Protein AF-0000000079723158 (afdb_homodimer)

Secondary structure (DSSP, 8-state):
-HHHHHHHHHHHHHHHHHHHHHHHHHHS--SPEE-GGG-EEEEETTS---HHHHHHHHHTT-PEE--SSS-EEES-SSEEEEEE---S--TTPPEEEEE--TT-SEEEEEEE-TTS-EEEEEESTTS-GGGSSS-SSSEEEEPPHHHHHH-EEEEEE-SS-EE--EEEEEHHHHHHHHHHHHHHHHHHHHHHHHHHHHHHHHHHHH--HHHHHHHHHHHHHHHHHHHHHTHHHHHH-TT--S-HHHHHHHHHHHHHHHHHHHHHHH-HHHHHSHHHHHHHHHHHHHHHHHHHHHTTS-HHHHHHHHHHHHHHHHHHHHHHHHTS---HHHHHHHHHHHHHHHHHHHHHHHHTTSS---HHHHHHHHHHHHHHHHHHHHHHHHHHHHHHHHHHHHHHHHHHHHHHHHHHHHHHHHHHHHHHHHHHHHHHHHHHHHHH---HHHHHHHHHHHHHHHHHHHHHHHHHHHHHHHTT-PPP--EEEEHHHHHHHHHHHHHHHHHHTT-EEEEEE-TT--SEEEE-HHHHHHHHHHHHHHHHHT-SSSEEEEEEEEETTEEEEEEEE-SS---HHHHHHHTSTT--S-HHHHHHH---S-HHHHHHHHHHHTT---EEEEETTTEEEEEEEEE--/-HHHHHHHHHHHHHHHHHHHHHHHHHHS--SPEE-GGG-EEEEETTS---HHHHHHHHHTT-PEE--SSS-EEES-SSEEEEEE---S--TTPPEEEEE--TT-SEEEEEEE-TTS-EEEEEESTTS-GGGSSS-SSSEEEEPPHHHHHH-EEEEEE-SS-EE--EEEEEHHHHHHHHHHHHHHHHHHHHHHHHHHHHHHHHHHHH--HHHHHHHHHHHHHHHHHHHHHTHHHHHH-TT--S-HHHHHHHHHHHHHHHHHHHHHHH-HHHHHSHHHHHHHHHHHHHHHHHHHHHTTS-HHHHHHHHHHHHHHHHHHHHHHHHTS---HHHHHHHHHHHHHHHHHHHHHHHHTTSS---HHHHHHHHHHHHHHHHHHHHHHHHHHHHHHHHHHHHHHHHHHHHHHHHHHHHHHHHHHHHHHHHHHHHHHHHHHHHHH---HHHHHHHHHHHHHHHHHHHHHHHHHHHHHHHTT-PPP--EEEEHHHHHHHHHHHHHHHHHHTT-EEEEEE-TT--SEEEE-HHHHHHHHHHHHHHHHHT-SSSEEEEEEEEETTEEEEEEEE-S----HHHHHHHTSTT--S-HHHHHHH---S-HHHHHHHHHHHTT---EEEEETTTEEEEEEEEE--

InterPro domains:
  IPR003594 Histidine kinase/HSP90-like ATPase domain [PF02518] (519-627)
  IPR003594 Histidine kinase/HSP90-like ATPase domain [SM00387] (519-629)
  IPR003661 Signal transduction histidine kinase, dimerisation/phosphoacceptor domain [PF00512] (407-472)
  IPR003661 Signal transduction histidine kinase, dimerisation/phosphoacceptor domain [SM00388] (407-472)
  IPR003661 Signal transduction histidine kinase, dimerisation/phosphoacceptor domain [cd00082] (406-468)
  IPR004358 Signal transduction histidine kinase-related protein, C-terminal [PR00344] (555-569)
  IPR004358 Signal transduction histidine kinase-related protein, C-terminal [PR00344] (590-608)
  IPR004358 Signal transduction histidine kinase-related protein, C-terminal [PR00344] (614-627)
  IPR005467 Histidine kinase domain [PS50109] (414-629)
  IPR011622 7TM-DISM receptor, extracellular domain, type 2 [PF07696] (37-168)
  IPR011623 7TM-DISM receptor, extracellular domain, type 1 [PF07695] (183-380)
  IPR036097 Signal transduction histidine kinase, dimerisation/phosphoacceptor domain superfamily [SSF47384] (398-473)
  IPR036890 Histidine kinase/HSP90-like ATPase superfamily [G3DSA:3.30.565.10] (471-629)
  IPR036890 Histidine kinase/HSP90-like ATPase superfamily [SSF55874] (462-627)

Organism: NCBI:txid2484901

Sequence (1258 aa):
MRYLLVRILIIVFLIIVPLALLSRFAETNSPCKDHSKEMVYWEDKSANVSFDEIINKQELGDFRQKTRPNHNIGYSKSAFWFYWKPNFTHQNVRYWLVIDNPLIDNLDFYQVEEQGTWVERYMGDDRPFTNRIIPIRPFSLRMTEGAYQKGIYLRVKSEGSIRFPVEVCRGDVIIANAARTEIAYGLFYGSILFISIYQLLSYFYSRNITFLTYSFFGFTLSVFLASQSGHLQEFFYPEIAGISNYVNHVSSSLSIVCGIYFIYSFFPFMKENKIYRYTVYSFLVLAGSITPLTFLVPYSYISRVLPFFSLIIVIFLLIVLTRRNLNYSEKWIRRGIVVVIVSIIIATMRNYTLIPNSFLTLHIVKISQFIQVLFFALATSSQYKMIEQYALTTATERNTALKLAKSKSEILAYLSHEIRSPIHSMLAYLELLTEKENNNENQVELKLVQKSAEHVVALVSNILEQSRLEAGKVEIQKESFSLQTLIDDITLEQRPIAKQKDLNLEVLFTDDLPKSIWGDSLRIHQVLTNLISNAIKFTNSGKVILSVSKENDRIRFSVTDSGLGIKAEEIESLFAEFKQANYSIYKQFGGTGLGLSISKSLLNLMDSDLKLKTEMSVGSEFYFLIKIDMRYLLVRILIIVFLIIVPLALLSRFAETNSPCKDHSKEMVYWEDKSANVSFDEIINKQELGDFRQKTRPNHNIGYSKSAFWFYWKPNFTHQNVRYWLVIDNPLIDNLDFYQVEEQGTWVERYMGDDRPFTNRIIPIRPFSLRMTEGAYQKGIYLRVKSEGSIRFPVEVCRGDVIIANAARTEIAYGLFYGSILFISIYQLLSYFYSRNITFLTYSFFGFTLSVFLASQSGHLQEFFYPEIAGISNYVNHVSSSLSIVCGIYFIYSFFPFMKENKIYRYTVYSFLVLAGSITPLTFLVPYSYISRVLPFFSLIIVIFLLIVLTRRNLNYSEKWIRRGIVVVIVSIIIATMRNYTLIPNSFLTLHIVKISQFIQVLFFALATSSQYKMIEQYALTTATERNTALKLAKSKSEILAYLSHEIRSPIHSMLAYLELLTEKENNNENQVELKLVQKSAEHVVALVSNILEQSRLEAGKVEIQKESFSLQTLIDDITLEQRPIAKQKDLNLEVLFTDDLPKSIWGDSLRIHQVLTNLISNAIKFTNSGKVILSVSKENDRIRFSVTDSGLGIKAEEIESLFAEFKQANYSIYKQFGGTGLGLSISKSLLNLMDSDLKLKTEMSVGSEFYFLIKID

Structure (mmCIF, N/CA/C/O backbone):
data_AF-0000000079723158-model_v1
#
loop_
_entity.id
_entity.type
_entity.pdbx_description
1 polymer 'histidine kinase'
#
loop_
_atom_site.group_PDB
_atom_site.id
_atom_site.type_symbol
_atom_site.label_atom_id
_atom_site.label_alt_id
_atom_site.label_comp_id
_atom_site.label_asym_id
_atom_site.label_entity_id
_atom_site.label_seq_id
_atom_site.pdbx_PDB_ins_code
_atom_site.Cartn_x
_atom_site.Cartn_y
_atom_site.Cartn_z
_atom_site.occupancy
_atom_site.B_iso_or_equiv
_atom_site.auth_seq_id
_atom_site.auth_comp_id
_atom_site.auth_asym_id
_atom_site.auth_atom_id
_atom_site.pdbx_PDB_model_num
ATOM 1 N N . MET A 1 1 ? 1.57 -1.626 25.094 1 39.56 1 MET A N 1
ATOM 2 C CA . MET A 1 1 ? 2.178 -2.947 24.953 1 39.56 1 MET A CA 1
ATOM 3 C C . MET A 1 1 ? 1.209 -3.93 24.312 1 39.56 1 MET A C 1
ATOM 5 O O . MET A 1 1 ? 1.616 -4.777 23.516 1 39.56 1 MET A O 1
ATOM 9 N N . ARG A 1 2 ? -0.006 -3.738 24.812 1 47.03 2 ARG A N 1
ATOM 10 C CA . ARG A 1 2 ? -1.015 -4.715 24.422 1 47.03 2 ARG A CA 1
ATOM 11 C C . ARG A 1 2 ? -1.324 -4.617 22.938 1 47.03 2 ARG A C 1
ATOM 13 O O . ARG A 1 2 ? -1.496 -5.633 22.25 1 47.03 2 ARG A O 1
ATOM 20 N N . TYR A 1 3 ? -1.352 -3.43 22.531 1 49.16 3 TYR A N 1
ATOM 21 C CA . TYR A 1 3 ? -1.748 -3.314 21.125 1 49.16 3 TYR A CA 1
ATOM 22 C C . TYR A 1 3 ? -0.618 -3.75 20.203 1 49.16 3 TYR A C 1
ATOM 24 O O . TYR A 1 3 ? -0.852 -4.07 19.031 1 49.16 3 TYR A O 1
ATOM 32 N N . LEU A 1 4 ? 0.522 -3.762 20.797 1 48.28 4 LEU A N 1
ATOM 33 C CA . LEU A 1 4 ? 1.668 -4.203 20.016 1 48.28 4 LEU A CA 1
ATOM 34 C C . LEU A 1 4 ? 1.631 -5.711 19.797 1 48.28 4 LEU A C 1
ATOM 36 O O . LEU A 1 4 ? 1.925 -6.195 18.703 1 48.28 4 LEU A O 1
ATOM 40 N N . LEU A 1 5 ? 1.26 -6.41 20.844 1 45.09 5 LEU A N 1
ATOM 41 C CA . LEU A 1 5 ? 1.205 -7.863 20.719 1 45.09 5 LEU A CA 1
ATOM 42 C C . LEU A 1 5 ? 0.178 -8.289 19.672 1 45.09 5 LEU A C 1
ATOM 44 O O . LEU A 1 5 ? 0.435 -9.195 18.875 1 45.09 5 LEU A O 1
ATOM 48 N N . VAL A 1 6 ? -0.844 -7.594 19.797 1 49.53 6 VAL A N 1
ATOM 49 C CA . VAL A 1 6 ? -1.896 -7.965 18.859 1 49.53 6 VAL A CA 1
ATOM 50 C C . VAL A 1 6 ? -1.438 -7.68 17.438 1 49.53 6 VAL A C 1
ATOM 52 O O . VAL A 1 6 ? -1.676 -8.484 16.531 1 49.53 6 VAL A O 1
ATOM 55 N N . ARG A 1 7 ? -0.647 -6.676 17.406 1 53.97 7 ARG A N 1
ATOM 56 C CA . ARG A 1 7 ? -0.122 -6.336 16.078 1 53.97 7 ARG A CA 1
ATOM 57 C C . ARG A 1 7 ? 0.883 -7.379 15.609 1 53.97 7 ARG A C 1
ATOM 59 O O . ARG A 1 7 ? 0.854 -7.789 14.445 1 53.97 7 ARG A O 1
ATOM 66 N N . ILE A 1 8 ? 1.672 -7.773 16.469 1 51.81 8 ILE A N 1
ATOM 67 C CA . ILE A 1 8 ? 2.662 -8.789 16.141 1 51.81 8 ILE A CA 1
ATOM 68 C C . ILE A 1 8 ? 1.962 -10.109 15.805 1 51.81 8 ILE A C 1
ATOM 70 O O . ILE A 1 8 ? 2.33 -10.789 14.844 1 51.81 8 ILE A O 1
ATOM 74 N N . LEU A 1 9 ? 0.981 -10.367 16.5 1 49.16 9 LEU A N 1
ATOM 75 C CA . LEU A 1 9 ? 0.273 -11.625 16.281 1 49.16 9 LEU A CA 1
ATOM 76 C C . LEU A 1 9 ? -0.444 -11.617 14.93 1 49.16 9 LEU A C 1
ATOM 78 O O . LEU A 1 9 ? -0.464 -12.625 14.227 1 49.16 9 LEU A O 1
ATOM 82 N N . ILE A 1 10 ? -0.915 -10.5 14.68 1 52.03 10 ILE A N 1
ATOM 83 C CA . ILE A 1 10 ? -1.604 -10.43 13.398 1 52.03 10 ILE A CA 1
ATOM 84 C C . ILE A 1 10 ? -0.591 -10.555 12.258 1 52.03 10 ILE A C 1
ATOM 86 O O . ILE A 1 10 ? -0.834 -11.258 11.273 1 52.03 10 ILE A O 1
ATOM 90 N N . ILE A 1 11 ? 0.538 -9.953 12.523 1 52.59 11 ILE A N 1
ATOM 91 C CA . ILE A 1 11 ? 1.587 -10.062 11.516 1 52.59 11 ILE A CA 1
ATOM 92 C C . ILE A 1 11 ? 2.057 -11.516 11.414 1 52.59 11 ILE A C 1
ATOM 94 O O . ILE A 1 11 ? 2.215 -12.055 10.312 1 52.59 11 ILE A O 1
ATOM 98 N N . VAL A 1 12 ? 2.268 -12.047 12.562 1 51.38 12 VAL A N 1
ATOM 99 C CA . VAL A 1 12 ? 2.707 -13.438 12.594 1 51.38 12 VAL A CA 1
ATOM 100 C C . VAL A 1 12 ? 1.637 -14.336 11.977 1 51.38 12 VAL A C 1
ATOM 102 O O . VAL A 1 12 ? 1.95 -15.242 11.203 1 51.38 12 VAL A O 1
ATOM 105 N N . PHE A 1 13 ? 0.455 -14.047 12.344 1 48.47 13 PHE A N 1
ATOM 106 C CA . PHE A 1 13 ? -0.652 -14.844 11.828 1 48.47 13 PHE A CA 1
ATOM 107 C C . PHE A 1 13 ? -0.793 -14.656 10.32 1 48.47 13 PHE A C 1
ATOM 109 O O . PHE A 1 13 ? -1 -15.625 9.586 1 48.47 13 PHE A O 1
ATOM 116 N N . LEU A 1 14 ? -0.674 -13.484 9.953 1 49.53 14 LEU A N 1
ATOM 117 C CA . LEU A 1 14 ? -0.834 -13.195 8.531 1 49.53 14 LEU A CA 1
ATOM 118 C C . LEU A 1 14 ? 0.336 -13.758 7.727 1 49.53 14 LEU A C 1
ATOM 120 O O . LEU A 1 14 ? 0.189 -14.062 6.543 1 49.53 14 LEU A O 1
ATOM 124 N N . ILE A 1 15 ? 1.495 -13.82 8.352 1 49.34 15 ILE A N 1
ATOM 125 C CA . ILE A 1 15 ? 2.674 -14.375 7.699 1 49.34 15 ILE A CA 1
ATOM 126 C C . ILE A 1 15 ? 2.684 -15.898 7.867 1 49.34 15 ILE A C 1
ATOM 128 O O . ILE A 1 15 ? 2.979 -16.625 6.918 1 49.34 15 ILE A O 1
ATOM 132 N N . ILE A 1 16 ? 2.416 -16.359 9.039 1 48.25 16 ILE A N 1
ATOM 133 C CA . ILE A 1 16 ? 2.58 -17.781 9.328 1 48.25 16 ILE A CA 1
ATOM 134 C C . ILE A 1 16 ? 1.471 -18.578 8.641 1 48.25 16 ILE A C 1
ATOM 136 O O . ILE A 1 16 ? 1.699 -19.703 8.172 1 48.25 16 ILE A O 1
ATOM 140 N N . VAL A 1 17 ? 0.346 -18.016 8.578 1 48.16 17 VAL A N 1
ATOM 141 C CA . VAL A 1 17 ? -0.754 -18.828 8.062 1 48.16 17 VAL A CA 1
ATOM 142 C C . VAL A 1 17 ? -0.511 -19.156 6.59 1 48.16 17 VAL A C 1
ATOM 144 O O . VAL A 1 17 ? -0.598 -20.312 6.18 1 48.16 17 VAL A O 1
ATOM 147 N N . PRO A 1 18 ? -0.224 -18.109 5.883 1 48.12 18 PRO A N 1
ATOM 148 C CA . PRO A 1 18 ? 0.076 -18.547 4.516 1 48.12 18 PRO A CA 1
ATOM 149 C C . PRO A 1 18 ? 1.287 -19.469 4.441 1 48.12 18 PRO A C 1
ATOM 151 O O . PRO A 1 18 ? 1.3 -20.422 3.648 1 48.12 18 PRO A O 1
ATOM 154 N N . LEU A 1 19 ? 2.252 -19.219 5.305 1 48.47 19 LEU A N 1
ATOM 155 C CA . LEU A 1 19 ? 3.42 -20.094 5.32 1 48.47 19 LEU A CA 1
ATOM 156 C C . LEU A 1 19 ? 3.055 -21.484 5.828 1 48.47 19 LEU A C 1
ATOM 158 O O . LEU A 1 19 ? 3.557 -22.484 5.316 1 48.47 19 LEU A O 1
ATOM 162 N N . ALA A 1 20 ? 2.311 -21.5 6.863 1 48.22 20 ALA A N 1
ATOM 163 C CA . ALA A 1 20 ? 1.85 -22.797 7.355 1 48.22 20 ALA A CA 1
ATOM 164 C C . ALA A 1 20 ? 1.003 -23.516 6.309 1 48.22 20 ALA A C 1
ATOM 166 O O . ALA A 1 20 ? 1.098 -24.734 6.156 1 48.22 20 ALA A O 1
ATOM 167 N N . LEU A 1 21 ? 0.258 -22.734 5.691 1 47.91 21 LEU A N 1
ATOM 168 C CA . LEU A 1 21 ? -0.52 -23.344 4.621 1 47.91 21 LEU A CA 1
ATOM 169 C C . LEU A 1 21 ? 0.394 -23.906 3.531 1 47.91 21 LEU A C 1
ATOM 171 O O . LEU A 1 21 ? 0.152 -24.984 3.006 1 47.91 21 LEU A O 1
ATOM 175 N N . LEU A 1 22 ? 1.427 -23.141 3.4 1 49.16 22 LEU A N 1
ATOM 176 C CA . LEU A 1 22 ? 2.387 -23.594 2.402 1 49.16 22 LEU A CA 1
ATOM 177 C C . LEU A 1 22 ? 3.148 -24.812 2.904 1 49.16 22 LEU A C 1
ATOM 179 O O . LEU A 1 22 ? 3.441 -25.734 2.129 1 49.16 22 LEU A O 1
ATOM 183 N N . SER A 1 23 ? 3.518 -24.719 4.238 1 47.5 23 SER A N 1
ATOM 184 C CA . SER A 1 23 ? 4.25 -25.859 4.777 1 47.5 23 SER A CA 1
ATOM 185 C C . SER A 1 23 ? 3.396 -27.125 4.77 1 47.5 23 SER A C 1
ATOM 187 O O . SER A 1 23 ? 3.902 -28.219 4.523 1 47.5 23 SER A O 1
ATOM 189 N N . ARG A 1 24 ? 2.189 -26.938 5.215 1 48.06 24 ARG A N 1
ATOM 190 C CA . ARG A 1 24 ? 1.325 -28.109 5.156 1 48.06 24 ARG A CA 1
ATOM 191 C C . ARG A 1 24 ? 1.234 -28.656 3.734 1 48.06 24 ARG A C 1
ATOM 193 O O . ARG A 1 24 ? 1.128 -29.875 3.531 1 48.06 24 ARG A O 1
ATOM 200 N N . PHE A 1 25 ? 1.237 -27.734 2.895 1 45.19 25 PHE A N 1
ATOM 201 C CA . PHE A 1 25 ? 1.254 -28.156 1.502 1 45.19 25 PHE A CA 1
ATOM 202 C C . PHE A 1 25 ? 2.518 -28.953 1.194 1 45.19 25 PHE A C 1
ATOM 204 O O . PHE A 1 25 ? 2.492 -29.875 0.383 1 45.19 25 PHE A O 1
ATOM 211 N N . ALA A 1 26 ? 3.613 -28.531 1.856 1 44.62 26 ALA A N 1
ATOM 212 C CA . ALA A 1 26 ? 4.898 -29.172 1.624 1 44.62 26 ALA A CA 1
ATOM 213 C C . ALA A 1 26 ? 4.969 -30.516 2.342 1 44.62 26 ALA A C 1
ATOM 215 O O . ALA A 1 26 ? 5.543 -31.484 1.821 1 44.62 26 ALA A O 1
ATOM 216 N N . GLU A 1 27 ? 4.66 -30.453 3.633 1 44.22 27 GLU A N 1
ATOM 217 C CA . GLU A 1 27 ? 4.891 -31.688 4.383 1 44.22 27 GLU A CA 1
ATOM 218 C C . GLU A 1 27 ? 3.85 -32.75 4.031 1 44.22 27 GLU A C 1
ATOM 220 O O . GLU A 1 27 ? 4.027 -33.938 4.34 1 44.22 27 GLU A O 1
ATOM 225 N N . THR A 1 28 ? 2.709 -32.281 3.682 1 41.41 28 THR A N 1
ATOM 226 C CA . THR A 1 28 ? 1.911 -33.469 3.451 1 41.41 28 THR A CA 1
ATOM 227 C C . THR A 1 28 ? 2.639 -34.438 2.518 1 41.41 28 THR A C 1
ATOM 229 O O . THR A 1 28 ? 3.537 -34.031 1.776 1 41.41 28 THR A O 1
ATOM 232 N N . ASN A 1 29 ? 2.199 -35.781 2.357 1 42.75 29 ASN A N 1
ATOM 233 C CA . ASN A 1 29 ? 2.738 -37 1.739 1 42.75 29 ASN A CA 1
ATOM 234 C C . ASN A 1 29 ? 3.277 -36.719 0.339 1 42.75 29 ASN A C 1
ATOM 236 O O . ASN A 1 29 ? 2.555 -36.844 -0.649 1 42.75 29 ASN A O 1
ATOM 240 N N . SER A 1 30 ? 3.914 -35.75 0.251 1 52.19 30 SER A N 1
ATOM 241 C CA . SER A 1 30 ? 4.484 -35.594 -1.082 1 52.19 30 SER A CA 1
ATOM 242 C C . SER A 1 30 ? 5.102 -36.875 -1.594 1 52.19 30 SER A C 1
ATOM 244 O O . SER A 1 30 ? 5.984 -37.469 -0.947 1 52.19 30 SER A O 1
ATOM 246 N N . PRO A 1 31 ? 4.473 -37.344 -2.422 1 61.75 31 PRO A N 1
ATOM 247 C CA . PRO A 1 31 ? 4.883 -38.625 -2.957 1 61.75 31 PRO A CA 1
ATOM 248 C C . PRO A 1 31 ? 6.266 -38.594 -3.604 1 61.75 31 PRO A C 1
ATOM 250 O O . PRO A 1 31 ? 6.797 -39.625 -3.998 1 61.75 31 PRO A O 1
ATOM 253 N N . CYS A 1 32 ? 6.895 -37.25 -3.523 1 77.81 32 CYS A N 1
ATOM 254 C CA . CYS A 1 32 ? 8.25 -37.344 -4.059 1 77.81 32 CYS A CA 1
ATOM 255 C C . CYS A 1 32 ? 9.242 -37.75 -2.969 1 77.81 32 CYS A C 1
ATOM 257 O O . CYS A 1 32 ? 9.219 -37.188 -1.871 1 77.81 32 CYS A O 1
ATOM 259 N N . LYS A 1 33 ? 9.953 -38.719 -3.137 1 82.25 33 LYS A N 1
ATOM 260 C CA . LYS A 1 33 ? 10.898 -39.25 -2.152 1 82.25 33 LYS A CA 1
ATOM 261 C C . LYS A 1 33 ? 12.32 -38.781 -2.467 1 82.25 33 LYS A C 1
ATOM 263 O O . LYS A 1 33 ? 12.734 -38.781 -3.627 1 82.25 33 LYS A O 1
ATOM 268 N N . ASP A 1 34 ? 13.008 -38.344 -1.467 1 81 34 ASP A N 1
ATOM 269 C CA . ASP A 1 34 ? 14.406 -37.938 -1.588 1 81 34 ASP A CA 1
ATOM 270 C C . ASP A 1 34 ? 15.344 -39.125 -1.601 1 81 34 ASP A C 1
ATOM 272 O O . ASP A 1 34 ? 15.359 -39.938 -0.653 1 81 34 ASP A O 1
ATOM 276 N N . HIS A 1 35 ? 16.109 -39.281 -2.703 1 78.62 35 HIS A N 1
ATOM 277 C CA . HIS A 1 35 ? 17.047 -40.375 -2.834 1 78.62 35 HIS A CA 1
ATOM 278 C C . HIS A 1 35 ? 18.484 -39.906 -2.861 1 78.62 35 HIS A C 1
ATOM 280 O O . HIS A 1 35 ? 19.375 -40.625 -3.293 1 78.62 35 HIS A O 1
ATOM 286 N N . SER A 1 36 ? 18.656 -38.688 -2.414 1 77.06 36 SER A N 1
ATOM 287 C CA . SER A 1 36 ? 20 -38.094 -2.459 1 77.06 36 SER A CA 1
ATOM 288 C C . SER A 1 36 ? 20.984 -38.906 -1.614 1 77.06 36 SER A C 1
ATOM 290 O O . SER A 1 36 ? 22.156 -39 -1.949 1 77.06 36 SER A O 1
ATOM 292 N N . LYS A 1 37 ? 20.453 -39.531 -0.582 1 77.5 37 LYS A N 1
ATOM 293 C CA . LYS A 1 37 ? 21.328 -40.25 0.336 1 77.5 37 LYS A CA 1
ATOM 294 C C . LYS A 1 37 ? 21.797 -41.562 -0.287 1 77.5 37 LYS A C 1
ATOM 296 O O . LYS A 1 37 ? 22.828 -42.094 0.132 1 77.5 37 LYS A O 1
ATOM 301 N N . GLU A 1 38 ? 21.172 -41.969 -1.28 1 83.75 38 GLU A N 1
ATOM 302 C CA . GLU A 1 38 ? 21.5 -43.25 -1.898 1 83.75 38 GLU A CA 1
ATOM 303 C C . GLU A 1 38 ? 22.5 -43.062 -3.043 1 83.75 38 GLU A C 1
ATOM 305 O O . GLU A 1 38 ? 23.047 -44.062 -3.555 1 83.75 38 GLU A O 1
ATOM 310 N N . MET A 1 39 ? 22.797 -41.906 -3.328 1 87.31 39 MET A N 1
ATOM 311 C CA . MET A 1 39 ? 23.672 -41.656 -4.465 1 87.31 39 MET A CA 1
ATOM 312 C C . MET A 1 39 ? 25.141 -41.656 -4.031 1 87.31 39 MET A C 1
ATOM 314 O O . MET A 1 39 ? 25.469 -41.219 -2.928 1 87.31 39 MET A O 1
ATOM 318 N N . VAL A 1 40 ? 25.953 -42.188 -4.859 1 90.19 40 VAL A N 1
ATOM 319 C CA . VAL A 1 40 ? 27.391 -42.094 -4.668 1 90.19 40 VAL A CA 1
ATOM 320 C C . VAL A 1 40 ? 27.984 -41.062 -5.621 1 90.19 40 VAL A C 1
ATOM 322 O O . VAL A 1 40 ? 27.391 -40.75 -6.648 1 90.19 40 VAL A O 1
ATOM 325 N N . TYR A 1 41 ? 29.109 -40.469 -5.23 1 91.25 41 TYR A N 1
ATOM 326 C CA . TYR A 1 41 ? 29.625 -39.406 -6.082 1 91.25 41 TYR A CA 1
ATOM 327 C C . TYR A 1 41 ? 31.141 -39.5 -6.223 1 91.25 41 TYR A C 1
ATOM 329 O O . TYR A 1 41 ? 31.797 -40.188 -5.434 1 91.25 41 TYR A O 1
ATOM 337 N N . TRP A 1 42 ? 31.656 -38.938 -7.219 1 93.12 42 TRP A N 1
ATOM 338 C CA . TRP A 1 42 ? 33.062 -38.812 -7.516 1 93.12 42 TRP A CA 1
ATOM 339 C C . TRP A 1 42 ? 33.406 -37.375 -7.98 1 93.12 42 TRP A C 1
ATOM 341 O O . TRP A 1 42 ? 32.719 -36.812 -8.828 1 93.12 42 TRP A O 1
ATOM 351 N N . GLU A 1 43 ? 34.438 -36.812 -7.367 1 93.06 43 GLU A N 1
ATOM 352 C CA . GLU A 1 43 ? 34.875 -35.438 -7.703 1 93.06 43 GLU A CA 1
ATOM 353 C C . GLU A 1 43 ? 35.875 -35.438 -8.852 1 93.06 43 GLU A C 1
ATOM 355 O O . GLU A 1 43 ? 36.938 -36.062 -8.75 1 93.06 43 GLU A O 1
ATOM 360 N N . ASP A 1 44 ? 35.5 -34.812 -9.914 1 94.88 44 ASP A N 1
ATOM 361 C CA . ASP A 1 44 ? 36.375 -34.625 -11.062 1 94.88 44 ASP A CA 1
ATOM 362 C C . ASP A 1 44 ? 37.062 -33.25 -11.008 1 94.88 44 ASP A C 1
ATOM 364 O O . ASP A 1 44 ? 36.562 -32.281 -11.547 1 94.88 44 ASP A O 1
ATOM 368 N N . LYS A 1 45 ? 38.219 -33.188 -10.531 1 94.06 45 LYS A N 1
ATOM 369 C CA . LYS A 1 45 ? 38.969 -31.938 -10.352 1 94.06 45 LYS A CA 1
ATOM 370 C C . LYS A 1 45 ? 39.312 -31.312 -11.695 1 94.06 45 LYS A C 1
ATOM 372 O O . LYS A 1 45 ? 39.406 -30.094 -11.812 1 94.06 45 LYS A O 1
ATOM 377 N N . SER A 1 46 ? 39.438 -32.156 -12.719 1 92.56 46 SER A N 1
ATOM 378 C CA . SER A 1 46 ? 39.812 -31.641 -14.039 1 92.56 46 SER A CA 1
ATOM 379 C C . SER A 1 46 ? 38.594 -31.141 -14.789 1 92.56 46 SER A C 1
ATOM 381 O O . SER A 1 46 ? 38.719 -30.359 -15.742 1 92.56 46 SER A O 1
ATOM 383 N N . ALA A 1 47 ? 37.5 -31.625 -14.445 1 90.88 47 ALA A N 1
ATOM 384 C CA . ALA A 1 47 ? 36.188 -31.297 -15.047 1 90.88 47 ALA A CA 1
ATOM 385 C C . ALA A 1 47 ? 36.156 -31.703 -16.516 1 90.88 47 ALA A C 1
ATOM 387 O O . ALA A 1 47 ? 35.469 -31.078 -17.312 1 90.88 47 ALA A O 1
ATOM 388 N N . ASN A 1 48 ? 37.031 -32.656 -16.953 1 91.12 48 ASN A N 1
ATOM 389 C CA . ASN A 1 48 ? 37.094 -33.031 -18.359 1 91.12 48 ASN A CA 1
ATOM 390 C C . ASN A 1 48 ? 37.188 -34.562 -18.531 1 91.12 48 ASN A C 1
ATOM 392 O O . ASN A 1 48 ? 37.594 -35.031 -19.594 1 91.12 48 ASN A O 1
ATOM 396 N N . VAL A 1 49 ? 36.781 -35.219 -17.578 1 94 49 VAL A N 1
ATOM 397 C CA . VAL A 1 49 ? 36.844 -36.688 -17.688 1 94 49 VAL A CA 1
ATOM 398 C C . VAL A 1 49 ? 35.719 -37.188 -18.578 1 94 49 VAL A C 1
ATOM 400 O O . VAL A 1 49 ? 34.594 -36.688 -18.516 1 94 49 VAL A O 1
ATOM 403 N N . SER A 1 50 ? 36.062 -38.062 -19.5 1 92.62 50 SER A N 1
ATOM 404 C CA . SER A 1 50 ? 35.094 -38.594 -20.438 1 92.62 50 SER A CA 1
ATOM 405 C C . SER A 1 50 ? 34.125 -39.562 -19.734 1 92.62 50 SER A C 1
ATOM 407 O O . SER A 1 50 ? 34.438 -40.156 -18.703 1 92.62 50 SER A O 1
ATOM 409 N N . PHE A 1 51 ? 32.969 -39.719 -20.297 1 94.88 51 PHE A N 1
ATOM 410 C CA . PHE A 1 51 ? 31.938 -40.562 -19.719 1 94.88 51 PHE A CA 1
ATOM 411 C C . PHE A 1 51 ? 32.375 -42.031 -19.641 1 94.88 51 PHE A C 1
ATOM 413 O O . PHE A 1 51 ? 32.094 -42.719 -18.688 1 94.88 51 PHE A O 1
ATOM 420 N N . ASP A 1 52 ? 33.125 -42.469 -20.609 1 93.38 52 ASP A N 1
ATOM 421 C CA . ASP A 1 52 ? 33.625 -43.844 -20.625 1 93.38 52 ASP A CA 1
ATOM 422 C C . ASP A 1 52 ? 34.562 -44.125 -19.438 1 93.38 52 ASP A C 1
ATOM 424 O O . ASP A 1 52 ? 34.5 -45.188 -18.828 1 93.38 52 ASP A O 1
ATOM 428 N N . GLU A 1 53 ? 35.344 -43.156 -19.141 1 94.62 53 GLU A N 1
ATOM 429 C CA . GLU A 1 53 ? 36.25 -43.312 -18 1 94.62 53 GLU A CA 1
ATOM 430 C C . GLU A 1 53 ? 35.469 -43.312 -16.688 1 94.62 53 GLU A C 1
ATOM 432 O O . GLU A 1 53 ? 35.844 -43.969 -15.727 1 94.62 53 GLU A O 1
ATOM 437 N N . ILE A 1 54 ? 34.438 -42.594 -16.672 1 94.62 54 ILE A N 1
ATOM 438 C CA . ILE A 1 54 ? 33.625 -42.5 -15.469 1 94.62 54 ILE A CA 1
ATOM 439 C C . ILE A 1 54 ? 32.938 -43.844 -15.203 1 94.62 54 ILE A C 1
ATOM 441 O O . ILE A 1 54 ? 32.844 -44.312 -14.055 1 94.62 54 ILE A O 1
ATOM 445 N N . ILE A 1 55 ? 32.406 -44.5 -16.281 1 94.31 55 ILE A N 1
ATOM 446 C CA . ILE A 1 55 ? 31.781 -45.812 -16.141 1 94.31 55 ILE A CA 1
ATOM 447 C C . ILE A 1 55 ? 32.781 -46.781 -15.555 1 94.31 55 ILE A C 1
ATOM 449 O O . ILE A 1 55 ? 32.469 -47.562 -14.648 1 94.31 55 ILE A O 1
ATOM 453 N N . ASN A 1 56 ? 34.031 -46.688 -16.031 1 93.81 56 ASN A N 1
ATOM 454 C CA . ASN A 1 56 ? 35.094 -47.562 -15.547 1 93.81 56 ASN A CA 1
ATOM 455 C C . ASN A 1 56 ? 35.406 -47.312 -14.078 1 93.81 56 ASN A C 1
ATOM 457 O O . ASN A 1 56 ? 35.594 -48.25 -13.312 1 93.81 56 ASN A O 1
ATOM 461 N N . LYS A 1 57 ? 35.438 -46.094 -13.75 1 93.88 57 LYS A N 1
ATOM 462 C CA . LYS A 1 57 ? 35.75 -45.75 -12.367 1 93.88 57 LYS A CA 1
ATOM 463 C C . LYS A 1 57 ? 34.656 -46.219 -11.422 1 93.88 57 LYS A C 1
ATOM 465 O O . LYS A 1 57 ? 34.938 -46.594 -10.273 1 93.88 57 LYS A O 1
ATOM 470 N N . GLN A 1 58 ? 33.469 -46.125 -11.82 1 92.25 58 GLN A N 1
ATOM 471 C CA . GLN A 1 58 ? 32.344 -46.594 -11 1 92.25 58 GLN A CA 1
ATOM 472 C C . GLN A 1 58 ? 32.406 -48.094 -10.82 1 92.25 58 GLN A C 1
ATOM 474 O O . GLN A 1 58 ? 32.156 -48.625 -9.719 1 92.25 58 GLN A O 1
ATOM 479 N N . GLU A 1 59 ? 32.719 -48.812 -11.859 1 90.81 59 GLU A N 1
ATOM 480 C CA . GLU A 1 59 ? 32.781 -50.281 -11.797 1 90.81 59 GLU A CA 1
ATOM 481 C C . GLU A 1 59 ? 33.938 -50.719 -10.906 1 90.81 59 GLU A C 1
ATOM 483 O O . GLU A 1 59 ? 33.844 -51.781 -10.258 1 90.81 59 GLU A O 1
ATOM 488 N N . LEU A 1 60 ? 34.906 -49.844 -10.805 1 91.38 60 LEU A N 1
ATOM 489 C CA . LEU A 1 60 ? 36.062 -50.156 -9.977 1 91.38 60 LEU A CA 1
ATOM 490 C C . LEU A 1 60 ? 35.812 -49.781 -8.516 1 91.38 60 LEU A C 1
ATOM 492 O O . LEU A 1 60 ? 36.625 -50.125 -7.637 1 91.38 60 LEU A O 1
ATOM 496 N N . GLY A 1 61 ? 34.781 -49.094 -8.219 1 88.94 61 GLY A N 1
ATOM 497 C CA . GLY A 1 61 ? 34.438 -48.75 -6.852 1 88.94 61 GLY A CA 1
ATOM 498 C C . GLY A 1 61 ? 35.062 -47.438 -6.375 1 88.94 61 GLY A C 1
ATOM 499 O O . GLY A 1 61 ? 35.25 -47.25 -5.172 1 88.94 61 GLY A O 1
ATOM 500 N N . ASP A 1 62 ? 35.344 -46.531 -7.25 1 90.75 62 ASP A N 1
ATOM 501 C CA . ASP A 1 62 ? 36.031 -45.312 -6.887 1 90.75 62 ASP A CA 1
ATOM 502 C C . ASP A 1 62 ? 35.031 -44.281 -6.359 1 90.75 62 ASP A C 1
ATOM 504 O O . ASP A 1 62 ? 35.406 -43.25 -5.77 1 90.75 62 ASP A O 1
ATOM 508 N N . PHE A 1 63 ? 33.812 -44.531 -6.555 1 93.25 63 PHE A N 1
ATOM 509 C CA . PHE A 1 63 ? 32.781 -43.594 -6.094 1 93.25 63 PHE A CA 1
ATOM 510 C C . PHE A 1 63 ? 32.594 -43.719 -4.59 1 93.25 63 PHE A C 1
ATOM 512 O O . PHE A 1 63 ? 32.594 -44.844 -4.047 1 93.25 63 PHE A O 1
ATOM 519 N N . ARG A 1 64 ? 32.531 -42.625 -3.924 1 88.44 64 ARG A N 1
ATOM 520 C CA . ARG A 1 64 ? 32.406 -42.562 -2.471 1 88.44 64 ARG A CA 1
ATOM 521 C C . ARG A 1 64 ? 30.969 -42.312 -2.055 1 88.44 64 ARG A C 1
ATOM 523 O O . ARG A 1 64 ? 30.219 -41.688 -2.803 1 88.44 64 ARG A O 1
ATOM 530 N N . GLN A 1 65 ? 30.609 -42.938 -0.897 1 79.94 65 GLN A N 1
ATOM 531 C CA . GLN A 1 65 ? 29.312 -42.625 -0.3 1 79.94 65 GLN A CA 1
ATOM 532 C C . GLN A 1 65 ? 29.328 -41.281 0.387 1 79.94 65 GLN A C 1
ATOM 534 O O . GLN A 1 65 ? 30.344 -40.875 0.985 1 79.94 65 GLN A O 1
ATOM 539 N N . LYS A 1 66 ? 28.344 -40.438 0.078 1 67.38 66 LYS A N 1
ATOM 540 C CA . LYS A 1 66 ? 28.266 -39.125 0.701 1 67.38 66 LYS A CA 1
ATOM 541 C C . LYS A 1 66 ? 28.109 -39.219 2.215 1 67.38 66 LYS A C 1
ATOM 543 O O . LYS A 1 66 ? 27.266 -40 2.703 1 67.38 66 LYS A O 1
ATOM 548 N N . THR A 1 67 ? 29.156 -39.094 3.055 1 57.09 67 THR A N 1
ATOM 549 C CA . THR A 1 67 ? 29.094 -39.156 4.512 1 57.09 67 THR A CA 1
ATOM 550 C C . THR A 1 67 ? 28.172 -38.094 5.062 1 57.09 67 THR A C 1
ATOM 552 O O . THR A 1 67 ? 27.703 -38.188 6.195 1 57.09 67 THR A O 1
ATOM 555 N N . ARG A 1 68 ? 28.328 -36.875 4.621 1 56.19 68 ARG A N 1
ATOM 556 C CA . ARG A 1 68 ? 27.547 -35.875 5.301 1 56.19 68 ARG A CA 1
ATOM 557 C C . ARG A 1 68 ? 26.125 -35.781 4.719 1 56.19 68 ARG A C 1
ATOM 559 O O . ARG A 1 68 ? 25.953 -35.906 3.506 1 56.19 68 ARG A O 1
ATOM 566 N N . PRO A 1 69 ? 25.281 -36 5.715 1 51.84 69 PRO A N 1
ATOM 567 C CA . PRO A 1 69 ? 23.859 -36.031 5.398 1 51.84 69 PRO A CA 1
ATOM 568 C C . PRO A 1 69 ? 23.469 -35.031 4.305 1 51.84 69 PRO A C 1
ATOM 570 O O . PRO A 1 69 ? 22.484 -35.25 3.592 1 51.84 69 PRO A O 1
ATOM 573 N N . ASN A 1 70 ? 23.891 -33.781 4.344 1 53.5 70 ASN A N 1
ATOM 574 C CA . ASN A 1 70 ? 23.266 -32.688 3.592 1 53.5 70 ASN A CA 1
ATOM 575 C C . ASN A 1 70 ? 23.969 -32.469 2.26 1 53.5 70 ASN A C 1
ATOM 577 O O . ASN A 1 70 ? 25.188 -32.281 2.221 1 53.5 70 ASN A O 1
ATOM 581 N N . HIS A 1 71 ? 23.719 -33.219 1.277 1 57.66 71 HIS A N 1
ATOM 582 C CA . HIS A 1 71 ? 24.156 -33.375 -0.109 1 57.66 71 HIS A CA 1
ATOM 583 C C . HIS A 1 71 ? 24.531 -32 -0.7 1 57.66 71 HIS A C 1
ATOM 585 O O . HIS A 1 71 ? 24.406 -31.797 -1.91 1 57.66 71 HIS A O 1
ATOM 591 N N . ASN A 1 72 ? 24.953 -31.094 0.066 1 74.5 72 ASN A N 1
ATOM 592 C CA . ASN A 1 72 ? 25.391 -29.812 -0.484 1 74.5 72 ASN A CA 1
ATOM 593 C C . ASN A 1 72 ? 26.906 -29.703 -0.556 1 74.5 72 ASN A C 1
ATOM 595 O O . ASN A 1 72 ? 27.594 -30.031 0.412 1 74.5 72 ASN A O 1
ATOM 599 N N . ILE A 1 73 ? 27.484 -29.609 -1.686 1 79.38 73 ILE A N 1
ATOM 600 C CA . ILE A 1 73 ? 28.922 -29.531 -1.943 1 79.38 73 ILE A CA 1
ATOM 601 C C . ILE A 1 73 ? 29.422 -28.109 -1.681 1 79.38 73 ILE A C 1
ATOM 603 O O . ILE A 1 73 ? 30.562 -27.922 -1.246 1 79.38 73 ILE A O 1
ATOM 607 N N . GLY A 1 74 ? 28.594 -27.172 -1.781 1 82.88 74 GLY A N 1
ATOM 608 C CA . GLY A 1 74 ? 29.031 -25.781 -1.639 1 82.88 74 GLY A CA 1
ATOM 609 C C . GLY A 1 74 ? 29.75 -25.266 -2.861 1 82.88 74 GLY A C 1
ATOM 610 O O . GLY A 1 74 ? 29.406 -25.594 -3.994 1 82.88 74 GLY A O 1
ATOM 611 N N . TYR A 1 75 ? 30.703 -24.359 -2.707 1 86 75 TYR A N 1
ATOM 612 C CA . TYR A 1 75 ? 31.438 -23.781 -3.824 1 86 75 TYR A CA 1
ATOM 613 C C . TYR A 1 75 ? 32.625 -24.641 -4.211 1 86 75 TYR A C 1
ATOM 615 O O . TYR A 1 75 ? 33.406 -25.078 -3.344 1 86 75 TYR A O 1
ATOM 623 N N . SER A 1 76 ? 32.656 -25.016 -5.457 1 88.12 76 SER A N 1
ATOM 624 C CA . SER A 1 76 ? 33.781 -25.812 -5.961 1 88.12 76 SER A CA 1
ATOM 625 C C . SER A 1 76 ? 34 -25.562 -7.445 1 88.12 76 SER A C 1
ATOM 627 O O . SER A 1 76 ? 33.062 -25.234 -8.18 1 88.12 76 SER A O 1
ATOM 629 N N . LYS A 1 77 ? 35.219 -25.656 -7.852 1 89.5 77 LYS A N 1
ATOM 630 C CA . LYS A 1 77 ? 35.562 -25.531 -9.266 1 89.5 77 LYS A CA 1
ATOM 631 C C . LYS A 1 77 ? 35.5 -26.875 -9.977 1 89.5 77 LYS A C 1
ATOM 633 O O . LYS A 1 77 ? 35.5 -26.938 -11.211 1 89.5 77 LYS A O 1
ATOM 638 N N . SER A 1 78 ? 35.312 -27.891 -9.234 1 92.69 78 SER A N 1
ATOM 639 C CA . SER A 1 78 ? 35.312 -29.25 -9.773 1 92.69 78 SER A CA 1
ATOM 640 C C . SER A 1 78 ? 33.938 -29.641 -10.328 1 92.69 78 SER A C 1
ATOM 642 O O . SER A 1 78 ? 32.938 -28.969 -10.047 1 92.69 78 SER A O 1
ATOM 644 N N . ALA A 1 79 ? 34.031 -30.609 -11.258 1 95.12 79 ALA A N 1
ATOM 645 C CA . ALA A 1 79 ? 32.781 -31.266 -11.648 1 95.12 79 ALA A CA 1
ATOM 646 C C . ALA A 1 79 ? 32.5 -32.5 -10.766 1 95.12 79 ALA A C 1
ATOM 648 O O . ALA A 1 79 ? 33.438 -33.156 -10.328 1 95.12 79 ALA A O 1
ATOM 649 N N . PHE A 1 80 ? 31.312 -32.656 -10.492 1 93.12 80 PHE A N 1
ATOM 650 C CA . PHE A 1 80 ? 30.938 -33.781 -9.656 1 93.12 80 PHE A CA 1
ATOM 651 C C . PHE A 1 80 ? 30.062 -34.75 -10.422 1 93.12 80 PHE A C 1
ATOM 653 O O . PHE A 1 80 ? 29.109 -34.375 -11.086 1 93.12 80 PHE A O 1
ATOM 660 N N . TRP A 1 81 ? 30.438 -36 -10.375 1 94 81 TRP A N 1
ATOM 661 C CA . TRP A 1 81 ? 29.656 -37.062 -10.992 1 94 81 TRP A CA 1
ATOM 662 C C . TRP A 1 81 ? 28.891 -37.844 -9.93 1 94 81 TRP A C 1
ATOM 664 O O . TRP A 1 81 ? 29.469 -38.281 -8.93 1 94 81 TRP A O 1
ATOM 674 N N . PHE A 1 82 ? 27.656 -38 -10.141 1 91.94 82 PHE A N 1
ATOM 675 C CA . PHE A 1 82 ? 26.812 -38.812 -9.25 1 91.94 82 PHE A CA 1
ATOM 676 C C . PHE A 1 82 ? 26.297 -40.031 -9.969 1 91.94 82 PHE A C 1
ATOM 678 O O . PHE A 1 82 ? 26.047 -40 -11.18 1 91.94 82 PHE A O 1
ATOM 685 N N . TYR A 1 83 ? 26.219 -41.094 -9.25 1 93.62 83 TYR A N 1
ATOM 686 C CA . TYR A 1 83 ? 25.656 -42.312 -9.758 1 93.62 83 TYR A CA 1
ATOM 687 C C . TYR A 1 83 ? 24.594 -42.875 -8.82 1 93.62 83 TYR A C 1
ATOM 689 O O . TYR A 1 83 ? 24.75 -42.812 -7.594 1 93.62 83 TYR A O 1
ATOM 697 N N . TRP A 1 84 ? 23.516 -43.281 -9.383 1 92.5 84 TRP A N 1
ATOM 698 C CA . TRP A 1 84 ? 22.438 -43.844 -8.586 1 92.5 84 TRP A CA 1
ATOM 699 C C . TRP A 1 84 ? 21.703 -44.938 -9.352 1 92.5 84 TRP A C 1
ATOM 701 O O . TRP A 1 84 ? 21.297 -44.75 -10.5 1 92.5 84 TRP A O 1
ATOM 711 N N . LYS A 1 85 ? 21.578 -46.031 -8.75 1 91.38 85 LYS A N 1
ATOM 712 C CA . LYS A 1 85 ? 20.75 -47.125 -9.258 1 91.38 85 LYS A CA 1
ATOM 713 C C . LYS A 1 85 ? 19.516 -47.312 -8.391 1 91.38 85 LYS A C 1
ATOM 715 O O . LYS A 1 85 ? 19.625 -47.688 -7.219 1 91.38 85 LYS A O 1
ATOM 720 N N . PRO A 1 86 ? 18.406 -47.062 -9.055 1 90 86 PRO A N 1
ATOM 721 C CA . PRO A 1 86 ? 17.188 -47.219 -8.258 1 90 86 PRO A CA 1
ATOM 722 C C . PRO A 1 86 ? 17 -48.625 -7.715 1 90 86 PRO A C 1
ATOM 724 O O . PRO A 1 86 ? 17.266 -49.594 -8.414 1 90 86 PRO A O 1
ATOM 727 N N . ASN A 1 87 ? 16.578 -48.688 -6.473 1 85.62 87 ASN A N 1
ATOM 728 C CA . ASN A 1 87 ? 16.391 -49.969 -5.812 1 85.62 87 ASN A CA 1
ATOM 729 C C . ASN A 1 87 ? 14.914 -50.375 -5.781 1 85.62 87 ASN A C 1
ATOM 731 O O . ASN A 1 87 ? 14.523 -51.281 -5.051 1 85.62 87 ASN A O 1
ATOM 735 N N . PHE A 1 88 ? 14.102 -49.656 -6.504 1 84.06 88 PHE A N 1
ATOM 736 C CA . PHE A 1 88 ? 12.672 -49.969 -6.555 1 84.06 88 PHE A CA 1
ATOM 737 C C . PHE A 1 88 ? 12.227 -50.219 -7.988 1 84.06 88 PHE A C 1
ATOM 739 O O . PHE A 1 88 ? 12.945 -49.906 -8.938 1 84.06 88 PHE A O 1
ATOM 746 N N . THR A 1 89 ? 11.016 -50.938 -8.141 1 78.88 89 THR A N 1
ATOM 747 C CA . THR A 1 89 ? 10.477 -51.25 -9.461 1 78.88 89 THR A CA 1
ATOM 748 C C . THR A 1 89 ? 9.414 -50.219 -9.859 1 78.88 89 THR A C 1
ATOM 750 O O . THR A 1 89 ? 8.734 -49.656 -8.992 1 78.88 89 THR A O 1
ATOM 753 N N . HIS A 1 90 ? 9.375 -49.938 -11.141 1 76.06 90 HIS A N 1
ATOM 754 C CA . HIS A 1 90 ? 8.445 -48.906 -11.602 1 76.06 90 HIS A CA 1
ATOM 755 C C . HIS A 1 90 ? 7.016 -49.438 -11.648 1 76.06 90 HIS A C 1
ATOM 757 O O . HIS A 1 90 ? 6.062 -48.656 -11.656 1 76.06 90 HIS A O 1
ATOM 763 N N . GLN A 1 91 ? 6.77 -50.688 -11.477 1 75.25 91 GLN A N 1
ATOM 764 C CA . GLN A 1 91 ? 5.422 -51.25 -11.484 1 75.25 91 GLN A CA 1
ATOM 765 C C . GLN A 1 91 ? 4.527 -50.5 -12.469 1 75.25 91 GLN A C 1
ATOM 767 O O . GLN A 1 91 ? 3.418 -50.094 -12.117 1 75.25 91 GLN A O 1
ATOM 772 N N . ASN A 1 92 ? 4.875 -50.156 -13.688 1 73.5 92 ASN A N 1
ATOM 773 C CA . ASN A 1 92 ? 4.176 -49.5 -14.789 1 73.5 92 ASN A CA 1
ATOM 774 C C . ASN A 1 92 ? 3.873 -48.031 -14.492 1 73.5 92 ASN A C 1
ATOM 776 O O . ASN A 1 92 ? 2.947 -47.469 -15.062 1 73.5 92 ASN A O 1
ATOM 780 N N . VAL A 1 93 ? 4.59 -47.625 -13.461 1 78.5 93 VAL A N 1
ATOM 781 C CA . VAL A 1 93 ? 4.469 -46.188 -13.156 1 78.5 93 VAL A CA 1
ATOM 782 C C . VAL A 1 93 ? 5.672 -45.438 -13.711 1 78.5 93 VAL A C 1
ATOM 784 O O . VAL A 1 93 ? 6.801 -45.938 -13.664 1 78.5 93 VAL A O 1
ATOM 787 N N . ARG A 1 94 ? 5.359 -44.312 -14.25 1 82.62 94 ARG A N 1
ATOM 788 C CA . ARG A 1 94 ? 6.441 -43.469 -14.766 1 82.62 94 ARG A CA 1
ATOM 789 C C . ARG A 1 94 ? 6.973 -42.531 -13.68 1 82.62 94 ARG A C 1
ATOM 791 O O . ARG A 1 94 ? 6.234 -41.719 -13.156 1 82.62 94 ARG A O 1
ATOM 798 N N . TYR A 1 95 ? 8.234 -42.781 -13.391 1 88.25 95 TYR A N 1
ATOM 799 C CA . TYR A 1 95 ? 8.875 -41.938 -12.391 1 88.25 95 TYR A CA 1
ATOM 800 C C . TYR A 1 95 ? 9.805 -40.906 -13.047 1 88.25 95 TYR A C 1
ATOM 802 O O . TYR A 1 95 ? 10.32 -41.156 -14.141 1 88.25 95 TYR A O 1
ATOM 810 N N . TRP A 1 96 ? 9.914 -39.844 -12.391 1 90.5 96 TRP A N 1
ATOM 811 C CA . TRP A 1 96 ? 10.781 -38.75 -12.852 1 90.5 96 TRP A CA 1
ATOM 812 C C . TRP A 1 96 ? 11.805 -38.375 -11.781 1 90.5 96 TRP A C 1
ATOM 814 O O . TRP A 1 96 ? 11.484 -38.344 -10.594 1 90.5 96 TRP A O 1
ATOM 824 N N . LEU A 1 97 ? 13 -38.219 -12.227 1 92.25 97 LEU A N 1
ATOM 825 C CA . LEU A 1 97 ? 14.031 -37.625 -11.391 1 92.25 97 LEU A CA 1
ATOM 826 C C . LEU A 1 97 ? 13.961 -36.094 -11.445 1 92.25 97 LEU A C 1
ATOM 828 O O . LEU A 1 97 ? 14 -35.5 -12.531 1 92.25 97 LEU A O 1
ATOM 832 N N . VAL A 1 98 ? 13.812 -35.5 -10.273 1 91.56 98 VAL A N 1
ATOM 833 C CA . VAL A 1 98 ? 13.609 -34.031 -10.227 1 91.56 98 VAL A CA 1
ATOM 834 C C . VAL A 1 98 ? 14.703 -33.406 -9.391 1 91.56 98 VAL A C 1
ATOM 836 O O . VAL A 1 98 ? 14.977 -33.812 -8.266 1 91.56 98 VAL A O 1
ATOM 839 N N . ILE A 1 99 ? 15.383 -32.406 -9.922 1 91.19 99 ILE A N 1
ATOM 840 C CA . ILE A 1 99 ? 16.359 -31.578 -9.227 1 91.19 99 ILE A CA 1
ATOM 841 C C . ILE A 1 99 ? 15.883 -30.141 -9.172 1 91.19 99 ILE A C 1
ATOM 843 O O . ILE A 1 99 ? 15.93 -29.422 -10.18 1 91.19 99 ILE A O 1
ATOM 847 N N . ASP A 1 100 ? 15.508 -29.719 -8.008 1 87.44 100 ASP A N 1
ATOM 848 C CA . ASP A 1 100 ? 14.898 -28.406 -7.863 1 87.44 100 ASP A CA 1
ATOM 849 C C . ASP A 1 100 ? 15.938 -27.359 -7.477 1 87.44 100 ASP A C 1
ATOM 851 O O . ASP A 1 100 ? 15.875 -26.781 -6.387 1 87.44 100 ASP A O 1
ATOM 855 N N . ASN A 1 101 ? 16.891 -27.125 -8.234 1 89.12 101 ASN A N 1
ATOM 856 C CA . ASN A 1 101 ? 17.875 -26.047 -8.188 1 89.12 101 ASN A CA 1
ATOM 857 C C . ASN A 1 101 ? 18.156 -25.484 -9.578 1 89.12 101 ASN A C 1
ATOM 859 O O . ASN A 1 101 ? 19.125 -25.906 -10.234 1 89.12 101 ASN A O 1
ATOM 863 N N . PRO A 1 102 ? 17.375 -24.5 -9.898 1 90.19 102 PRO A N 1
ATOM 864 C CA . PRO A 1 102 ? 17.469 -24 -11.266 1 90.19 102 PRO A CA 1
ATOM 865 C C . PRO A 1 102 ? 18.75 -23.219 -11.516 1 90.19 102 PRO A C 1
ATOM 867 O O . PRO A 1 102 ? 19.047 -22.859 -12.656 1 90.19 102 PRO A O 1
ATOM 870 N N . LEU A 1 103 ? 19.609 -23.078 -10.555 1 90.12 103 LEU A N 1
ATOM 871 C CA . LEU A 1 103 ? 20.797 -22.234 -10.68 1 90.12 103 LEU A CA 1
ATOM 872 C C . LEU A 1 103 ? 22.016 -23.062 -11.07 1 90.12 103 LEU A C 1
ATOM 874 O O . LEU A 1 103 ? 23.094 -22.531 -11.297 1 90.12 103 LEU A O 1
ATOM 878 N N . ILE A 1 104 ? 21.828 -24.375 -11.172 1 93.25 104 ILE A N 1
ATOM 879 C CA . ILE A 1 104 ? 22.938 -25.203 -11.602 1 93.25 104 ILE A CA 1
ATOM 880 C C . ILE A 1 104 ? 23.328 -24.859 -13.039 1 93.25 104 ILE A C 1
ATOM 882 O O . ILE A 1 104 ? 22.469 -24.812 -13.93 1 93.25 104 ILE A O 1
ATOM 886 N N . ASP A 1 105 ? 24.547 -24.609 -13.258 1 94.19 105 ASP A N 1
ATOM 887 C CA . ASP A 1 105 ? 25.031 -24.125 -14.555 1 94.19 105 ASP A CA 1
ATOM 888 C C . ASP A 1 105 ? 25 -25.234 -15.602 1 94.19 105 ASP A C 1
ATOM 890 O O . ASP A 1 105 ? 24.469 -25.047 -16.703 1 94.19 105 ASP A O 1
ATOM 894 N N . ASN A 1 106 ? 25.594 -26.312 -15.25 1 94.88 106 ASN A N 1
ATOM 895 C CA . ASN A 1 106 ? 25.672 -27.469 -16.141 1 94.88 106 ASN A CA 1
ATOM 896 C C . ASN A 1 106 ? 25.25 -28.75 -15.453 1 94.88 106 ASN A C 1
ATOM 898 O O . ASN A 1 106 ? 25.875 -29.172 -14.477 1 94.88 106 ASN A O 1
ATOM 902 N N . LEU A 1 107 ? 24.203 -29.281 -15.922 1 95.69 107 LEU A N 1
ATOM 903 C CA . LEU A 1 107 ? 23.672 -30.547 -15.438 1 95.69 107 LEU A CA 1
ATOM 904 C C . LEU A 1 107 ? 23.469 -31.531 -16.578 1 95.69 107 LEU A C 1
ATOM 906 O O . LEU A 1 107 ? 22.625 -31.312 -17.453 1 95.69 107 LEU A O 1
ATOM 910 N N . ASP A 1 108 ? 24.266 -32.562 -16.578 1 95.81 108 ASP A N 1
ATOM 911 C CA . ASP A 1 108 ? 24.203 -33.562 -17.625 1 95.81 108 ASP A CA 1
ATOM 912 C C . ASP A 1 108 ? 23.656 -34.906 -17.094 1 95.81 108 ASP A C 1
ATOM 914 O O . ASP A 1 108 ? 24.016 -35.312 -15.992 1 95.81 108 ASP A O 1
ATOM 918 N N . PHE A 1 109 ? 22.734 -35.438 -17.781 1 95.38 109 PHE A N 1
ATOM 919 C CA . PHE A 1 109 ? 22.141 -36.719 -17.422 1 95.38 109 PHE A CA 1
ATOM 920 C C . PHE A 1 109 ? 22.578 -37.812 -18.406 1 95.38 109 PHE A C 1
ATOM 922 O O . PHE A 1 109 ? 22.656 -37.562 -19.609 1 95.38 109 PHE A O 1
ATOM 929 N N . TYR A 1 110 ? 22.922 -38.969 -17.844 1 95.38 110 TYR A N 1
ATOM 930 C CA . TYR A 1 110 ? 23.234 -40.125 -18.641 1 95.38 110 TYR A CA 1
ATOM 931 C C . TYR A 1 110 ? 22.391 -41.344 -18.219 1 95.38 110 TYR A C 1
ATOM 933 O O . TYR A 1 110 ? 22.422 -41.75 -17.062 1 95.38 110 TYR A O 1
ATOM 941 N N . GLN A 1 111 ? 21.594 -41.844 -19.109 1 94 111 GLN A N 1
ATOM 942 C CA . GLN A 1 111 ? 20.828 -43.062 -18.844 1 94 111 GLN A CA 1
ATOM 943 C C . GLN A 1 111 ? 20.703 -43.906 -20.094 1 94 111 GLN A C 1
ATOM 945 O O . GLN A 1 111 ? 20.891 -43.438 -21.203 1 94 111 GLN A O 1
ATOM 950 N N . VAL A 1 112 ? 20.406 -45.188 -19.844 1 93.06 112 VAL A N 1
ATOM 951 C CA . VAL A 1 112 ? 20.266 -46.125 -20.969 1 93.06 112 VAL A CA 1
ATOM 952 C C . VAL A 1 112 ? 18.812 -46.094 -21.453 1 93.06 112 VAL A C 1
ATOM 954 O O . VAL A 1 112 ? 17.875 -46.219 -20.672 1 93.06 112 VAL A O 1
ATOM 957 N N . GLU A 1 113 ? 18.625 -45.906 -22.734 1 87.19 113 GLU A N 1
ATOM 958 C CA . GLU A 1 113 ? 17.297 -45.906 -23.312 1 87.19 113 GLU A CA 1
ATOM 959 C C . GLU A 1 113 ? 17 -47.25 -23.984 1 87.19 113 GLU A C 1
ATOM 961 O O . GLU A 1 113 ? 17.75 -48.219 -23.812 1 87.19 113 GLU A O 1
ATOM 966 N N . GLU A 1 114 ? 15.836 -47.469 -24.625 1 75.12 114 GLU A N 1
ATOM 967 C CA . GLU A 1 114 ? 15.289 -48.719 -25.141 1 75.12 114 GLU A CA 1
ATOM 968 C C . GLU A 1 114 ? 16.312 -49.438 -26.016 1 75.12 114 GLU A C 1
ATOM 970 O O . GLU A 1 114 ? 16.391 -50.656 -26 1 75.12 114 GLU A O 1
ATOM 975 N N . GLN A 1 115 ? 17.141 -48.812 -26.641 1 77.81 115 GLN A N 1
ATOM 976 C CA . GLN A 1 115 ? 18.031 -49.469 -27.562 1 77.81 115 GLN A CA 1
ATOM 977 C C . GLN A 1 115 ? 19.328 -49.906 -26.875 1 77.81 115 GLN A C 1
ATOM 979 O O . GLN A 1 115 ? 20.297 -50.312 -27.531 1 77.81 115 GLN A O 1
ATOM 984 N N . GLY A 1 116 ? 19.375 -49.781 -25.562 1 82.5 116 GLY A N 1
ATOM 985 C CA . GLY A 1 116 ? 20.531 -50.25 -24.812 1 82.5 116 GLY A CA 1
ATOM 986 C C . GLY A 1 116 ? 21.703 -49.312 -24.875 1 82.5 116 GLY A C 1
ATOM 987 O O . GLY A 1 116 ? 22.797 -49.625 -24.375 1 82.5 116 GLY A O 1
ATOM 988 N N . THR A 1 117 ? 21.562 -48.219 -25.547 1 90.56 117 THR A N 1
ATOM 989 C CA . THR A 1 117 ? 22.656 -47.25 -25.672 1 90.56 117 THR A CA 1
ATOM 990 C C . THR A 1 117 ? 22.484 -46.125 -24.656 1 90.56 117 THR A C 1
ATOM 992 O O . THR A 1 117 ? 21.359 -45.75 -24.312 1 90.56 117 THR A O 1
ATOM 995 N N . TRP A 1 118 ? 23.688 -45.688 -24.188 1 93.06 118 TRP A N 1
ATOM 996 C CA . TRP A 1 118 ? 23.672 -44.531 -23.281 1 93.06 118 TRP A CA 1
ATOM 997 C C . TRP A 1 118 ? 23.297 -43.25 -24.016 1 93.06 118 TRP A C 1
ATOM 999 O O . TRP A 1 118 ? 23.844 -42.969 -25.078 1 93.06 118 TRP A O 1
ATOM 1009 N N . VAL A 1 119 ? 22.328 -42.594 -23.562 1 92.69 119 VAL A N 1
ATOM 1010 C CA . VAL A 1 119 ? 21.891 -41.344 -24.125 1 92.69 119 VAL A CA 1
ATOM 1011 C C . VAL A 1 119 ? 22.203 -40.219 -23.141 1 92.69 119 VAL A C 1
ATOM 1013 O O . VAL A 1 119 ? 22.016 -40.344 -21.938 1 92.69 119 VAL A O 1
ATOM 1016 N N . GLU A 1 120 ? 22.734 -39.125 -23.672 1 93.19 120 GLU A N 1
ATOM 1017 C CA . GLU A 1 120 ? 23.109 -37.969 -22.875 1 93.19 120 GLU A CA 1
ATOM 1018 C C . GLU A 1 120 ? 22.125 -36.812 -23.078 1 93.19 120 GLU A C 1
ATOM 1020 O O . GLU A 1 120 ? 21.672 -36.562 -24.203 1 93.19 120 GLU A O 1
ATOM 1025 N N . ARG A 1 121 ? 21.688 -36.219 -22.047 1 94.06 121 ARG A N 1
ATOM 1026 C CA . ARG A 1 121 ? 20.875 -35 -22.062 1 94.06 121 ARG A CA 1
ATOM 1027 C C . ARG A 1 121 ? 21.562 -33.875 -21.281 1 94.06 121 ARG A C 1
ATOM 1029 O O . ARG A 1 121 ? 22.031 -34.094 -20.156 1 94.06 121 ARG A O 1
ATOM 1036 N N . TYR A 1 122 ? 21.656 -32.719 -21.859 1 94.56 122 TYR A N 1
ATOM 1037 C CA . TYR A 1 122 ? 22.359 -31.578 -21.266 1 94.56 122 TYR A CA 1
ATOM 1038 C C . TYR A 1 122 ? 21.375 -30.5 -20.844 1 94.56 122 TYR A C 1
ATOM 1040 O O . TYR A 1 122 ? 20.547 -30.047 -21.656 1 94.56 122 TYR A O 1
ATOM 1048 N N . MET A 1 123 ? 21.406 -30.188 -19.609 1 94.81 123 MET A N 1
ATOM 1049 C CA . MET A 1 123 ? 20.578 -29.109 -19.062 1 94.81 123 MET A CA 1
ATOM 1050 C C . MET A 1 123 ? 21.406 -28.172 -18.188 1 94.81 123 MET A C 1
ATOM 1052 O O . MET A 1 123 ? 22.641 -28.312 -18.125 1 94.81 123 MET A O 1
ATOM 1056 N N . GLY A 1 124 ? 20.797 -27.125 -17.625 1 94.19 124 GLY A N 1
ATOM 1057 C CA . GLY A 1 124 ? 21.484 -26.141 -16.812 1 94.19 124 GLY A CA 1
ATOM 1058 C C . GLY A 1 124 ? 21.156 -24.703 -17.203 1 94.19 124 GLY A C 1
ATOM 1059 O O . GLY A 1 124 ? 20.609 -24.469 -18.281 1 94.19 124 GLY A O 1
ATOM 1060 N N . ASP A 1 125 ? 21.547 -23.844 -16.344 1 92.25 125 ASP A N 1
ATOM 1061 C CA . ASP A 1 125 ? 21.156 -22.469 -16.594 1 92.25 125 ASP A CA 1
ATOM 1062 C C . ASP A 1 125 ? 22.156 -21.781 -17.516 1 92.25 125 ASP A C 1
ATOM 1064 O O . ASP A 1 125 ? 21.906 -20.672 -18 1 92.25 125 ASP A O 1
ATOM 1068 N N . ASP A 1 126 ? 23.312 -22.469 -17.797 1 93.94 126 ASP A N 1
ATOM 1069 C CA . ASP A 1 126 ? 24.25 -21.969 -18.797 1 93.94 126 ASP A CA 1
ATOM 1070 C C . ASP A 1 126 ? 23.844 -22.422 -20.188 1 93.94 126 ASP A C 1
ATOM 1072 O O . ASP A 1 126 ? 24.562 -22.156 -21.172 1 93.94 126 ASP A O 1
ATOM 1076 N N . ARG A 1 127 ? 22.828 -23.141 -20.25 1 95 127 ARG A N 1
ATOM 1077 C CA . ARG A 1 127 ? 22.234 -23.594 -21.5 1 95 127 ARG A CA 1
ATOM 1078 C C . ARG A 1 127 ? 20.812 -23.062 -21.672 1 95 127 ARG A C 1
ATOM 1080 O O . ARG A 1 127 ? 20.219 -22.578 -20.703 1 95 127 ARG A O 1
ATOM 1087 N N . PRO A 1 128 ? 20.328 -23.047 -22.922 1 93.88 128 PRO A N 1
ATOM 1088 C CA . PRO A 1 128 ? 18.969 -22.547 -23.125 1 93.88 128 PRO A CA 1
ATOM 1089 C C . PRO A 1 128 ? 17.938 -23.328 -22.328 1 93.88 128 PRO A C 1
ATOM 1091 O O . PRO A 1 128 ? 18.047 -24.547 -22.188 1 93.88 128 PRO A O 1
ATOM 1094 N N . PHE A 1 129 ? 16.969 -22.609 -21.828 1 91.81 129 PHE A N 1
ATOM 1095 C CA . PHE A 1 129 ? 15.891 -23.203 -21.062 1 91.81 129 PHE A CA 1
ATOM 1096 C C . PHE A 1 129 ? 15.141 -24.234 -21.906 1 91.81 129 PHE A C 1
ATOM 1098 O O . PHE A 1 129 ? 14.625 -25.219 -21.375 1 91.81 129 PHE A O 1
ATOM 1105 N N . THR A 1 130 ? 15.172 -24.156 -23.172 1 89.19 130 THR A N 1
ATOM 1106 C CA . THR A 1 130 ? 14.438 -25 -24.109 1 89.19 130 THR A CA 1
ATOM 1107 C C . THR A 1 130 ? 15.047 -26.406 -24.172 1 89.19 130 THR A C 1
ATOM 1109 O O . THR A 1 130 ? 14.43 -27.328 -24.703 1 89.19 130 THR A O 1
ATOM 1112 N N . ASN A 1 131 ? 16.281 -26.547 -23.547 1 91.75 131 ASN A N 1
ATOM 1113 C CA . ASN A 1 131 ? 16.922 -27.859 -23.5 1 91.75 131 ASN A CA 1
ATOM 1114 C C . ASN A 1 131 ? 16.266 -28.766 -22.469 1 91.75 131 ASN A C 1
ATOM 1116 O O . ASN A 1 131 ? 16.5 -29.984 -22.469 1 91.75 131 ASN A O 1
ATOM 1120 N N . ARG A 1 132 ? 15.492 -28.188 -21.625 1 90.81 132 ARG A N 1
ATOM 1121 C CA . ARG A 1 132 ? 14.859 -28.984 -20.578 1 90.81 132 ARG A CA 1
ATOM 1122 C C . ARG A 1 132 ? 13.836 -29.938 -21.172 1 90.81 132 ARG A C 1
ATOM 1124 O O . ARG A 1 132 ? 13.102 -29.578 -22.094 1 90.81 132 ARG A O 1
ATOM 1131 N N . ILE A 1 133 ? 13.828 -31.078 -20.625 1 87.94 133 ILE A N 1
ATOM 1132 C CA . ILE A 1 133 ? 12.898 -32.094 -21.109 1 87.94 133 ILE A CA 1
ATOM 1133 C C . ILE A 1 133 ? 11.461 -31.672 -20.828 1 87.94 133 ILE A C 1
ATOM 1135 O O . ILE A 1 133 ? 10.609 -31.719 -21.703 1 87.94 133 ILE A O 1
ATOM 1139 N N . ILE A 1 134 ? 11.211 -31.297 -19.625 1 87.5 134 ILE A N 1
ATOM 1140 C CA . ILE A 1 134 ? 9.969 -30.641 -19.25 1 87.5 134 ILE A CA 1
ATOM 1141 C C . ILE A 1 134 ? 10.227 -29.156 -19 1 87.5 134 ILE A C 1
ATOM 1143 O O . ILE A 1 134 ? 11.117 -28.797 -18.234 1 87.5 134 ILE A O 1
ATOM 1147 N N . PRO A 1 135 ? 9.547 -28.328 -19.688 1 86.44 135 PRO A N 1
ATOM 1148 C CA . PRO A 1 135 ? 9.812 -26.891 -19.578 1 86.44 135 PRO A CA 1
ATOM 1149 C C . PRO A 1 135 ? 9.281 -26.297 -18.266 1 86.44 135 PRO A C 1
ATOM 1151 O O . PRO A 1 135 ? 8.406 -25.438 -18.297 1 86.44 135 PRO A O 1
ATOM 1154 N N . ILE A 1 136 ? 9.797 -26.766 -17.203 1 89.31 136 ILE A N 1
ATOM 1155 C CA . ILE A 1 136 ? 9.508 -26.234 -15.875 1 89.31 136 ILE A CA 1
ATOM 1156 C C . ILE A 1 136 ? 10.805 -25.828 -15.18 1 89.31 136 ILE A C 1
ATOM 1158 O O . ILE A 1 136 ? 11.898 -26.109 -15.688 1 89.31 136 ILE A O 1
ATOM 1162 N N . ARG A 1 137 ? 10.656 -25.25 -14.125 1 89.69 137 ARG A N 1
ATOM 1163 C CA . ARG A 1 137 ? 11.797 -24.656 -13.43 1 89.69 137 ARG A CA 1
ATOM 1164 C C . ARG A 1 137 ? 12.758 -25.734 -12.938 1 89.69 137 ARG A C 1
ATOM 1166 O O . ARG A 1 137 ? 13.961 -25.672 -13.203 1 89.69 137 ARG A O 1
ATOM 1173 N N . PRO A 1 138 ? 12.25 -26.766 -12.242 1 90.5 138 PRO A N 1
ATOM 1174 C CA . PRO A 1 138 ? 13.18 -27.828 -11.844 1 90.5 138 PRO A CA 1
ATOM 1175 C C . PRO A 1 138 ? 13.633 -28.688 -13.023 1 90.5 138 PRO A C 1
ATOM 1177 O O . PRO A 1 138 ? 12.883 -28.859 -13.984 1 90.5 138 PRO A O 1
ATOM 1180 N N . PHE A 1 139 ? 14.852 -29.109 -12.938 1 93.56 139 PHE A N 1
ATOM 1181 C CA . PHE A 1 139 ? 15.32 -30.078 -13.93 1 93.56 139 PHE A CA 1
ATOM 1182 C C . PHE A 1 139 ? 14.664 -31.438 -13.727 1 93.56 139 PHE A C 1
ATOM 1184 O O . PHE A 1 139 ? 14.586 -31.922 -12.602 1 93.56 139 PHE A O 1
ATOM 1191 N N . SER A 1 140 ? 14.102 -31.938 -14.828 1 91.94 140 SER A N 1
ATOM 1192 C CA . SER A 1 140 ? 13.391 -33.219 -14.711 1 91.94 140 SER A CA 1
ATOM 1193 C C . SER A 1 140 ? 13.797 -34.188 -15.812 1 91.94 140 SER A C 1
ATOM 1195 O O . SER A 1 140 ? 14.016 -33.75 -16.953 1 91.94 140 SER A O 1
ATOM 1197 N N . LEU A 1 141 ? 13.992 -35.406 -15.367 1 91.75 141 LEU A N 1
ATOM 1198 C CA . LEU A 1 141 ? 14.328 -36.5 -16.281 1 91.75 141 LEU A CA 1
ATOM 1199 C C . LEU A 1 141 ? 13.43 -37.688 -16.062 1 91.75 141 LEU A C 1
ATOM 1201 O O . LEU A 1 141 ? 13.273 -38.156 -14.922 1 91.75 141 LEU A O 1
ATOM 1205 N N . ARG A 1 142 ? 12.836 -38.188 -17.188 1 89.62 142 ARG A N 1
ATOM 1206 C CA . ARG A 1 142 ? 12.047 -39.406 -17.094 1 89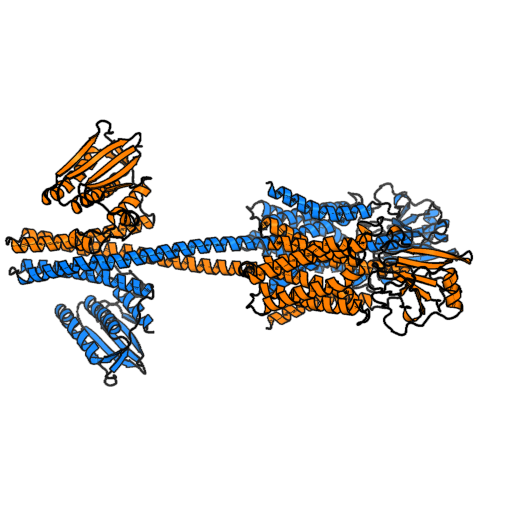.62 142 ARG A CA 1
ATOM 1207 C C . ARG A 1 142 ? 12.938 -40.625 -16.938 1 89.62 142 ARG A C 1
ATOM 1209 O O . ARG A 1 142 ? 13.867 -40.812 -17.719 1 89.62 142 ARG A O 1
ATOM 1216 N N . MET A 1 143 ? 12.633 -41.406 -15.938 1 90.62 143 MET A N 1
ATOM 1217 C CA . MET A 1 143 ? 13.414 -42.625 -15.727 1 90.62 143 MET A CA 1
ATOM 1218 C C . MET A 1 143 ? 12.977 -43.719 -16.672 1 90.62 143 MET A C 1
ATOM 1220 O O . MET A 1 143 ? 11.797 -44.062 -16.734 1 90.62 143 MET A O 1
ATOM 1224 N N . THR A 1 144 ? 13.898 -44.188 -17.453 1 89.19 144 THR A N 1
ATOM 1225 C CA . THR A 1 144 ? 13.617 -45.25 -18.422 1 89.19 144 THR A CA 1
ATOM 1226 C C . THR A 1 144 ? 13.859 -46.625 -17.797 1 89.19 144 THR A C 1
ATOM 1228 O O . THR A 1 144 ? 14.344 -46.75 -16.672 1 89.19 144 THR A O 1
ATOM 1231 N N . GLU A 1 145 ? 13.477 -47.656 -18.578 1 87.88 145 GLU A N 1
ATOM 1232 C CA . GLU A 1 145 ? 13.727 -49.031 -18.125 1 87.88 145 GLU A CA 1
ATOM 1233 C C . GLU A 1 145 ? 15.219 -49.281 -17.969 1 87.88 145 GLU A C 1
ATOM 1235 O O . GLU A 1 145 ? 15.641 -50 -17.031 1 87.88 145 GLU A O 1
ATOM 1240 N N . GLY A 1 146 ? 15.992 -48.75 -18.859 1 89.44 146 GLY A N 1
ATOM 1241 C CA . GLY A 1 146 ? 17.438 -48.906 -18.781 1 89.44 146 GLY A CA 1
ATOM 1242 C C . GLY A 1 146 ? 18.031 -48.281 -17.531 1 89.44 146 GLY A C 1
ATOM 1243 O O . GLY A 1 146 ? 19.031 -48.781 -17.016 1 89.44 146 GLY A O 1
ATOM 1244 N N . ALA A 1 147 ? 17.422 -47.281 -17.062 1 91.19 147 ALA A N 1
ATOM 1245 C CA . ALA A 1 147 ? 17.906 -46.594 -15.852 1 91.19 147 ALA A CA 1
ATOM 1246 C C . ALA A 1 147 ? 17.766 -47.5 -14.633 1 91.19 147 ALA A C 1
ATOM 1248 O O . ALA A 1 147 ? 18.609 -47.469 -13.727 1 91.19 147 ALA A O 1
ATOM 1249 N N . TYR A 1 148 ? 16.719 -48.281 -14.625 1 89.81 148 TYR A N 1
ATOM 1250 C CA . TYR A 1 148 ? 16.516 -49.188 -13.508 1 89.81 148 TYR A CA 1
ATOM 1251 C C . TYR A 1 148 ? 17.516 -50.344 -13.531 1 89.81 148 TYR A C 1
ATOM 1253 O O . TYR A 1 148 ? 17.859 -50.875 -12.484 1 89.81 148 TYR A O 1
ATOM 1261 N N . GLN A 1 149 ? 18.016 -50.656 -14.695 1 89.75 149 GLN A N 1
ATOM 1262 C CA . GLN A 1 149 ? 18.906 -51.781 -14.844 1 89.75 149 GLN A CA 1
ATOM 1263 C C . GLN A 1 149 ? 20.359 -51.375 -14.656 1 89.75 149 GLN A C 1
ATOM 1265 O O . GLN A 1 149 ? 21.125 -52.031 -13.953 1 89.75 149 GLN A O 1
ATOM 1270 N N . LYS A 1 150 ? 20.75 -50.281 -15.289 1 92.62 150 LYS A N 1
ATOM 1271 C CA . LYS A 1 150 ? 22.156 -49.938 -15.344 1 92.62 150 LYS A CA 1
ATOM 1272 C C . LYS A 1 150 ? 22.438 -48.688 -14.484 1 92.62 150 LYS A C 1
ATOM 1274 O O . LYS A 1 150 ? 23.594 -48.312 -14.281 1 92.62 150 LYS A O 1
ATOM 1279 N N . GLY A 1 151 ? 21.406 -48.094 -14.016 1 93.12 151 GLY A N 1
ATOM 1280 C CA . GLY A 1 151 ? 21.594 -46.906 -13.203 1 93.12 151 GLY A CA 1
ATOM 1281 C C . GLY A 1 151 ? 21.625 -45.625 -14.016 1 93.12 151 GLY A C 1
ATOM 1282 O O . GLY A 1 151 ? 21.453 -45.656 -15.242 1 93.12 151 GLY A O 1
ATOM 1283 N N . ILE A 1 152 ? 21.75 -44.5 -13.297 1 94.69 152 ILE A N 1
ATOM 1284 C CA . ILE A 1 152 ? 21.781 -43.156 -13.891 1 94.69 152 ILE A CA 1
ATOM 1285 C C . ILE A 1 152 ? 23.031 -42.406 -13.43 1 94.69 152 ILE A C 1
ATOM 1287 O O . ILE A 1 152 ? 23.422 -42.5 -12.266 1 94.69 152 ILE A O 1
ATOM 1291 N N . TYR A 1 153 ? 23.688 -41.781 -14.367 1 95.5 153 TYR A N 1
ATOM 1292 C CA . TYR A 1 153 ? 24.812 -40.875 -14.039 1 95.5 153 TYR A CA 1
ATOM 1293 C C . TYR A 1 153 ? 24.406 -39.438 -14.18 1 95.5 153 TYR A C 1
ATOM 1295 O O . TYR A 1 153 ? 23.688 -39.062 -15.109 1 95.5 153 TYR A O 1
ATOM 1303 N N . LEU A 1 154 ? 24.844 -38.656 -13.242 1 94.56 154 LEU A N 1
ATOM 1304 C CA . LEU A 1 154 ? 24.625 -37.219 -13.273 1 94.56 154 LEU A CA 1
ATOM 1305 C C . LEU A 1 154 ? 25.938 -36.469 -13.125 1 94.56 154 LEU A C 1
ATOM 1307 O O . LEU A 1 154 ? 26.734 -36.75 -12.234 1 94.56 154 LEU A O 1
ATOM 1311 N N . ARG A 1 155 ? 26.141 -35.562 -14.008 1 95.69 155 ARG A N 1
ATOM 1312 C CA . ARG A 1 155 ? 27.312 -34.688 -13.914 1 95.69 155 ARG A CA 1
ATOM 1313 C C . ARG A 1 155 ? 26.891 -33.25 -13.578 1 95.69 155 ARG A C 1
ATOM 1315 O O . ARG A 1 155 ? 26.062 -32.656 -14.273 1 95.69 155 ARG A O 1
ATOM 1322 N N . VAL A 1 156 ? 27.438 -32.719 -12.5 1 94.06 156 VAL A N 1
ATOM 1323 C CA . VAL A 1 156 ? 27.078 -31.375 -12.062 1 94.06 156 VAL A CA 1
ATOM 1324 C C . VAL A 1 156 ? 28.328 -30.5 -12.016 1 94.06 156 VAL A C 1
ATOM 1326 O O . VAL A 1 156 ? 29.344 -30.875 -11.398 1 94.06 156 VAL A O 1
ATOM 1329 N N . LYS A 1 157 ? 28.281 -29.406 -12.664 1 94.5 157 LYS A N 1
ATOM 1330 C CA . LYS A 1 157 ? 29.312 -28.375 -12.594 1 94.5 157 LYS A CA 1
ATOM 1331 C C . LYS A 1 157 ? 28.688 -26.984 -12.508 1 94.5 157 LYS A C 1
ATOM 1333 O O . LYS A 1 157 ? 27.891 -26.609 -13.367 1 94.5 157 LYS A O 1
ATOM 1338 N N . SER A 1 158 ? 29 -26.297 -11.492 1 92.75 158 SER A N 1
ATOM 1339 C CA . SER A 1 158 ? 28.422 -24.969 -11.289 1 92.75 158 SER A CA 1
ATOM 1340 C C . SER A 1 158 ? 29.422 -24.031 -10.617 1 92.75 158 SER A C 1
ATOM 1342 O O . SER A 1 158 ? 30.203 -24.453 -9.766 1 92.75 158 SER A O 1
ATOM 1344 N N . GLU A 1 159 ? 29.375 -22.734 -11.023 1 90.06 159 GLU A N 1
ATOM 1345 C CA . GLU A 1 159 ? 30.188 -21.719 -10.375 1 90.06 159 GLU A CA 1
ATOM 1346 C C . GLU A 1 159 ? 29.609 -21.328 -9.023 1 90.06 159 GLU A C 1
ATOM 1348 O O . GLU A 1 159 ? 30.359 -20.938 -8.109 1 90.06 159 GLU A O 1
ATOM 1353 N N . GLY A 1 160 ? 28.328 -21.453 -8.977 1 86.94 160 GLY A N 1
ATOM 1354 C CA . GLY A 1 160 ? 27.672 -21.172 -7.707 1 86.94 160 GLY A CA 1
ATOM 1355 C C . GLY A 1 160 ? 27.719 -22.344 -6.742 1 86.94 160 GLY A C 1
ATOM 1356 O O . GLY A 1 160 ? 28.406 -23.328 -6.988 1 86.94 160 GLY A O 1
ATOM 1357 N N . SER A 1 161 ? 27.047 -22.141 -5.633 1 83.88 161 SER A N 1
ATOM 1358 C CA . SER A 1 161 ? 26.969 -23.219 -4.645 1 83.88 161 SER A CA 1
ATOM 1359 C C . SER A 1 161 ? 26.234 -24.422 -5.195 1 83.88 161 SER A C 1
ATOM 1361 O O . SER A 1 161 ? 25.094 -24.297 -5.66 1 83.88 161 SER A O 1
ATOM 1363 N N . ILE A 1 162 ? 26.859 -25.531 -5.168 1 86.44 162 ILE A N 1
ATOM 1364 C CA . ILE A 1 162 ? 26.297 -26.75 -5.73 1 86.44 162 ILE A CA 1
ATOM 1365 C C . ILE A 1 162 ? 25.406 -27.438 -4.691 1 86.44 162 ILE A C 1
ATOM 1367 O O . ILE A 1 162 ? 25.906 -28.141 -3.809 1 86.44 162 ILE A O 1
ATOM 1371 N N . ARG A 1 163 ? 24.188 -27.125 -4.777 1 83.25 163 ARG A N 1
ATOM 1372 C CA . ARG A 1 163 ? 23.141 -27.844 -4.051 1 83.25 163 ARG A CA 1
ATOM 1373 C C . ARG A 1 163 ? 22.375 -28.766 -4.984 1 83.25 163 ARG A C 1
ATOM 1375 O O . ARG A 1 163 ? 21.906 -28.344 -6.039 1 83.25 163 ARG A O 1
ATOM 1382 N N . PHE A 1 164 ? 22.312 -30 -4.609 1 77.94 164 PHE A N 1
ATOM 1383 C CA . PHE A 1 164 ? 21.797 -30.984 -5.547 1 77.94 164 PHE A CA 1
ATOM 1384 C C . PHE A 1 164 ? 20.719 -31.844 -4.895 1 77.94 164 PHE A C 1
ATOM 1386 O O . PHE A 1 164 ? 20.922 -33.031 -4.664 1 77.94 164 PHE A O 1
ATOM 1393 N N . PRO A 1 165 ? 19.562 -31.188 -4.699 1 77.75 165 PRO A N 1
ATOM 1394 C CA . PRO A 1 165 ? 18.469 -31.969 -4.152 1 77.75 165 PRO A CA 1
ATOM 1395 C C . PRO A 1 165 ? 17.828 -32.906 -5.191 1 77.75 165 PRO A C 1
ATOM 1397 O O . PRO A 1 165 ? 17.188 -32.406 -6.133 1 77.75 165 PRO A O 1
ATOM 1400 N N . VAL A 1 166 ? 18.031 -34.25 -5.066 1 84.38 166 VAL A N 1
ATOM 1401 C CA . VAL A 1 166 ? 17.469 -35.188 -6.035 1 84.38 166 VAL A CA 1
ATOM 1402 C C . VAL A 1 166 ? 16.25 -35.875 -5.441 1 84.38 166 VAL A C 1
ATOM 1404 O O . VAL A 1 166 ? 16.328 -36.5 -4.383 1 84.38 166 VAL A O 1
ATOM 1407 N N . GLU A 1 167 ? 15.219 -35.656 -6.125 1 87.88 167 GLU A N 1
ATOM 1408 C CA . GLU A 1 167 ? 13.969 -36.312 -5.723 1 87.88 167 GLU A CA 1
ATOM 1409 C C . GLU A 1 167 ? 13.375 -37.125 -6.867 1 87.88 167 GLU A C 1
ATOM 1411 O O . GLU A 1 167 ? 13.602 -36.812 -8.039 1 87.88 167 GLU A O 1
ATOM 1416 N N . VAL A 1 168 ? 12.75 -38.219 -6.484 1 89.75 168 VAL A N 1
ATOM 1417 C CA . VAL A 1 168 ? 12.031 -39.031 -7.457 1 89.75 168 VAL A CA 1
ATOM 1418 C C . VAL A 1 168 ? 10.523 -38.875 -7.238 1 89.75 168 VAL A C 1
ATOM 1420 O O . VAL A 1 168 ? 10.031 -39.062 -6.129 1 89.75 168 VAL A O 1
ATOM 1423 N N . CYS A 1 169 ? 9.906 -38.469 -8.359 1 88.69 169 CYS A N 1
ATOM 1424 C CA . CYS A 1 169 ? 8.469 -38.219 -8.281 1 88.69 169 CYS A CA 1
ATOM 1425 C C . CYS A 1 169 ? 7.723 -39.031 -9.344 1 88.69 169 CYS A C 1
ATOM 1427 O O . CYS A 1 169 ? 8.242 -39.25 -10.43 1 88.69 169 CYS A O 1
ATOM 1429 N N . ARG A 1 170 ? 6.504 -39.344 -8.914 1 84.62 170 ARG A N 1
ATOM 1430 C CA . ARG A 1 170 ? 5.605 -39.906 -9.906 1 84.62 170 ARG A CA 1
ATOM 1431 C C . ARG A 1 170 ? 5.156 -38.844 -10.914 1 84.62 170 ARG A C 1
ATOM 1433 O O . ARG A 1 170 ? 5.129 -37.656 -10.594 1 84.62 170 ARG A O 1
ATOM 1440 N N . GLY A 1 171 ? 4.836 -39.281 -12.094 1 79.56 171 GLY A N 1
ATOM 1441 C CA . GLY A 1 171 ? 4.453 -38.375 -13.156 1 79.56 171 GLY A CA 1
ATOM 1442 C C . GLY A 1 171 ? 3.275 -37.469 -12.789 1 79.56 171 GLY A C 1
ATOM 1443 O O . GLY A 1 171 ? 3.277 -36.281 -13.07 1 79.56 171 GLY A O 1
ATOM 1444 N N . ASP A 1 172 ? 2.248 -38 -12.219 1 76.38 172 ASP A N 1
ATOM 1445 C CA . ASP A 1 172 ? 1.062 -37.25 -11.836 1 76.38 172 ASP A CA 1
ATOM 1446 C C . ASP A 1 172 ? 1.371 -36.281 -10.695 1 76.38 172 ASP A C 1
ATOM 1448 O O . ASP A 1 172 ? 0.818 -35.156 -10.641 1 76.38 172 ASP A O 1
ATOM 1452 N N . VAL A 1 173 ? 2.318 -36.625 -9.891 1 81.44 173 VAL A N 1
ATOM 1453 C CA . VAL A 1 173 ? 2.658 -35.812 -8.719 1 81.44 173 VAL A CA 1
ATOM 1454 C C . VAL A 1 173 ? 3.514 -34.625 -9.141 1 81.44 173 VAL A C 1
ATOM 1456 O O . VAL A 1 173 ? 3.402 -33.531 -8.57 1 81.44 173 VAL A O 1
ATOM 1459 N N . ILE A 1 174 ? 4.309 -34.844 -10.164 1 85.25 174 ILE A N 1
ATOM 1460 C CA . ILE A 1 174 ? 5.176 -33.75 -10.617 1 85.25 174 ILE A CA 1
ATOM 1461 C C . ILE A 1 174 ? 4.328 -32.594 -11.125 1 85.25 174 ILE A C 1
ATOM 1463 O O . ILE A 1 174 ? 4.68 -31.438 -10.922 1 85.25 174 ILE A O 1
ATOM 1467 N N . ILE A 1 175 ? 3.24 -32.938 -11.75 1 83.94 175 ILE A N 1
ATOM 1468 C CA . ILE A 1 175 ? 2.359 -31.906 -12.297 1 83.94 175 ILE A CA 1
ATOM 1469 C C . ILE A 1 175 ? 1.763 -31.078 -11.164 1 83.94 175 ILE A C 1
ATOM 1471 O O . ILE A 1 175 ? 1.823 -29.859 -11.18 1 83.94 175 ILE A O 1
ATOM 1475 N N . ALA A 1 176 ? 1.268 -31.766 -10.227 1 83.25 176 ALA A N 1
ATOM 1476 C CA . ALA A 1 176 ? 0.622 -31.109 -9.094 1 83.25 176 ALA A CA 1
ATOM 1477 C C . ALA A 1 176 ? 1.631 -30.297 -8.281 1 83.25 176 ALA A C 1
ATOM 1479 O O . ALA A 1 176 ? 1.338 -29.188 -7.855 1 83.25 176 ALA A O 1
ATOM 1480 N N . ASN A 1 177 ? 2.773 -30.828 -8.078 1 83.81 177 ASN A N 1
ATOM 1481 C CA . ASN A 1 177 ? 3.803 -30.156 -7.289 1 83.81 177 ASN A CA 1
ATOM 1482 C C . ASN A 1 177 ? 4.309 -28.891 -7.992 1 83.81 177 ASN A C 1
ATOM 1484 O O . ASN A 1 177 ? 4.555 -27.875 -7.348 1 83.81 177 ASN A O 1
ATOM 1488 N N . ALA A 1 178 ? 4.48 -29.016 -9.273 1 85.94 178 ALA A N 1
ATOM 1489 C CA . ALA A 1 178 ? 4.922 -27.859 -10.047 1 85.94 178 ALA A CA 1
ATOM 1490 C C . ALA A 1 178 ? 3.895 -26.734 -9.984 1 85.94 178 ALA A C 1
ATOM 1492 O O . ALA A 1 178 ? 4.254 -25.562 -9.805 1 85.94 178 ALA A O 1
ATOM 1493 N N . ALA A 1 179 ? 2.688 -27.109 -10.078 1 86.81 179 ALA A N 1
ATOM 1494 C CA . ALA A 1 179 ? 1.611 -26.125 -10.031 1 86.81 179 ALA A CA 1
ATOM 1495 C C . ALA A 1 179 ? 1.542 -25.453 -8.656 1 86.81 179 ALA A C 1
ATOM 1497 O O . ALA A 1 179 ? 1.431 -24.219 -8.562 1 86.81 179 ALA A O 1
ATOM 1498 N N . ARG A 1 180 ? 1.634 -26.203 -7.672 1 85.38 180 ARG A N 1
ATOM 1499 C CA . ARG A 1 180 ? 1.534 -25.688 -6.309 1 85.38 180 ARG A CA 1
ATOM 1500 C C . ARG A 1 180 ? 2.705 -24.766 -5.984 1 85.38 180 ARG A C 1
ATOM 1502 O O . ARG A 1 180 ? 2.525 -23.734 -5.348 1 85.38 180 ARG A O 1
ATOM 1509 N N . THR A 1 181 ? 3.852 -25.125 -6.375 1 86.75 181 THR A N 1
ATOM 1510 C CA . THR A 1 181 ? 5.035 -24.312 -6.117 1 86.75 181 THR A CA 1
ATOM 1511 C C . THR A 1 181 ? 4.949 -22.984 -6.859 1 86.75 181 THR A C 1
ATOM 1513 O O . THR A 1 181 ? 5.312 -21.938 -6.316 1 86.75 181 THR A O 1
ATOM 1516 N N . GLU A 1 182 ? 4.422 -23.031 -8.031 1 89.75 182 GLU A N 1
ATOM 1517 C CA . GLU A 1 182 ? 4.375 -21.828 -8.852 1 89.75 182 GLU A CA 1
ATOM 1518 C C . GLU A 1 182 ? 3.357 -20.828 -8.305 1 89.75 182 GLU A C 1
ATOM 1520 O O . GLU A 1 182 ? 3.57 -19.609 -8.375 1 89.75 182 GLU A O 1
ATOM 1525 N N . ILE A 1 183 ? 2.268 -21.328 -7.805 1 89.25 183 ILE A N 1
ATOM 1526 C CA . ILE A 1 183 ? 1.295 -20.391 -7.242 1 89.25 183 ILE A CA 1
ATOM 1527 C C . ILE A 1 183 ? 1.898 -19.688 -6.031 1 89.25 183 ILE A C 1
ATOM 1529 O O . ILE A 1 183 ? 1.632 -18.5 -5.801 1 89.25 183 ILE A O 1
ATOM 1533 N N . ALA A 1 184 ? 2.709 -20.375 -5.309 1 87.38 184 ALA A N 1
ATOM 1534 C CA . ALA A 1 184 ? 3.375 -19.766 -4.156 1 87.38 184 ALA A CA 1
ATOM 1535 C C . ALA A 1 184 ? 4.344 -18.672 -4.598 1 87.38 184 ALA A C 1
ATOM 1537 O O . ALA A 1 184 ? 4.387 -17.594 -4.004 1 87.38 184 ALA A O 1
ATOM 1538 N N . TYR A 1 185 ? 5.082 -18.938 -5.637 1 89.5 185 TYR A N 1
ATOM 1539 C CA . TYR A 1 185 ? 5.996 -17.922 -6.168 1 89.5 185 TYR A CA 1
ATOM 1540 C C . TYR A 1 185 ? 5.227 -16.734 -6.711 1 89.5 185 TYR A C 1
ATOM 1542 O O . TYR A 1 185 ? 5.645 -15.586 -6.531 1 89.5 185 TYR A O 1
ATOM 1550 N N . GLY A 1 186 ? 4.113 -17.062 -7.309 1 88.88 186 GLY A N 1
ATOM 1551 C CA . GLY A 1 186 ? 3.283 -15.969 -7.805 1 88.88 186 GLY A CA 1
ATOM 1552 C C . GLY A 1 186 ? 2.756 -15.07 -6.703 1 88.88 186 GLY A C 1
ATOM 1553 O O . GLY A 1 186 ? 2.754 -13.844 -6.844 1 88.88 186 GLY A O 1
ATOM 1554 N N . LEU A 1 187 ? 2.338 -15.734 -5.648 1 87.81 187 LEU A N 1
ATOM 1555 C CA . LEU A 1 187 ? 1.86 -14.977 -4.496 1 87.81 187 LEU A CA 1
ATOM 1556 C C . LEU A 1 187 ? 2.938 -14.023 -3.99 1 87.81 187 LEU A C 1
ATOM 1558 O O . LEU A 1 187 ? 2.652 -12.867 -3.678 1 87.81 187 LEU A O 1
ATOM 1562 N N . PHE A 1 188 ? 4.098 -14.508 -4.016 1 88.19 188 PHE A N 1
ATOM 1563 C CA . PHE A 1 188 ? 5.23 -13.734 -3.52 1 88.19 188 PHE A CA 1
ATOM 1564 C C . PHE A 1 188 ? 5.555 -12.586 -4.461 1 88.19 188 PHE A C 1
ATOM 1566 O O . PHE A 1 188 ? 5.625 -11.43 -4.039 1 88.19 188 PHE A O 1
ATOM 1573 N N . TYR A 1 189 ? 5.648 -12.844 -5.738 1 89.69 189 TYR A N 1
ATOM 1574 C CA . TYR A 1 189 ? 5.992 -11.82 -6.719 1 89.69 189 TYR A CA 1
ATOM 1575 C C . TYR A 1 189 ? 4.879 -10.781 -6.836 1 89.69 189 TYR A C 1
ATOM 1577 O O . TYR A 1 189 ? 5.148 -9.586 -6.953 1 89.69 189 TYR A O 1
ATOM 1585 N N . GLY A 1 190 ? 3.697 -11.305 -6.766 1 88.25 190 GLY A N 1
ATOM 1586 C CA . GLY A 1 190 ? 2.568 -10.398 -6.883 1 88.25 190 GLY A CA 1
ATOM 1587 C C . GLY A 1 190 ? 2.508 -9.375 -5.766 1 88.25 190 GLY A C 1
ATOM 1588 O O . GLY A 1 190 ? 2.18 -8.211 -6 1 88.25 190 GLY A O 1
ATOM 1589 N N . SER A 1 191 ? 2.887 -9.797 -4.625 1 88.94 191 SER A N 1
ATOM 1590 C CA . SER A 1 191 ? 2.879 -8.906 -3.469 1 88.94 191 SER A CA 1
ATOM 1591 C C . SER A 1 191 ? 3.891 -7.777 -3.635 1 88.94 191 SER A C 1
ATOM 1593 O O . SER A 1 191 ? 3.545 -6.602 -3.512 1 88.94 191 SER A O 1
ATOM 1595 N N . ILE A 1 192 ? 5.09 -8.102 -4.016 1 90.69 192 ILE A N 1
ATOM 1596 C CA . ILE A 1 192 ? 6.168 -7.125 -4.113 1 90.69 192 ILE A CA 1
ATOM 1597 C C . ILE A 1 192 ? 5.922 -6.211 -5.312 1 90.69 192 ILE A C 1
ATOM 1599 O O . ILE A 1 192 ? 6.105 -4.996 -5.223 1 90.69 192 ILE A O 1
ATOM 1603 N N . LEU A 1 193 ? 5.441 -6.781 -6.348 1 88.69 193 LEU A N 1
ATOM 1604 C CA . LEU A 1 193 ? 5.219 -5.992 -7.555 1 88.69 193 LEU A CA 1
ATOM 1605 C C . LEU A 1 193 ? 4.059 -5.02 -7.359 1 88.69 193 LEU A C 1
ATOM 1607 O O . LEU A 1 193 ? 4.113 -3.881 -7.836 1 88.69 193 LEU A O 1
ATOM 1611 N N . PHE A 1 194 ? 3.033 -5.477 -6.652 1 88.62 194 PHE A N 1
ATOM 1612 C CA . PHE A 1 194 ? 1.885 -4.605 -6.426 1 88.62 194 PHE A CA 1
ATOM 1613 C C . PHE A 1 194 ? 2.289 -3.371 -5.629 1 88.62 194 PHE A C 1
ATOM 1615 O O . PHE A 1 194 ? 1.939 -2.248 -5.996 1 88.62 194 PHE A O 1
ATOM 1622 N N . ILE A 1 195 ? 3.031 -3.633 -4.598 1 87.5 195 ILE A N 1
ATOM 1623 C CA . ILE A 1 195 ? 3.408 -2.504 -3.752 1 87.5 195 ILE A CA 1
ATOM 1624 C C . ILE A 1 195 ? 4.375 -1.594 -4.508 1 87.5 195 ILE A C 1
ATOM 1626 O O . ILE A 1 195 ? 4.359 -0.374 -4.324 1 87.5 195 ILE A O 1
ATOM 1630 N N . SER A 1 196 ? 5.184 -2.146 -5.375 1 90.19 196 SER A N 1
ATOM 1631 C CA . SER A 1 196 ? 6.098 -1.348 -6.184 1 90.19 196 SER A CA 1
ATOM 1632 C C . SER A 1 196 ? 5.336 -0.431 -7.137 1 90.19 196 SER A C 1
ATOM 1634 O O . SER A 1 196 ? 5.68 0.744 -7.281 1 90.19 196 SER A O 1
ATOM 1636 N N . ILE A 1 197 ? 4.332 -0.958 -7.668 1 85.94 197 ILE A N 1
ATOM 1637 C CA . ILE A 1 197 ? 3.506 -0.168 -8.578 1 85.94 197 ILE A CA 1
ATOM 1638 C C . ILE A 1 197 ? 2.773 0.919 -7.793 1 85.94 197 ILE A C 1
ATOM 1640 O O . ILE A 1 197 ? 2.717 2.072 -8.227 1 85.94 197 ILE A O 1
ATOM 1644 N N . TYR A 1 198 ? 2.287 0.551 -6.695 1 85.19 198 TYR A N 1
ATOM 1645 C CA . TYR A 1 198 ? 1.578 1.479 -5.82 1 85.19 198 TYR A CA 1
ATOM 1646 C C . TYR A 1 198 ? 2.471 2.65 -5.43 1 85.19 198 TYR A C 1
ATOM 1648 O O . TYR A 1 198 ? 2.043 3.807 -5.477 1 85.19 198 TYR A O 1
ATOM 1656 N N . GLN A 1 199 ? 3.672 2.316 -5.129 1 86.25 199 GLN A N 1
ATOM 1657 C CA . GLN A 1 199 ? 4.605 3.359 -4.719 1 86.25 199 GLN A CA 1
ATOM 1658 C C . GLN A 1 199 ? 5.02 4.23 -5.902 1 86.25 199 GLN A C 1
ATOM 1660 O O . GLN A 1 199 ? 5.25 5.43 -5.742 1 86.25 199 GLN A O 1
ATOM 1665 N N . LEU A 1 200 ? 5.129 3.643 -7.039 1 86.81 200 LEU A N 1
ATOM 1666 C CA . LEU A 1 200 ? 5.453 4.41 -8.234 1 86.81 200 LEU A CA 1
ATOM 1667 C C . LEU A 1 200 ? 4.355 5.426 -8.547 1 86.81 200 LEU A C 1
ATOM 1669 O O . LEU A 1 200 ? 4.645 6.59 -8.828 1 86.81 200 LEU A O 1
ATOM 1673 N N . LEU A 1 201 ? 3.15 5 -8.398 1 80.44 201 LEU A N 1
ATOM 1674 C CA . LEU A 1 201 ? 2.016 5.883 -8.664 1 80.44 201 LEU A CA 1
ATOM 1675 C C . LEU A 1 201 ? 1.905 6.961 -7.594 1 80.44 201 LEU A C 1
ATOM 1677 O O . LEU A 1 201 ? 1.552 8.102 -7.891 1 80.44 201 LEU A O 1
ATOM 1681 N N . SER A 1 202 ? 2.229 6.527 -6.391 1 78.75 202 SER A N 1
ATOM 1682 C CA . SER A 1 202 ? 2.23 7.492 -5.297 1 78.75 202 SER A CA 1
ATOM 1683 C C . SER A 1 202 ? 3.266 8.594 -5.527 1 78.75 202 SER A C 1
ATOM 1685 O O . SER A 1 202 ? 3.062 9.734 -5.125 1 78.75 202 SER A O 1
ATOM 1687 N N . TYR A 1 203 ? 4.375 8.359 -6.145 1 83.5 203 TYR A N 1
ATOM 1688 C CA . TYR A 1 203 ? 5.41 9.336 -6.465 1 83.5 203 TYR A CA 1
ATOM 1689 C C . TYR A 1 203 ? 4.887 10.383 -7.441 1 83.5 203 TYR A C 1
ATOM 1691 O O . TYR A 1 203 ? 5.176 11.57 -7.297 1 83.5 203 TYR A O 1
ATOM 1699 N N . PHE A 1 204 ? 4.215 9.906 -8.383 1 73.62 204 PHE A N 1
ATOM 1700 C CA . PHE A 1 204 ? 3.725 10.836 -9.398 1 73.62 204 PHE A CA 1
ATOM 1701 C C . PHE A 1 204 ? 2.723 11.812 -8.789 1 73.62 204 PHE A C 1
ATOM 1703 O O . PHE A 1 204 ? 2.57 12.938 -9.281 1 73.62 204 PHE A O 1
ATOM 1710 N N . TYR A 1 205 ? 2.195 11.406 -7.746 1 67.81 205 TYR A N 1
ATOM 1711 C CA . TYR A 1 205 ? 1.229 12.266 -7.078 1 67.81 205 TYR A CA 1
ATOM 1712 C C . TYR A 1 205 ? 1.916 13.18 -6.07 1 67.81 205 TYR A C 1
ATOM 1714 O O . TYR A 1 205 ? 1.656 14.383 -6.035 1 67.81 205 TYR A O 1
ATOM 1722 N N . SER A 1 206 ? 2.768 12.648 -5.27 1 69.56 206 SER A N 1
ATOM 1723 C CA . SER A 1 206 ? 3.363 13.391 -4.16 1 69.56 206 SER A CA 1
ATOM 1724 C C . SER A 1 206 ? 4.672 14.055 -4.582 1 69.56 206 SER A C 1
ATOM 1726 O O . SER A 1 206 ? 5.137 14.984 -3.926 1 69.56 206 SER A O 1
ATOM 1728 N N . ARG A 1 207 ? 5.383 13.555 -5.605 1 77.5 207 ARG A N 1
ATOM 1729 C CA . ARG A 1 207 ? 6.684 13.992 -6.094 1 77.5 207 ARG A CA 1
ATOM 1730 C C . ARG A 1 207 ? 7.754 13.844 -5.016 1 77.5 207 ARG A C 1
ATOM 1732 O O . ARG A 1 207 ? 8.75 14.57 -5.008 1 77.5 207 ARG A O 1
ATOM 1739 N N . ASN A 1 208 ? 7.465 12.938 -4.078 1 81.19 208 ASN A N 1
ATOM 1740 C CA . ASN A 1 208 ? 8.461 12.562 -3.078 1 81.19 208 ASN A CA 1
ATOM 1741 C C . ASN A 1 208 ? 9.359 11.438 -3.578 1 81.19 208 ASN A C 1
ATOM 1743 O O . ASN A 1 208 ? 8.883 10.352 -3.902 1 81.19 208 ASN A O 1
ATOM 1747 N N . ILE A 1 209 ? 10.594 11.633 -3.576 1 88.38 209 ILE A N 1
ATOM 1748 C CA . ILE A 1 209 ? 11.586 10.727 -4.152 1 88.38 209 ILE A CA 1
ATOM 1749 C C . ILE A 1 209 ? 11.617 9.422 -3.361 1 88.38 209 ILE A C 1
ATOM 1751 O O . ILE A 1 209 ? 12.031 8.383 -3.885 1 88.38 209 ILE A O 1
ATOM 1755 N N . THR A 1 210 ? 11.234 9.422 -2.092 1 89.44 210 THR A N 1
ATOM 1756 C CA . THR A 1 210 ? 11.219 8.219 -1.264 1 89.44 210 THR A CA 1
ATOM 1757 C C . THR A 1 210 ? 10.32 7.152 -1.873 1 89.44 210 THR A C 1
ATOM 1759 O O . THR A 1 210 ? 10.664 5.969 -1.879 1 89.44 210 THR A O 1
ATOM 1762 N N . PHE A 1 211 ? 9.219 7.578 -2.504 1 87.88 211 PHE A N 1
ATOM 1763 C CA . PHE A 1 211 ? 8.297 6.633 -3.129 1 87.88 211 PHE A CA 1
ATOM 1764 C C . PHE A 1 211 ? 8.906 6.043 -4.395 1 87.88 211 PHE A C 1
ATOM 1766 O O . PHE A 1 211 ? 8.727 4.855 -4.684 1 87.88 211 PHE A O 1
ATOM 1773 N N . LEU A 1 212 ? 9.641 6.84 -5.082 1 91.25 212 LEU A N 1
ATOM 1774 C CA . LEU A 1 212 ? 10.266 6.383 -6.312 1 91.25 212 LEU A CA 1
ATOM 1775 C C . LEU A 1 212 ? 11.352 5.355 -6.02 1 91.25 212 LEU A C 1
ATOM 1777 O O . LEU A 1 212 ? 11.406 4.301 -6.664 1 91.25 212 LEU A O 1
ATOM 1781 N N . THR A 1 213 ? 12.18 5.68 -5.086 1 94.44 213 THR A N 1
ATOM 1782 C CA . THR A 1 213 ? 13.281 4.785 -4.762 1 94.44 213 THR A CA 1
ATOM 1783 C C . THR A 1 213 ? 12.766 3.486 -4.148 1 94.44 213 THR A C 1
ATOM 1785 O O . THR A 1 213 ? 13.32 2.412 -4.395 1 94.44 213 THR A O 1
ATOM 1788 N N . TYR A 1 214 ? 11.703 3.592 -3.385 1 94.38 214 TYR A N 1
ATOM 1789 C CA . TYR A 1 214 ? 11.078 2.391 -2.844 1 94.38 214 TYR A CA 1
ATOM 1790 C C . TYR A 1 214 ? 10.516 1.517 -3.961 1 94.38 214 TYR A C 1
ATOM 1792 O O . TYR A 1 214 ? 10.648 0.292 -3.926 1 94.38 214 TYR A O 1
ATOM 1800 N N . SER A 1 215 ? 9.875 2.156 -4.91 1 93.75 215 SER A N 1
ATOM 1801 C CA . SER A 1 215 ? 9.328 1.428 -6.051 1 93.75 215 SER A CA 1
ATOM 1802 C C . SER A 1 215 ? 10.43 0.696 -6.816 1 93.75 215 SER A C 1
ATOM 1804 O O . SER A 1 215 ? 10.297 -0.492 -7.117 1 93.75 215 SER A O 1
ATOM 1806 N N . PHE A 1 216 ? 11.484 1.363 -7.035 1 95.44 216 PHE A N 1
ATOM 1807 C CA . PHE A 1 216 ? 12.586 0.754 -7.773 1 95.44 216 PHE A CA 1
ATOM 1808 C C . PHE A 1 216 ? 13.227 -0.364 -6.961 1 95.44 216 PHE A C 1
ATOM 1810 O O . PHE A 1 216 ? 13.672 -1.369 -7.523 1 95.44 216 PHE A O 1
ATOM 1817 N N . PHE A 1 217 ? 13.32 -0.16 -5.668 1 97 217 PHE A N 1
ATOM 1818 C CA . PHE A 1 217 ? 13.812 -1.222 -4.797 1 97 217 PHE A CA 1
ATOM 1819 C C . PHE A 1 217 ? 12.969 -2.479 -4.945 1 97 217 PHE A C 1
ATOM 1821 O O . PHE A 1 217 ? 13.5 -3.578 -5.109 1 97 217 PHE A O 1
ATOM 1828 N N . GLY A 1 218 ? 11.68 -2.305 -4.93 1 94.94 218 GLY A N 1
ATOM 1829 C CA . GLY A 1 218 ? 10.781 -3.439 -5.086 1 94.94 218 GLY A CA 1
ATOM 1830 C C . GLY A 1 218 ? 10.922 -4.125 -6.434 1 94.94 218 GLY A C 1
ATOM 1831 O O . GLY A 1 218 ? 10.961 -5.355 -6.504 1 94.94 218 GLY A O 1
ATOM 1832 N N . PHE A 1 219 ? 11.055 -3.344 -7.523 1 93.94 219 PHE A N 1
ATOM 1833 C CA . PHE A 1 219 ? 11.172 -3.898 -8.867 1 93.94 219 PHE A CA 1
ATOM 1834 C C . PHE A 1 219 ? 12.477 -4.672 -9.023 1 93.94 219 PHE A C 1
ATOM 1836 O O . PHE A 1 219 ? 12.477 -5.801 -9.523 1 93.94 219 PHE A O 1
ATOM 1843 N N . THR A 1 220 ? 13.547 -4.086 -8.57 1 95.81 220 THR A N 1
ATOM 1844 C CA . THR A 1 220 ? 14.836 -4.738 -8.719 1 95.81 220 THR A CA 1
ATOM 1845 C C . THR A 1 220 ? 14.938 -5.965 -7.816 1 95.81 220 THR A C 1
ATOM 1847 O O . THR A 1 220 ? 15.547 -6.969 -8.188 1 95.81 220 THR A O 1
ATOM 1850 N N . LEU A 1 221 ? 14.367 -5.879 -6.707 1 95.81 221 LEU A N 1
ATOM 1851 C CA . LEU A 1 221 ? 14.32 -7.023 -5.801 1 95.81 221 LEU A CA 1
ATOM 1852 C C . LEU A 1 221 ? 13.555 -8.18 -6.426 1 95.81 221 LEU A C 1
ATOM 1854 O O . LEU A 1 221 ? 13.961 -9.336 -6.301 1 95.81 221 LEU A O 1
ATOM 1858 N N . SER A 1 222 ? 12.422 -7.887 -7.109 1 93.69 222 SER A N 1
ATOM 1859 C CA . SER A 1 222 ? 11.633 -8.922 -7.777 1 93.69 222 SER A CA 1
ATOM 1860 C C . SER A 1 222 ? 12.438 -9.594 -8.891 1 93.69 222 SER A C 1
ATOM 1862 O O . SER A 1 222 ? 12.375 -10.812 -9.055 1 93.69 222 SER A O 1
ATOM 1864 N N . VAL A 1 223 ? 13.172 -8.82 -9.57 1 94.06 223 VAL A N 1
ATOM 1865 C CA . VAL A 1 223 ? 13.992 -9.367 -10.648 1 94.06 223 VAL A CA 1
ATOM 1866 C C . VAL A 1 223 ? 15.086 -10.258 -10.062 1 94.06 223 VAL A C 1
ATOM 1868 O O . VAL A 1 223 ? 15.352 -11.352 -10.57 1 94.06 223 VAL A O 1
ATOM 1871 N N . PHE A 1 224 ? 15.688 -9.82 -9 1 95.44 224 PHE A N 1
ATOM 1872 C CA . PHE A 1 224 ? 16.719 -10.594 -8.336 1 95.44 224 PHE A CA 1
ATOM 1873 C C . PHE A 1 224 ? 16.172 -11.93 -7.84 1 95.44 224 PHE A C 1
ATOM 1875 O O . PHE A 1 224 ? 16.75 -12.984 -8.117 1 95.44 224 PHE A O 1
ATOM 1882 N N . LEU A 1 225 ? 15.07 -11.891 -7.207 1 93.5 225 LEU A N 1
ATOM 1883 C CA . LEU A 1 225 ? 14.492 -13.109 -6.652 1 93.5 225 LEU A CA 1
ATOM 1884 C C . LEU A 1 225 ? 14.008 -14.031 -7.766 1 93.5 225 LEU A C 1
ATOM 1886 O O . LEU A 1 225 ? 14.109 -15.258 -7.645 1 93.5 225 LEU A O 1
ATOM 1890 N N . ALA A 1 226 ? 13.477 -13.438 -8.859 1 93.06 226 ALA A N 1
ATOM 1891 C CA . ALA A 1 226 ? 13.047 -14.234 -10 1 93.06 226 ALA A CA 1
ATOM 1892 C C . ALA A 1 226 ? 14.242 -14.891 -10.688 1 93.06 226 ALA A C 1
ATOM 1894 O O . ALA A 1 226 ? 14.125 -15.992 -11.234 1 93.06 226 ALA A O 1
ATOM 1895 N N . SER A 1 227 ? 15.336 -14.195 -10.633 1 93.69 227 SER A N 1
ATOM 1896 C CA . SER A 1 227 ? 16.547 -14.789 -11.188 1 93.69 227 SER A CA 1
ATOM 1897 C C . SER A 1 227 ? 17.047 -15.953 -10.328 1 93.69 227 SER A C 1
ATOM 1899 O O . SER A 1 227 ? 17.5 -16.969 -10.852 1 93.69 227 SER A O 1
ATOM 1901 N N . GLN A 1 228 ? 16.859 -15.812 -9.039 1 91.19 228 GLN A N 1
ATOM 1902 C CA . GLN A 1 228 ? 17.312 -16.844 -8.109 1 91.19 228 GLN A CA 1
ATOM 1903 C C . GLN A 1 228 ? 16.438 -18.094 -8.211 1 91.19 228 GLN A C 1
ATOM 1905 O O . GLN A 1 228 ? 16.906 -19.203 -8.008 1 91.19 228 GLN A O 1
ATOM 1910 N N . SER A 1 229 ? 15.203 -17.922 -8.562 1 91.38 229 SER A N 1
ATOM 1911 C CA . SER A 1 229 ? 14.289 -19.047 -8.625 1 91.38 229 SER A CA 1
ATOM 1912 C C . SER A 1 229 ? 14.211 -19.625 -10.031 1 91.38 229 SER A C 1
ATOM 1914 O O . SER A 1 229 ? 13.555 -20.641 -10.258 1 91.38 229 SER A O 1
ATOM 1916 N N . GLY A 1 230 ? 14.805 -19.047 -10.992 1 92.31 230 GLY A N 1
ATOM 1917 C CA . GLY A 1 230 ? 14.852 -19.578 -12.344 1 92.31 230 GLY A CA 1
ATOM 1918 C C . GLY A 1 230 ? 13.703 -19.094 -13.211 1 92.31 230 GLY A C 1
ATOM 1919 O O . GLY A 1 230 ? 13.641 -19.406 -14.406 1 92.31 230 GLY A O 1
ATOM 1920 N N . HIS A 1 231 ? 12.828 -18.25 -12.664 1 92.12 231 HIS A N 1
ATOM 1921 C CA . HIS A 1 231 ? 11.656 -17.797 -13.406 1 92.12 231 HIS A CA 1
ATOM 1922 C C . HIS A 1 231 ? 12.039 -16.781 -14.484 1 92.12 231 HIS A C 1
ATOM 1924 O O . HIS A 1 231 ? 11.391 -16.703 -15.523 1 92.12 231 HIS A O 1
ATOM 1930 N N . LEU A 1 232 ? 13.094 -16.078 -14.25 1 91.56 232 LEU A N 1
ATOM 1931 C CA . LEU A 1 232 ? 13.492 -15.07 -15.227 1 91.56 232 LEU A CA 1
ATOM 1932 C C . LEU A 1 232 ? 13.938 -15.727 -16.531 1 91.56 232 LEU A C 1
ATOM 1934 O O . LEU A 1 232 ? 13.57 -15.273 -17.609 1 91.56 232 LEU A O 1
ATOM 1938 N N . GLN A 1 233 ? 14.703 -16.766 -16.391 1 91.62 233 GLN A N 1
ATOM 1939 C CA . GLN A 1 233 ? 15.133 -17.484 -17.594 1 91.62 233 GLN A CA 1
ATOM 1940 C C . GLN A 1 233 ? 13.945 -18.109 -18.312 1 91.62 233 GLN A C 1
ATOM 1942 O O . GLN A 1 233 ? 13.859 -18.047 -19.547 1 91.62 233 GLN A O 1
ATOM 1947 N N . GLU A 1 234 ? 13.102 -18.672 -17.562 1 90.19 234 GLU A N 1
ATOM 1948 C CA . GLU A 1 234 ? 11.945 -19.375 -18.109 1 90.19 234 GLU A CA 1
ATOM 1949 C C . GLU A 1 234 ? 11.047 -18.422 -18.906 1 90.19 234 GLU A C 1
ATOM 1951 O O . GLU A 1 234 ? 10.641 -18.75 -20.016 1 90.19 234 GLU A O 1
ATOM 1956 N N . PHE A 1 235 ? 10.891 -17.203 -18.422 1 87 235 PHE A N 1
ATOM 1957 C CA . PHE A 1 235 ? 9.836 -16.359 -18.984 1 87 235 PHE A CA 1
ATOM 1958 C C . PHE A 1 235 ? 10.422 -15.289 -19.891 1 87 235 PHE A C 1
ATOM 1960 O O . PHE A 1 235 ? 9.773 -14.844 -20.844 1 87 235 PHE A O 1
ATOM 1967 N N . PHE A 1 236 ? 11.625 -14.898 -19.672 1 87.19 236 PHE A N 1
ATOM 1968 C CA . PHE A 1 236 ? 12.078 -13.688 -20.359 1 87.19 236 PHE A CA 1
ATOM 1969 C C . PHE A 1 236 ? 13.156 -14.016 -21.375 1 87.19 236 PHE A C 1
ATOM 1971 O O . PHE A 1 236 ? 13.242 -13.367 -22.422 1 87.19 236 PHE A O 1
ATOM 1978 N N . TYR A 1 237 ? 14.031 -14.984 -21.094 1 89.81 237 TYR A N 1
ATOM 1979 C CA . TYR A 1 237 ? 15.07 -15.312 -22.062 1 89.81 237 TYR A CA 1
ATOM 1980 C C . TYR A 1 237 ? 15.32 -16.812 -22.094 1 89.81 237 TYR A C 1
ATOM 1982 O O . TYR A 1 237 ? 16.453 -17.266 -21.875 1 89.81 237 TYR A O 1
ATOM 1990 N N . PRO A 1 238 ? 14.367 -17.656 -22.516 1 89.12 238 PRO A N 1
ATOM 1991 C CA . PRO A 1 238 ? 14.477 -19.125 -22.516 1 89.12 238 PRO A CA 1
ATOM 1992 C C . PRO A 1 238 ? 15.469 -19.641 -23.562 1 89.12 238 PRO A C 1
ATOM 1994 O O . PRO A 1 238 ? 16 -20.734 -23.406 1 89.12 238 PRO A O 1
ATOM 1997 N N . GLU A 1 239 ? 15.758 -18.859 -24.594 1 91.25 239 GLU A N 1
ATOM 1998 C CA . GLU A 1 239 ? 16.609 -19.344 -25.688 1 91.25 239 GLU A CA 1
ATOM 1999 C C . GLU A 1 239 ? 18.047 -18.859 -25.516 1 91.25 239 GLU A C 1
ATOM 2001 O O . GLU A 1 239 ? 18.938 -19.297 -26.219 1 91.25 239 GLU A O 1
ATOM 2006 N N . ILE A 1 240 ? 18.234 -17.953 -24.594 1 91.56 240 ILE A N 1
ATOM 2007 C CA . ILE A 1 240 ? 19.562 -17.359 -24.406 1 91.56 240 ILE A CA 1
ATOM 2008 C C . ILE A 1 240 ? 20.328 -18.141 -23.344 1 91.56 240 ILE A C 1
ATOM 2010 O O . ILE A 1 240 ? 19.797 -18.438 -22.281 1 91.56 240 ILE A O 1
ATOM 2014 N N . ALA A 1 241 ? 21.594 -18.516 -23.734 1 91.56 241 ALA A N 1
ATOM 2015 C CA . ALA A 1 241 ? 22.438 -19.266 -22.812 1 91.56 241 ALA A CA 1
ATOM 2016 C C . ALA A 1 241 ? 23.484 -18.359 -22.172 1 91.56 241 ALA A C 1
ATOM 2018 O O . ALA A 1 241 ? 23.906 -17.375 -22.766 1 91.56 241 ALA A O 1
ATOM 2019 N N . GLY A 1 242 ? 23.812 -18.531 -20.938 1 89.19 242 GLY A N 1
ATOM 2020 C CA . GLY A 1 242 ? 25 -17.984 -20.297 1 89.19 242 GLY A CA 1
ATOM 2021 C C . GLY A 1 242 ? 24.781 -16.609 -19.703 1 89.19 242 GLY A C 1
ATOM 2022 O O . GLY A 1 242 ? 25.734 -15.906 -19.375 1 89.19 242 GLY A O 1
ATOM 2023 N N . ILE A 1 243 ? 23.547 -16.125 -19.547 1 92 243 ILE A N 1
ATOM 2024 C CA . ILE A 1 243 ? 23.344 -14.758 -19.078 1 92 243 ILE A CA 1
ATOM 2025 C C . ILE A 1 243 ? 22.766 -14.773 -17.672 1 92 243 ILE A C 1
ATOM 2027 O O . ILE A 1 243 ? 22.766 -13.75 -16.984 1 92 243 ILE A O 1
ATOM 2031 N N . SER A 1 244 ? 22.344 -15.898 -17.141 1 92.56 244 SER A N 1
ATOM 2032 C CA . SER A 1 244 ? 21.625 -16 -15.875 1 92.56 244 SER A CA 1
ATOM 2033 C C . SER A 1 244 ? 22.5 -15.531 -14.719 1 92.56 244 SER A C 1
ATOM 2035 O O . SER A 1 244 ? 22.031 -14.805 -13.836 1 92.56 244 SER A O 1
ATOM 2037 N N . ASN A 1 245 ? 23.797 -15.875 -14.695 1 92.5 245 ASN A N 1
ATOM 2038 C CA . ASN A 1 245 ? 24.688 -15.469 -13.625 1 92.5 245 ASN A CA 1
ATOM 2039 C C . ASN A 1 245 ? 24.891 -13.953 -13.602 1 92.5 245 ASN A C 1
ATOM 2041 O O . ASN A 1 245 ? 24.953 -13.352 -12.531 1 92.5 245 ASN A O 1
ATOM 2045 N N . TYR A 1 246 ? 24.922 -13.359 -14.742 1 93.69 246 TYR A N 1
ATOM 2046 C CA . TYR A 1 246 ? 25.094 -11.906 -14.836 1 93.69 246 TYR A CA 1
ATOM 2047 C C . TYR A 1 246 ? 23.844 -11.18 -14.352 1 93.69 246 TYR A C 1
ATOM 2049 O O . TYR A 1 246 ? 23.938 -10.211 -13.594 1 93.69 246 TYR A O 1
ATOM 2057 N N . VAL A 1 247 ? 22.719 -11.695 -14.766 1 93.88 247 VAL A N 1
ATOM 2058 C CA . VAL A 1 247 ? 21.453 -11.062 -14.383 1 93.88 247 VAL A CA 1
ATOM 2059 C C . VAL A 1 247 ? 21.281 -11.148 -12.867 1 93.88 247 VAL A C 1
ATOM 2061 O O . VAL A 1 247 ? 20.797 -10.203 -12.242 1 93.88 247 VAL A O 1
ATOM 2064 N N . ASN A 1 248 ? 21.641 -12.242 -12.289 1 94.19 248 ASN A N 1
ATOM 2065 C CA . ASN A 1 248 ? 21.516 -12.445 -10.852 1 94.19 248 ASN A CA 1
ATOM 2066 C C . ASN A 1 248 ? 22.328 -11.414 -10.07 1 94.19 248 ASN A C 1
ATOM 2068 O O . ASN A 1 248 ? 21.797 -10.742 -9.188 1 94.19 248 ASN A O 1
ATOM 2072 N N . HIS A 1 249 ? 23.562 -11.234 -10.445 1 95.06 249 HIS A N 1
ATOM 2073 C CA . HIS A 1 249 ? 24.438 -10.32 -9.727 1 95.06 249 HIS A CA 1
ATOM 2074 C C . HIS A 1 249 ? 24.078 -8.867 -10.008 1 95.06 249 HIS A C 1
ATOM 2076 O O . HIS A 1 249 ? 24.094 -8.031 -9.102 1 95.06 249 HIS A O 1
ATOM 2082 N N . VAL A 1 250 ? 23.703 -8.539 -11.25 1 95.5 250 VAL A N 1
ATOM 2083 C CA . VAL A 1 250 ? 23.344 -7.168 -11.609 1 95.5 250 VAL A CA 1
ATOM 2084 C C . VAL A 1 250 ? 22.078 -6.75 -10.875 1 95.5 250 VAL A C 1
ATOM 2086 O O . VAL A 1 250 ? 22.016 -5.652 -10.312 1 95.5 250 VAL A O 1
ATOM 2089 N N . SER A 1 251 ? 21.125 -7.625 -10.875 1 95.56 251 SER A N 1
ATOM 2090 C CA . SER A 1 251 ? 19.875 -7.305 -10.203 1 95.56 251 SER A CA 1
ATOM 2091 C C . SER A 1 251 ? 20.078 -7.203 -8.688 1 95.56 251 SER A C 1
ATOM 2093 O O . SER A 1 251 ? 19.453 -6.367 -8.031 1 95.56 251 SER A O 1
ATOM 2095 N N . SER A 1 252 ? 20.922 -8.039 -8.125 1 95.06 252 SER A N 1
ATOM 2096 C CA . SER A 1 252 ? 21.219 -7.973 -6.695 1 95.06 252 SER A CA 1
ATOM 2097 C C . SER A 1 252 ? 21.906 -6.656 -6.336 1 95.06 252 SER A C 1
ATOM 2099 O O . SER A 1 252 ? 21.531 -6.008 -5.352 1 95.06 252 SER A O 1
ATOM 2101 N N . SER A 1 253 ? 22.875 -6.27 -7.129 1 95.69 253 SER A N 1
ATOM 2102 C CA . SER A 1 253 ? 23.578 -5.02 -6.895 1 95.69 253 SER A CA 1
ATOM 2103 C C . SER A 1 253 ? 22.656 -3.818 -7 1 95.69 253 SER A C 1
ATOM 2105 O O . SER A 1 253 ? 22.703 -2.916 -6.16 1 95.69 253 SER A O 1
ATOM 2107 N N . LEU A 1 254 ? 21.781 -3.861 -8 1 95.88 254 LEU A N 1
ATOM 2108 C CA . LEU A 1 254 ? 20.844 -2.762 -8.188 1 95.88 254 LEU A CA 1
ATOM 2109 C C . LEU A 1 254 ? 19.859 -2.689 -7.027 1 95.88 254 LEU A C 1
ATOM 2111 O O . LEU A 1 254 ? 19.469 -1.598 -6.613 1 95.88 254 LEU A O 1
ATOM 2115 N N . SER A 1 255 ? 19.422 -3.824 -6.527 1 96.25 255 SER A N 1
ATOM 2116 C CA . SER A 1 255 ? 18.516 -3.852 -5.387 1 96.25 255 SER A CA 1
ATOM 2117 C C . SER A 1 255 ? 19.172 -3.246 -4.145 1 96.25 255 SER A C 1
ATOM 2119 O O . SER A 1 255 ? 18.516 -2.527 -3.385 1 96.25 255 SER A O 1
ATOM 2121 N N . ILE A 1 256 ? 20.438 -3.51 -3.959 1 96.31 256 ILE A N 1
ATOM 2122 C CA . ILE A 1 256 ? 21.172 -2.955 -2.822 1 96.31 256 ILE A CA 1
ATOM 2123 C C . ILE A 1 256 ? 21.266 -1.437 -2.961 1 96.31 256 ILE A C 1
ATOM 2125 O O . ILE A 1 256 ? 21 -0.703 -2.008 1 96.31 256 ILE A O 1
ATOM 2129 N N . VAL A 1 257 ? 21.547 -1 -4.172 1 96.75 257 VAL A N 1
ATOM 2130 C CA . VAL A 1 257 ? 21.688 0.431 -4.43 1 96.75 257 VAL A CA 1
ATOM 2131 C C . VAL A 1 257 ? 20.359 1.131 -4.16 1 96.75 257 VAL A C 1
ATOM 2133 O O . VAL A 1 257 ? 20.312 2.129 -3.438 1 96.75 257 VAL A O 1
ATOM 2136 N N . CYS A 1 258 ? 19.312 0.573 -4.695 1 96.5 258 CYS A N 1
ATOM 2137 C CA . CYS A 1 258 ? 18 1.182 -4.527 1 96.5 258 CYS A CA 1
ATOM 2138 C C . CYS A 1 258 ? 17.547 1.11 -3.072 1 96.5 258 CYS A C 1
ATOM 2140 O O . CYS A 1 258 ? 16.938 2.047 -2.562 1 96.5 258 CYS A O 1
ATOM 2142 N N . GLY A 1 259 ? 17.906 0.002 -2.418 1 96.44 259 GLY A N 1
ATOM 2143 C CA . GLY A 1 259 ? 17.547 -0.135 -1.014 1 96.44 259 GLY A CA 1
ATOM 2144 C C . GLY A 1 259 ? 18.234 0.887 -0.124 1 96.44 259 GLY A C 1
ATOM 2145 O O . GLY A 1 259 ? 17.578 1.516 0.717 1 96.44 259 GLY A O 1
ATOM 2146 N N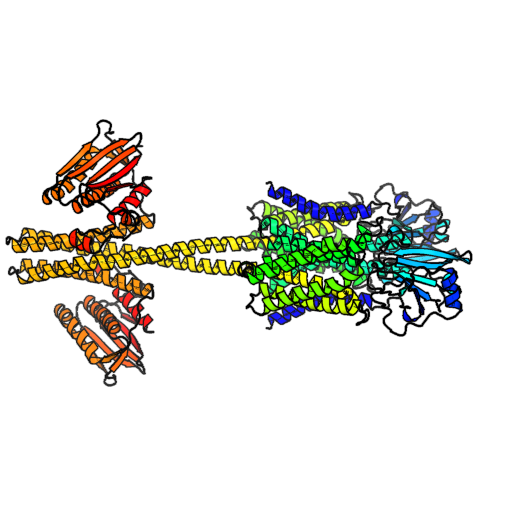 . ILE A 1 260 ? 19.484 1.134 -0.321 1 96.12 260 ILE A N 1
ATOM 2147 C CA . ILE A 1 260 ? 20.25 2.102 0.456 1 96.12 260 ILE A CA 1
ATOM 2148 C C . ILE A 1 260 ? 19.719 3.508 0.206 1 96.12 260 ILE A C 1
ATOM 2150 O O . ILE A 1 260 ? 19.516 4.281 1.146 1 96.12 260 ILE A O 1
ATOM 2154 N N . TYR A 1 261 ? 19.469 3.76 -1.042 1 95.81 261 TYR A N 1
ATOM 2155 C CA . TYR A 1 261 ? 19 5.102 -1.378 1 95.81 261 TYR A CA 1
ATOM 2156 C C . TYR A 1 261 ? 17.594 5.348 -0.812 1 95.81 261 TYR A C 1
ATOM 2158 O O . TYR A 1 261 ? 17.281 6.469 -0.412 1 95.81 261 TYR A O 1
ATOM 2166 N N . PHE A 1 262 ? 16.766 4.367 -0.739 1 96.44 262 PHE A N 1
ATOM 2167 C CA . PHE A 1 262 ? 15.445 4.48 -0.127 1 96.44 262 PHE A CA 1
ATOM 2168 C C . PHE A 1 262 ? 15.562 4.863 1.344 1 96.44 262 PHE A C 1
ATOM 2170 O O . PHE A 1 262 ? 14.914 5.805 1.8 1 96.44 262 PHE A O 1
ATOM 2177 N N . ILE A 1 263 ? 16.422 4.145 2.02 1 95.31 263 ILE A N 1
ATOM 2178 C CA . ILE A 1 263 ? 16.578 4.41 3.445 1 95.31 263 ILE A CA 1
ATOM 2179 C C . ILE A 1 263 ? 17.172 5.801 3.65 1 95.31 263 ILE A C 1
ATOM 2181 O O . ILE A 1 263 ? 16.734 6.547 4.531 1 95.31 263 ILE A O 1
ATOM 2185 N N . TYR A 1 264 ? 18.094 6.172 2.75 1 94.38 264 TYR A N 1
ATOM 2186 C CA . TYR A 1 264 ? 18.719 7.488 2.793 1 94.38 264 TYR A CA 1
ATOM 2187 C C . TYR A 1 264 ? 17.703 8.594 2.562 1 94.38 264 TYR A C 1
ATOM 2189 O O . TYR A 1 264 ? 17.719 9.617 3.244 1 94.38 264 TYR A O 1
ATOM 2197 N N . SER A 1 265 ? 16.844 8.367 1.624 1 92.25 265 SER A N 1
ATOM 2198 C CA . SER A 1 265 ? 15.828 9.367 1.289 1 92.25 265 SER A CA 1
ATOM 2199 C C . SER A 1 265 ? 14.742 9.438 2.363 1 92.25 265 SER A C 1
ATOM 2201 O O . SER A 1 265 ? 14.125 10.484 2.557 1 92.25 265 SER A O 1
ATOM 2203 N N . PHE A 1 266 ? 14.539 8.43 3.119 1 91.56 266 PHE A N 1
ATOM 2204 C CA . PHE A 1 266 ? 13.492 8.344 4.133 1 91.56 266 PHE A CA 1
ATOM 2205 C C . PHE A 1 266 ? 13.898 9.102 5.395 1 91.56 266 PHE A C 1
ATOM 2207 O O . PHE A 1 266 ? 13.047 9.664 6.082 1 91.56 266 PHE A O 1
ATOM 2214 N N . PHE A 1 267 ? 15.234 9.094 5.629 1 90.44 267 PHE A N 1
ATOM 2215 C CA . PHE A 1 267 ? 15.719 9.711 6.855 1 90.44 267 PHE A CA 1
ATOM 2216 C C . PHE A 1 267 ? 16.406 11.039 6.559 1 90.44 267 PHE A C 1
ATOM 2218 O O . PHE A 1 267 ? 17.562 11.07 6.164 1 90.44 267 PHE A O 1
ATOM 2225 N N . PRO A 1 268 ? 15.789 12.102 6.93 1 84.88 268 PRO A N 1
ATOM 2226 C CA . PRO A 1 268 ? 16.359 13.414 6.633 1 84.88 268 PRO A CA 1
ATOM 2227 C C . PRO A 1 268 ? 17.641 13.695 7.414 1 84.88 268 PRO A C 1
ATOM 2229 O O . PRO A 1 268 ? 18.531 14.406 6.93 1 84.88 268 PRO A O 1
ATOM 2232 N N . PHE A 1 269 ? 17.781 13.164 8.531 1 87.31 269 PHE A N 1
ATOM 2233 C CA . PHE A 1 269 ? 18.953 13.438 9.352 1 87.31 269 PHE A CA 1
ATOM 2234 C C . PHE A 1 269 ? 20.219 12.906 8.688 1 87.31 269 PHE A C 1
ATOM 2236 O O . PHE A 1 269 ? 21.312 13.414 8.938 1 87.31 269 PHE A O 1
ATOM 2243 N N . MET A 1 270 ? 20.094 11.953 7.844 1 89.88 270 MET A N 1
ATOM 2244 C CA . MET A 1 270 ? 21.25 11.391 7.152 1 89.88 270 MET A CA 1
ATOM 2245 C C . MET A 1 270 ? 21.781 12.359 6.094 1 89.88 270 MET A C 1
ATOM 2247 O O . MET A 1 270 ? 22.969 12.375 5.793 1 89.88 270 MET A O 1
ATOM 2251 N N . LYS A 1 271 ? 20.938 13.164 5.605 1 88.75 271 LYS A N 1
ATOM 2252 C CA . LYS A 1 271 ? 21.328 14.164 4.617 1 88.75 271 LYS A CA 1
ATOM 2253 C C . LYS A 1 271 ? 22 15.367 5.281 1 88.75 271 LYS A C 1
ATOM 2255 O O . LYS A 1 271 ? 22.859 16.016 4.684 1 88.75 271 LYS A O 1
ATOM 2260 N N . GLU A 1 272 ? 21.531 15.57 6.473 1 88.75 272 GLU A N 1
ATOM 2261 C CA . GLU A 1 272 ? 22 16.75 7.211 1 88.75 272 GLU A CA 1
ATOM 2262 C C . GLU A 1 272 ? 23.391 16.516 7.781 1 88.75 272 GLU A C 1
ATOM 2264 O O . GLU A 1 272 ? 24.219 17.438 7.816 1 88.75 272 GLU A O 1
ATOM 2269 N N . ASN A 1 273 ? 23.688 15.344 8.219 1 91.31 273 ASN A N 1
ATOM 2270 C CA . ASN A 1 273 ? 24.984 15 8.773 1 91.31 273 ASN A CA 1
ATOM 2271 C C . ASN A 1 273 ? 25.969 14.594 7.676 1 91.31 273 ASN A C 1
ATOM 2273 O O . ASN A 1 273 ? 25.734 13.633 6.949 1 91.31 273 ASN A O 1
ATOM 2277 N N . LYS A 1 274 ? 27.156 15.195 7.605 1 92.69 274 LYS A N 1
ATOM 2278 C CA . LYS A 1 274 ? 28.141 14.977 6.551 1 92.69 274 LYS A CA 1
ATOM 2279 C C . LYS A 1 274 ? 28.734 13.57 6.621 1 92.69 274 LYS A C 1
ATOM 2281 O O . LYS A 1 274 ? 28.953 12.93 5.594 1 92.69 274 LYS A O 1
ATOM 2286 N N . ILE A 1 275 ? 28.922 13.086 7.789 1 92.81 275 ILE A N 1
ATOM 2287 C CA . ILE A 1 275 ? 29.516 11.766 7.965 1 92.81 275 ILE A CA 1
ATOM 2288 C C . ILE A 1 275 ? 28.578 10.695 7.406 1 92.81 275 ILE A C 1
ATOM 2290 O O . ILE A 1 275 ? 29 9.828 6.648 1 92.81 275 ILE A O 1
ATOM 2294 N N . TYR A 1 276 ? 27.328 10.805 7.773 1 93.69 276 TYR A N 1
ATOM 2295 C CA . TYR A 1 276 ? 26.359 9.836 7.281 1 93.69 276 TYR A CA 1
ATOM 2296 C C . TYR A 1 276 ? 26.172 9.953 5.773 1 93.69 276 TYR A C 1
ATOM 2298 O O . TYR A 1 276 ? 26.094 8.945 5.07 1 93.69 276 TYR A O 1
ATOM 2306 N N . ARG A 1 277 ? 26.266 11.125 5.258 1 94.38 277 ARG A N 1
ATOM 2307 C CA . ARG A 1 277 ? 26.078 11.359 3.828 1 94.38 277 ARG A CA 1
ATOM 2308 C C . ARG A 1 277 ? 27.219 10.727 3.027 1 94.38 277 ARG A C 1
ATOM 2310 O O . ARG A 1 277 ? 26.969 10 2.062 1 94.38 277 ARG A O 1
ATOM 2317 N N . TYR A 1 278 ? 28.375 10.906 3.496 1 95.31 278 TYR A N 1
ATOM 2318 C CA . TYR A 1 278 ? 29.531 10.383 2.768 1 95.31 278 TYR A CA 1
ATOM 2319 C C . TYR A 1 278 ? 29.609 8.867 2.891 1 95.31 278 TYR A C 1
ATOM 2321 O O . TYR A 1 278 ? 30 8.18 1.94 1 95.31 278 TYR A O 1
ATOM 2329 N N . THR A 1 279 ? 29.25 8.375 4.023 1 95.56 279 THR A N 1
ATOM 2330 C CA . THR A 1 279 ? 29.266 6.93 4.215 1 95.56 279 THR A CA 1
ATOM 2331 C C . THR A 1 279 ? 28.234 6.258 3.307 1 95.56 279 THR A C 1
ATOM 2333 O O . THR A 1 279 ? 28.531 5.254 2.656 1 95.56 279 THR A O 1
ATOM 2336 N N . VAL A 1 280 ? 27.094 6.84 3.225 1 94.94 280 VAL A N 1
ATOM 2337 C CA . VAL A 1 280 ? 26.031 6.273 2.4 1 94.94 280 VAL A CA 1
ATOM 2338 C C . VAL A 1 280 ? 26.422 6.363 0.926 1 94.94 280 VAL A C 1
ATOM 2340 O O . VAL A 1 280 ? 26.234 5.406 0.17 1 94.94 280 VAL A O 1
ATOM 2343 N N . TYR A 1 281 ? 27.016 7.469 0.534 1 95.44 281 TYR A N 1
ATOM 2344 C CA . TYR A 1 281 ? 27.438 7.621 -0.851 1 95.44 281 TYR A CA 1
ATOM 2345 C C . TYR A 1 281 ? 28.547 6.629 -1.19 1 95.44 281 TYR A C 1
ATOM 2347 O O . TYR A 1 281 ? 28.594 6.102 -2.303 1 95.44 281 TYR A O 1
ATOM 2355 N N . SER A 1 282 ? 29.391 6.387 -0.226 1 95.94 282 SER A N 1
ATOM 2356 C CA . SER A 1 282 ? 30.422 5.379 -0.436 1 95.94 282 SER A CA 1
ATOM 2357 C C . SER A 1 282 ? 29.812 3.996 -0.633 1 95.94 282 SER A C 1
ATOM 2359 O O . SER A 1 282 ? 30.25 3.24 -1.505 1 95.94 282 SER A O 1
ATOM 2361 N N . PHE A 1 283 ? 28.859 3.684 0.163 1 96.31 283 PHE A N 1
ATOM 2362 C CA . PHE A 1 283 ? 28.156 2.41 0.02 1 96.31 283 PHE A CA 1
ATOM 2363 C C . PHE A 1 283 ? 27.484 2.316 -1.341 1 96.31 283 PHE A C 1
ATOM 2365 O O . PHE A 1 283 ? 27.484 1.255 -1.969 1 96.31 283 PHE A O 1
ATOM 2372 N N . LEU A 1 284 ? 26.906 3.441 -1.854 1 96.06 284 LEU A N 1
ATOM 2373 C CA . LEU A 1 284 ? 26.219 3.473 -3.141 1 96.06 284 LEU A CA 1
ATOM 2374 C C . LEU A 1 284 ? 27.203 3.236 -4.285 1 96.06 284 LEU A C 1
ATOM 2376 O O . LEU A 1 284 ? 26.922 2.459 -5.199 1 96.06 284 LEU A O 1
ATOM 2380 N N . VAL A 1 285 ? 28.312 3.797 -4.129 1 95.38 285 VAL A N 1
ATOM 2381 C CA . VAL A 1 285 ? 29.328 3.66 -5.168 1 95.38 285 VAL A CA 1
ATOM 2382 C C . VAL A 1 285 ? 29.891 2.238 -5.16 1 95.38 285 VAL A C 1
ATOM 2384 O O . VAL A 1 285 ? 30.062 1.628 -6.215 1 95.38 285 VAL A O 1
ATOM 2387 N N . LEU A 1 286 ? 30.141 1.717 -4.004 1 94.69 286 LEU A N 1
ATOM 2388 C CA . LEU A 1 286 ? 30.672 0.362 -3.889 1 94.69 286 LEU A CA 1
ATOM 2389 C C . LEU A 1 286 ? 29.656 -0.66 -4.402 1 94.69 286 LEU A C 1
ATOM 2391 O O . LEU A 1 286 ? 30.031 -1.594 -5.121 1 94.69 286 LEU A O 1
ATOM 2395 N N . ALA A 1 287 ? 28.453 -0.486 -4.012 1 94.44 287 ALA A N 1
ATOM 2396 C CA . ALA A 1 287 ? 27.406 -1.385 -4.488 1 94.44 287 ALA A CA 1
ATOM 2397 C C . ALA A 1 287 ? 27.219 -1.253 -5.996 1 94.44 287 ALA A C 1
ATOM 2399 O O . ALA A 1 287 ? 27.031 -2.254 -6.695 1 94.44 287 ALA A O 1
ATOM 2400 N N . GLY A 1 288 ? 27.234 -0.013 -6.484 1 93.62 288 GLY A N 1
ATOM 2401 C CA . GLY A 1 288 ? 27.109 0.226 -7.914 1 93.62 288 GLY A CA 1
ATOM 2402 C C . GLY A 1 288 ? 28.266 -0.328 -8.719 1 93.62 288 GLY A C 1
ATOM 2403 O O . GLY A 1 288 ? 28.094 -0.745 -9.867 1 93.62 288 GLY A O 1
ATOM 2404 N N . SER A 1 289 ? 29.375 -0.427 -8.109 1 93 289 SER A N 1
ATOM 2405 C CA . SER A 1 289 ? 30.594 -0.894 -8.781 1 93 289 SER A CA 1
ATOM 2406 C C . SER A 1 289 ? 30.562 -2.406 -8.984 1 93 289 SER A C 1
ATOM 2408 O O . SER A 1 289 ? 31.281 -2.938 -9.828 1 93 289 SER A O 1
ATOM 2410 N N . ILE A 1 290 ? 29.734 -3.064 -8.305 1 91.69 290 ILE A N 1
ATOM 2411 C CA . ILE A 1 290 ? 29.609 -4.508 -8.453 1 91.69 290 ILE A CA 1
ATOM 2412 C C . ILE A 1 290 ? 29.016 -4.832 -9.828 1 91.69 290 ILE A C 1
ATOM 2414 O O . ILE A 1 290 ? 29.328 -5.875 -10.414 1 91.69 290 ILE A O 1
ATOM 2418 N N . THR A 1 291 ? 28.203 -3.922 -10.398 1 91.38 291 THR A N 1
ATOM 2419 C CA . THR A 1 291 ? 27.578 -4.148 -11.695 1 91.38 291 THR A CA 1
ATOM 2420 C C . THR A 1 291 ? 28.625 -4.285 -12.797 1 91.38 291 THR A C 1
ATOM 2422 O O . THR A 1 291 ? 28.672 -5.301 -13.492 1 91.38 291 THR A O 1
ATOM 2425 N N . PRO A 1 292 ? 29.578 -3.41 -12.898 1 92.5 292 PRO A N 1
ATOM 2426 C CA . PRO A 1 292 ? 30.609 -3.639 -13.906 1 92.5 292 PRO A CA 1
ATOM 2427 C C . PRO A 1 292 ? 31.578 -4.762 -13.516 1 92.5 292 PRO A C 1
ATOM 2429 O O . PRO A 1 292 ? 32.094 -5.465 -14.391 1 92.5 292 PRO A O 1
ATOM 2432 N N . LEU A 1 293 ? 31.75 -5.062 -12.289 1 92.62 293 LEU A N 1
ATOM 2433 C CA . LEU A 1 293 ? 32.656 -6.109 -11.812 1 92.62 293 LEU A CA 1
ATOM 2434 C C . LEU A 1 293 ? 32.094 -7.492 -12.164 1 92.62 293 LEU A C 1
ATOM 2436 O O . LEU A 1 293 ? 32.875 -8.453 -12.281 1 92.62 293 LEU A O 1
ATOM 2440 N N . THR A 1 294 ? 30.797 -7.559 -12.266 1 92.56 294 THR A N 1
ATOM 2441 C CA . THR A 1 294 ? 30.156 -8.82 -12.602 1 92.56 294 THR A CA 1
ATOM 2442 C C . THR A 1 294 ? 30.641 -9.328 -13.953 1 92.56 294 THR A C 1
ATOM 2444 O O . THR A 1 294 ? 30.703 -10.539 -14.18 1 92.56 294 THR A O 1
ATOM 2447 N N . PHE A 1 295 ? 31.094 -8.422 -14.797 1 92 295 PHE A N 1
ATOM 2448 C CA . PHE A 1 295 ? 31.5 -8.805 -16.141 1 92 295 PHE A CA 1
ATOM 2449 C C . PHE A 1 295 ? 33 -9.062 -16.203 1 92 295 PHE A C 1
ATOM 2451 O O . PHE A 1 295 ? 33.5 -9.609 -17.172 1 92 295 PHE A O 1
ATOM 2458 N N . LEU A 1 296 ? 33.719 -8.781 -15.078 1 92.44 296 LEU A N 1
ATOM 2459 C CA . LEU A 1 296 ? 35.188 -8.883 -15.086 1 92.44 296 LEU A CA 1
ATOM 2460 C C . LEU A 1 296 ? 35.656 -10.016 -14.172 1 92.44 296 LEU A C 1
ATOM 2462 O O . LEU A 1 296 ? 36.75 -10.539 -14.344 1 92.44 296 LEU A O 1
ATOM 2466 N N . VAL A 1 297 ? 34.906 -10.281 -13.156 1 91.81 297 VAL A N 1
ATOM 2467 C CA . VAL A 1 297 ? 35.281 -11.25 -12.133 1 91.81 297 VAL A CA 1
ATOM 2468 C C . VAL A 1 297 ? 34.406 -12.484 -12.227 1 91.81 297 VAL A C 1
ATOM 2470 O O . VAL A 1 297 ? 33.188 -12.375 -12.523 1 91.81 297 VAL A O 1
ATOM 2473 N N . PRO A 1 298 ? 35.031 -13.672 -12.016 1 89.69 298 PRO A N 1
ATOM 2474 C CA . PRO A 1 298 ? 34.219 -14.898 -12.047 1 89.69 298 PRO A CA 1
ATOM 2475 C C . PRO A 1 298 ? 33.062 -14.859 -11.047 1 89.69 298 PRO A C 1
ATOM 2477 O O . PRO A 1 298 ? 33.188 -14.266 -9.977 1 89.69 298 PRO A O 1
ATOM 2480 N N . TYR A 1 299 ? 31.969 -15.461 -11.367 1 90.56 299 TYR A N 1
ATOM 2481 C CA . TYR A 1 299 ? 30.719 -15.469 -10.617 1 90.56 299 TYR A CA 1
ATOM 2482 C C . TYR A 1 299 ? 30.953 -15.961 -9.188 1 90.56 299 TYR A C 1
ATOM 2484 O O . TYR A 1 299 ? 30.359 -15.43 -8.242 1 90.56 299 TYR A O 1
ATOM 2492 N N . SER A 1 300 ? 31.828 -16.953 -9.023 1 90 300 SER A N 1
ATOM 2493 C CA . SER A 1 300 ? 32.031 -17.594 -7.727 1 90 300 SER A CA 1
ATOM 2494 C C . SER A 1 300 ? 32.562 -16.609 -6.695 1 90 300 SER A C 1
ATOM 2496 O O . SER A 1 300 ? 32.188 -16.641 -5.527 1 90 300 SER A O 1
ATOM 2498 N N . TYR A 1 301 ? 33.375 -15.656 -7.094 1 90.5 301 TYR A N 1
ATOM 2499 C CA . TYR A 1 301 ? 33.969 -14.703 -6.168 1 90.5 301 TYR A CA 1
ATOM 2500 C C . TYR A 1 301 ? 32.938 -13.672 -5.707 1 90.5 301 TYR A C 1
ATOM 2502 O O . TYR A 1 301 ? 32.812 -13.391 -4.512 1 90.5 301 TYR A O 1
ATOM 2510 N N . ILE A 1 302 ? 32.219 -13.258 -6.664 1 91.81 302 ILE A N 1
ATOM 2511 C CA . ILE A 1 302 ? 31.234 -12.234 -6.328 1 91.81 302 ILE A CA 1
ATOM 2512 C C . ILE A 1 302 ? 30.141 -12.836 -5.441 1 91.81 302 ILE A C 1
ATOM 2514 O O . ILE A 1 302 ? 29.688 -12.195 -4.484 1 91.81 302 ILE A O 1
ATOM 2518 N N . SER A 1 303 ? 29.734 -14.062 -5.73 1 91.25 303 SER A N 1
ATOM 2519 C CA . SER A 1 303 ? 28.672 -14.727 -4.98 1 91.25 303 SER A CA 1
ATOM 2520 C C . SER A 1 303 ? 29.094 -14.969 -3.531 1 91.25 303 SER A C 1
ATOM 2522 O O . SER A 1 303 ? 28.25 -15.031 -2.639 1 91.25 303 SER A O 1
ATOM 2524 N N . ARG A 1 304 ? 30.344 -15.047 -3.256 1 89.94 304 ARG A N 1
ATOM 2525 C CA . ARG A 1 304 ? 30.844 -15.273 -1.904 1 89.94 304 ARG A CA 1
ATOM 2526 C C . ARG A 1 304 ? 30.953 -13.969 -1.126 1 89.94 304 ARG A C 1
ATOM 2528 O O . ARG A 1 304 ? 30.688 -13.938 0.078 1 89.94 304 ARG A O 1
ATOM 2535 N N . VAL A 1 305 ? 31.188 -12.898 -1.831 1 90.38 305 VAL A N 1
ATOM 2536 C CA . VAL A 1 305 ? 31.5 -11.641 -1.16 1 90.38 305 VAL A CA 1
ATOM 2537 C C . VAL A 1 305 ? 30.25 -10.797 -1.008 1 90.38 305 VAL A C 1
ATOM 2539 O O . VAL A 1 305 ? 30.078 -10.078 -0.017 1 90.38 305 VAL A O 1
ATOM 2542 N N . LEU A 1 306 ? 29.359 -10.859 -1.909 1 92.19 306 LEU A N 1
ATOM 2543 C CA . LEU A 1 306 ? 28.219 -9.961 -1.997 1 92.19 306 LEU A CA 1
ATOM 2544 C C . LEU A 1 306 ? 27.344 -10.07 -0.749 1 92.19 306 LEU A C 1
ATOM 2546 O O . LEU A 1 306 ? 26.938 -9.047 -0.19 1 92.19 306 LEU A O 1
ATOM 2550 N N . PRO A 1 307 ? 27.062 -11.266 -0.277 1 92.12 307 PRO A N 1
ATOM 2551 C CA . PRO A 1 307 ? 26.234 -11.344 0.934 1 92.12 307 PRO A CA 1
ATOM 2552 C C . PRO A 1 307 ? 26.906 -10.703 2.145 1 92.12 307 PRO A C 1
ATOM 2554 O O . PRO A 1 307 ? 26.234 -10.062 2.959 1 92.12 307 PRO A O 1
ATOM 2557 N N . PHE A 1 308 ? 28.172 -10.789 2.262 1 92.88 308 PHE A N 1
ATOM 2558 C CA . PHE A 1 308 ? 28.891 -10.18 3.373 1 92.88 308 PHE A CA 1
ATOM 2559 C C . PHE A 1 308 ? 28.906 -8.664 3.246 1 92.88 308 PHE A C 1
ATOM 2561 O O . PHE A 1 308 ? 28.766 -7.949 4.242 1 92.88 308 PHE A O 1
ATOM 2568 N N . PHE A 1 309 ? 29.094 -8.258 2.035 1 93.19 309 PHE A N 1
ATOM 2569 C CA . PHE A 1 309 ? 29.031 -6.824 1.775 1 93.19 309 PHE A CA 1
ATOM 2570 C C . PHE A 1 309 ? 27.672 -6.254 2.164 1 93.19 309 PHE A C 1
ATOM 2572 O O . PHE A 1 309 ? 27.594 -5.219 2.824 1 93.19 309 PHE A O 1
ATOM 2579 N N . SER A 1 310 ? 26.625 -6.879 1.755 1 94.38 310 SER A N 1
ATOM 2580 C CA . SER A 1 310 ? 25.266 -6.453 2.1 1 94.38 310 SER A CA 1
ATOM 2581 C C . SER A 1 310 ? 25.047 -6.461 3.609 1 94.38 310 SER A C 1
ATOM 2583 O O . SER A 1 310 ? 24.391 -5.57 4.152 1 94.38 310 SER A O 1
ATOM 2585 N N . LEU A 1 311 ? 25.641 -7.43 4.262 1 95.62 311 LEU A N 1
ATOM 2586 C CA . LEU A 1 311 ? 25.5 -7.555 5.711 1 95.62 311 LEU A CA 1
ATOM 2587 C C . LEU A 1 311 ? 26.172 -6.383 6.422 1 95.62 311 LEU A C 1
ATOM 2589 O O . LEU A 1 311 ? 25.609 -5.836 7.379 1 95.62 311 LEU A O 1
ATOM 2593 N N . ILE A 1 312 ? 27.281 -5.996 5.961 1 95.5 312 ILE A N 1
ATOM 2594 C CA . ILE A 1 312 ? 28.016 -4.879 6.555 1 95.5 312 ILE A CA 1
ATOM 2595 C C . ILE A 1 312 ? 27.188 -3.604 6.441 1 95.5 312 ILE A C 1
ATOM 2597 O O . ILE A 1 312 ? 27.062 -2.846 7.406 1 95.5 312 ILE A O 1
ATOM 2601 N N . ILE A 1 313 ? 26.609 -3.406 5.328 1 95.5 313 ILE A N 1
ATOM 2602 C CA . ILE A 1 313 ? 25.828 -2.201 5.07 1 95.5 313 ILE A CA 1
ATOM 2603 C C . ILE A 1 313 ? 24.609 -2.174 5.988 1 95.5 313 ILE A C 1
ATOM 2605 O O . ILE A 1 313 ? 24.344 -1.169 6.652 1 95.5 313 ILE A O 1
ATOM 2609 N N . VAL A 1 314 ? 23.891 -3.281 6.059 1 95.81 314 VAL A N 1
ATOM 2610 C CA . VAL A 1 314 ? 22.641 -3.307 6.812 1 95.81 314 VAL A CA 1
ATOM 2611 C C . VAL A 1 314 ? 22.938 -3.246 8.312 1 95.81 314 VAL A C 1
ATOM 2613 O O . VAL A 1 314 ? 22.172 -2.662 9.078 1 95.81 314 VAL A O 1
ATOM 2616 N N . ILE A 1 315 ? 24.047 -3.816 8.75 1 95.94 315 ILE A N 1
ATOM 2617 C CA . ILE A 1 315 ? 24.438 -3.723 10.156 1 95.94 315 ILE A CA 1
ATOM 2618 C C . ILE A 1 315 ? 24.781 -2.273 10.5 1 95.94 315 ILE A C 1
ATOM 2620 O O . ILE A 1 315 ? 24.391 -1.771 11.555 1 95.94 315 ILE A O 1
ATOM 2624 N N . PHE A 1 316 ? 25.484 -1.631 9.602 1 95.81 316 PHE A N 1
ATOM 2625 C CA . PHE A 1 316 ? 25.797 -0.22 9.797 1 95.81 316 PHE A CA 1
ATOM 2626 C C . PHE A 1 316 ? 24.516 0.603 9.938 1 95.81 316 PHE A C 1
ATOM 2628 O O . PHE A 1 316 ? 24.391 1.42 10.852 1 95.81 316 PHE A O 1
ATOM 2635 N N . LEU A 1 317 ? 23.609 0.382 9.047 1 95.38 317 LEU A N 1
ATOM 2636 C CA . LEU A 1 317 ? 22.344 1.119 9.086 1 95.38 317 LEU A CA 1
ATOM 2637 C C . LEU A 1 317 ? 21.578 0.825 10.367 1 95.38 317 LEU A C 1
ATOM 2639 O O . LEU A 1 317 ? 20.969 1.727 10.953 1 95.38 317 LEU A O 1
ATOM 2643 N N . LEU A 1 318 ? 21.656 -0.459 10.797 1 95.31 318 LEU A N 1
ATOM 2644 C CA . LEU A 1 318 ? 20.984 -0.835 12.031 1 95.31 318 LEU A CA 1
ATOM 2645 C C . LEU A 1 318 ? 21.578 -0.099 13.227 1 95.31 318 LEU A C 1
ATOM 2647 O O . LEU A 1 318 ? 20.859 0.401 14.086 1 95.31 318 LEU A O 1
ATOM 2651 N N . ILE A 1 319 ? 22.812 0.02 13.273 1 95 319 ILE A N 1
ATOM 2652 C CA . ILE A 1 319 ? 23.516 0.689 14.375 1 95 319 ILE A CA 1
ATOM 2653 C C . ILE A 1 319 ? 23.141 2.172 14.391 1 95 319 ILE A C 1
ATOM 2655 O O . ILE A 1 319 ? 22.828 2.729 15.445 1 95 319 ILE A O 1
ATOM 2659 N N . VAL A 1 320 ? 23.141 2.775 13.25 1 93.5 320 VAL A N 1
ATOM 2660 C CA . VAL A 1 320 ? 22.812 4.195 13.125 1 93.5 320 VAL A CA 1
ATOM 2661 C C . VAL A 1 320 ? 21.391 4.449 13.594 1 93.5 320 VAL A C 1
ATOM 2663 O O . VAL A 1 320 ? 21.125 5.41 14.32 1 93.5 320 VAL A O 1
ATOM 2666 N N . LEU A 1 321 ? 20.5 3.561 13.266 1 93.06 321 LEU A N 1
ATOM 2667 C CA . LEU A 1 321 ? 19.078 3.768 13.562 1 93.06 321 LEU A CA 1
ATOM 2668 C C . LEU A 1 321 ? 18.766 3.42 15.016 1 93.06 321 LEU A C 1
ATOM 2670 O O . LEU A 1 321 ? 17.797 3.926 15.586 1 93.06 321 LEU A O 1
ATOM 2674 N N . THR A 1 322 ? 19.531 2.541 15.633 1 91 322 THR A N 1
ATOM 2675 C CA . THR A 1 322 ? 19.281 2.158 17.016 1 91 322 THR A CA 1
ATOM 2676 C C . THR A 1 322 ? 19.781 3.242 17.969 1 91 322 THR A C 1
ATOM 2678 O O . THR A 1 322 ? 19.297 3.348 19.109 1 91 322 THR A O 1
ATOM 2681 N N . ARG A 1 323 ? 20.641 4.145 17.594 1 87.81 323 ARG A N 1
ATOM 2682 C CA . ARG A 1 323 ? 21.219 5.191 18.438 1 87.81 323 ARG A CA 1
ATOM 2683 C C . ARG A 1 323 ? 20.297 6.414 18.484 1 87.81 323 ARG A C 1
ATOM 2685 O O . ARG A 1 323 ? 20.531 7.332 19.281 1 87.81 323 ARG A O 1
ATOM 2692 N N . ARG A 1 324 ? 19.219 6.273 17.797 1 86.44 324 ARG A N 1
ATOM 2693 C CA . ARG A 1 324 ? 18.344 7.441 17.703 1 86.44 324 ARG A CA 1
ATOM 2694 C C . ARG A 1 324 ? 16.953 7.129 18.234 1 86.44 324 ARG A C 1
ATOM 2696 O O . ARG A 1 324 ? 16.547 5.969 18.25 1 86.44 324 ARG A O 1
ATOM 2703 N N . ASN A 1 325 ? 16.328 8.227 18.734 1 87.06 325 ASN A N 1
ATOM 2704 C CA . ASN A 1 325 ? 14.922 8.094 19.094 1 87.06 325 ASN A CA 1
ATOM 2705 C C . ASN A 1 325 ? 14.016 8.164 17.859 1 87.06 325 ASN A C 1
ATOM 2707 O O . ASN A 1 325 ? 13.773 9.25 17.328 1 87.06 325 ASN A O 1
ATOM 2711 N N . LEU A 1 326 ? 13.555 7.062 17.484 1 85.56 326 LEU A N 1
ATOM 2712 C CA . LEU A 1 326 ? 12.82 6.941 16.234 1 85.56 326 LEU A CA 1
ATOM 2713 C C . LEU A 1 326 ? 11.32 7.109 16.469 1 85.56 326 LEU A C 1
ATOM 2715 O O . LEU A 1 326 ? 10.797 6.707 17.5 1 85.56 326 LEU A O 1
ATOM 2719 N N . ASN A 1 327 ? 10.773 7.762 15.523 1 78 327 ASN A N 1
ATOM 2720 C CA . ASN A 1 327 ? 9.32 7.824 15.523 1 78 327 ASN A CA 1
ATOM 2721 C C . ASN A 1 327 ? 8.695 6.484 15.141 1 78 327 ASN A C 1
ATOM 2723 O O . ASN A 1 327 ? 9.414 5.531 14.836 1 78 327 ASN A O 1
ATOM 2727 N N . TYR A 1 328 ? 7.469 6.461 15.242 1 74.5 328 TYR A N 1
ATOM 2728 C CA . TYR A 1 328 ? 6.758 5.215 14.984 1 74.5 328 TYR A CA 1
ATOM 2729 C C . TYR A 1 328 ? 7.004 4.727 13.562 1 74.5 328 TYR A C 1
ATOM 2731 O O . TYR A 1 328 ? 7.258 3.539 13.344 1 74.5 328 TYR A O 1
ATOM 2739 N N . SER A 1 329 ? 6.93 5.613 12.633 1 79.12 329 SER A N 1
ATOM 2740 C CA . SER A 1 329 ? 7.145 5.262 11.234 1 79.12 329 SER A CA 1
ATOM 2741 C C . SER A 1 329 ? 8.57 4.77 10.992 1 79.12 329 SER A C 1
ATOM 2743 O O . SER A 1 329 ? 8.781 3.801 10.266 1 79.12 329 SER A O 1
ATOM 2745 N N . GLU A 1 330 ? 9.531 5.281 11.695 1 87.12 330 GLU A N 1
ATOM 2746 C CA . GLU A 1 330 ? 10.945 4.953 11.523 1 87.12 330 GLU A CA 1
ATOM 2747 C C . GLU A 1 330 ? 11.273 3.588 12.133 1 87.12 330 GLU A C 1
ATOM 2749 O O . GLU A 1 330 ? 12.164 2.887 11.648 1 87.12 330 GLU A O 1
ATOM 2754 N N . LYS A 1 331 ? 10.531 3.201 13.109 1 88.62 331 LYS A N 1
ATOM 2755 C CA . LYS A 1 331 ? 10.75 1.915 13.766 1 88.62 331 LYS A CA 1
ATOM 2756 C C . LYS A 1 331 ? 10.453 0.757 12.82 1 88.62 331 LYS A C 1
ATOM 2758 O O . LYS A 1 331 ? 11.062 -0.311 12.93 1 88.62 331 LYS A O 1
ATOM 2763 N N . TRP A 1 332 ? 9.555 1.006 11.883 1 88.44 332 TRP A N 1
ATOM 2764 C CA . TRP A 1 332 ? 9.234 -0.035 10.906 1 88.44 332 TRP A CA 1
ATOM 2765 C C . TRP A 1 332 ? 10.422 -0.309 9.992 1 88.44 332 TRP A C 1
ATOM 2767 O O . TRP A 1 332 ? 10.656 -1.452 9.594 1 88.44 332 TRP A O 1
ATOM 2777 N N . ILE A 1 333 ? 11.141 0.701 9.695 1 93.31 333 ILE A N 1
ATOM 2778 C CA . ILE A 1 333 ? 12.328 0.523 8.859 1 93.31 333 ILE A CA 1
ATOM 2779 C C . ILE A 1 333 ? 13.375 -0.278 9.625 1 93.31 333 ILE A C 1
ATOM 2781 O O . ILE A 1 333 ? 14 -1.186 9.07 1 93.31 333 ILE A O 1
ATOM 2785 N N . ARG A 1 334 ? 13.531 0.026 10.883 1 93.88 334 ARG A N 1
ATOM 2786 C CA . ARG A 1 334 ? 14.492 -0.699 11.711 1 93.88 334 ARG A CA 1
ATOM 2787 C C . ARG A 1 334 ? 14.133 -2.18 11.797 1 93.88 334 ARG A C 1
ATOM 2789 O O . ARG A 1 334 ? 15 -3.043 11.672 1 93.88 334 ARG A O 1
ATOM 2796 N N . ARG A 1 335 ? 12.875 -2.455 11.953 1 90.75 335 ARG A N 1
ATOM 2797 C CA . ARG A 1 335 ? 12.414 -3.838 12.023 1 90.75 335 ARG A CA 1
ATOM 2798 C C . ARG A 1 335 ? 12.672 -4.562 10.703 1 90.75 335 ARG A C 1
ATOM 2800 O O . ARG A 1 335 ? 13.039 -5.738 10.695 1 90.75 335 ARG A O 1
ATOM 2807 N N . GLY A 1 336 ? 12.43 -3.826 9.602 1 93.31 336 GLY A N 1
ATOM 2808 C CA . GLY A 1 336 ? 12.711 -4.41 8.297 1 93.31 336 GLY A CA 1
ATOM 2809 C C . GLY A 1 336 ? 14.172 -4.766 8.109 1 93.31 336 GLY A C 1
ATOM 2810 O O . GLY A 1 336 ? 14.492 -5.82 7.559 1 93.31 336 GLY A O 1
ATOM 2811 N N . ILE A 1 337 ? 15.031 -3.959 8.633 1 95.56 337 ILE A N 1
ATOM 2812 C CA . ILE A 1 337 ? 16.469 -4.18 8.516 1 95.56 337 ILE A CA 1
ATOM 2813 C C . ILE A 1 337 ? 16.875 -5.387 9.359 1 95.56 337 ILE A C 1
ATOM 2815 O O . ILE A 1 337 ? 17.688 -6.203 8.93 1 95.56 337 ILE A O 1
ATOM 2819 N N . VAL A 1 338 ? 16.266 -5.566 10.477 1 94.62 338 VAL A N 1
ATOM 2820 C CA . VAL A 1 338 ? 16.578 -6.691 11.352 1 94.62 338 VAL A CA 1
ATOM 2821 C C . VAL A 1 338 ? 16.203 -8 10.664 1 94.62 338 VAL A C 1
ATOM 2823 O O . VAL A 1 338 ? 16.969 -8.969 10.695 1 94.62 338 VAL A O 1
ATOM 2826 N N . VAL A 1 339 ? 15.125 -8.031 10.008 1 92.81 339 VAL A N 1
ATOM 2827 C CA . VAL A 1 339 ? 14.641 -9.227 9.336 1 92.81 339 VAL A CA 1
ATOM 2828 C C . VAL A 1 339 ? 15.602 -9.617 8.211 1 92.81 339 VAL A C 1
ATOM 2830 O O . VAL A 1 339 ? 15.914 -10.797 8.031 1 92.81 339 VAL A O 1
ATOM 2833 N N . VAL A 1 340 ? 16.078 -8.664 7.504 1 93.69 340 VAL A N 1
ATOM 2834 C CA . VAL A 1 340 ? 16.969 -8.922 6.375 1 93.69 340 VAL A CA 1
ATOM 2835 C C . VAL A 1 340 ? 18.312 -9.43 6.883 1 93.69 340 VAL A C 1
ATOM 2837 O O . VAL A 1 340 ? 18.922 -10.305 6.262 1 93.69 340 VAL A O 1
ATOM 2840 N N . ILE A 1 341 ? 18.719 -8.914 8.023 1 95.44 341 ILE A N 1
ATOM 2841 C CA . ILE A 1 341 ? 19.984 -9.352 8.602 1 95.44 341 ILE A CA 1
ATOM 2842 C C . ILE A 1 341 ? 19.922 -10.836 8.938 1 95.44 341 ILE A C 1
ATOM 2844 O O . ILE A 1 341 ? 20.797 -11.609 8.562 1 95.44 341 ILE A O 1
ATOM 2848 N N . VAL A 1 342 ? 18.875 -11.227 9.516 1 93.06 342 VAL A N 1
ATOM 2849 C CA . VAL A 1 342 ? 18.703 -12.617 9.906 1 93.06 342 VAL A CA 1
ATOM 2850 C C . VAL A 1 342 ? 18.641 -13.508 8.664 1 93.06 342 VAL A C 1
ATOM 2852 O O . VAL A 1 342 ? 19.25 -14.578 8.633 1 93.06 342 VAL A O 1
ATOM 2855 N N . SER A 1 343 ? 18.031 -13.016 7.664 1 93.69 343 SER A N 1
ATOM 2856 C CA . SER A 1 343 ? 17.875 -13.781 6.43 1 93.69 343 SER A CA 1
ATOM 2857 C C . SER A 1 343 ? 19.219 -13.961 5.727 1 93.69 343 SER A C 1
ATOM 2859 O O . SER A 1 343 ? 19.516 -15.047 5.23 1 93.69 343 SER A O 1
ATOM 2861 N N . ILE A 1 344 ? 20.016 -12.922 5.68 1 94.44 344 ILE A N 1
ATOM 2862 C CA . ILE A 1 344 ? 21.297 -12.992 5.012 1 94.44 344 ILE A CA 1
ATOM 2863 C C . ILE A 1 344 ? 22.219 -13.969 5.754 1 94.44 344 ILE A C 1
ATOM 2865 O O . ILE A 1 344 ? 22.906 -14.773 5.129 1 94.44 344 ILE A O 1
ATOM 2869 N N . ILE A 1 345 ? 22.125 -13.945 7.031 1 94.69 345 ILE A N 1
ATOM 2870 C CA . ILE A 1 345 ? 22.953 -14.836 7.844 1 94.69 345 ILE A CA 1
ATOM 2871 C C . ILE A 1 345 ? 22.562 -16.281 7.586 1 94.69 345 ILE A C 1
ATOM 2873 O O . ILE A 1 345 ? 23.422 -17.125 7.293 1 94.69 345 ILE A O 1
ATOM 2877 N N . ILE A 1 346 ? 21.344 -16.562 7.555 1 91.94 346 ILE A N 1
ATOM 2878 C CA . ILE A 1 346 ? 20.859 -17.922 7.367 1 91.94 346 ILE A CA 1
ATOM 2879 C C . ILE A 1 346 ? 21.156 -18.391 5.945 1 91.94 346 ILE A C 1
ATOM 2881 O O . ILE A 1 346 ? 21.609 -19.516 5.734 1 91.94 346 ILE A O 1
ATOM 2885 N N . ALA A 1 347 ? 20.906 -17.547 5 1 90 347 ALA A N 1
ATOM 2886 C CA . ALA A 1 347 ? 21.156 -17.891 3.604 1 90 347 ALA A CA 1
ATOM 2887 C C . ALA A 1 347 ? 22.641 -18.156 3.361 1 90 347 ALA A C 1
ATOM 2889 O O . ALA A 1 347 ? 23 -19.078 2.625 1 90 347 ALA A O 1
ATOM 2890 N N . THR A 1 348 ? 23.5 -17.375 4.02 1 89.94 348 THR A N 1
ATOM 2891 C CA . THR A 1 348 ? 24.938 -17.547 3.869 1 89.94 348 THR A CA 1
ATOM 2892 C C . THR A 1 348 ? 25.391 -18.844 4.539 1 89.94 348 THR A C 1
ATOM 2894 O O . THR A 1 348 ? 26.203 -19.594 3.982 1 89.94 348 THR A O 1
ATOM 2897 N N . MET A 1 349 ? 24.828 -19.094 5.633 1 88.75 349 MET A N 1
ATOM 2898 C CA . MET A 1 349 ? 25.156 -20.344 6.32 1 88.75 349 MET A CA 1
ATOM 2899 C C . MET A 1 349 ? 24.719 -21.547 5.496 1 88.75 349 MET A C 1
ATOM 2901 O O . MET A 1 349 ? 25.422 -22.562 5.469 1 88.75 349 MET A O 1
ATOM 2905 N N . ARG A 1 350 ? 23.688 -21.469 4.809 1 85 350 ARG A N 1
ATOM 2906 C CA . ARG A 1 350 ? 23.219 -22.547 3.939 1 85 350 ARG A CA 1
ATOM 2907 C C . ARG A 1 350 ? 24.125 -22.719 2.738 1 85 350 ARG A C 1
ATOM 2909 O O . ARG A 1 350 ? 24.469 -23.859 2.369 1 85 350 ARG A O 1
ATOM 2916 N N . ASN A 1 351 ? 24.516 -21.609 2.135 1 84.38 351 ASN A N 1
ATOM 2917 C CA . ASN A 1 351 ? 25.359 -21.656 0.95 1 84.38 351 ASN A CA 1
ATOM 2918 C C . ASN A 1 351 ? 26.719 -22.281 1.264 1 84.38 351 ASN A C 1
ATOM 2920 O O . ASN A 1 351 ? 27.328 -22.922 0.401 1 84.38 351 ASN A O 1
ATOM 2924 N N . TYR A 1 352 ? 27.109 -22.188 2.543 1 84.38 352 TYR A N 1
ATOM 2925 C CA . TYR A 1 352 ? 28.391 -22.766 2.951 1 84.38 352 TYR A CA 1
ATOM 2926 C C . TYR A 1 352 ? 28.172 -24.141 3.586 1 84.38 352 TYR A C 1
ATOM 2928 O O . TYR A 1 352 ? 29.109 -24.703 4.172 1 84.38 352 TYR A O 1
ATOM 2936 N N . THR A 1 353 ? 27.016 -24.688 3.57 1 81.12 353 THR A N 1
ATOM 2937 C CA . THR A 1 353 ? 26.641 -26.031 3.984 1 81.12 353 THR A CA 1
ATOM 2938 C C . THR A 1 353 ? 26.75 -26.188 5.496 1 81.12 353 THR A C 1
ATOM 2940 O O . THR A 1 353 ? 27.094 -27.266 5.988 1 81.12 353 THR A O 1
ATOM 2943 N N . LEU A 1 354 ? 26.578 -25.047 6.156 1 83.38 354 LEU A N 1
ATOM 2944 C CA . LEU A 1 354 ? 26.625 -25.109 7.613 1 83.38 354 LEU A CA 1
ATOM 2945 C C . LEU A 1 354 ? 25.266 -25.531 8.18 1 83.38 354 LEU A C 1
ATOM 2947 O O . LEU A 1 354 ? 25.203 -26.078 9.289 1 83.38 354 LEU A O 1
ATOM 2951 N N . ILE A 1 355 ? 24.234 -25.281 7.344 1 82.56 355 ILE A N 1
ATOM 2952 C CA . ILE A 1 355 ? 22.891 -25.688 7.723 1 82.56 355 ILE A CA 1
ATOM 2953 C C . ILE A 1 355 ? 22.25 -26.484 6.594 1 82.56 355 ILE A C 1
ATOM 2955 O O . ILE A 1 355 ? 22.422 -26.172 5.414 1 82.56 355 ILE A O 1
ATOM 2959 N N . PRO A 1 356 ? 21.469 -27.516 6.988 1 77.56 356 PRO A N 1
ATOM 2960 C CA . PRO A 1 356 ? 20.859 -28.359 5.965 1 77.56 356 PRO A CA 1
ATOM 2961 C C . PRO A 1 356 ? 19.719 -27.656 5.227 1 77.56 356 PRO A C 1
ATOM 2963 O O . PRO A 1 356 ? 19.203 -26.641 5.707 1 77.56 356 PRO A O 1
ATOM 2966 N N . ASN A 1 357 ? 19.453 -28.234 4.07 1 75.62 357 ASN A N 1
ATOM 2967 C CA . ASN A 1 357 ? 18.328 -27.719 3.297 1 75.62 357 ASN A CA 1
ATOM 2968 C C . ASN A 1 357 ? 17 -28.094 3.926 1 75.62 357 ASN A C 1
ATOM 2970 O O . ASN A 1 357 ? 16.781 -29.25 4.297 1 75.62 357 ASN A O 1
ATOM 2974 N N . SER A 1 358 ? 16.297 -27.109 4.332 1 75.62 358 SER A N 1
ATOM 2975 C CA . SER A 1 358 ? 14.922 -27.234 4.781 1 75.62 358 SER A CA 1
ATOM 2976 C C . SER A 1 358 ? 14.016 -26.234 4.059 1 75.62 358 SER A C 1
ATOM 2978 O O . SER A 1 358 ? 14.492 -25.375 3.312 1 75.62 358 SER A O 1
ATOM 2980 N N . PHE A 1 359 ? 12.812 -26.531 4.168 1 75.12 359 PHE A N 1
ATOM 2981 C CA . PHE A 1 359 ? 11.859 -25.609 3.535 1 75.12 359 PHE A CA 1
ATOM 2982 C C . PHE A 1 359 ? 12.148 -24.172 3.934 1 75.12 359 PHE A C 1
ATOM 2984 O O . PHE A 1 359 ? 12.195 -23.281 3.08 1 75.12 359 PHE A O 1
ATOM 2991 N N . LEU A 1 360 ? 12.406 -24.047 5.168 1 77.19 360 LEU A N 1
ATOM 2992 C CA . LEU A 1 360 ? 12.617 -22.703 5.691 1 77.19 360 LEU A CA 1
ATOM 2993 C C . LEU A 1 360 ? 13.922 -22.109 5.156 1 77.19 360 LEU A C 1
ATOM 2995 O O . LEU A 1 360 ? 13.961 -20.953 4.754 1 77.19 360 LEU A O 1
ATOM 2999 N N . THR A 1 361 ? 14.938 -22.891 5.156 1 81.81 361 THR A N 1
ATOM 3000 C CA . THR A 1 361 ? 16.234 -22.375 4.734 1 81.81 361 THR A CA 1
ATOM 3001 C C . THR A 1 361 ? 16.234 -22.062 3.238 1 81.81 361 THR A C 1
ATOM 3003 O O . THR A 1 361 ? 16.906 -21.141 2.789 1 81.81 361 THR A O 1
ATOM 3006 N N . LEU A 1 362 ? 15.383 -22.781 2.547 1 79.88 362 LEU A N 1
ATOM 3007 C CA . LEU A 1 362 ? 15.336 -22.594 1.102 1 79.88 362 LEU A CA 1
ATOM 3008 C C . LEU A 1 362 ? 14.562 -21.328 0.741 1 79.88 362 LEU A C 1
ATOM 3010 O O . LEU A 1 362 ? 14.883 -20.656 -0.246 1 79.88 362 LEU A O 1
ATOM 3014 N N . HIS A 1 363 ? 13.602 -20.984 1.656 1 85.12 363 HIS A N 1
ATOM 3015 C CA . HIS A 1 363 ? 12.711 -19.891 1.278 1 85.12 363 HIS A CA 1
ATOM 3016 C C . HIS A 1 363 ? 12.875 -18.703 2.223 1 85.12 363 HIS A C 1
ATOM 3018 O O . HIS A 1 363 ? 12.094 -17.75 2.164 1 85.12 363 HIS A O 1
ATOM 3024 N N . ILE A 1 364 ? 13.898 -18.688 2.988 1 87.75 364 ILE A N 1
ATOM 3025 C CA . ILE A 1 364 ? 14.07 -17.672 4.023 1 87.75 364 ILE A CA 1
ATOM 3026 C C . ILE A 1 364 ? 14.258 -16.312 3.381 1 87.75 364 ILE A C 1
ATOM 3028 O O . ILE A 1 364 ? 13.758 -15.305 3.885 1 87.75 364 ILE A O 1
ATOM 3032 N N . VAL A 1 365 ? 14.984 -16.266 2.309 1 88.62 365 VAL A N 1
ATOM 3033 C CA . VAL A 1 365 ? 15.258 -14.992 1.658 1 88.62 365 VAL A CA 1
ATOM 3034 C C . VAL A 1 365 ? 13.961 -14.398 1.108 1 88.62 365 VAL A C 1
ATOM 3036 O O . VAL A 1 365 ? 13.664 -13.227 1.323 1 88.62 365 VAL A O 1
ATOM 3039 N N . LYS A 1 366 ? 13.156 -15.172 0.505 1 89.31 366 LYS A N 1
ATOM 3040 C CA . LYS A 1 366 ? 11.891 -14.711 -0.07 1 89.31 366 LYS A CA 1
ATOM 3041 C C . LYS A 1 366 ? 10.93 -14.258 1.02 1 89.31 366 LYS A C 1
ATOM 3043 O O . LYS A 1 366 ? 10.32 -13.188 0.912 1 89.31 366 LYS A O 1
ATOM 3048 N N . ILE A 1 367 ? 10.867 -15.008 2.045 1 86.81 367 ILE A N 1
ATOM 3049 C CA . ILE A 1 367 ? 9.969 -14.695 3.148 1 86.81 367 ILE A CA 1
ATOM 3050 C C . ILE A 1 367 ? 10.398 -13.391 3.814 1 86.81 367 ILE A C 1
ATOM 3052 O O . ILE A 1 367 ? 9.57 -12.516 4.074 1 86.81 367 ILE A O 1
ATOM 3056 N N . SER A 1 368 ? 11.664 -13.32 4.062 1 90.31 368 SER A N 1
ATOM 3057 C CA . SER A 1 368 ? 12.195 -12.133 4.734 1 90.31 368 SER A CA 1
ATOM 3058 C C . SER A 1 368 ? 12 -10.883 3.885 1 90.31 368 SER A C 1
ATOM 3060 O O . SER A 1 368 ? 11.695 -9.812 4.41 1 90.31 368 SER A O 1
ATOM 3062 N N . GLN A 1 369 ? 12.211 -11.016 2.609 1 91.56 369 GLN A N 1
ATOM 3063 C CA . GLN A 1 369 ? 12.039 -9.867 1.729 1 91.56 369 GLN A CA 1
ATOM 3064 C C . GLN A 1 369 ? 10.578 -9.43 1.668 1 91.56 369 GLN A C 1
ATOM 3066 O O . GLN A 1 369 ? 10.281 -8.242 1.563 1 91.56 369 GLN A O 1
ATOM 3071 N N . PHE A 1 370 ? 9.711 -10.367 1.722 1 89.44 370 PHE A N 1
ATOM 3072 C CA . PHE A 1 370 ? 8.297 -10.039 1.791 1 89.44 370 PHE A CA 1
ATOM 3073 C C . PHE A 1 370 ? 7.984 -9.219 3.035 1 89.44 370 PHE A C 1
ATOM 3075 O O . PHE A 1 370 ? 7.301 -8.195 2.955 1 89.44 370 PHE A O 1
ATOM 3082 N N . ILE A 1 371 ? 8.5 -9.641 4.109 1 88.94 371 ILE A N 1
ATOM 3083 C CA . ILE A 1 371 ? 8.258 -8.977 5.387 1 88.94 371 ILE A CA 1
ATOM 3084 C C . ILE A 1 371 ? 8.898 -7.59 5.375 1 88.94 371 ILE A C 1
ATOM 3086 O O . ILE A 1 371 ? 8.297 -6.617 5.832 1 88.94 371 ILE A O 1
ATOM 3090 N N . GLN A 1 372 ? 10.055 -7.562 4.852 1 93.44 372 GLN A N 1
ATOM 3091 C CA . GLN A 1 372 ? 10.758 -6.285 4.773 1 93.44 372 GLN A CA 1
ATOM 3092 C C . GLN A 1 372 ? 9.969 -5.277 3.939 1 93.44 372 GLN A C 1
ATOM 3094 O O . GLN A 1 372 ? 9.812 -4.121 4.34 1 93.44 372 GLN A O 1
ATOM 3099 N N . VAL A 1 373 ? 9.508 -5.715 2.805 1 92.31 373 VAL A N 1
ATOM 3100 C CA . VAL A 1 373 ? 8.766 -4.836 1.908 1 92.31 373 VAL A CA 1
ATOM 3101 C C . VAL A 1 373 ? 7.484 -4.363 2.594 1 92.31 373 VAL A C 1
ATOM 3103 O O . VAL A 1 373 ? 7.094 -3.203 2.461 1 92.31 373 VAL A O 1
ATOM 3106 N N . LEU A 1 374 ? 6.922 -5.246 3.348 1 88.56 374 LEU A N 1
ATOM 3107 C CA . LEU A 1 374 ? 5.719 -4.887 4.094 1 88.56 374 LEU A CA 1
ATOM 3108 C C . LEU A 1 374 ? 6.027 -3.832 5.148 1 88.56 374 LEU A C 1
ATOM 3110 O O . LEU A 1 374 ? 5.297 -2.848 5.281 1 88.56 374 LEU A O 1
ATOM 3114 N N . PHE A 1 375 ? 7.082 -3.988 5.863 1 90.5 375 PHE A N 1
ATOM 3115 C CA . PHE A 1 375 ? 7.473 -3.041 6.902 1 90.5 375 PHE A CA 1
ATOM 3116 C C . PHE A 1 375 ? 7.797 -1.681 6.297 1 90.5 375 PHE A C 1
ATOM 3118 O O . PHE A 1 375 ? 7.426 -0.644 6.852 1 90.5 375 PHE A O 1
ATOM 3125 N N . PHE A 1 376 ? 8.461 -1.712 5.211 1 92.75 376 PHE A N 1
ATOM 3126 C CA . PHE A 1 376 ? 8.805 -0.459 4.547 1 92.75 376 PHE A CA 1
ATOM 3127 C C . PHE A 1 376 ? 7.547 0.245 4.047 1 92.75 376 PHE A C 1
ATOM 3129 O O . PHE A 1 376 ? 7.461 1.474 4.086 1 92.75 376 PHE A O 1
ATOM 3136 N N . ALA A 1 377 ? 6.629 -0.556 3.615 1 88.81 377 ALA A N 1
ATOM 3137 C CA . ALA A 1 377 ? 5.363 0.016 3.16 1 88.81 377 ALA A CA 1
ATOM 3138 C C . ALA A 1 377 ? 4.621 0.69 4.312 1 88.81 377 ALA A C 1
ATOM 3140 O O . ALA A 1 377 ? 4.078 1.786 4.152 1 88.81 377 ALA A O 1
ATOM 3141 N N . LEU A 1 378 ? 4.66 0.111 5.418 1 84.75 378 LEU A N 1
ATOM 3142 C CA . LEU A 1 378 ? 4.004 0.674 6.594 1 84.75 378 LEU A CA 1
ATOM 3143 C C . LEU A 1 378 ? 4.695 1.96 7.039 1 84.75 378 LEU A C 1
ATOM 3145 O O . LEU A 1 378 ? 4.039 2.895 7.504 1 84.75 378 LEU A O 1
ATOM 3149 N N . ALA A 1 379 ? 5.945 1.945 6.938 1 86.81 379 ALA A N 1
ATOM 3150 C CA . ALA A 1 379 ? 6.715 3.127 7.32 1 86.81 379 ALA A CA 1
ATOM 3151 C C . ALA A 1 379 ? 6.332 4.332 6.465 1 86.81 379 ALA A C 1
ATOM 3153 O O . ALA A 1 379 ? 6.16 5.438 6.98 1 86.81 379 ALA A O 1
ATOM 3154 N N . THR A 1 380 ? 6.18 4.203 5.242 1 80.94 380 THR A N 1
ATOM 3155 C CA . THR A 1 380 ? 5.883 5.305 4.332 1 80.94 380 THR A CA 1
ATOM 3156 C C . THR A 1 380 ? 4.445 5.781 4.512 1 80.94 380 THR A C 1
ATOM 3158 O O . THR A 1 380 ? 4.148 6.965 4.336 1 80.94 380 THR A O 1
ATOM 3161 N N . SER A 1 381 ? 3.551 4.941 4.973 1 72.5 381 SER A N 1
ATOM 3162 C CA . SER A 1 381 ? 2.148 5.293 5.168 1 72.5 381 SER A CA 1
ATOM 3163 C C . SER A 1 381 ? 1.947 6.059 6.473 1 72.5 381 SER A C 1
ATOM 3165 O O . SER A 1 381 ? 1.114 6.961 6.543 1 72.5 381 SER A O 1
ATOM 3167 N N . SER A 1 382 ? 2.637 5.727 7.543 1 64.75 382 SER A N 1
ATOM 3168 C CA . SER A 1 382 ? 2.484 6.324 8.867 1 64.75 382 SER A CA 1
ATOM 3169 C C . SER A 1 382 ? 3.021 7.75 8.898 1 64.75 382 SER A C 1
ATOM 3171 O O . SER A 1 382 ? 2.637 8.547 9.75 1 64.75 382 SER A O 1
ATOM 3173 N N . GLN A 1 383 ? 3.896 8.109 8.133 1 61.72 383 GLN A N 1
ATOM 3174 C CA . GLN A 1 383 ? 4.379 9.484 8.062 1 61.72 383 GLN A CA 1
ATOM 3175 C C . GLN A 1 383 ? 3.236 10.453 7.785 1 61.72 383 GLN A C 1
ATOM 3177 O O . GLN A 1 383 ? 3.229 11.578 8.297 1 61.72 383 GLN A O 1
ATOM 3182 N N . TYR A 1 384 ? 2.176 9.945 7.406 1 57.34 384 TYR A N 1
ATOM 3183 C CA . TYR A 1 384 ? 0.982 10.711 7.074 1 57.34 384 TYR A CA 1
ATOM 3184 C C . TYR A 1 384 ? 0.252 11.156 8.336 1 57.34 384 TYR A C 1
ATOM 3186 O O . TYR A 1 384 ? -0.175 12.305 8.445 1 57.34 384 TYR A O 1
ATOM 3194 N N . LYS A 1 385 ? 0.133 10.344 9.242 1 56.88 385 LYS A N 1
ATOM 3195 C CA . LYS A 1 385 ? -0.575 10.648 10.477 1 56.88 385 LYS A CA 1
ATOM 3196 C C . LYS A 1 385 ? 0.114 11.781 11.242 1 56.88 385 LYS A C 1
ATOM 3198 O O . LYS A 1 385 ? -0.55 12.641 11.82 1 56.88 385 LYS A O 1
ATOM 3203 N N . MET A 1 386 ? 1.309 11.68 11.117 1 59.34 386 MET A N 1
ATOM 3204 C CA . MET A 1 386 ? 2.068 12.703 11.82 1 59.34 386 MET A CA 1
ATOM 3205 C C . MET A 1 386 ? 1.812 14.086 11.227 1 59.34 386 MET A C 1
ATOM 3207 O O . MET A 1 386 ? 1.661 15.062 11.953 1 59.34 386 MET A O 1
ATOM 3211 N N . ILE A 1 387 ? 1.611 14.031 9.984 1 61.41 387 ILE A N 1
ATOM 3212 C CA . ILE A 1 387 ? 1.359 15.305 9.305 1 61.41 387 ILE A CA 1
ATOM 3213 C C . ILE A 1 387 ? -0.048 15.789 9.641 1 61.41 387 ILE A C 1
ATOM 3215 O O . ILE A 1 387 ? -0.26 16.984 9.852 1 61.41 387 ILE A O 1
ATOM 3219 N N . GLU A 1 388 ? -0.859 14.891 9.797 1 60.75 388 GLU A N 1
ATOM 3220 C CA . GLU A 1 388 ? -2.23 15.242 10.156 1 60.75 388 GLU A CA 1
ATOM 3221 C C . GLU A 1 388 ? -2.299 15.844 11.562 1 60.75 388 GLU A C 1
ATOM 3223 O O . GLU A 1 388 ? -2.928 16.875 11.766 1 60.75 388 GLU A O 1
ATOM 3228 N N . GLN A 1 389 ? -1.691 15.195 12.453 1 61.41 389 GLN A N 1
ATOM 3229 C CA . GLN A 1 389 ? -1.67 15.711 13.82 1 61.41 389 GLN A CA 1
ATOM 3230 C C . GLN A 1 389 ? -1.007 17.078 13.883 1 61.41 389 GLN A C 1
ATOM 3232 O O . GLN A 1 389 ? -1.48 17.969 14.594 1 61.41 389 GLN A O 1
ATOM 3237 N N . TYR A 1 390 ? -0.03 17.172 13.133 1 63.19 390 TYR A N 1
ATOM 3238 C CA . TYR A 1 390 ? 0.643 18.453 13.047 1 63.19 390 TYR A CA 1
ATOM 3239 C C . TYR A 1 390 ? -0.29 19.531 12.484 1 63.19 390 TYR A C 1
ATOM 3241 O O . TYR A 1 390 ? -0.329 20.656 12.984 1 63.19 390 TYR A O 1
ATOM 3249 N N . ALA A 1 391 ? -1.092 19.094 11.586 1 65 391 ALA A N 1
ATOM 3250 C CA . ALA A 1 391 ? -2.025 20.031 10.984 1 65 391 ALA A CA 1
ATOM 3251 C C . ALA A 1 391 ? -3.098 20.453 11.977 1 65 391 ALA A C 1
ATOM 3253 O O . ALA A 1 391 ? -3.441 21.641 12.062 1 65 391 ALA A O 1
ATOM 3254 N N . LEU A 1 392 ? -3.477 19.594 12.734 1 64.62 392 LEU A N 1
ATOM 3255 C CA . LEU A 1 392 ? -4.516 19.906 13.711 1 64.62 392 LEU A CA 1
ATOM 3256 C C . LEU A 1 392 ? -3.979 20.812 14.812 1 64.62 392 LEU A C 1
ATOM 3258 O O . LEU A 1 392 ? -4.641 21.781 15.203 1 64.62 392 LEU A O 1
ATOM 3262 N N . THR A 1 393 ? -2.861 20.453 15.266 1 69.62 393 THR A N 1
ATOM 3263 C CA . THR A 1 393 ? -2.25 21.281 16.297 1 69.62 393 THR A CA 1
ATOM 3264 C C . THR A 1 393 ? -1.976 22.688 15.781 1 69.62 393 THR A C 1
ATOM 3266 O O . THR A 1 393 ? -2.23 23.672 16.484 1 69.62 393 THR A O 1
ATOM 3269 N N . THR A 1 394 ? -1.562 22.719 14.602 1 73.88 394 THR A N 1
ATOM 3270 C CA . THR A 1 394 ? -1.262 24 14 1 73.88 394 THR A CA 1
ATOM 3271 C C . THR A 1 394 ? -2.537 24.828 13.812 1 73.88 394 THR A C 1
ATOM 3273 O O . THR A 1 394 ? -2.535 26.047 14 1 73.88 394 THR A O 1
ATOM 3276 N N . ALA A 1 395 ? -3.525 24.141 13.555 1 75 395 ALA A N 1
ATOM 3277 C CA . ALA A 1 395 ? -4.805 24.812 13.383 1 75 395 ALA A CA 1
ATOM 3278 C C . ALA A 1 395 ? -5.305 25.391 14.711 1 75 395 ALA A C 1
ATOM 3280 O O . ALA A 1 395 ? -5.809 26.516 14.758 1 75 395 ALA A O 1
ATOM 3281 N N . THR A 1 396 ? -5.156 24.672 15.727 1 74.94 396 THR A N 1
ATOM 3282 C CA . THR A 1 396 ? -5.551 25.141 17.047 1 74.94 396 THR A CA 1
ATOM 3283 C C . THR A 1 396 ? -4.719 26.344 17.469 1 74.94 396 THR A C 1
ATOM 3285 O O . THR A 1 396 ? -5.254 27.312 18.016 1 74.94 396 THR A O 1
ATOM 3288 N N . GLU A 1 397 ? -3.467 26.234 17.219 1 78.44 397 GLU A N 1
ATOM 3289 C CA . GLU A 1 397 ? -2.578 27.344 17.531 1 78.44 397 GLU A CA 1
ATOM 3290 C C . GLU A 1 397 ? -2.949 28.578 16.719 1 78.44 397 GLU A C 1
ATOM 3292 O O . GLU A 1 397 ? -2.908 29.703 17.234 1 78.44 397 GLU A O 1
ATOM 3297 N N . ARG A 1 398 ? -3.289 28.344 15.562 1 79.62 398 ARG A N 1
ATOM 3298 C CA . ARG A 1 398 ? -3.734 29.422 14.703 1 79.62 398 ARG A CA 1
ATOM 3299 C C . ARG A 1 398 ? -4.988 30.094 15.258 1 79.62 398 ARG A C 1
ATOM 3301 O O . ARG A 1 398 ? -5.059 31.312 15.359 1 79.62 398 ARG A O 1
ATOM 3308 N N . ASN A 1 399 ? -5.867 29.328 15.641 1 79.62 399 ASN A N 1
ATOM 3309 C CA . ASN A 1 399 ? -7.109 29.875 16.188 1 79.62 399 ASN A CA 1
ATOM 3310 C C . ASN A 1 399 ? -6.867 30.641 17.469 1 79.62 399 ASN A C 1
ATOM 3312 O O . ASN A 1 399 ? -7.461 31.703 17.688 1 79.62 399 ASN A O 1
ATOM 3316 N N . THR A 1 400 ? -6.012 30.141 18.234 1 78.5 400 THR A N 1
ATOM 3317 C CA . THR A 1 400 ? -5.656 30.812 19.469 1 78.5 400 THR A CA 1
ATOM 3318 C C . THR A 1 400 ? -4.965 32.156 19.172 1 78.5 400 THR A C 1
ATOM 3320 O O . THR A 1 400 ? -5.242 33.156 19.828 1 78.5 400 THR A O 1
ATOM 3323 N N . ALA A 1 401 ? -4.105 32.094 18.266 1 79.31 401 ALA A N 1
ATOM 3324 C CA . ALA A 1 401 ? -3.389 33.312 17.891 1 79.31 401 ALA A CA 1
ATOM 3325 C C . ALA A 1 401 ? -4.344 34.375 17.328 1 79.31 401 ALA A C 1
ATOM 3327 O O . ALA A 1 401 ? -4.215 35.562 17.625 1 79.31 401 ALA A O 1
ATOM 3328 N N . LEU A 1 402 ? -5.254 33.938 16.609 1 80.69 402 LEU A N 1
ATOM 3329 C CA . LEU A 1 402 ? -6.238 34.844 16.031 1 80.69 402 LEU A CA 1
ATOM 3330 C C . LEU A 1 402 ? -7.125 35.469 17.109 1 80.69 402 LEU A C 1
ATOM 3332 O O . LEU A 1 402 ? -7.453 36.656 17.047 1 80.69 402 LEU A O 1
ATOM 3336 N N . LYS A 1 403 ? -7.434 34.688 18.031 1 77.38 403 LYS A N 1
ATOM 3337 C CA . LYS A 1 403 ? -8.219 35.188 19.156 1 77.38 403 LYS A CA 1
ATOM 3338 C C . LYS A 1 403 ? -7.434 36.219 19.953 1 77.38 403 LYS A C 1
ATOM 3340 O O . LYS A 1 403 ? -7.988 37.25 20.359 1 77.38 403 LYS A O 1
ATOM 3345 N N . LEU A 1 404 ? -6.211 35.906 20.156 1 75.12 404 LEU A N 1
ATOM 3346 C CA . LEU A 1 404 ? -5.348 36.844 20.875 1 75.12 404 LEU A CA 1
ATOM 3347 C C . LEU A 1 404 ? -5.23 38.156 20.109 1 75.12 404 LEU A C 1
ATOM 3349 O O . LEU A 1 404 ? -5.309 39.25 20.703 1 75.12 404 LEU A O 1
ATOM 3353 N N . ALA A 1 405 ? -5.094 38.062 18.844 1 74.31 405 ALA A N 1
ATOM 3354 C CA . ALA A 1 405 ? -4.988 39.25 18 1 74.31 405 ALA A CA 1
ATOM 3355 C C . ALA A 1 405 ? -6.277 40.062 18.031 1 74.31 405 ALA A C 1
ATOM 3357 O O . ALA A 1 405 ? -6.242 41.312 18.109 1 74.31 405 ALA A O 1
ATOM 3358 N N . LYS A 1 406 ? -7.324 39.375 17.969 1 74.5 406 LYS A N 1
ATOM 3359 C CA . LYS A 1 406 ? -8.625 40.031 18.016 1 74.5 406 LYS A CA 1
ATOM 3360 C C . LYS A 1 406 ? -8.828 40.719 19.359 1 74.5 406 LYS A C 1
ATOM 3362 O O . LYS A 1 406 ? -9.312 41.875 19.422 1 74.5 406 LYS A O 1
ATOM 3367 N N . SER A 1 407 ? -8.5 40.031 20.422 1 71.69 407 SER A N 1
ATOM 3368 C CA . SER A 1 407 ? -8.617 40.594 21.766 1 71.69 407 SER A CA 1
ATOM 3369 C C . SER A 1 407 ? -7.797 41.875 21.906 1 71.69 407 SER A C 1
ATOM 3371 O O . SER A 1 407 ? -8.273 42.875 22.453 1 71.69 407 SER A O 1
ATOM 3373 N N . LYS A 1 408 ? -6.664 41.844 21.359 1 73.12 408 LYS A N 1
ATOM 3374 C CA . LYS A 1 408 ? -5.785 43 21.438 1 73.12 408 LYS A CA 1
ATOM 3375 C C . LYS A 1 408 ? -6.34 44.156 20.625 1 73.12 408 LYS A C 1
ATOM 3377 O O . LYS A 1 408 ? -6.215 45.312 21.016 1 73.12 408 LYS A O 1
ATOM 3382 N N . SER A 1 409 ? -6.984 43.812 19.578 1 71.81 409 SER A N 1
ATOM 3383 C CA . SER A 1 409 ? -7.633 44.812 18.766 1 71.81 409 SER A CA 1
ATOM 3384 C C . SER A 1 409 ? -8.805 45.469 19.5 1 71.81 409 SER A C 1
ATOM 3386 O O . SER A 1 409 ? -9 46.688 19.422 1 71.81 409 SER A O 1
ATOM 3388 N N . GLU A 1 410 ? -9.461 44.688 20.188 1 70.25 410 GLU A N 1
ATOM 3389 C CA . GLU A 1 410 ? -10.602 45.188 20.953 1 70.25 410 GLU A CA 1
ATOM 3390 C C . GLU A 1 410 ? -10.148 46.062 22.109 1 70.25 410 GLU A C 1
ATOM 3392 O O . GLU A 1 410 ? -10.781 47.094 22.406 1 70.25 410 GLU A O 1
ATOM 3397 N N . ILE A 1 411 ? -9.086 45.719 22.672 1 72.19 411 ILE A N 1
ATOM 3398 C CA . ILE A 1 411 ? -8.516 46.5 23.766 1 72.19 411 ILE A CA 1
ATOM 3399 C C . ILE A 1 411 ? -8.102 47.875 23.25 1 72.19 411 ILE A C 1
ATOM 3401 O O . ILE A 1 411 ? -8.383 48.906 23.891 1 72.19 411 ILE A O 1
ATOM 3405 N N . LEU A 1 412 ? -7.531 47.844 22.125 1 71.25 412 LEU A N 1
ATOM 3406 C CA . LEU A 1 412 ? -7.078 49.094 21.531 1 71.25 412 LEU A CA 1
ATOM 3407 C C . LEU A 1 412 ? -8.258 49.969 21.188 1 71.25 412 LEU A C 1
ATOM 3409 O O . LEU A 1 412 ? -8.227 51.188 21.438 1 71.25 412 LEU A O 1
ATOM 3413 N N . ALA A 1 413 ? -9.281 49.375 20.656 1 68.81 413 ALA A N 1
ATOM 3414 C CA . ALA A 1 413 ? -10.484 50.125 20.312 1 68.81 413 ALA A CA 1
ATOM 3415 C C . ALA A 1 413 ? -11.141 50.719 21.562 1 68.81 413 ALA A C 1
ATOM 3417 O O . ALA A 1 413 ? -11.562 51.875 21.562 1 68.81 413 ALA A O 1
ATOM 3418 N N . TYR A 1 414 ? -11.172 49.969 22.578 1 68.56 414 TYR A N 1
ATOM 3419 C CA . TYR A 1 414 ? -11.742 50.375 23.859 1 68.56 414 TYR A CA 1
ATOM 3420 C C . TYR A 1 414 ? -10.945 51.531 24.469 1 68.56 414 TYR A C 1
ATOM 3422 O O . TYR A 1 414 ? -11.523 52.531 24.906 1 68.56 414 TYR A O 1
ATOM 3430 N N . LEU A 1 415 ? -9.664 51.406 24.469 1 69.81 415 LEU A N 1
ATOM 3431 C CA . LEU A 1 415 ? -8.789 52.438 25.016 1 69.81 415 LEU A CA 1
ATOM 3432 C C . LEU A 1 415 ? -8.984 53.75 24.281 1 69.81 415 LEU A C 1
ATOM 3434 O O . LEU A 1 415 ? -9.078 54.812 24.922 1 69.81 415 LEU A O 1
ATOM 3438 N N . SER A 1 416 ? -9.195 53.656 23.047 1 68.31 416 SER A N 1
ATOM 3439 C CA . SER A 1 416 ? -9.367 54.875 22.25 1 68.31 416 SER A CA 1
ATOM 3440 C C . SER A 1 416 ? -10.648 55.625 22.625 1 68.31 416 SER A C 1
ATOM 3442 O O . SER A 1 416 ? -10.656 56.844 22.734 1 68.31 416 SER A O 1
ATOM 3444 N N . HIS A 1 417 ? -11.648 54.812 22.766 1 67.69 417 HIS A N 1
ATOM 3445 C CA . HIS A 1 417 ? -12.938 55.375 23.109 1 67.69 417 HIS A CA 1
ATOM 3446 C C . HIS A 1 417 ? -12.93 55.969 24.516 1 67.69 417 HIS A C 1
ATOM 3448 O O . HIS A 1 417 ? -13.391 57.094 24.734 1 67.69 417 HIS A O 1
ATOM 3454 N N . GLU A 1 418 ? -12.273 55.312 25.391 1 70.94 418 GLU A N 1
ATOM 3455 C CA . GLU A 1 418 ? -12.352 55.656 26.812 1 70.94 418 GLU A CA 1
ATOM 3456 C C . GLU A 1 418 ? -11.391 56.812 27.141 1 70.94 418 GLU A C 1
ATOM 3458 O O . GLU A 1 418 ? -11.633 57.594 28.062 1 70.94 418 GLU A O 1
ATOM 3463 N N . ILE A 1 419 ? -10.297 56.969 26.375 1 71.44 419 ILE A N 1
ATOM 3464 C CA . ILE A 1 419 ? -9.328 58.031 26.594 1 71.44 419 ILE A CA 1
ATOM 3465 C C . ILE A 1 419 ? -9.828 59.312 25.953 1 71.44 419 ILE A C 1
ATOM 3467 O O . ILE A 1 419 ? -9.602 60.406 26.484 1 71.44 419 ILE A O 1
ATOM 3471 N N . ARG A 1 420 ? -10.695 59.312 24.969 1 66.5 420 ARG A N 1
ATOM 3472 C CA . ARG A 1 420 ? -11.172 60.5 24.219 1 66.5 420 ARG A CA 1
ATOM 3473 C C . ARG A 1 420 ? -12.102 61.344 25.078 1 66.5 420 ARG A C 1
ATOM 3475 O O . ARG A 1 420 ? -12.008 62.562 25.094 1 66.5 420 ARG A O 1
ATOM 3482 N N . SER A 1 421 ? -12.875 60.625 25.812 1 72.12 421 SER A N 1
ATOM 3483 C CA . SER A 1 421 ? -13.891 61.344 26.594 1 72.12 421 SER A CA 1
ATOM 3484 C C . SER A 1 421 ? -13.25 62.188 27.688 1 72.12 421 SER A C 1
ATOM 3486 O O . SER A 1 421 ? -13.492 63.406 27.75 1 72.12 421 SER A O 1
ATOM 3488 N N . PRO A 1 422 ? -12.406 61.656 28.531 1 74.81 422 PRO A N 1
ATOM 3489 C CA . PRO A 1 422 ? -11.805 62.5 29.578 1 74.81 422 PRO A CA 1
ATOM 3490 C C . PRO A 1 422 ? -10.906 63.594 29 1 74.81 422 PRO A C 1
ATOM 3492 O O . PRO A 1 422 ? -10.852 64.688 29.531 1 74.81 422 PRO A O 1
ATOM 3495 N N . ILE A 1 423 ? -10.312 63.375 27.953 1 74.88 423 ILE A N 1
ATOM 3496 C CA . ILE A 1 423 ? -9.422 64.375 27.359 1 74.88 423 ILE A CA 1
ATOM 3497 C C . ILE A 1 423 ? -10.25 65.5 26.781 1 74.88 423 ILE A C 1
ATOM 3499 O O . ILE A 1 423 ? -9.875 66.688 26.922 1 74.88 423 ILE A O 1
ATOM 3503 N N . HIS A 1 424 ? -11.383 65.188 26.172 1 73.38 424 HIS A N 1
ATOM 3504 C CA . HIS A 1 424 ? -12.25 66.25 25.656 1 73.38 424 HIS A CA 1
ATOM 3505 C C . HIS A 1 424 ? -12.797 67.125 26.781 1 73.38 424 HIS A C 1
ATOM 3507 O O . HIS A 1 424 ? -12.875 68.312 26.641 1 73.38 424 HIS A O 1
ATOM 3513 N N . SER A 1 425 ? -13.141 66.5 27.859 1 75.31 425 SER A N 1
ATOM 3514 C CA . SER A 1 425 ? -13.594 67.25 29.016 1 75.31 425 SER A CA 1
ATOM 3515 C C . SER A 1 425 ? -12.484 68.125 29.562 1 75.31 425 SER A C 1
ATOM 3517 O O . SER A 1 425 ? -12.734 69.25 29.922 1 75.31 425 SER A O 1
ATOM 3519 N N . MET A 1 426 ? -11.305 67.625 29.641 1 79.31 426 MET A N 1
ATOM 3520 C CA . MET A 1 426 ? -10.148 68.375 30.094 1 79.31 426 MET A CA 1
ATOM 3521 C C . MET A 1 426 ? -9.906 69.562 29.203 1 79.31 426 MET A C 1
ATOM 3523 O O . MET A 1 426 ? -9.695 70.688 29.688 1 79.31 426 MET A O 1
ATOM 3527 N N . LEU A 1 427 ? -10.023 69.312 27.969 1 80.62 427 LEU A N 1
ATOM 3528 C CA . LEU A 1 427 ? -9.773 70.438 27.016 1 80.62 427 LEU A CA 1
ATOM 3529 C C . LEU A 1 427 ? -10.82 71.5 27.125 1 80.62 427 LEU A C 1
ATOM 3531 O O . LEU A 1 427 ? -10.5 72.688 27.031 1 80.62 427 LEU A O 1
ATOM 3535 N N . ALA A 1 428 ? -12.031 71.125 27.406 1 80.81 428 ALA A N 1
ATOM 3536 C CA . ALA A 1 428 ? -13.117 72.062 27.578 1 80.81 428 ALA A CA 1
ATOM 3537 C C . ALA A 1 428 ? -12.867 73 28.812 1 80.81 428 ALA A C 1
ATOM 3539 O O . ALA A 1 428 ? -13.008 74.188 28.734 1 80.81 428 ALA A O 1
ATOM 3540 N N . TYR A 1 429 ? -12.398 72.375 29.875 1 81.5 429 TYR A N 1
ATOM 3541 C CA . TYR A 1 429 ? -12.125 73.125 31.109 1 81.5 429 TYR A CA 1
ATOM 3542 C C . TYR A 1 429 ? -10.891 74 30.953 1 81.5 429 TYR A C 1
ATOM 3544 O O . TYR A 1 429 ? -10.852 75.125 31.453 1 81.5 429 TYR A O 1
ATOM 3552 N N . LEU A 1 430 ? -9.977 73.5 30.297 1 84.19 430 LEU A N 1
ATOM 3553 C CA . LEU A 1 430 ? -8.75 74.25 30.078 1 84.19 430 LEU A CA 1
ATOM 3554 C C . LEU A 1 430 ? -9.016 75.5 29.219 1 84.19 430 LEU A C 1
ATOM 3556 O O . LEU A 1 430 ? -8.445 76.562 29.469 1 84.19 430 LEU A O 1
ATOM 3560 N N . GLU A 1 431 ? -9.898 75.312 28.25 1 81 431 GLU A N 1
ATOM 3561 C CA . GLU A 1 431 ? -10.297 76.438 27.406 1 81 431 GLU A CA 1
ATOM 3562 C C . GLU A 1 431 ? -11 77.5 28.234 1 81 431 GLU A C 1
ATOM 3564 O O . GLU A 1 431 ? -10.727 78.688 28.078 1 81 431 GLU A O 1
ATOM 3569 N N . LEU A 1 432 ? -11.82 77.125 29.172 1 81.19 432 LEU A N 1
ATOM 3570 C CA . LEU A 1 432 ? -12.531 78.062 30.062 1 81.19 432 LEU A CA 1
ATOM 3571 C C . LEU A 1 432 ? -11.57 78.812 30.984 1 81.19 432 LEU A C 1
ATOM 3573 O O . LEU A 1 432 ? -11.68 80 31.188 1 81.19 432 LEU A O 1
ATOM 3577 N N . LEU A 1 433 ? -10.617 78.125 31.469 1 84.44 433 LEU A N 1
ATOM 3578 C CA . LEU A 1 433 ? -9.656 78.625 32.406 1 84.44 433 LEU A CA 1
ATOM 3579 C C . LEU A 1 433 ? -8.711 79.625 31.719 1 84.44 433 LEU A C 1
ATOM 3581 O O . LEU A 1 433 ? -8.352 80.625 32.281 1 84.44 433 LEU A O 1
ATOM 3585 N N . THR A 1 434 ? -8.352 79.312 30.547 1 82.56 434 THR A N 1
ATOM 3586 C CA . THR A 1 434 ? -7.465 80.125 29.781 1 82.56 434 THR A CA 1
ATOM 3587 C C . THR A 1 434 ? -8.148 81.5 29.453 1 82.56 434 THR A C 1
ATOM 3589 O O . THR A 1 434 ? -7.52 82.562 29.484 1 82.56 434 THR A O 1
ATOM 3592 N N . GLU A 1 435 ? -9.367 81.438 29.25 1 79.44 435 GLU A N 1
ATOM 3593 C CA . GLU A 1 435 ? -10.141 82.625 28.938 1 79.44 435 GLU A CA 1
ATOM 3594 C C . GLU A 1 435 ? -10.297 83.562 30.156 1 79.44 435 GLU A C 1
ATOM 3596 O O . GLU A 1 435 ? -10.281 84.75 30.031 1 79.44 435 GLU A O 1
ATOM 3601 N N . LYS A 1 436 ? -10.312 83 31.328 1 79.88 436 LYS A N 1
ATOM 3602 C CA . LYS A 1 436 ? -10.547 83.688 32.562 1 79.88 436 LYS A CA 1
ATOM 3603 C C . LYS A 1 436 ? -9.242 84.25 33.156 1 79.88 436 LYS A C 1
ATOM 3605 O O . LYS A 1 436 ? -9.25 85.125 33.969 1 79.88 436 LYS A O 1
ATOM 3610 N N . GLU A 1 437 ? -8.211 83.625 32.781 1 77.69 437 GLU A N 1
ATOM 3611 C CA . GLU A 1 437 ? -6.934 83.938 33.438 1 77.69 437 GLU A CA 1
ATOM 3612 C C . GLU A 1 437 ? -6.285 85.125 32.844 1 77.69 437 GLU A C 1
ATOM 3614 O O . GLU A 1 437 ? -6.125 85.25 31.609 1 77.69 437 GLU A O 1
ATOM 3619 N N . ASN A 1 438 ? -6.043 86.188 33.719 1 74.5 438 ASN A N 1
ATOM 3620 C CA . ASN A 1 438 ? -5.477 87.438 33.281 1 74.5 438 ASN A CA 1
ATOM 3621 C C . ASN A 1 438 ? -3.984 87.562 33.562 1 74.5 438 ASN A C 1
ATOM 3623 O O . ASN A 1 438 ? -3.303 88.438 33.094 1 74.5 438 ASN A O 1
ATOM 3627 N N . ASN A 1 439 ? -3.451 86.688 34.438 1 78.12 439 ASN A N 1
ATOM 3628 C CA . ASN A 1 439 ? -2.025 86.625 34.75 1 78.12 439 ASN A CA 1
ATOM 3629 C C . ASN A 1 439 ? -1.221 85.938 33.656 1 78.12 439 ASN A C 1
ATOM 3631 O O . ASN A 1 439 ? -1.535 84.812 33.281 1 78.12 439 ASN A O 1
ATOM 3635 N N . ASN A 1 440 ? -0.263 86.562 33.094 1 78 440 ASN A N 1
ATOM 3636 C CA . ASN A 1 440 ? 0.532 86.062 31.953 1 78 440 ASN A CA 1
ATOM 3637 C C . ASN A 1 440 ? 1.233 84.75 32.25 1 78 440 ASN A C 1
ATOM 3639 O O . ASN A 1 440 ? 1.278 83.875 31.406 1 78 440 ASN A O 1
ATOM 3643 N N . GLU A 1 441 ? 1.732 84.562 33.469 1 76.12 441 GLU A N 1
ATOM 3644 C CA . GLU A 1 441 ? 2.449 83.375 33.812 1 76.12 441 GLU A CA 1
ATOM 3645 C C . GLU A 1 441 ? 1.507 82.188 33.875 1 76.12 441 GLU A C 1
ATOM 3647 O O . GLU A 1 441 ? 1.846 81.062 33.406 1 76.12 441 GLU A O 1
ATOM 3652 N N . ASN A 1 442 ? 0.334 82.438 34.438 1 81.44 442 ASN A N 1
ATOM 3653 C CA . ASN A 1 442 ? -0.658 81.375 34.531 1 81.44 442 ASN A CA 1
ATOM 3654 C C . ASN A 1 442 ? -1.205 81 33.156 1 81.44 442 ASN A C 1
ATOM 3656 O O . ASN A 1 442 ? -1.493 79.812 32.906 1 81.44 442 ASN A O 1
ATOM 3660 N N . GLN A 1 443 ? -1.231 81.875 32.281 1 82.31 443 GLN A N 1
ATOM 3661 C CA . GLN A 1 443 ? -1.698 81.625 30.922 1 82.31 443 GLN A CA 1
ATOM 3662 C C . GLN A 1 443 ? -0.721 80.75 30.156 1 82.31 443 GLN A C 1
ATOM 3664 O O . GLN A 1 443 ? -1.135 79.875 29.406 1 82.31 443 GLN A O 1
ATOM 3669 N N . VAL A 1 444 ? 0.556 80.875 30.422 1 80.06 444 VAL A N 1
ATOM 3670 C CA . VAL A 1 444 ? 1.581 80.125 29.766 1 80.06 444 VAL A CA 1
ATOM 3671 C C . VAL A 1 444 ? 1.495 78.625 30.266 1 80.06 444 VAL A C 1
ATOM 3673 O O . VAL A 1 444 ? 1.562 77.688 29.469 1 80.06 444 VAL A O 1
ATOM 3676 N N . GLU A 1 445 ? 1.323 78.5 31.547 1 80.62 445 GLU A N 1
ATOM 3677 C CA . GLU A 1 445 ? 1.232 77.125 32.125 1 80.62 445 GLU A CA 1
ATOM 3678 C C . GLU A 1 445 ? -0.023 76.438 31.641 1 80.62 445 GLU A C 1
ATOM 3680 O O . GLU A 1 445 ? 0.016 75.25 31.359 1 80.62 445 GLU A O 1
ATOM 3685 N N . LEU A 1 446 ? -1.107 77.188 31.562 1 85.25 446 LEU A N 1
ATOM 3686 C CA . LEU A 1 446 ? -2.359 76.625 31.094 1 85.25 446 LEU A CA 1
ATOM 3687 C C . LEU A 1 446 ? -2.238 76.188 29.641 1 85.25 446 LEU A C 1
ATOM 3689 O O . LEU A 1 446 ? -2.768 75.125 29.25 1 85.25 446 LEU A O 1
ATOM 3693 N N . LYS A 1 447 ? -1.553 76.875 28.875 1 80.75 447 LYS A N 1
ATOM 3694 C CA . LYS A 1 447 ? -1.345 76.562 27.469 1 80.75 447 LYS A CA 1
ATOM 3695 C C . LYS A 1 447 ? -0.462 75.312 27.328 1 80.75 447 LYS A C 1
ATOM 3697 O O . LYS A 1 447 ? -0.659 74.5 26.422 1 80.75 447 LYS A O 1
ATOM 3702 N N . LEU A 1 448 ? 0.433 75.188 28.219 1 79.12 448 LEU A N 1
ATOM 3703 C CA . LEU A 1 448 ? 1.296 74 28.203 1 79.12 448 LEU A CA 1
ATOM 3704 C C . LEU A 1 448 ? 0.505 72.75 28.547 1 79.12 448 LEU A C 1
ATOM 3706 O O . LEU A 1 448 ? 0.719 71.688 27.953 1 79.12 448 LEU A O 1
ATOM 3710 N N . VAL A 1 449 ? -0.384 72.812 29.5 1 83.12 449 VAL A N 1
ATOM 3711 C CA . VAL A 1 449 ? -1.252 71.688 29.859 1 83.12 449 VAL A CA 1
ATOM 3712 C C . VAL A 1 449 ? -2.156 71.375 28.688 1 83.12 449 VAL A C 1
ATOM 3714 O O . VAL A 1 449 ? -2.346 70.188 28.359 1 83.12 449 VAL A O 1
ATOM 3717 N N . GLN A 1 450 ? -2.68 72.375 28.109 1 80.5 450 GLN A N 1
ATOM 3718 C CA . GLN A 1 450 ? -3.551 72.188 26.953 1 80.5 450 GLN A CA 1
ATOM 3719 C C . GLN A 1 450 ? -2.803 71.5 25.812 1 80.5 450 GLN A C 1
ATOM 3721 O O . GLN A 1 450 ? -3.326 70.562 25.188 1 80.5 450 GLN A O 1
ATOM 3726 N N . LYS A 1 451 ? -1.626 71.875 25.594 1 74.5 451 LYS A N 1
ATOM 3727 C CA . LYS A 1 451 ? -0.803 71.312 24.531 1 74.5 451 LYS A CA 1
ATOM 3728 C C . LYS A 1 451 ? -0.504 69.812 24.844 1 74.5 451 LYS A C 1
ATOM 3730 O O . LYS A 1 451 ? -0.52 69 23.938 1 74.5 451 LYS A O 1
ATOM 3735 N N . SER A 1 452 ? -0.233 69.562 26.031 1 76.12 452 SER A N 1
ATOM 3736 C CA . SER A 1 452 ? 0.033 68.188 26.453 1 76.12 452 SER A CA 1
ATOM 3737 C C . SER A 1 452 ? -1.201 67.312 26.281 1 76.12 452 SER A C 1
ATOM 3739 O O . SER A 1 452 ? -1.098 66.188 25.828 1 76.12 452 SER A O 1
ATOM 3741 N N . ALA A 1 453 ? -2.334 67.812 26.641 1 77.62 453 ALA A N 1
ATOM 3742 C CA . ALA A 1 453 ? -3.592 67.062 26.5 1 77.62 453 ALA A CA 1
ATOM 3743 C C . ALA A 1 453 ? -3.9 66.812 25.031 1 77.62 453 ALA A C 1
ATOM 3745 O O . ALA A 1 453 ? -4.309 65.688 24.656 1 77.62 453 ALA A O 1
ATOM 3746 N N . GLU A 1 454 ? -3.697 67.75 24.234 1 73.75 454 GLU A N 1
ATOM 3747 C CA . GLU A 1 454 ? -3.902 67.562 22.797 1 73.75 454 GLU A CA 1
ATOM 3748 C C . GLU A 1 454 ? -2.955 66.562 22.219 1 73.75 454 GLU A C 1
ATOM 3750 O O . GLU A 1 454 ? -3.334 65.812 21.312 1 73.75 454 GLU A O 1
ATOM 3755 N N . HIS A 1 455 ? -1.821 66.5 22.75 1 71.56 455 HIS A N 1
ATOM 3756 C CA . HIS A 1 455 ? -0.835 65.562 22.328 1 71.56 455 HIS A CA 1
ATOM 3757 C C . HIS A 1 455 ? -1.299 64.125 22.641 1 71.56 455 HIS A C 1
ATOM 3759 O O . HIS A 1 455 ? -1.151 63.219 21.812 1 71.56 455 HIS A O 1
ATOM 3765 N N . VAL A 1 456 ? -1.812 63.875 23.766 1 75.31 456 VAL A N 1
ATOM 3766 C CA . VAL A 1 456 ? -2.293 62.562 24.172 1 75.31 456 VAL A CA 1
ATOM 3767 C C . VAL A 1 456 ? -3.443 62.156 23.266 1 75.31 456 VAL A C 1
ATOM 3769 O O . VAL A 1 456 ? -3.504 61 22.844 1 75.31 456 VAL A O 1
ATOM 3772 N N . VAL A 1 457 ? -4.359 63.031 22.984 1 70.5 457 VAL A N 1
ATOM 3773 C CA . VAL A 1 457 ? -5.48 62.75 22.094 1 70.5 457 VAL A CA 1
ATOM 3774 C C . VAL A 1 457 ? -4.957 62.344 20.719 1 70.5 457 VAL A C 1
ATOM 3776 O O . VAL A 1 457 ? -5.449 61.375 20.109 1 70.5 457 VAL A O 1
ATOM 3779 N N . ALA A 1 458 ? -3.99 63 20.25 1 70.69 458 ALA A N 1
ATOM 3780 C CA . ALA A 1 458 ? -3.408 62.75 18.938 1 70.69 458 ALA A CA 1
ATOM 3781 C C . ALA A 1 458 ? -2.736 61.375 18.906 1 70.69 458 ALA A C 1
ATOM 3783 O O . ALA A 1 458 ? -2.859 60.625 17.938 1 70.69 458 ALA A O 1
ATOM 3784 N N . LEU A 1 459 ? -2.078 61.031 19.953 1 72.62 459 LEU A N 1
ATOM 3785 C CA . LEU A 1 459 ? -1.396 59.75 20.078 1 72.62 459 LEU A CA 1
ATOM 3786 C C . LEU A 1 459 ? -2.395 58.594 20.031 1 72.62 459 LEU A C 1
ATOM 3788 O O . LEU A 1 459 ? -2.207 57.625 19.281 1 72.62 459 LEU A O 1
ATOM 3792 N N . VAL A 1 460 ? -3.396 58.688 20.797 1 71.62 460 VAL A N 1
ATOM 3793 C CA . VAL A 1 460 ? -4.406 57.625 20.875 1 71.62 460 VAL A CA 1
ATOM 3794 C C . VAL A 1 460 ? -5.137 57.5 19.547 1 71.62 460 VAL A C 1
ATOM 3796 O O . VAL A 1 460 ? -5.387 56.406 19.078 1 71.62 460 VAL A O 1
ATOM 3799 N N . SER A 1 461 ? -5.477 58.656 18.984 1 69.62 461 SER A N 1
ATOM 3800 C CA . SER A 1 461 ? -6.168 58.688 17.688 1 69.62 461 SER A CA 1
ATOM 3801 C C . SER A 1 461 ? -5.316 58.031 16.609 1 69.62 461 SER A C 1
ATOM 3803 O O . SER A 1 461 ? -5.828 57.281 15.766 1 69.62 461 SER A O 1
ATOM 3805 N N . ASN A 1 462 ? -4.082 58.312 16.656 1 71.81 462 ASN A N 1
ATOM 3806 C CA . ASN A 1 462 ? -3.164 57.781 15.664 1 71.81 462 ASN A CA 1
ATOM 3807 C C . ASN A 1 462 ? -2.984 56.25 15.82 1 71.81 462 ASN A C 1
ATOM 3809 O O . ASN A 1 462 ? -2.926 55.531 14.836 1 71.81 462 ASN A O 1
ATOM 3813 N N . ILE A 1 463 ? -2.918 55.875 16.953 1 71.12 463 ILE A N 1
ATOM 3814 C CA . ILE A 1 463 ? -2.754 54.438 17.219 1 71.12 463 ILE A CA 1
ATOM 3815 C C . ILE A 1 463 ? -4.008 53.688 16.781 1 71.12 463 ILE A C 1
ATOM 3817 O O . ILE A 1 463 ? -3.922 52.594 16.219 1 71.12 463 ILE A O 1
ATOM 3821 N N . LEU A 1 464 ? -5.105 54.219 17.047 1 65.94 464 LEU A N 1
ATOM 3822 C CA . LEU A 1 464 ? -6.359 53.594 16.609 1 65.94 464 LEU A CA 1
ATOM 3823 C C . LEU A 1 464 ? -6.445 53.531 15.094 1 65.94 464 LEU A C 1
ATOM 3825 O O . LEU A 1 464 ? -6.914 52.562 14.531 1 65.94 464 LEU A O 1
ATOM 3829 N N . GLU A 1 465 ? -6.086 54.594 14.602 1 71.31 465 GLU A N 1
ATOM 3830 C CA . GLU A 1 465 ? -6.086 54.625 13.141 1 71.31 465 GLU A CA 1
ATOM 3831 C C . GLU A 1 465 ? -5.141 53.594 12.555 1 71.31 465 GLU A C 1
ATOM 3833 O O . GLU A 1 465 ? -5.48 52.906 11.578 1 71.31 465 GLU A O 1
ATOM 3838 N N . GLN A 1 466 ? -4.047 53.469 13.172 1 72 466 GLN A N 1
ATOM 3839 C CA . GLN A 1 466 ? -3.078 52.469 12.742 1 72 466 GLN A CA 1
ATOM 3840 C C . GLN A 1 466 ? -3.635 51.062 12.906 1 72 466 GLN A C 1
ATOM 3842 O O . GLN A 1 466 ? -3.455 50.219 12.031 1 72 466 GLN A O 1
ATOM 3847 N N . SER A 1 467 ? -4.223 50.875 13.961 1 67.81 467 SER A N 1
ATOM 3848 C CA . SER A 1 467 ? -4.82 49.562 14.227 1 67.81 467 SER A CA 1
ATOM 3849 C C . SER A 1 467 ? -5.926 49.25 13.227 1 67.81 467 SER A C 1
ATOM 3851 O O . SER A 1 467 ? -6.059 48.125 12.781 1 67.81 467 SER A O 1
ATOM 3853 N N . ARG A 1 468 ? -6.688 50.188 12.914 1 69.81 468 ARG A N 1
ATOM 3854 C CA . ARG A 1 468 ? -7.754 50 11.938 1 69.81 468 ARG A CA 1
ATOM 3855 C C . ARG A 1 468 ? -7.188 49.719 10.547 1 69.81 468 ARG A C 1
ATOM 3857 O O . ARG A 1 468 ? -7.723 48.906 9.805 1 69.81 468 ARG A O 1
ATOM 3864 N N . LEU A 1 469 ? -6.203 50.344 10.234 1 72.88 469 LEU A N 1
ATOM 3865 C CA . LEU A 1 469 ? -5.535 50.156 8.953 1 72.88 469 LEU A CA 1
ATOM 3866 C C . LEU A 1 469 ? -4.953 48.75 8.844 1 72.88 469 LEU A C 1
ATOM 3868 O O . LEU A 1 469 ? -5.09 48.094 7.812 1 72.88 469 LEU A O 1
ATOM 3872 N N . GLU A 1 470 ? -4.465 48.312 9.906 1 68.44 470 GLU A N 1
ATOM 3873 C CA . GLU A 1 470 ? -3.871 47 9.945 1 68.44 470 GLU A CA 1
ATOM 3874 C C . GLU A 1 470 ? -4.941 45.906 9.844 1 68.44 470 GLU A C 1
ATOM 3876 O O . GLU A 1 470 ? -4.703 44.844 9.273 1 68.44 470 GLU A O 1
ATOM 3881 N N . ALA A 1 471 ? -6.02 46.281 10.398 1 61.62 471 ALA A N 1
ATOM 3882 C CA . ALA A 1 471 ? -7.125 45.344 10.391 1 61.62 471 ALA A CA 1
ATOM 3883 C C . ALA A 1 471 ? -7.871 45.375 9.062 1 61.62 471 ALA A C 1
ATOM 3885 O O . ALA A 1 471 ? -8.781 44.562 8.828 1 61.62 471 ALA A O 1
ATOM 3886 N N . GLY A 1 472 ? -7.387 46.219 8.227 1 66.81 472 GLY A N 1
ATOM 3887 C CA . GLY A 1 472 ? -8.031 46.375 6.934 1 66.81 472 GLY A CA 1
ATOM 3888 C C . GLY A 1 472 ? -9.422 46.969 7.016 1 66.81 472 GLY A C 1
ATOM 3889 O O . GLY A 1 472 ? -10.258 46.719 6.141 1 66.81 472 GLY A O 1
ATOM 3890 N N . LYS A 1 473 ? -9.719 47.594 8.031 1 62.78 473 LYS A N 1
ATOM 3891 C CA . LYS A 1 473 ? -11.07 48.062 8.297 1 62.78 473 LYS A CA 1
ATOM 3892 C C . LYS A 1 473 ? -11.25 49.5 7.801 1 62.78 473 LYS A C 1
ATOM 3894 O O . LYS A 1 473 ? -12.258 50.156 8.117 1 62.78 473 LYS A O 1
ATOM 3899 N N . VAL A 1 474 ? -10.359 50.188 7.195 1 73.69 474 VAL A N 1
ATOM 3900 C CA . VAL A 1 474 ? -10.461 51.531 6.66 1 73.69 474 VAL A CA 1
ATOM 3901 C C . VAL A 1 474 ? -10.875 51.469 5.191 1 73.69 474 VAL A C 1
ATOM 3903 O O . VAL A 1 474 ? -10.281 50.719 4.402 1 73.69 474 VAL A O 1
ATOM 3906 N N . GLU A 1 475 ? -12 52 4.945 1 80.06 475 GLU A N 1
ATOM 3907 C CA . GLU A 1 475 ? -12.492 52.062 3.57 1 80.06 475 GLU A CA 1
ATOM 3908 C C . GLU A 1 475 ? -12.258 53.438 2.965 1 80.06 475 GLU A C 1
ATOM 3910 O O . GLU A 1 475 ? -12.469 54.469 3.623 1 80.06 475 GLU A O 1
ATOM 3915 N N . ILE A 1 476 ? -11.695 53.531 1.764 1 83.06 476 ILE A N 1
ATOM 3916 C CA . ILE A 1 476 ? -11.445 54.781 1.034 1 83.06 476 ILE A CA 1
ATOM 3917 C C . ILE A 1 476 ? -12.742 55.25 0.406 1 83.06 476 ILE A C 1
ATOM 3919 O O . ILE A 1 476 ? -13.453 54.5 -0.253 1 83.06 476 ILE A O 1
ATOM 3923 N N . GLN A 1 477 ? -13.188 56.375 0.814 1 82.25 477 GLN A N 1
ATOM 3924 C CA . GLN A 1 477 ? -14.375 57 0.239 1 82.25 477 GLN A CA 1
ATOM 3925 C C . GLN A 1 477 ? -13.992 58.031 -0.813 1 82.25 477 GLN A C 1
ATOM 3927 O O . GLN A 1 477 ? -13.477 59.094 -0.48 1 82.25 477 GLN A O 1
ATOM 3932 N N . LYS A 1 478 ? -14.328 57.812 -2.125 1 88.75 478 LYS A N 1
ATOM 3933 C CA . LYS A 1 478 ? -13.961 58.719 -3.213 1 88.75 478 LYS A CA 1
ATOM 3934 C C . LYS A 1 478 ? -15.078 59.719 -3.506 1 88.75 478 LYS A C 1
ATOM 3936 O O . LYS A 1 478 ? -16.25 59.344 -3.463 1 88.75 478 LYS A O 1
ATOM 3941 N N . GLU A 1 479 ? -14.727 60.906 -3.514 1 87.19 479 GLU A N 1
ATOM 3942 C CA . GLU A 1 479 ? -15.633 62 -3.902 1 87.19 479 GLU A CA 1
ATOM 3943 C C . GLU A 1 479 ? -14.914 63.031 -4.766 1 87.19 479 GLU A C 1
ATOM 3945 O O . GLU A 1 479 ? -13.688 63.031 -4.844 1 87.19 479 GLU A O 1
ATOM 3950 N N . SER A 1 480 ? -15.711 63.844 -5.539 1 91.12 480 SER A N 1
ATOM 3951 C CA . SER A 1 480 ? -15.141 64.938 -6.293 1 91.12 480 SER A CA 1
ATOM 3952 C C . SER A 1 480 ? -14.844 66.125 -5.383 1 91.12 480 SER A C 1
ATOM 3954 O O . SER A 1 480 ? -15.688 66.562 -4.574 1 91.12 480 SER A O 1
ATOM 3956 N N . PHE A 1 481 ? -13.648 66.562 -5.352 1 89.5 481 PHE A N 1
ATOM 3957 C CA . PHE A 1 481 ? -13.297 67.688 -4.508 1 89.5 481 PHE A CA 1
ATOM 3958 C C . PHE A 1 481 ? -12.344 68.625 -5.234 1 89.5 481 PHE A C 1
ATOM 3960 O O . PHE A 1 481 ? -11.688 68.25 -6.203 1 89.5 481 PHE A O 1
ATOM 3967 N N . SER A 1 482 ? -12.344 69.938 -4.801 1 91.94 482 SER A N 1
ATOM 3968 C CA . SER A 1 482 ? -11.469 70.938 -5.375 1 91.94 482 SER A CA 1
ATOM 3969 C C . SER A 1 482 ? -10.07 70.875 -4.758 1 91.94 482 SER A C 1
ATOM 3971 O O . SER A 1 482 ? -9.922 70.938 -3.535 1 91.94 482 SER A O 1
ATOM 3973 N N . LEU A 1 483 ? -9.07 70.75 -5.641 1 91.19 483 LEU A N 1
ATOM 3974 C CA . LEU A 1 483 ? -7.688 70.688 -5.188 1 91.19 483 LEU A CA 1
ATOM 3975 C C . LEU A 1 483 ? -7.297 72 -4.48 1 91.19 483 LEU A C 1
ATOM 3977 O O . LEU A 1 483 ? -6.602 72 -3.461 1 91.19 483 LEU A O 1
ATOM 3981 N N . GLN A 1 484 ? -7.75 73.062 -5.012 1 90.38 484 GLN A N 1
ATOM 3982 C CA . GLN A 1 484 ? -7.43 74.375 -4.445 1 90.38 484 GLN A CA 1
ATOM 3983 C C . GLN A 1 484 ? -8.023 74.5 -3.049 1 90.38 484 GLN A C 1
ATOM 3985 O O . GLN A 1 484 ? -7.348 75 -2.133 1 90.38 484 GLN A O 1
ATOM 3990 N N . THR A 1 485 ? -9.203 74.062 -2.896 1 89.62 485 THR A N 1
ATOM 3991 C CA . THR A 1 485 ? -9.867 74.188 -1.602 1 89.62 485 THR A CA 1
ATOM 3992 C C . THR A 1 485 ? -9.172 73.312 -0.561 1 89.62 485 THR A C 1
ATOM 3994 O O . THR A 1 485 ? -9 73.75 0.587 1 89.62 485 THR A O 1
ATOM 3997 N N . LEU A 1 486 ? -8.789 72.188 -1.013 1 92.56 486 LEU A N 1
ATOM 3998 C CA . LEU A 1 486 ? -8.102 71.25 -0.119 1 92.56 486 LEU A CA 1
ATOM 3999 C C . LEU A 1 486 ? -6.797 71.875 0.388 1 92.56 486 LEU A C 1
ATOM 4001 O O . LEU A 1 486 ? -6.527 71.875 1.592 1 92.56 486 LEU A O 1
ATOM 4005 N N . ILE A 1 487 ? -6.02 72.375 -0.457 1 93.5 487 ILE A N 1
ATOM 4006 C CA . ILE A 1 487 ? -4.711 72.938 -0.117 1 93.5 487 ILE A CA 1
ATOM 4007 C C . ILE A 1 487 ? -4.875 74.188 0.724 1 93.5 487 ILE A C 1
ATOM 4009 O O . ILE A 1 487 ? -4.121 74.438 1.673 1 93.5 487 ILE A O 1
ATOM 4013 N N . ASP A 1 488 ? -5.859 75 0.396 1 89.94 488 ASP A N 1
ATOM 4014 C CA . ASP A 1 488 ? -6.125 76.188 1.154 1 89.94 488 ASP A CA 1
ATOM 4015 C C . ASP A 1 488 ? -6.469 75.875 2.607 1 89.94 488 ASP A C 1
ATOM 4017 O O . ASP A 1 488 ? -6 76.562 3.525 1 89.94 488 ASP A O 1
ATOM 4021 N N . ASP A 1 489 ? -7.281 74.875 2.717 1 86.62 489 ASP A N 1
ATOM 4022 C CA . ASP A 1 489 ? -7.684 74.5 4.059 1 86.62 489 ASP A CA 1
ATOM 4023 C C . ASP A 1 489 ? -6.477 74.062 4.891 1 86.62 489 ASP A C 1
ATOM 4025 O O . ASP A 1 489 ? -6.34 74.438 6.051 1 86.62 489 ASP A O 1
ATOM 4029 N N . ILE A 1 490 ? -5.59 73.312 4.281 1 91.12 490 ILE A N 1
ATOM 4030 C CA . ILE A 1 490 ? -4.41 72.812 4.973 1 91.12 490 ILE A CA 1
ATOM 4031 C C . ILE A 1 490 ? -3.465 73.938 5.301 1 91.12 490 ILE A C 1
ATOM 4033 O O . ILE A 1 490 ? -2.941 74 6.418 1 91.12 490 ILE A O 1
ATOM 4037 N N . THR A 1 491 ? -3.24 74.812 4.41 1 89.06 491 THR A N 1
ATOM 4038 C CA . THR A 1 491 ? -2.32 75.938 4.586 1 89.06 491 THR A CA 1
ATOM 4039 C C . THR A 1 491 ? -2.838 76.875 5.652 1 89.06 491 THR A C 1
ATOM 4041 O O . THR A 1 491 ? -2.055 77.438 6.41 1 89.06 491 THR A O 1
ATOM 4044 N N . LEU A 1 492 ? -4.129 77.062 5.645 1 84.56 492 LEU A N 1
ATOM 4045 C CA . LEU A 1 492 ? -4.738 77.938 6.645 1 84.56 492 LEU A CA 1
ATOM 4046 C C . LEU A 1 492 ? -4.469 77.375 8.055 1 84.56 492 LEU A C 1
ATOM 4048 O O . LEU A 1 492 ? -4.254 78.188 8.977 1 84.56 492 LEU A O 1
ATOM 4052 N N . GLU A 1 493 ? -4.438 76.125 8.125 1 84.25 493 GLU A N 1
ATOM 4053 C CA . GLU A 1 493 ? -4.219 75.5 9.422 1 84.25 493 GLU A CA 1
ATOM 4054 C C . GLU A 1 493 ? -2.742 75.5 9.805 1 84.25 493 GLU A C 1
ATOM 4056 O O . GLU A 1 493 ? -2.398 75.688 10.977 1 84.25 493 GLU A O 1
ATOM 4061 N N . GLN A 1 494 ? -1.824 75.438 8.867 1 88.44 494 GLN A N 1
ATOM 4062 C CA . GLN A 1 494 ? -0.416 75.188 9.141 1 88.44 494 GLN A CA 1
ATOM 4063 C C . GLN A 1 494 ? 0.398 76.438 9.125 1 88.44 494 GLN A C 1
ATOM 4065 O O . GLN A 1 494 ? 1.456 76.562 9.75 1 88.44 494 GLN A O 1
ATOM 4070 N N . ARG A 1 495 ? -0.057 77.5 8.547 1 87.75 495 ARG A N 1
ATOM 4071 C CA . ARG A 1 495 ? 0.687 78.75 8.391 1 87.75 495 ARG A CA 1
ATOM 4072 C C . ARG A 1 495 ? 0.95 79.375 9.742 1 87.75 495 ARG A C 1
ATOM 4074 O O . ARG A 1 495 ? 2.062 79.875 10.008 1 87.75 495 ARG A O 1
ATOM 4081 N N . PRO A 1 496 ? -0.112 79.438 10.562 1 86 496 PRO A N 1
ATOM 4082 C CA . PRO A 1 496 ? 0.162 80 11.875 1 86 496 PRO A CA 1
ATOM 4083 C C . PRO A 1 496 ? 1.237 79.25 12.648 1 86 496 PRO A C 1
ATOM 4085 O O . PRO A 1 496 ? 2.033 79.875 13.367 1 86 496 PRO A O 1
ATOM 4088 N N . ILE A 1 497 ? 1.294 78.062 12.453 1 85.56 497 ILE A N 1
ATOM 4089 C CA . ILE A 1 497 ? 2.271 77.25 13.156 1 85.56 497 ILE A CA 1
ATOM 4090 C C . ILE A 1 497 ? 3.664 77.5 12.578 1 85.56 497 ILE A C 1
ATOM 4092 O O . ILE A 1 497 ? 4.637 77.625 13.328 1 85.56 497 ILE A O 1
ATOM 4096 N N . ALA A 1 498 ? 3.777 77.625 11.328 1 90.75 498 ALA A N 1
ATOM 4097 C CA . ALA A 1 498 ? 5.039 77.938 10.664 1 90.75 498 ALA A CA 1
ATOM 4098 C C . ALA A 1 498 ? 5.539 79.312 11.062 1 90.75 498 ALA A C 1
ATOM 4100 O O . ALA A 1 498 ? 6.734 79.5 11.305 1 90.75 498 ALA A O 1
ATOM 4101 N N . LYS A 1 499 ? 4.613 80.188 11.148 1 86.5 499 LYS A N 1
ATOM 4102 C CA . LYS A 1 499 ? 4.961 81.562 11.477 1 86.5 499 LYS A CA 1
ATOM 4103 C C . LYS A 1 499 ? 5.504 81.688 12.898 1 86.5 499 LYS A C 1
ATOM 4105 O O . LYS A 1 499 ? 6.414 82.438 13.164 1 86.5 499 LYS A O 1
ATOM 4110 N N . GLN A 1 500 ? 4.984 80.875 13.695 1 83.12 500 GLN A N 1
ATOM 4111 C CA . GLN A 1 500 ? 5.445 80.875 15.078 1 83.12 500 GLN A CA 1
ATOM 4112 C C . GLN A 1 500 ? 6.91 80.438 15.164 1 83.12 500 GLN A C 1
ATOM 4114 O O . GLN A 1 500 ? 7.637 80.938 16.062 1 83.12 500 GLN A O 1
ATOM 4119 N N . LYS A 1 501 ? 7.312 79.688 14.312 1 85.81 501 LYS A N 1
ATOM 4120 C CA . LYS A 1 501 ? 8.703 79.25 14.281 1 85.81 501 LYS A CA 1
ATOM 4121 C C . LYS A 1 501 ? 9.531 80.062 13.312 1 85.81 501 LYS A C 1
ATOM 4123 O O . LYS A 1 501 ? 10.664 79.688 12.984 1 85.81 501 LYS A O 1
ATOM 4128 N N . ASP A 1 502 ? 8.93 81.125 12.836 1 90.5 502 ASP A N 1
ATOM 4129 C CA . ASP A 1 502 ? 9.562 82.062 11.883 1 90.5 502 ASP A CA 1
ATOM 4130 C C . ASP A 1 502 ? 9.945 81.312 10.602 1 90.5 502 ASP A C 1
ATOM 4132 O O . ASP A 1 502 ? 11.031 81.562 10.062 1 90.5 502 ASP A O 1
ATOM 4136 N N . LEU A 1 503 ? 9.109 80.438 10.203 1 93.12 503 LEU A N 1
ATOM 4137 C CA . LEU A 1 503 ? 9.312 79.688 8.961 1 93.12 503 LEU A CA 1
ATOM 4138 C C . LEU A 1 503 ? 8.359 80.188 7.875 1 93.12 503 LEU A C 1
ATOM 4140 O O . LEU A 1 503 ? 7.254 80.688 8.172 1 93.12 503 LEU A O 1
ATOM 4144 N N . ASN A 1 504 ? 8.828 80.125 6.629 1 92.56 504 ASN A N 1
ATOM 4145 C CA . ASN A 1 504 ? 7.98 80.5 5.5 1 92.56 504 ASN A CA 1
ATOM 4146 C C . ASN A 1 504 ? 7.352 79.25 4.852 1 92.56 504 ASN A C 1
ATOM 4148 O O . ASN A 1 504 ? 8.062 78.375 4.398 1 92.56 504 ASN A O 1
ATOM 4152 N N . LEU A 1 505 ? 6.012 79.125 4.922 1 94.62 505 LEU A N 1
ATOM 4153 C CA . LEU A 1 505 ? 5.281 78.125 4.23 1 94.62 505 LEU A CA 1
ATOM 4154 C C . LEU A 1 505 ? 4.789 78.562 2.871 1 94.62 505 LEU A C 1
ATOM 4156 O O . LEU A 1 505 ? 3.928 79.438 2.791 1 94.62 505 LEU A O 1
ATOM 4160 N N . GLU A 1 506 ? 5.336 78 1.805 1 95.06 506 GLU A N 1
ATOM 4161 C CA . GLU A 1 506 ? 5 78.375 0.439 1 95.06 506 GLU A CA 1
ATOM 4162 C C . GLU A 1 506 ? 4.266 77.25 -0.291 1 95.06 506 GLU A C 1
ATOM 4164 O O . GLU A 1 506 ? 4.543 76.125 -0.071 1 95.06 506 GLU A O 1
ATOM 4169 N N . VAL A 1 507 ? 3.281 77.625 -1.004 1 95.38 507 VAL A N 1
ATOM 4170 C CA . VAL A 1 507 ? 2.537 76.688 -1.821 1 95.38 507 VAL A CA 1
ATOM 4171 C C . VAL A 1 507 ? 2.779 77 -3.301 1 95.38 507 VAL A C 1
ATOM 4173 O O . VAL A 1 507 ? 2.615 78.125 -3.752 1 95.38 507 VAL A O 1
ATOM 4176 N N . LEU A 1 508 ? 3.219 75.938 -4.082 1 94 508 LEU A N 1
ATOM 4177 C CA . LEU A 1 508 ? 3.494 76.062 -5.508 1 94 508 LEU A CA 1
ATOM 4178 C C . LEU A 1 508 ? 2.557 75.188 -6.324 1 94 508 LEU A C 1
ATOM 4180 O O . LEU A 1 508 ? 2.414 74 -6.043 1 94 508 LEU A O 1
ATOM 4184 N N . PHE A 1 509 ? 1.794 75.812 -7.211 1 92.38 509 PHE A N 1
ATOM 4185 C CA . PHE A 1 509 ? 0.924 75.062 -8.125 1 92.38 509 PHE A CA 1
ATOM 4186 C C . PHE A 1 509 ? 1.463 75.188 -9.555 1 92.38 509 PHE A C 1
ATOM 4188 O O . PHE A 1 509 ? 1.948 76.188 -9.984 1 92.38 509 PHE A O 1
ATOM 4195 N N . THR A 1 510 ? 1.386 74.125 -10.227 1 87.62 510 THR A N 1
ATOM 4196 C CA . THR A 1 510 ? 1.63 74.188 -11.664 1 87.62 510 THR A CA 1
ATOM 4197 C C . THR A 1 510 ? 0.344 74.5 -12.414 1 87.62 510 THR A C 1
ATOM 4199 O O . THR A 1 510 ? -0.755 74.25 -11.914 1 87.62 510 THR A O 1
ATOM 4202 N N . ASP A 1 511 ? 0.404 75.125 -13.539 1 81.25 511 ASP A N 1
ATOM 4203 C CA . ASP A 1 511 ? -0.723 75.688 -14.289 1 81.25 511 ASP A CA 1
ATOM 4204 C C . ASP A 1 511 ? -1.594 74.562 -14.867 1 81.25 511 ASP A C 1
ATOM 4206 O O . ASP A 1 511 ? -2.781 74.812 -15.125 1 81.25 511 ASP A O 1
ATOM 4210 N N . ASP A 1 512 ? -1.174 73.438 -14.984 1 85.25 512 ASP A N 1
ATOM 4211 C CA . ASP A 1 512 ? -1.915 72.375 -15.688 1 85.25 512 ASP A CA 1
ATOM 4212 C C . ASP A 1 512 ? -2.67 71.5 -14.711 1 85.25 512 ASP A C 1
ATOM 4214 O O . ASP A 1 512 ? -2.965 70.312 -15.023 1 85.25 512 ASP A O 1
ATOM 4218 N N . LEU A 1 513 ? -3.17 71.938 -13.555 1 88.25 513 LEU A N 1
ATOM 4219 C CA . LEU A 1 513 ? -3.836 71.125 -12.57 1 88.25 513 LEU A CA 1
ATOM 4220 C C . LEU A 1 513 ? -5.348 71.125 -12.773 1 88.25 513 LEU A C 1
ATOM 4222 O O . LEU A 1 513 ? -5.922 72.188 -13.109 1 88.25 513 LEU A O 1
ATOM 4226 N N . PRO A 1 514 ? -6.008 70.062 -12.789 1 87.5 514 PRO A N 1
ATOM 4227 C CA . PRO A 1 514 ? -7.469 70 -12.867 1 87.5 514 PRO A CA 1
ATOM 4228 C C . PRO A 1 514 ? -8.125 70.75 -11.672 1 87.5 514 PRO A C 1
ATOM 4230 O O . PRO A 1 514 ? -7.566 70.75 -10.578 1 87.5 514 PRO A O 1
ATOM 4233 N N . LYS A 1 515 ? -9.227 71.312 -11.812 1 84.06 515 LYS A N 1
ATOM 4234 C CA . LYS A 1 515 ? -9.938 72 -10.75 1 84.06 515 LYS A CA 1
ATOM 4235 C C . LYS A 1 515 ? -10.508 71 -9.727 1 84.06 515 LYS A C 1
ATOM 4237 O O . LYS A 1 515 ? -10.461 71.312 -8.523 1 84.06 515 LYS A O 1
ATOM 4242 N N . SER A 1 516 ? -11 69.875 -10.328 1 88.56 516 SER A N 1
ATOM 4243 C CA . SER A 1 516 ? -11.586 68.875 -9.445 1 88.56 516 SER A CA 1
ATOM 4244 C C . SER A 1 516 ? -10.961 67.5 -9.68 1 88.56 516 SER A C 1
ATOM 4246 O O . SER A 1 516 ? -10.633 67.125 -10.812 1 88.56 516 SER A O 1
ATOM 4248 N N . ILE A 1 517 ? -10.734 66.812 -8.562 1 88.19 517 ILE A N 1
ATOM 4249 C CA . ILE A 1 517 ? -10.18 65.5 -8.641 1 88.19 517 ILE A CA 1
ATOM 4250 C C . ILE A 1 517 ? -11.109 64.5 -7.93 1 88.19 517 ILE A C 1
ATOM 4252 O O . ILE A 1 517 ? -11.82 64.875 -6.996 1 88.19 517 ILE A O 1
ATOM 4256 N N . TRP A 1 518 ? -11.133 63.281 -8.492 1 89.94 518 TRP A N 1
ATOM 4257 C CA . TRP A 1 518 ? -11.906 62.188 -7.883 1 89.94 518 TRP A CA 1
ATOM 4258 C C . TRP A 1 518 ? -11.039 61.344 -6.941 1 89.94 518 TRP A C 1
ATOM 4260 O O . TRP A 1 518 ? -10.078 60.719 -7.379 1 89.94 518 TRP A O 1
ATOM 4270 N N . GLY A 1 519 ? -11.203 61.5 -5.684 1 89.38 519 GLY A N 1
ATOM 4271 C CA . GLY A 1 519 ? -10.438 60.75 -4.684 1 89.38 519 GLY A CA 1
ATOM 4272 C C . GLY A 1 519 ? -10.938 61 -3.268 1 89.38 519 GLY A C 1
ATOM 4273 O O . GLY A 1 519 ? -12.047 61.469 -3.07 1 89.38 519 GLY A O 1
ATOM 4274 N N . ASP A 1 520 ? -10.258 60.5 -2.279 1 89.94 520 ASP A N 1
ATOM 4275 C CA . ASP A 1 520 ? -10.609 60.688 -0.875 1 89.94 520 ASP A CA 1
ATOM 4276 C C . ASP A 1 520 ? -9.945 61.906 -0.293 1 89.94 520 ASP A C 1
ATOM 4278 O O . ASP A 1 520 ? -8.781 61.875 0.126 1 89.94 520 ASP A O 1
ATOM 4282 N N . SER A 1 521 ? -10.664 63 -0.232 1 89.56 521 SER A N 1
ATOM 4283 C CA . SER A 1 521 ? -10.117 64.312 0.174 1 89.56 521 SER A CA 1
ATOM 4284 C C . SER A 1 521 ? -9.711 64.25 1.645 1 89.56 521 SER A C 1
ATOM 4286 O O . SER A 1 521 ? -8.711 64.875 2.023 1 89.56 521 SER A O 1
ATOM 4288 N N . LEU A 1 522 ? -10.43 63.531 2.381 1 85.94 522 LEU A N 1
ATOM 4289 C CA . LEU A 1 522 ? -10.164 63.469 3.816 1 85.94 522 LEU A CA 1
ATOM 4290 C C . LEU A 1 522 ? -8.828 62.812 4.105 1 85.94 522 LEU A C 1
ATOM 4292 O O . LEU A 1 522 ? -8.055 63.281 4.941 1 85.94 522 LEU A O 1
ATOM 4296 N N . ARG A 1 523 ? -8.602 61.75 3.387 1 89.12 523 ARG A N 1
ATOM 4297 C CA . ARG A 1 523 ? -7.367 61 3.629 1 89.12 523 ARG A CA 1
ATOM 4298 C C . ARG A 1 523 ? -6.164 61.75 3.057 1 89.12 523 ARG A C 1
ATOM 4300 O O . ARG A 1 523 ? -5.086 61.719 3.65 1 89.12 523 ARG A O 1
ATOM 4307 N N . ILE A 1 524 ? -6.379 62.344 1.941 1 92.5 524 ILE A N 1
ATOM 4308 C CA . ILE A 1 524 ? -5.305 63.156 1.37 1 92.5 524 ILE A CA 1
ATOM 4309 C C . ILE A 1 524 ? -4.973 64.312 2.305 1 92.5 524 ILE A C 1
ATOM 4311 O O . ILE A 1 524 ? -3.803 64.625 2.535 1 92.5 524 ILE A O 1
ATOM 4315 N N . HIS A 1 525 ? -6.02 64.938 2.875 1 91.19 525 HIS A N 1
ATOM 4316 C CA . HIS A 1 525 ? -5.848 66 3.855 1 91.19 525 HIS A CA 1
ATOM 4317 C C . HIS A 1 525 ? -5.016 65.562 5.043 1 91.19 525 HIS A C 1
ATOM 4319 O O . HIS A 1 525 ? -4.109 66.25 5.492 1 91.19 525 HIS A O 1
ATOM 4325 N N . GLN A 1 526 ? -5.277 64.375 5.461 1 87.12 526 GLN A N 1
ATOM 4326 C CA . GLN A 1 526 ? -4.586 63.812 6.609 1 87.12 526 GLN A CA 1
ATOM 4327 C C . GLN A 1 526 ? -3.111 63.562 6.297 1 87.12 526 GLN A C 1
ATOM 4329 O O . GLN A 1 526 ? -2.236 63.906 7.098 1 87.12 526 GLN A O 1
ATOM 4334 N N . VAL A 1 527 ? -2.826 63 5.172 1 92.69 527 VAL A N 1
ATOM 4335 C CA . VAL A 1 527 ? -1.456 62.688 4.773 1 92.69 527 VAL A CA 1
ATOM 4336 C C . VAL A 1 527 ? -0.655 63.969 4.633 1 92.69 527 VAL A C 1
ATOM 4338 O O . VAL A 1 527 ? 0.441 64.062 5.184 1 92.69 527 VAL A O 1
ATOM 4341 N N . LEU A 1 528 ? -1.223 64.875 3.943 1 94.56 528 LEU A N 1
ATOM 4342 C CA . LEU A 1 528 ? -0.519 66.125 3.697 1 94.56 528 LEU A CA 1
ATOM 4343 C C . LEU A 1 528 ? -0.288 66.938 5 1 94.56 528 LEU A C 1
ATOM 4345 O O . LEU A 1 528 ? 0.782 67.5 5.203 1 94.56 528 LEU A O 1
ATOM 4349 N N . THR A 1 529 ? -1.295 66.938 5.875 1 88.94 529 THR A N 1
ATOM 4350 C CA . THR A 1 529 ? -1.149 67.562 7.172 1 88.94 529 THR A CA 1
ATOM 4351 C C . THR A 1 529 ? -0.011 66.938 7.973 1 88.94 529 THR A C 1
ATOM 4353 O O . THR A 1 529 ? 0.792 67.688 8.578 1 88.94 529 THR A O 1
ATOM 4356 N N . ASN A 1 530 ? 0.082 65.75 7.863 1 86.88 530 ASN A N 1
ATOM 4357 C CA . ASN A 1 530 ? 1.142 65 8.578 1 86.88 530 ASN A CA 1
ATOM 4358 C C . ASN A 1 530 ? 2.52 65.375 8.031 1 86.88 530 ASN A C 1
ATOM 4360 O O . ASN A 1 530 ? 3.449 65.625 8.797 1 86.88 530 ASN A O 1
ATOM 4364 N N . LEU A 1 531 ? 2.615 65.375 6.754 1 93.69 531 LEU A N 1
ATOM 4365 C CA . LEU A 1 531 ? 3.896 65.688 6.113 1 93.69 531 LEU A CA 1
ATOM 4366 C C . LEU A 1 531 ? 4.328 67.125 6.363 1 93.69 531 LEU A C 1
ATOM 4368 O O . LEU A 1 531 ? 5.492 67.375 6.68 1 93.69 531 LEU A O 1
ATOM 4372 N N . ILE A 1 532 ? 3.402 68 6.242 1 93.69 532 ILE A N 1
ATOM 4373 C CA . ILE A 1 532 ? 3.717 69.375 6.434 1 93.69 532 ILE A CA 1
ATOM 4374 C C . ILE A 1 532 ? 4.062 69.625 7.902 1 93.69 532 ILE A C 1
ATOM 4376 O O . ILE A 1 532 ? 5.027 70.375 8.203 1 93.69 532 ILE A O 1
ATOM 4380 N N . SER A 1 533 ? 3.266 69.062 8.797 1 86.88 533 SER A N 1
ATOM 4381 C CA . SER A 1 533 ? 3.533 69.188 10.219 1 86.88 533 SER A CA 1
ATOM 4382 C C . SER A 1 533 ? 4.922 68.688 10.578 1 86.88 533 SER A C 1
ATOM 4384 O O . SER A 1 533 ? 5.633 69.312 11.375 1 86.88 533 SER A O 1
ATOM 4386 N N . ASN A 1 534 ? 5.34 67.688 10 1 86.31 534 ASN A N 1
ATOM 4387 C CA . ASN A 1 534 ? 6.672 67.125 10.219 1 86.31 534 ASN A CA 1
ATOM 4388 C C . ASN A 1 534 ? 7.758 68.062 9.664 1 86.31 534 ASN A C 1
ATOM 4390 O O . ASN A 1 534 ? 8.789 68.25 10.312 1 86.31 534 ASN A O 1
ATOM 4394 N N . ALA A 1 535 ? 7.512 68.5 8.492 1 91.81 535 ALA A N 1
ATOM 4395 C CA . ALA A 1 535 ? 8.461 69.438 7.875 1 91.81 535 ALA A CA 1
ATOM 4396 C C . ALA A 1 535 ? 8.68 70.625 8.742 1 91.81 535 ALA A C 1
ATOM 4398 O O . ALA A 1 535 ? 9.812 71.125 8.938 1 91.81 535 ALA A O 1
ATOM 4399 N N . ILE A 1 536 ? 7.59 71.188 9.281 1 89.44 536 ILE A N 1
ATOM 4400 C CA . ILE A 1 536 ? 7.668 72.312 10.141 1 89.44 536 ILE A CA 1
ATOM 4401 C C . ILE A 1 536 ? 8.398 72 11.43 1 89.44 536 ILE A C 1
ATOM 4403 O O . ILE A 1 536 ? 9.266 72.75 11.891 1 89.44 536 ILE A O 1
ATOM 4407 N N . LYS A 1 537 ? 8.086 70.875 11.945 1 84.19 537 LYS A N 1
ATOM 4408 C CA . LYS A 1 537 ? 8.633 70.438 13.211 1 84.19 537 LYS A CA 1
ATOM 4409 C C . LYS A 1 537 ? 10.148 70.25 13.125 1 84.19 537 LYS A C 1
ATOM 4411 O O . LYS A 1 537 ? 10.875 70.625 14.047 1 84.19 537 LYS A O 1
ATOM 4416 N N . PHE A 1 538 ? 10.68 69.75 12.047 1 85.62 538 PHE A N 1
ATOM 4417 C CA . PHE A 1 538 ? 12.086 69.375 11.977 1 85.62 538 PHE A CA 1
ATOM 4418 C C . PHE A 1 538 ? 12.898 70.438 11.242 1 85.62 538 PHE A C 1
ATOM 4420 O O . PHE A 1 538 ? 14.078 70.188 10.945 1 85.62 538 PHE A O 1
ATOM 4427 N N . THR A 1 539 ? 12.273 71.562 10.93 1 89.19 539 THR A N 1
ATOM 4428 C CA . THR A 1 539 ? 12.977 72.688 10.305 1 89.19 539 THR A CA 1
ATOM 4429 C C . THR A 1 539 ? 13.18 73.812 11.305 1 89.19 539 THR A C 1
ATOM 4431 O O . THR A 1 539 ? 12.211 74.375 11.828 1 89.19 539 THR A O 1
ATOM 4434 N N . ASN A 1 540 ? 14.352 74.062 11.703 1 85.5 540 ASN A N 1
ATOM 4435 C CA . ASN A 1 540 ? 14.641 75.125 12.656 1 85.5 540 ASN A CA 1
ATOM 4436 C C . ASN A 1 540 ? 14.617 76.5 11.984 1 85.5 540 ASN A C 1
ATOM 4438 O O . ASN A 1 540 ? 14.102 77.438 12.555 1 85.5 540 ASN A O 1
ATOM 4442 N N . SER A 1 541 ? 15.281 76.688 10.883 1 87.88 541 SER A N 1
ATOM 4443 C CA . SER A 1 541 ? 15.289 77.938 10.117 1 87.88 541 SER A CA 1
ATOM 4444 C C . SER A 1 541 ? 15.211 77.625 8.617 1 87.88 541 SER A C 1
ATOM 4446 O O . SER A 1 541 ? 15.758 76.625 8.141 1 87.88 541 SER A O 1
ATOM 4448 N N . GLY A 1 542 ? 14.461 78.5 7.969 1 90.31 542 GLY A N 1
ATOM 4449 C CA . GLY A 1 542 ? 14.359 78.312 6.527 1 90.31 542 GLY A CA 1
ATOM 4450 C C . GLY A 1 542 ? 12.93 78.312 6.023 1 90.31 542 GLY A C 1
ATOM 4451 O O . GLY A 1 542 ? 12.156 79.25 6.336 1 90.31 542 GLY A O 1
ATOM 4452 N N . LYS A 1 543 ? 12.664 77.312 5.082 1 93.12 543 LYS A N 1
ATOM 4453 C CA . LYS A 1 543 ? 11.344 77.312 4.461 1 93.12 543 LYS A CA 1
ATOM 4454 C C . LYS A 1 543 ? 10.797 75.938 4.262 1 93.12 543 LYS A C 1
ATOM 4456 O O . LYS A 1 543 ? 11.555 74.938 4.215 1 93.12 543 LYS A O 1
ATOM 4461 N N . VAL A 1 544 ? 9.547 75.75 4.242 1 95.94 544 VAL A N 1
ATOM 4462 C CA . VAL A 1 544 ? 8.781 74.562 3.891 1 95.94 544 VAL A CA 1
ATOM 4463 C C . VAL A 1 544 ? 7.938 74.875 2.648 1 95.94 544 VAL A C 1
ATOM 4465 O O . VAL A 1 544 ? 7.238 75.875 2.58 1 95.94 544 VAL A O 1
ATOM 4468 N N . ILE A 1 545 ? 8.078 74 1.614 1 96.06 545 ILE A N 1
ATOM 4469 C CA . ILE A 1 545 ? 7.387 74.188 0.349 1 96.06 545 ILE A CA 1
ATOM 4470 C C . ILE A 1 545 ? 6.457 73.062 0.04 1 96.06 545 ILE A C 1
ATOM 4472 O O . ILE A 1 545 ? 6.879 71.875 0.051 1 96.06 545 ILE A O 1
ATOM 4476 N N . LEU A 1 546 ? 5.148 73.312 -0.112 1 96.62 546 LEU A N 1
ATOM 4477 C CA . LEU A 1 546 ? 4.203 72.375 -0.662 1 96.62 546 LEU A CA 1
ATOM 4478 C C . LEU A 1 546 ? 4.02 72.562 -2.16 1 96.62 546 LEU A C 1
ATOM 4480 O O . LEU A 1 546 ? 3.59 73.625 -2.594 1 96.62 546 LEU A O 1
ATOM 4484 N N . SER A 1 547 ? 4.414 71.625 -2.977 1 95.88 547 SER A N 1
ATOM 4485 C CA . SER A 1 547 ? 4.305 71.688 -4.43 1 95.88 547 SER A CA 1
ATOM 4486 C C . SER A 1 547 ? 3.279 70.688 -4.965 1 95.88 547 SER A C 1
ATOM 4488 O O . SER A 1 547 ? 3.252 69.5 -4.547 1 95.88 547 SER A O 1
ATOM 4490 N N . VAL A 1 548 ? 2.375 71.125 -5.766 1 95.31 548 VAL A N 1
ATOM 4491 C CA . VAL A 1 548 ? 1.388 70.25 -6.43 1 95.31 548 VAL A CA 1
ATOM 4492 C C . VAL A 1 548 ? 1.545 70.375 -7.945 1 95.31 548 VAL A C 1
ATOM 4494 O O . VAL A 1 548 ? 1.472 71.438 -8.5 1 95.31 548 VAL A O 1
ATOM 4497 N N . SER A 1 549 ? 1.865 69.25 -8.562 1 94.06 549 SER A N 1
ATOM 4498 C CA . SER A 1 549 ? 2.082 69.25 -10.008 1 94.06 549 SER A CA 1
ATOM 4499 C C . SER A 1 549 ? 1.411 68.062 -10.672 1 94.06 549 SER A C 1
ATOM 4501 O O . SER A 1 549 ? 1.041 67.125 -10 1 94.06 549 SER A O 1
ATOM 4503 N N . LYS A 1 550 ? 1.146 68.188 -11.859 1 91.81 550 LYS A N 1
ATOM 4504 C CA . LYS A 1 550 ? 0.583 67.062 -12.641 1 91.81 550 LYS A CA 1
ATOM 4505 C C . LYS A 1 550 ? 1.677 66.312 -13.375 1 91.81 550 LYS A C 1
ATOM 4507 O O . LYS A 1 550 ? 2.561 66.875 -13.992 1 91.81 550 LYS A O 1
ATOM 4512 N N . GLU A 1 551 ? 1.754 65.125 -13.07 1 89.56 551 GLU A N 1
ATOM 4513 C CA . GLU A 1 551 ? 2.643 64.188 -13.805 1 89.56 551 GLU A CA 1
ATOM 4514 C C . GLU A 1 551 ? 1.849 63.156 -14.586 1 89.56 551 GLU A C 1
ATOM 4516 O O . GLU A 1 551 ? 1.455 62.125 -14.031 1 89.56 551 GLU A O 1
ATOM 4521 N N . ASN A 1 552 ? 1.622 63.406 -15.828 1 86 552 ASN A N 1
ATOM 4522 C CA . ASN A 1 552 ? 0.818 62.531 -16.672 1 86 552 ASN A CA 1
ATOM 4523 C C . ASN A 1 552 ? -0.611 62.406 -16.156 1 86 552 ASN A C 1
ATOM 4525 O O . ASN A 1 552 ? -1.334 63.406 -16.078 1 86 552 ASN A O 1
ATOM 4529 N N . ASP A 1 553 ? -1.046 61.219 -15.742 1 85.88 553 ASP A N 1
ATOM 4530 C CA . ASP A 1 553 ? -2.412 61 -15.273 1 85.88 553 ASP A CA 1
ATOM 4531 C C . ASP A 1 553 ? -2.471 60.938 -13.75 1 85.88 553 ASP A C 1
ATOM 4533 O O . ASP A 1 553 ? -3.412 60.406 -13.172 1 85.88 553 ASP A O 1
ATOM 4537 N N . ARG A 1 554 ? -1.432 61.531 -13.141 1 92.75 554 ARG A N 1
ATOM 4538 C CA . ARG A 1 554 ? -1.378 61.562 -11.688 1 92.75 554 ARG A CA 1
ATOM 4539 C C . ARG A 1 554 ? -1.062 62.938 -11.156 1 92.75 554 ARG A C 1
ATOM 4541 O O . ARG A 1 554 ? -0.489 63.781 -11.875 1 92.75 554 ARG A O 1
ATOM 4548 N N . ILE A 1 555 ? -1.53 63.25 -10.023 1 93.25 555 ILE A N 1
ATOM 4549 C CA . ILE A 1 555 ? -1.17 64.5 -9.305 1 93.25 555 ILE A CA 1
ATOM 4550 C C . ILE A 1 555 ? -0.054 64.188 -8.312 1 93.25 555 ILE A C 1
ATOM 4552 O O . ILE A 1 555 ? -0.147 63.219 -7.527 1 93.25 555 ILE A O 1
ATOM 4556 N N . ARG A 1 556 ? 0.985 64.875 -8.477 1 94.94 556 ARG A N 1
ATOM 4557 C CA . ARG A 1 556 ? 2.117 64.75 -7.57 1 94.94 556 ARG A CA 1
ATOM 4558 C C . ARG A 1 556 ? 2.043 65.75 -6.438 1 94.94 556 ARG A C 1
ATOM 4560 O O . ARG A 1 556 ? 1.938 66.938 -6.688 1 94.94 556 ARG A O 1
ATOM 4567 N N . PHE A 1 557 ? 2.006 65.312 -5.188 1 95.81 557 PHE A N 1
ATOM 4568 C CA . PHE A 1 557 ? 2.135 66.125 -3.998 1 95.81 557 PHE A CA 1
ATOM 4569 C C . PHE A 1 557 ? 3.531 66 -3.398 1 95.81 557 PHE A C 1
ATOM 4571 O O . PHE A 1 557 ? 4.039 64.875 -3.219 1 95.81 557 PHE A O 1
ATOM 4578 N N . SER A 1 558 ? 4.203 67.125 -3.17 1 96.56 558 SER A N 1
ATOM 4579 C CA . SER A 1 558 ? 5.547 67.062 -2.602 1 96.56 558 SER A CA 1
ATOM 4580 C C . SER A 1 558 ? 5.703 68.125 -1.485 1 96.56 558 SER A C 1
ATOM 4582 O O . SER A 1 558 ? 5.254 69.25 -1.615 1 96.56 558 SER A O 1
ATOM 4584 N N . VAL A 1 559 ? 6.188 67.688 -0.336 1 96.69 559 VAL A N 1
ATOM 4585 C CA . VAL A 1 559 ? 6.527 68.562 0.774 1 96.69 559 VAL A CA 1
ATOM 4586 C C . VAL A 1 559 ? 8.047 68.562 0.957 1 96.69 559 VAL A C 1
ATOM 4588 O O . VAL A 1 559 ? 8.664 67.562 1.251 1 96.69 559 VAL A O 1
ATOM 4591 N N . THR A 1 560 ? 8.656 69.75 0.725 1 95.94 560 THR A N 1
ATOM 4592 C CA . THR A 1 560 ? 10.102 69.938 0.844 1 95.94 560 THR A CA 1
ATOM 4593 C C . THR A 1 560 ? 10.43 70.812 2.031 1 95.94 560 THR A C 1
ATOM 4595 O O . THR A 1 560 ? 9.82 71.875 2.205 1 95.94 560 THR A O 1
ATOM 4598 N N . ASP A 1 561 ? 11.305 70.312 2.887 1 93.44 561 ASP A N 1
ATOM 4599 C CA . ASP A 1 561 ? 11.734 71.125 4.035 1 93.44 561 ASP A CA 1
ATOM 4600 C C . ASP A 1 561 ? 13.242 71.375 3.996 1 93.44 561 ASP A C 1
ATOM 4602 O O . ASP A 1 561 ? 13.977 70.688 3.314 1 93.44 561 ASP A O 1
ATOM 4606 N N . SER A 1 562 ? 13.742 72.5 4.559 1 91.88 562 SER A N 1
ATOM 4607 C CA . SER A 1 562 ? 15.156 72.812 4.676 1 91.88 562 SER A CA 1
ATOM 4608 C C . SER A 1 562 ? 15.703 72.438 6.047 1 91.88 562 SER A C 1
ATOM 4610 O O . SER A 1 562 ? 16.531 73.125 6.613 1 91.88 562 SER A O 1
ATOM 4612 N N . GLY A 1 563 ? 15.148 71.438 6.598 1 86.62 563 GLY A N 1
ATOM 4613 C CA . GLY A 1 563 ? 15.477 71.062 7.953 1 86.62 563 GLY A CA 1
ATOM 4614 C C . GLY A 1 563 ? 16.75 70.25 8.039 1 86.62 563 GLY A C 1
ATOM 4615 O O . GLY A 1 563 ? 17.656 70.375 7.227 1 86.62 563 GLY A O 1
ATOM 4616 N N . LEU A 1 564 ? 16.875 69.375 9.117 1 84.62 564 LEU A N 1
ATOM 4617 C CA . LEU A 1 564 ? 18.078 68.688 9.516 1 84.62 564 LEU A CA 1
ATOM 4618 C C . LEU A 1 564 ? 18.391 67.562 8.516 1 84.62 564 LEU A C 1
ATOM 4620 O O . LEU A 1 564 ? 19.547 67.125 8.391 1 84.62 564 LEU A O 1
ATOM 4624 N N . GLY A 1 565 ? 17.406 67.125 7.77 1 87.19 565 GLY A N 1
ATOM 4625 C CA . GLY A 1 565 ? 17.578 65.938 6.949 1 87.19 565 GLY A CA 1
ATOM 4626 C C . GLY A 1 565 ? 17.531 64.625 7.75 1 87.19 565 GLY A C 1
ATOM 4627 O O . GLY A 1 565 ? 17.344 64.688 8.969 1 87.19 565 GLY A O 1
ATOM 4628 N N . ILE A 1 566 ? 17.516 63.5 7.051 1 84.69 566 ILE A N 1
ATOM 4629 C CA . ILE A 1 566 ? 17.422 62.188 7.684 1 84.69 566 ILE A CA 1
ATOM 4630 C C . ILE A 1 566 ? 18.641 61.344 7.309 1 84.69 566 ILE A C 1
ATOM 4632 O O . ILE A 1 566 ? 19.047 61.312 6.145 1 84.69 566 ILE A O 1
ATOM 4636 N N . LYS A 1 567 ? 19.156 60.688 8.312 1 84.5 567 LYS A N 1
ATOM 4637 C CA . LYS A 1 567 ? 20.312 59.812 8.078 1 84.5 567 LYS A CA 1
ATOM 4638 C C . LYS A 1 567 ? 19.938 58.594 7.273 1 84.5 567 LYS A C 1
ATOM 4640 O O . LYS A 1 567 ? 18.844 58.031 7.441 1 84.5 567 LYS A O 1
ATOM 4645 N N . ALA A 1 568 ? 20.828 58.219 6.523 1 80.12 568 ALA A N 1
ATOM 4646 C CA . ALA A 1 568 ? 20.594 57.062 5.637 1 80.12 568 ALA A CA 1
ATOM 4647 C C . ALA A 1 568 ? 20.203 55.812 6.426 1 80.12 568 ALA A C 1
ATOM 4649 O O . ALA A 1 568 ? 19.344 55.062 6 1 80.12 568 ALA A O 1
ATOM 4650 N N . GLU A 1 569 ? 20.75 55.625 7.586 1 77.06 569 GLU A N 1
ATOM 4651 C CA . GLU A 1 569 ? 20.5 54.438 8.398 1 77.06 569 GLU A CA 1
ATOM 4652 C C . GLU A 1 569 ? 19.078 54.438 8.961 1 77.06 569 GLU A C 1
ATOM 4654 O O . GLU A 1 569 ? 18.547 53.375 9.305 1 77.06 569 GLU A O 1
ATOM 4659 N N . GLU A 1 570 ? 18.484 55.531 8.961 1 76.44 570 GLU A N 1
ATOM 4660 C CA . GLU A 1 570 ? 17.172 55.656 9.594 1 76.44 570 GLU A CA 1
ATOM 4661 C C . GLU A 1 570 ? 16.062 55.562 8.562 1 76.44 570 GLU A C 1
ATOM 4663 O O . GLU A 1 570 ? 14.883 55.469 8.922 1 76.44 570 GLU A O 1
ATOM 4668 N N . ILE A 1 571 ? 16.375 55.562 7.355 1 78.38 571 ILE A N 1
ATOM 4669 C CA . ILE A 1 571 ? 15.391 55.625 6.281 1 78.38 571 ILE A CA 1
ATOM 4670 C C . ILE A 1 571 ? 14.555 54.344 6.273 1 78.38 571 ILE A C 1
ATOM 4672 O O . ILE A 1 571 ? 13.336 54.406 6.109 1 78.38 571 ILE A O 1
ATOM 4676 N N . GLU A 1 572 ? 15.203 53.281 6.508 1 71.81 572 GLU A N 1
ATOM 4677 C CA . GLU A 1 572 ? 14.5 52 6.449 1 71.81 572 GLU A CA 1
ATOM 4678 C C . GLU A 1 572 ? 13.492 51.875 7.59 1 71.81 572 GLU A C 1
ATOM 4680 O O . GLU A 1 572 ? 12.398 51.344 7.402 1 71.81 572 GLU A O 1
ATOM 4685 N N . SER A 1 573 ? 13.82 52.406 8.625 1 72.19 573 SER A N 1
ATOM 4686 C CA . SER A 1 573 ? 12.977 52.219 9.805 1 72.19 573 SER A CA 1
ATOM 4687 C C . SER A 1 573 ? 11.992 53.375 9.953 1 72.19 573 SER A C 1
ATOM 4689 O O . SER A 1 573 ? 11.102 53.344 10.805 1 72.19 573 SER A O 1
ATOM 4691 N N . LEU A 1 574 ? 12.164 54.344 9.102 1 75.38 574 LEU A N 1
ATOM 4692 C CA . LEU A 1 574 ? 11.391 55.594 9.195 1 75.38 574 LEU A CA 1
ATOM 4693 C C . LEU A 1 574 ? 9.898 55.312 9.047 1 75.38 574 LEU A C 1
ATOM 4695 O O . LEU A 1 574 ? 9.07 55.938 9.695 1 75.38 574 LEU A O 1
ATOM 4699 N N . PHE A 1 575 ? 9.656 54.281 8.227 1 74.44 575 PHE A N 1
ATOM 4700 C CA . PHE A 1 575 ? 8.266 54 7.902 1 74.44 575 PHE A CA 1
ATOM 4701 C C . PHE A 1 575 ? 7.719 52.875 8.766 1 74.44 575 PHE A C 1
ATOM 4703 O O . PHE A 1 575 ? 6.562 52.469 8.617 1 74.44 575 PHE A O 1
ATOM 4710 N N . ALA A 1 576 ? 8.688 52.344 9.555 1 66.25 576 ALA A N 1
ATOM 4711 C CA . ALA A 1 576 ? 8.266 51.281 10.43 1 66.25 576 ALA A CA 1
ATOM 4712 C C . ALA A 1 576 ? 7.391 51.781 11.57 1 66.25 576 ALA A C 1
ATOM 4714 O O . ALA A 1 576 ? 7.527 52.938 11.984 1 66.25 576 ALA A O 1
ATOM 4715 N N . GLU A 1 577 ? 6.559 51.031 11.977 1 61.44 577 GLU A N 1
ATOM 4716 C CA . GLU A 1 577 ? 5.645 51.375 13.062 1 61.44 577 GLU A CA 1
ATOM 4717 C C . GLU A 1 577 ? 6.398 51.594 14.367 1 61.44 577 GLU A C 1
ATOM 4719 O O . GLU A 1 577 ? 7.324 50.844 14.688 1 61.44 577 GLU A O 1
ATOM 4724 N N . PHE A 1 578 ? 6.148 52.531 15.062 1 54.75 578 PHE A N 1
ATOM 4725 C CA . PHE A 1 578 ? 6.555 52.812 16.438 1 54.75 578 PHE A CA 1
ATOM 4726 C C . PHE A 1 578 ? 8.039 53.156 16.5 1 54.75 578 PHE A C 1
ATOM 4728 O O . PHE A 1 578 ? 8.68 53 17.531 1 54.75 578 PHE A O 1
ATOM 4735 N N . LYS A 1 579 ? 8.641 53.219 15.328 1 53.5 579 LYS A N 1
ATOM 4736 C CA . LYS A 1 579 ? 10.062 53.531 15.375 1 53.5 579 LYS A CA 1
ATOM 4737 C C . LYS A 1 579 ? 10.281 55.062 15.281 1 53.5 579 LYS A C 1
ATOM 4739 O O . LYS A 1 579 ? 9.875 55.688 14.305 1 53.5 579 LYS A O 1
ATOM 4744 N N . GLN A 1 580 ? 10.281 55.75 16.453 1 50.88 580 GLN A N 1
ATOM 4745 C CA . GLN A 1 580 ? 10.812 57.125 16.422 1 50.88 580 GLN A CA 1
ATOM 4746 C C . GLN A 1 580 ? 12.336 57.125 16.531 1 50.88 580 GLN A C 1
ATOM 4748 O O . GLN A 1 580 ? 12.922 56.219 17.156 1 50.88 580 GLN A O 1
ATOM 4753 N N . ALA A 1 581 ? 12.977 57.719 15.648 1 46.44 581 ALA A N 1
ATOM 4754 C CA . ALA A 1 581 ? 14.43 57.656 15.734 1 46.44 581 ALA A CA 1
ATOM 4755 C C . ALA A 1 581 ? 14.891 57.656 17.188 1 46.44 581 ALA A C 1
ATOM 4757 O O . ALA A 1 581 ? 15.438 56.656 17.672 1 46.44 581 ALA A O 1
ATOM 4758 N N . ASN A 1 582 ? 15.57 58.719 17.797 1 43.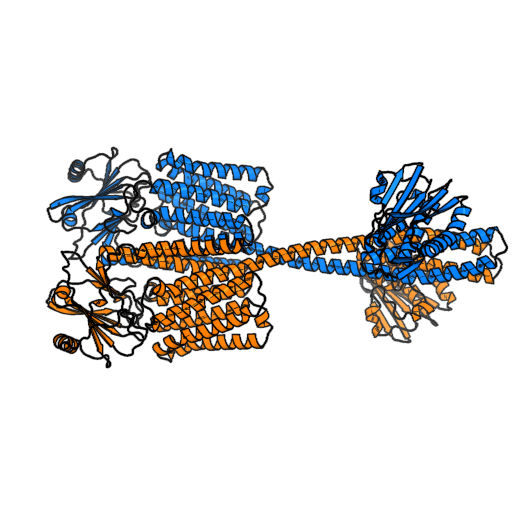81 582 ASN A N 1
ATOM 4759 C CA . ASN A 1 582 ? 16.188 58.844 19.109 1 43.81 582 ASN A CA 1
ATOM 4760 C C . ASN A 1 582 ? 15.227 59.469 20.125 1 43.81 582 ASN A C 1
ATOM 4762 O O . ASN A 1 582 ? 14.445 60.344 19.766 1 43.81 582 ASN A O 1
ATOM 4766 N N . TYR A 1 583 ? 14.969 58.781 21.312 1 43.78 583 TYR A N 1
ATOM 4767 C CA . TYR A 1 583 ? 14.289 59.375 22.453 1 43.78 583 TYR A CA 1
ATOM 4768 C C . TYR A 1 583 ? 14.617 60.844 22.594 1 43.78 583 TYR A C 1
ATOM 4770 O O . TYR A 1 583 ? 13.766 61.656 23 1 43.78 583 TYR A O 1
ATOM 4778 N N . SER A 1 584 ? 15.703 61.188 22.25 1 48 584 SER A N 1
ATOM 4779 C CA . SER A 1 584 ? 16.156 62.594 22.391 1 48 584 SER A CA 1
ATOM 4780 C C . SER A 1 584 ? 15.359 63.5 21.469 1 48 584 SER A C 1
ATOM 4782 O O . SER A 1 584 ? 15.156 64.688 21.781 1 48 584 SER A O 1
ATOM 4784 N N . ILE A 1 585 ? 14.938 63.094 20.406 1 48.62 585 ILE A N 1
ATOM 4785 C CA . ILE A 1 585 ? 14.227 63.906 19.438 1 48.62 585 ILE A CA 1
ATOM 4786 C C . ILE A 1 585 ? 12.797 64.188 19.922 1 48.62 585 ILE A C 1
ATOM 4788 O O . ILE A 1 585 ? 12.266 65.25 19.766 1 48.62 585 ILE A O 1
ATOM 4792 N N . TYR A 1 586 ? 12.211 63.188 20.609 1 47.12 586 TYR A N 1
ATOM 4793 C CA . TYR A 1 586 ? 10.898 63.344 21.219 1 47.12 586 TYR A CA 1
ATOM 4794 C C . TYR A 1 586 ? 10.898 64.5 22.203 1 47.12 586 TYR A C 1
ATOM 4796 O O . TYR A 1 586 ? 9.961 65.312 22.219 1 47.12 586 TYR A O 1
ATOM 4804 N N . LYS A 1 587 ? 11.883 64.438 23.016 1 52.62 587 LYS A N 1
ATOM 4805 C CA . LYS A 1 587 ? 12.008 65.5 24.016 1 52.62 587 LYS A CA 1
ATOM 4806 C C . LYS A 1 587 ? 12.086 66.875 23.359 1 52.62 587 LYS A C 1
ATOM 4808 O O . LYS A 1 587 ? 11.555 67.812 23.891 1 52.62 587 LYS A O 1
ATOM 4813 N N . GLN A 1 588 ? 12.719 66.875 22.234 1 51.91 588 GLN A N 1
ATOM 4814 C CA . GLN A 1 588 ? 12.961 68.188 21.625 1 51.91 588 GLN A CA 1
ATOM 4815 C C . GLN A 1 588 ? 11.805 68.562 20.719 1 51.91 588 GLN A C 1
ATOM 4817 O O . GLN A 1 588 ? 11.406 69.75 20.703 1 51.91 588 GLN A O 1
ATOM 4822 N N . PHE A 1 589 ? 11.258 67.688 19.906 1 54.81 589 PHE A N 1
ATOM 4823 C CA . PHE A 1 589 ? 10.32 68.125 18.859 1 54.81 589 PHE A CA 1
ATOM 4824 C C . PHE A 1 589 ? 8.945 67.5 19.109 1 54.81 589 PHE A C 1
ATOM 4826 O O . PHE A 1 589 ? 7.945 68 18.562 1 54.81 589 PHE A O 1
ATOM 4833 N N . GLY A 1 590 ? 8.836 66.625 20 1 56.88 590 GLY A N 1
ATOM 4834 C CA . GLY A 1 590 ? 7.57 65.938 20.266 1 56.88 590 GLY A CA 1
ATOM 4835 C C . GLY A 1 590 ? 7.105 65.062 19.125 1 56.88 590 GLY A C 1
ATOM 4836 O O . GLY A 1 590 ? 7.871 64.812 18.188 1 56.88 590 GLY A O 1
ATOM 4837 N N . GLY A 1 591 ? 6.133 64.188 19.094 1 57.59 591 GLY A N 1
ATOM 4838 C CA . GLY A 1 591 ? 5.496 63.5 18 1 57.59 591 GLY A CA 1
ATOM 4839 C C . GLY A 1 591 ? 5.207 62.062 18.312 1 57.59 591 GLY A C 1
ATOM 4840 O O . GLY A 1 591 ? 5.789 61.5 19.234 1 57.59 591 GLY A O 1
ATOM 4841 N N . THR A 1 592 ? 4.199 61.531 17.688 1 58.12 592 THR A N 1
ATOM 4842 C CA . THR A 1 592 ? 3.688 60.188 18 1 58.12 592 THR A CA 1
ATOM 4843 C C . THR A 1 592 ? 4.488 59.125 17.266 1 58.12 592 THR A C 1
ATOM 4845 O O . THR A 1 592 ? 4.434 57.938 17.625 1 58.12 592 THR A O 1
ATOM 4848 N N . GLY A 1 593 ? 5.398 59.5 16.328 1 63.91 593 GLY A N 1
ATOM 4849 C CA . GLY A 1 593 ? 6.152 58.594 15.484 1 63.91 593 GLY A CA 1
ATOM 4850 C C . GLY A 1 593 ? 5.27 57.688 14.641 1 63.91 593 GLY A C 1
ATOM 4851 O O . GLY A 1 593 ? 5.75 56.75 14.016 1 63.91 593 GLY A O 1
ATOM 4852 N N . LEU A 1 594 ? 3.973 57.938 14.609 1 72.25 594 LEU A N 1
ATOM 4853 C CA . LEU A 1 594 ? 3.061 57.094 13.844 1 72.25 594 LEU A CA 1
ATOM 4854 C C . LEU A 1 594 ? 2.586 57.781 12.578 1 72.25 594 LEU A C 1
ATOM 4856 O O . LEU A 1 594 ? 2.012 57.156 11.695 1 72.25 594 LEU A O 1
ATOM 4860 N N . GLY A 1 595 ? 2.922 59.062 12.5 1 77.94 595 GLY A N 1
ATOM 4861 C CA . GLY A 1 595 ? 2.408 59.875 11.398 1 77.94 595 GLY A CA 1
ATOM 4862 C C . GLY A 1 595 ? 2.824 59.344 10.039 1 77.94 595 GLY A C 1
ATOM 4863 O O . GLY A 1 595 ? 1.986 59.188 9.148 1 77.94 595 GLY A O 1
ATOM 4864 N N . LEU A 1 596 ? 4.059 59.031 9.977 1 84.38 596 LEU A N 1
ATOM 4865 C CA . LEU A 1 596 ? 4.578 58.594 8.68 1 84.38 596 LEU A CA 1
ATOM 4866 C C . LEU A 1 596 ? 4.094 57.188 8.328 1 84.38 596 LEU A C 1
ATOM 4868 O O . LEU A 1 596 ? 3.781 56.906 7.164 1 84.38 596 LEU A O 1
ATOM 4872 N N . SER A 1 597 ? 4.078 56.375 9.305 1 82.19 597 SER A N 1
ATOM 4873 C CA . SER A 1 597 ? 3.598 55 9.055 1 82.19 597 SER A CA 1
ATOM 4874 C C . SER A 1 597 ? 2.127 55 8.648 1 82.19 597 SER A C 1
ATOM 4876 O O . SER A 1 597 ? 1.725 54.25 7.758 1 82.19 597 SER A O 1
ATOM 4878 N N . ILE A 1 598 ? 1.298 55.781 9.258 1 81.31 598 ILE A N 1
ATOM 4879 C CA . ILE A 1 598 ? -0.115 55.906 8.914 1 81.31 598 ILE A CA 1
ATOM 4880 C C . ILE A 1 598 ? -0.256 56.438 7.496 1 81.31 598 ILE A C 1
ATOM 4882 O O . ILE A 1 598 ? -1.06 55.938 6.711 1 81.31 598 ILE A O 1
ATOM 4886 N N . SER A 1 599 ? 0.556 57.469 7.258 1 89.94 599 SER A N 1
ATOM 4887 C CA . SER A 1 599 ? 0.52 58.062 5.926 1 89.94 599 SER A CA 1
ATOM 4888 C C . SER A 1 599 ? 0.861 57.031 4.852 1 89.94 599 SER A C 1
ATOM 4890 O O . SER A 1 599 ? 0.188 56.969 3.822 1 89.94 599 SER A O 1
ATOM 4892 N N . LYS A 1 600 ? 1.832 56.375 5.078 1 89.81 600 LYS A N 1
ATOM 4893 C CA . LYS A 1 600 ? 2.234 55.312 4.133 1 89.81 600 LYS A CA 1
ATOM 4894 C C . LYS A 1 600 ? 1.118 54.312 3.928 1 89.81 600 LYS A C 1
ATOM 4896 O O . LYS A 1 600 ? 0.814 53.938 2.793 1 89.81 600 LYS A O 1
ATOM 4901 N N . SER A 1 601 ? 0.517 53.844 5.012 1 86.12 601 SER A N 1
ATOM 4902 C CA . SER A 1 601 ? -0.556 52.844 4.945 1 86.12 601 SER A CA 1
ATOM 4903 C C . SER A 1 601 ? -1.764 53.406 4.191 1 86.12 601 SER A C 1
ATOM 4905 O O . SER A 1 601 ? -2.383 52.688 3.4 1 86.12 601 SER A O 1
ATOM 4907 N N . LEU A 1 602 ? -2.105 54.625 4.445 1 87.69 602 LEU A N 1
ATOM 4908 C CA . LEU A 1 602 ? -3.227 55.25 3.77 1 87.69 602 LEU A CA 1
ATOM 4909 C C . LEU A 1 602 ? -2.971 55.375 2.27 1 87.69 602 LEU A C 1
ATOM 4911 O O . LEU A 1 602 ? -3.867 55.125 1.462 1 87.69 602 LEU A O 1
ATOM 4915 N N . LEU A 1 603 ? -1.797 55.719 1.972 1 92.5 603 LEU A N 1
ATOM 4916 C CA . LEU A 1 603 ? -1.433 55.844 0.566 1 92.5 603 LEU A CA 1
ATOM 4917 C C . LEU A 1 603 ? -1.459 54.5 -0.139 1 92.5 603 LEU A C 1
ATOM 4919 O O . LEU A 1 603 ? -1.915 54.406 -1.28 1 92.5 603 LEU A O 1
ATOM 4923 N N . ASN A 1 604 ? -0.982 53.594 0.545 1 89.19 604 ASN A N 1
ATOM 4924 C CA . ASN A 1 604 ? -1.041 52.25 -0.022 1 89.19 604 ASN A CA 1
ATOM 4925 C C . ASN A 1 604 ? -2.475 51.812 -0.347 1 89.19 604 ASN A C 1
ATOM 4927 O O . ASN A 1 604 ? -2.727 51.188 -1.372 1 89.19 604 ASN A O 1
ATOM 4931 N N . LEU A 1 605 ? -3.414 52.062 0.486 1 87.44 605 LEU A N 1
ATOM 4932 C CA . LEU A 1 605 ? -4.828 51.781 0.263 1 87.44 605 LEU A CA 1
ATOM 4933 C C . LEU A 1 605 ? -5.348 52.531 -0.96 1 87.44 605 LEU A C 1
ATOM 4935 O O . LEU A 1 605 ? -6.312 52.094 -1.593 1 87.44 605 LEU A O 1
ATOM 4939 N N . MET A 1 606 ? -4.66 53.594 -1.254 1 89.12 606 MET A N 1
ATOM 4940 C CA . MET A 1 606 ? -5.059 54.375 -2.404 1 89.12 606 MET A CA 1
ATOM 4941 C C . MET A 1 606 ? -4.18 54.094 -3.613 1 89.12 606 MET A C 1
ATOM 4943 O O . MET A 1 606 ? -4.129 54.875 -4.562 1 89.12 606 MET A O 1
ATOM 4947 N N . ASP A 1 607 ? -3.473 52.969 -3.531 1 90.31 607 ASP A N 1
ATOM 4948 C CA . ASP A 1 607 ? -2.604 52.469 -4.594 1 90.31 607 ASP A CA 1
ATOM 4949 C C . ASP A 1 607 ? -1.488 53.469 -4.898 1 90.31 607 ASP A C 1
ATOM 4951 O O . ASP A 1 607 ? -1.187 53.75 -6.062 1 90.31 607 ASP A O 1
ATOM 4955 N N . SER A 1 608 ? -1.042 54.156 -3.893 1 92.19 608 SER A N 1
ATOM 4956 C CA . SER A 1 608 ? 0.06 55.094 -3.984 1 92.19 608 SER A CA 1
ATOM 4957 C C . SER A 1 608 ? 1.183 54.75 -3.018 1 92.19 608 SER A C 1
ATOM 4959 O O . SER A 1 608 ? 1 53.906 -2.127 1 92.19 608 SER A O 1
ATOM 4961 N N . ASP A 1 609 ? 2.4 55.281 -3.258 1 93.06 609 ASP A N 1
ATOM 4962 C CA . ASP A 1 609 ? 3.557 55.031 -2.402 1 93.06 609 ASP A CA 1
ATOM 4963 C C . ASP A 1 609 ? 4.176 56.344 -1.921 1 93.06 609 ASP A C 1
ATOM 4965 O O . ASP A 1 609 ? 4.289 57.312 -2.688 1 93.06 609 ASP A O 1
ATOM 4969 N N . LEU A 1 610 ? 4.512 56.344 -0.639 1 93.06 610 LEU A N 1
ATOM 4970 C CA . LEU A 1 610 ? 5.227 57.5 -0.084 1 93.06 610 LEU A CA 1
ATOM 4971 C C . LEU A 1 610 ? 6.723 57.375 -0.372 1 93.06 610 LEU A C 1
ATOM 4973 O O . LEU A 1 610 ? 7.355 56.375 -0.051 1 93.06 610 LEU A O 1
ATOM 4977 N N . LYS A 1 611 ? 7.262 58.344 -1.081 1 94 611 LYS A N 1
ATOM 4978 C CA . LYS A 1 611 ? 8.68 58.344 -1.434 1 94 611 LYS A CA 1
ATOM 4979 C C . LYS A 1 611 ? 9.422 59.438 -0.69 1 94 611 LYS A C 1
ATOM 4981 O O . LYS A 1 611 ? 8.805 60.406 -0.23 1 94 611 LYS A O 1
ATOM 4986 N N . LEU A 1 612 ? 10.734 59.281 -0.45 1 92.69 612 LEU A N 1
ATOM 4987 C CA . LEU A 1 612 ? 11.555 60.219 0.32 1 92.69 612 LEU A CA 1
ATOM 4988 C C . LEU A 1 612 ? 12.867 60.5 -0.4 1 92.69 612 LEU A C 1
ATOM 4990 O O . LEU A 1 612 ? 13.508 59.594 -0.932 1 92.69 612 LEU A O 1
ATOM 4994 N N . LYS A 1 613 ? 13.18 61.75 -0.657 1 92.44 613 LYS A N 1
ATOM 4995 C CA . LYS A 1 613 ? 14.508 62.25 -1.026 1 92.44 613 LYS A CA 1
ATOM 4996 C C . LYS A 1 613 ? 15.094 63.125 0.073 1 92.44 613 LYS A C 1
ATOM 4998 O O . LYS A 1 613 ? 14.461 64.062 0.505 1 92.44 613 LYS A O 1
ATOM 5003 N N . THR A 1 614 ? 16.188 62.688 0.719 1 89.88 614 THR A N 1
ATOM 5004 C CA . THR A 1 614 ? 16.703 63.438 1.845 1 89.88 614 THR A CA 1
ATOM 5005 C C . THR A 1 614 ? 18.234 63.5 1.802 1 89.88 614 THR A C 1
ATOM 5007 O O . THR A 1 614 ? 18.875 62.656 1.195 1 89.88 614 THR A O 1
ATOM 5010 N N . GLU A 1 615 ? 18.797 64.625 2.127 1 87.06 615 GLU A N 1
ATOM 5011 C CA . GLU A 1 615 ? 20.219 64.812 2.35 1 87.06 615 GLU A CA 1
ATOM 5012 C C . GLU A 1 615 ? 20.484 65.562 3.678 1 87.06 615 GLU A C 1
ATOM 5014 O O . GLU A 1 615 ? 19.797 66.5 4.016 1 87.06 615 GLU A O 1
ATOM 5019 N N . MET A 1 616 ? 21.391 65.062 4.461 1 86.81 616 MET A N 1
ATOM 5020 C CA . MET A 1 616 ? 21.688 65.625 5.777 1 86.81 616 MET A CA 1
ATOM 5021 C C . MET A 1 616 ? 22.078 67.062 5.672 1 86.81 616 MET A C 1
ATOM 5023 O O . MET A 1 616 ? 22.844 67.438 4.793 1 86.81 616 MET A O 1
ATOM 5027 N N . SER A 1 617 ? 21.547 67.875 6.523 1 85.19 617 SER A N 1
ATOM 5028 C CA . SER A 1 617 ? 21.812 69.312 6.691 1 85.19 617 SER A CA 1
ATOM 5029 C C . SER A 1 617 ? 21.297 70.125 5.504 1 85.19 617 SER A C 1
ATOM 5031 O O . SER A 1 617 ? 21.625 71.25 5.352 1 85.19 617 SER A O 1
ATOM 5033 N N . VAL A 1 618 ? 20.688 69.625 4.598 1 87.69 618 VAL A N 1
ATOM 5034 C CA . VAL A 1 618 ? 20.078 70.312 3.465 1 87.69 618 VAL A CA 1
ATOM 5035 C C . VAL A 1 618 ? 18.562 70.312 3.604 1 87.69 618 VAL A C 1
ATOM 5037 O O . VAL A 1 618 ? 17.922 71.312 3.42 1 87.69 618 VAL A O 1
ATOM 5040 N N . GLY A 1 619 ? 18.031 69.188 3.922 1 90.81 619 GLY A N 1
ATOM 5041 C CA . GLY A 1 619 ? 16.594 69.062 4.078 1 90.81 619 GLY A CA 1
ATOM 5042 C C . GLY A 1 619 ? 16.031 67.812 3.512 1 90.81 619 GLY A C 1
ATOM 5043 O O . GLY A 1 619 ? 16.781 66.812 3.285 1 90.81 619 GLY A O 1
ATOM 5044 N N . SER A 1 620 ? 14.734 67.688 3.484 1 93.62 620 SER A N 1
ATOM 5045 C CA . SER A 1 620 ? 14.07 66.438 3.004 1 93.62 620 SER A CA 1
ATOM 5046 C C . SER A 1 620 ? 12.875 66.812 2.113 1 93.62 620 SER A C 1
ATOM 5048 O O . SER A 1 620 ? 12.273 67.875 2.25 1 93.62 620 SER A O 1
ATOM 5050 N N . GLU A 1 621 ? 12.625 65.875 1.154 1 95.31 621 GLU A N 1
ATOM 5051 C CA . GLU A 1 621 ? 11.445 65.938 0.302 1 95.31 621 GLU A CA 1
ATOM 5052 C C . GLU A 1 621 ? 10.625 64.688 0.381 1 95.31 621 GLU A C 1
ATOM 5054 O O . GLU A 1 621 ? 11.109 63.594 0.01 1 95.31 621 GLU A O 1
ATOM 5059 N N . PHE A 1 622 ? 9.422 64.75 0.929 1 95.69 622 PHE A N 1
ATOM 5060 C CA . PHE A 1 622 ? 8.453 63.688 0.901 1 95.69 622 PHE A CA 1
ATOM 5061 C C . PHE A 1 622 ? 7.438 63.906 -0.213 1 95.69 622 PHE A C 1
ATOM 5063 O O . PHE A 1 622 ? 6.863 65 -0.339 1 95.69 622 PHE A O 1
ATOM 5070 N N . TYR A 1 623 ? 7.246 62.875 -1.068 1 95.69 623 TYR A N 1
ATOM 5071 C CA . TYR A 1 623 ? 6.285 63.094 -2.146 1 95.69 623 TYR A CA 1
ATOM 5072 C C . TYR A 1 623 ? 5.523 61.812 -2.461 1 95.69 623 TYR A C 1
ATOM 5074 O O . TYR A 1 623 ? 5.969 60.719 -2.113 1 95.69 623 TYR A O 1
ATOM 5082 N N . PHE A 1 624 ? 4.34 61.906 -3.047 1 95.38 624 PHE A N 1
ATOM 5083 C CA . PHE A 1 624 ? 3.502 60.781 -3.484 1 95.38 624 PHE A CA 1
ATOM 5084 C C . PHE A 1 624 ? 2.639 61.188 -4.672 1 95.38 624 PHE A C 1
ATOM 5086 O O . PHE A 1 624 ? 2.475 62.375 -4.945 1 95.38 624 PHE A O 1
ATOM 5093 N N . LEU A 1 625 ? 2.191 60.219 -5.422 1 94.25 625 LEU A N 1
ATOM 5094 C CA . LEU A 1 625 ? 1.374 60.438 -6.605 1 94.25 625 LEU A CA 1
ATOM 5095 C C . LEU A 1 625 ? -0.009 59.844 -6.441 1 94.25 625 LEU A C 1
ATOM 5097 O O . LEU A 1 625 ? -0.139 58.719 -5.902 1 94.25 625 LEU A O 1
ATOM 5101 N N . ILE A 1 626 ? -1.04 60.5 -6.73 1 92.69 626 ILE A N 1
ATOM 5102 C CA . ILE A 1 626 ? -2.402 59.969 -6.707 1 92.69 626 ILE A CA 1
ATOM 5103 C C . ILE A 1 626 ? -2.99 60 -8.117 1 92.69 626 ILE A C 1
ATOM 5105 O O . ILE A 1 626 ? -2.828 61 -8.844 1 92.69 626 ILE A O 1
ATOM 5109 N N . LYS A 1 627 ? -3.629 58.906 -8.508 1 87.88 627 LYS A N 1
ATOM 5110 C CA . LYS A 1 627 ? -4.215 58.781 -9.836 1 87.88 627 LYS A CA 1
ATOM 5111 C C . LYS A 1 627 ? -5.445 59.688 -9.969 1 87.88 627 LYS A C 1
ATOM 5113 O O . LYS A 1 627 ? -6.254 59.781 -9.039 1 87.88 627 LYS A O 1
ATOM 5118 N N . ILE A 1 628 ? -5.484 60.406 -11.039 1 76.31 628 ILE A N 1
ATOM 5119 C CA . ILE A 1 628 ? -6.621 61.25 -11.406 1 76.31 628 ILE A CA 1
ATOM 5120 C C . ILE A 1 628 ? -7.652 60.438 -12.172 1 76.31 628 ILE A C 1
ATOM 5122 O O . ILE A 1 628 ? -7.32 59.781 -13.164 1 76.31 628 ILE A O 1
ATOM 5126 N N . ASP A 1 629 ? -8.703 59.938 -11.516 1 63.62 629 ASP A N 1
ATOM 5127 C CA . ASP A 1 629 ? -9.734 59.375 -12.375 1 63.62 629 ASP A CA 1
ATOM 5128 C C . ASP A 1 629 ? -10.594 60.5 -12.992 1 63.62 629 ASP A C 1
ATOM 5130 O O . ASP A 1 629 ? -10.844 61.531 -12.367 1 63.62 629 ASP A O 1
ATOM 5134 N N . MET B 1 1 ? -3.043 17.984 -17.812 1 38.94 1 MET B N 1
ATOM 5135 C CA . MET B 1 1 ? -3.455 16.953 -18.766 1 38.94 1 MET B CA 1
ATOM 5136 C C . MET B 1 1 ? -2.311 16 -19.062 1 38.94 1 MET B C 1
ATOM 5138 O O . MET B 1 1 ? -2.529 14.797 -19.234 1 38.94 1 MET B O 1
ATOM 5142 N N . ARG B 1 2 ? -1.175 16.672 -19.156 1 45.81 2 ARG B N 1
ATOM 5143 C CA . ARG B 1 2 ? -0.02 15.914 -19.625 1 45.81 2 ARG B CA 1
ATOM 5144 C C . ARG B 1 2 ? 0.404 14.883 -18.578 1 45.81 2 ARG B C 1
ATOM 5146 O O . ARG B 1 2 ? 0.753 13.75 -18.938 1 45.81 2 ARG B O 1
ATOM 5153 N N . TYR B 1 3 ? 0.317 15.305 -17.391 1 48.66 3 TYR B N 1
ATOM 5154 C CA . TYR B 1 3 ? 0.831 14.367 -16.406 1 48.66 3 TYR B CA 1
ATOM 5155 C C . TYR B 1 3 ? -0.15 13.227 -16.172 1 48.66 3 TYR B C 1
ATOM 5157 O O . TYR B 1 3 ? 0.219 12.18 -15.633 1 48.66 3 TYR B O 1
ATOM 5165 N N . LEU B 1 4 ? -1.326 13.484 -16.609 1 47.94 4 LEU B N 1
ATOM 5166 C CA . LEU B 1 4 ? -2.336 12.438 -16.484 1 47.94 4 LEU B CA 1
ATOM 5167 C C . LEU B 1 4 ? -2.092 11.32 -17.484 1 47.94 4 LEU B C 1
ATOM 5169 O O . LEU B 1 4 ? -2.225 10.141 -17.156 1 47.94 4 LEU B O 1
ATOM 5173 N N . LEU B 1 5 ? -1.735 11.727 -18.688 1 44.81 5 LEU B N 1
ATOM 5174 C CA . LEU B 1 5 ? -1.495 10.719 -19.703 1 44.81 5 LEU B CA 1
ATOM 5175 C C . LEU B 1 5 ? -0.336 9.805 -19.312 1 44.81 5 LEU B C 1
ATOM 5177 O O . LEU B 1 5 ? -0.408 8.586 -19.5 1 44.81 5 LEU B O 1
ATOM 5181 N N . VAL B 1 6 ? 0.592 10.492 -18.844 1 48.84 6 VAL B N 1
ATOM 5182 C CA . VAL B 1 6 ? 1.76 9.695 -18.484 1 48.84 6 VAL B CA 1
ATOM 5183 C C . VAL B 1 6 ? 1.396 8.734 -17.359 1 48.84 6 VAL B C 1
ATOM 5185 O O . VAL B 1 6 ? 1.808 7.57 -17.375 1 48.84 6 VAL B O 1
ATOM 5188 N N . ARG B 1 7 ? 0.49 9.227 -16.594 1 53.44 7 ARG B N 1
ATOM 5189 C CA . ARG B 1 7 ? 0.046 8.367 -15.492 1 53.44 7 ARG B CA 1
ATOM 5190 C C . ARG B 1 7 ? -0.782 7.199 -16.016 1 53.44 7 ARG B C 1
ATOM 5192 O O . ARG B 1 7 ? -0.605 6.062 -15.57 1 53.44 7 ARG B O 1
ATOM 5199 N N . ILE B 1 8 ? -1.596 7.492 -16.906 1 51.31 8 ILE B N 1
ATOM 5200 C CA . ILE B 1 8 ? -2.42 6.441 -17.5 1 51.31 8 ILE B CA 1
ATOM 5201 C C . ILE B 1 8 ? -1.535 5.457 -18.25 1 51.31 8 ILE B C 1
ATOM 5203 O O . ILE B 1 8 ? -1.729 4.242 -18.172 1 51.31 8 ILE B O 1
ATOM 5207 N N . LEU B 1 9 ? -0.59 5.961 -18.891 1 48.5 9 LEU B N 1
ATOM 5208 C CA . LEU B 1 9 ? 0.284 5.098 -19.672 1 48.5 9 LEU B CA 1
ATOM 5209 C C . LEU B 1 9 ? 1.114 4.191 -18.766 1 48.5 9 LEU B C 1
ATOM 5211 O O . LEU B 1 9 ? 1.326 3.018 -19.078 1 48.5 9 LEU B O 1
ATOM 5215 N N . ILE B 1 10 ? 1.474 4.781 -17.75 1 51.59 10 ILE B N 1
ATOM 5216 C CA . ILE B 1 10 ? 2.26 3.959 -16.844 1 51.59 10 ILE B CA 1
ATOM 5217 C C . ILE B 1 10 ? 1.375 2.873 -16.234 1 51.59 10 ILE B C 1
ATOM 5219 O O . ILE B 1 10 ? 1.791 1.718 -16.109 1 51.59 10 ILE B O 1
ATOM 5223 N N . ILE B 1 11 ? 0.159 3.281 -15.977 1 51.66 11 ILE B N 1
ATOM 5224 C CA . ILE B 1 11 ? -0.777 2.295 -15.453 1 51.66 11 ILE B CA 1
ATOM 5225 C C . ILE B 1 11 ? -1.056 1.229 -16.516 1 51.66 11 ILE B C 1
ATOM 5227 O O . ILE B 1 11 ? -1.044 0.032 -16.203 1 51.66 11 ILE B O 1
ATOM 5231 N N . VAL B 1 12 ? -1.307 1.737 -17.672 1 50.31 12 VAL B N 1
ATOM 5232 C CA . VAL B 1 12 ? -1.569 0.811 -18.766 1 50.31 12 VAL B CA 1
ATOM 5233 C C . VAL B 1 12 ? -0.343 -0.067 -19 1 50.31 12 VAL B C 1
ATOM 5235 O O . VAL B 1 12 ? -0.466 -1.278 -19.203 1 50.31 12 VAL B O 1
ATOM 5238 N N . PHE B 1 13 ? 0.763 0.565 -18.969 1 47.62 13 PHE B N 1
ATOM 5239 C CA . PHE B 1 13 ? 2.002 -0.168 -19.203 1 47.62 13 PHE B CA 1
ATOM 5240 C C . PHE B 1 13 ? 2.252 -1.173 -18.078 1 47.62 13 PHE B C 1
ATOM 5242 O O . PHE B 1 13 ? 2.641 -2.314 -18.344 1 47.62 13 PHE B O 1
ATOM 5249 N N . LEU B 1 14 ? 2.027 -0.731 -16.953 1 48.91 14 LEU B N 1
ATOM 5250 C CA . LEU B 1 14 ? 2.271 -1.604 -15.812 1 48.91 14 LEU B CA 1
ATOM 5251 C C . LEU B 1 14 ? 1.25 -2.736 -15.766 1 48.91 14 LEU B C 1
ATOM 5253 O O . LEU B 1 14 ? 1.536 -3.814 -15.242 1 48.91 14 LEU B O 1
ATOM 5257 N N . ILE B 1 15 ? 0.052 -2.457 -16.25 1 48.56 15 ILE B N 1
ATOM 5258 C CA . ILE B 1 15 ? -0.994 -3.473 -16.297 1 48.56 15 ILE B CA 1
ATOM 5259 C C . ILE B 1 15 ? -0.842 -4.312 -17.562 1 48.56 15 ILE B C 1
ATOM 5261 O O . ILE B 1 15 ? -0.975 -5.539 -17.516 1 48.56 15 ILE B O 1
ATOM 5265 N N . ILE B 1 16 ? -0.631 -3.678 -18.656 1 47.44 16 ILE B N 1
ATOM 5266 C CA . ILE B 1 16 ? -0.646 -4.387 -19.938 1 47.44 16 ILE B CA 1
ATOM 5267 C C . ILE B 1 16 ? 0.605 -5.254 -20.047 1 47.44 16 ILE B C 1
ATOM 5269 O O . ILE B 1 16 ? 0.555 -6.352 -20.609 1 47.44 16 ILE B O 1
ATOM 5273 N N . VAL B 1 17 ? 1.649 -4.773 -19.547 1 47.59 17 VAL B N 1
ATOM 5274 C CA . VAL B 1 17 ? 2.875 -5.531 -19.781 1 47.59 17 VAL B CA 1
ATOM 5275 C C . VAL B 1 17 ? 2.789 -6.887 -19.094 1 47.59 17 VAL B C 1
ATOM 5277 O O . VAL B 1 17 ? 3.049 -7.926 -19.703 1 47.59 17 VAL B O 1
ATOM 5280 N N . PRO B 1 18 ? 2.42 -6.816 -17.859 1 47.09 18 PRO B N 1
ATOM 5281 C CA . PRO B 1 18 ? 2.289 -8.172 -17.312 1 47.09 18 PRO B CA 1
ATOM 5282 C C . PRO B 1 18 ? 1.211 -8.984 -18.031 1 47.09 18 PRO B C 1
ATOM 5284 O O . PRO B 1 18 ? 1.38 -10.188 -18.234 1 47.09 18 PRO B O 1
ATOM 5287 N N . LEU B 1 19 ? 0.165 -8.305 -18.438 1 47.84 19 LEU B N 1
ATOM 5288 C CA . LEU B 1 19 ? -0.879 -9.016 -19.156 1 47.84 19 LEU B CA 1
ATOM 5289 C C . LEU B 1 19 ? -0.381 -9.453 -20.531 1 47.84 19 LEU B C 1
ATOM 5291 O O . LEU B 1 19 ? -0.706 -10.547 -21 1 47.84 19 LEU B O 1
ATOM 5295 N N . ALA B 1 20 ? 0.269 -8.57 -21.203 1 47.47 20 ALA B N 1
ATOM 5296 C CA . ALA B 1 20 ? 0.852 -8.945 -22.484 1 47.47 20 ALA B CA 1
ATOM 5297 C C . ALA B 1 20 ? 1.868 -10.07 -22.312 1 47.47 20 ALA B C 1
ATOM 5299 O O . ALA B 1 20 ? 1.949 -10.969 -23.156 1 47.47 20 ALA B O 1
ATOM 5300 N N . LEU B 1 21 ? 2.547 -9.938 -21.281 1 47.19 21 LEU B N 1
ATOM 5301 C CA . LEU B 1 21 ? 3.48 -11.031 -21.016 1 47.19 21 LEU B CA 1
ATOM 5302 C C . LEU B 1 21 ? 2.732 -12.336 -20.781 1 47.19 21 LEU B C 1
ATOM 5304 O O . LEU B 1 21 ? 3.156 -13.391 -21.266 1 47.19 21 LEU B O 1
ATOM 5308 N N . LEU B 1 22 ? 1.618 -12.109 -20.188 1 48.22 22 LEU B N 1
ATOM 5309 C CA . LEU B 1 22 ? 0.803 -13.297 -19.953 1 48.22 22 LEU B CA 1
ATOM 5310 C C . LEU B 1 22 ? 0.176 -13.789 -21.25 1 48.22 22 LEU B C 1
ATOM 5312 O O . LEU B 1 22 ? 0.071 -14.992 -21.469 1 48.22 22 LEU B O 1
ATOM 5316 N N . SER B 1 23 ? -0.312 -12.75 -22.047 1 46.88 23 SER B N 1
ATOM 5317 C CA . SER B 1 23 ? -0.924 -13.164 -23.297 1 46.88 23 SER B CA 1
ATOM 5318 C C . SER B 1 23 ? 0.09 -13.852 -24.219 1 46.88 23 SER B C 1
ATOM 5320 O O . SER B 1 23 ? -0.245 -14.805 -24.922 1 46.88 23 SER B O 1
ATOM 5322 N N . ARG B 1 24 ? 1.227 -13.219 -24.297 1 47.47 24 ARG B N 1
ATOM 5323 C CA . ARG B 1 24 ? 2.24 -13.883 -25.109 1 47.47 24 ARG B CA 1
ATOM 5324 C C . ARG B 1 24 ? 2.514 -15.289 -24.609 1 47.47 24 ARG B C 1
ATOM 5326 O O . ARG B 1 24 ? 2.797 -16.203 -25.391 1 47.47 24 ARG B O 1
ATOM 5333 N N . PHE B 1 25 ? 2.453 -15.344 -23.344 1 44.38 25 PHE B N 1
ATOM 5334 C CA . PHE B 1 25 ? 2.6 -16.672 -22.781 1 44.38 25 PHE B CA 1
ATOM 5335 C C . PHE B 1 25 ? 1.476 -17.594 -23.25 1 44.38 25 PHE B C 1
ATOM 5337 O O . PHE B 1 25 ? 1.683 -18.797 -23.438 1 44.38 25 PHE B O 1
ATOM 5344 N N . ALA B 1 26 ? 0.279 -16.969 -23.406 1 44.16 26 ALA B N 1
ATOM 5345 C CA . ALA B 1 26 ? -0.89 -17.734 -23.828 1 44.16 26 ALA B CA 1
ATOM 5346 C C . ALA B 1 26 ? -0.828 -18.062 -25.312 1 44.16 26 ALA B C 1
ATOM 5348 O O . ALA B 1 26 ? -1.222 -19.141 -25.734 1 44.16 26 ALA B O 1
ATOM 5349 N N . GLU B 1 27 ? -0.622 -16.984 -26.078 1 43.75 27 GLU B N 1
ATOM 5350 C CA . GLU B 1 27 ? -0.729 -17.234 -27.516 1 43.75 27 GLU B CA 1
ATOM 5351 C C . GLU B 1 27 ? 0.47 -18.031 -28.016 1 43.75 27 GLU B C 1
ATOM 5353 O O . GLU B 1 27 ? 0.441 -18.562 -29.125 1 43.75 27 GLU B O 1
ATOM 5358 N N . THR B 1 28 ? 1.544 -17.844 -27.359 1 40.62 28 THR B N 1
ATOM 5359 C CA . THR B 1 28 ? 2.51 -18.672 -28.047 1 40.62 28 THR B CA 1
ATOM 5360 C C . THR B 1 28 ? 1.975 -20.094 -28.219 1 40.62 28 THR B C 1
ATOM 5362 O O . THR B 1 28 ? 1.082 -20.516 -27.484 1 40.62 28 THR B O 1
ATOM 5365 N N . ASN B 1 29 ? 2.561 -21 -29.141 1 42.16 29 ASN B N 1
ATOM 5366 C CA . ASN B 1 29 ? 2.225 -22.312 -29.688 1 42.16 29 ASN B CA 1
ATOM 5367 C C . ASN B 1 29 ? 1.763 -23.281 -28.609 1 42.16 29 ASN B C 1
ATOM 5369 O O . ASN B 1 29 ? 2.574 -24 -28.016 1 42.16 29 ASN B O 1
ATOM 5373 N N . SER B 1 30 ? 1.033 -22.828 -27.859 1 51.81 30 SER B N 1
ATOM 5374 C CA . SER B 1 30 ? 0.546 -23.812 -26.906 1 51.81 30 SER B CA 1
ATOM 5375 C C . SER B 1 30 ? 0.146 -25.109 -27.609 1 51.81 30 SER B C 1
ATOM 5377 O O . SER B 1 30 ? -0.702 -25.094 -28.5 1 51.81 30 SER B O 1
ATOM 5379 N N . PRO B 1 31 ? 0.894 -25.938 -27.375 1 61.72 31 PRO B N 1
ATOM 5380 C CA . PRO B 1 31 ? 0.711 -27.219 -28.047 1 61.72 31 PRO B CA 1
ATOM 5381 C C . PRO B 1 31 ? -0.619 -27.891 -27.703 1 61.72 31 PRO B C 1
ATOM 5383 O O . PRO B 1 31 ? -0.971 -28.922 -28.281 1 61.72 31 PRO B O 1
ATOM 5386 N N . CYS B 1 32 ? -1.438 -27.078 -26.781 1 77.81 32 CYS B N 1
ATOM 5387 C CA . CYS B 1 32 ? -2.729 -27.734 -26.609 1 77.81 32 CYS B CA 1
ATOM 5388 C C . CYS B 1 32 ? -3.721 -27.281 -27.672 1 77.81 32 CYS B C 1
ATOM 5390 O O . CYS B 1 32 ? -3.848 -26.094 -27.953 1 77.81 32 CYS B O 1
ATOM 5392 N N . LYS B 1 33 ? -4.285 -28.141 -28.359 1 82.5 33 LYS B N 1
ATOM 5393 C CA . LYS B 1 33 ? -5.207 -27.859 -29.453 1 82.5 33 LYS B CA 1
ATOM 5394 C C . LYS B 1 33 ? -6.66 -28.016 -29 1 82.5 33 LYS B C 1
ATOM 5396 O O . LYS B 1 33 ? -6.996 -28.953 -28.281 1 82.5 33 LYS B O 1
ATOM 5401 N N . ASP B 1 34 ? -7.469 -27.062 -29.359 1 81 34 ASP B N 1
ATOM 5402 C CA . ASP B 1 34 ? -8.898 -27.078 -29.047 1 81 34 ASP B CA 1
ATOM 5403 C C . ASP B 1 34 ? -9.656 -27.984 -30.016 1 81 34 ASP B C 1
ATOM 5405 O O . ASP B 1 34 ? -9.625 -27.766 -31.219 1 81 34 ASP B O 1
ATOM 5409 N N . HIS B 1 35 ? -10.32 -29 -29.438 1 78.56 35 HIS B N 1
ATOM 5410 C CA . HIS B 1 35 ? -11.078 -29.938 -30.266 1 78.56 35 HIS B CA 1
ATOM 5411 C C . HIS B 1 35 ? -12.57 -29.844 -29.969 1 78.56 35 HIS B C 1
ATOM 5413 O O . HIS B 1 35 ? -13.336 -30.766 -30.297 1 78.56 35 HIS B O 1
ATOM 5419 N N . SER B 1 36 ? -12.938 -28.766 -29.359 1 76.81 36 SER B N 1
ATOM 5420 C CA . SER B 1 36 ? -14.328 -28.609 -28.969 1 76.81 36 SER B CA 1
ATOM 5421 C C . SER B 1 36 ? -15.25 -28.609 -30.172 1 76.81 36 SER B C 1
ATOM 5423 O O . SER B 1 36 ? -16.391 -29.078 -30.109 1 76.81 36 SER B O 1
ATOM 5425 N N . LYS B 1 37 ? -14.719 -28.141 -31.281 1 77.44 37 LYS B N 1
ATOM 5426 C CA . LYS B 1 37 ? -15.547 -28.016 -32.469 1 77.44 37 LYS B CA 1
ATOM 5427 C C . LYS B 1 37 ? -15.797 -29.391 -33.094 1 77.44 37 LYS B C 1
ATOM 5429 O O . LYS B 1 37 ? -16.766 -29.562 -33.875 1 77.44 37 LYS B O 1
ATOM 5434 N N . GLU B 1 38 ? -15.055 -30.312 -32.719 1 83.81 38 GLU B N 1
ATOM 5435 C CA . GLU B 1 38 ? -15.172 -31.641 -33.312 1 83.81 38 GLU B CA 1
ATOM 5436 C C . GLU B 1 38 ? -16.109 -32.531 -32.5 1 83.81 38 GLU B C 1
ATOM 5438 O O . GLU B 1 38 ? -16.484 -33.625 -32.969 1 83.81 38 GLU B O 1
ATOM 5443 N N . MET B 1 39 ? -16.531 -32.062 -31.453 1 87.31 39 MET B N 1
ATOM 5444 C CA . MET B 1 39 ? -17.359 -32.875 -30.578 1 87.31 39 MET B CA 1
ATOM 5445 C C . MET B 1 39 ? -18.844 -32.75 -30.969 1 87.31 39 MET B C 1
ATOM 5447 O O . MET B 1 39 ? -19.281 -31.672 -31.375 1 87.31 39 MET B O 1
ATOM 5451 N N . VAL B 1 40 ? -19.516 -33.812 -30.875 1 90.25 40 VAL B N 1
ATOM 5452 C CA . VAL B 1 40 ? -20.969 -33.812 -31.031 1 90.25 40 VAL B CA 1
ATOM 5453 C C . VAL B 1 40 ? -21.641 -33.969 -29.656 1 90.25 40 VAL B C 1
ATOM 5455 O O . VAL B 1 40 ? -21.016 -34.469 -28.703 1 90.25 40 VAL B O 1
ATOM 5458 N N . TYR B 1 41 ? -22.859 -33.438 -29.531 1 91.31 41 TYR B N 1
ATOM 5459 C CA . TYR B 1 41 ? -23.469 -33.469 -28.203 1 91.31 41 TYR B CA 1
ATOM 5460 C C . TYR B 1 41 ? -24.938 -33.844 -28.281 1 91.31 41 TYR B C 1
ATOM 5462 O O . TYR B 1 41 ? -25.547 -33.781 -29.359 1 91.31 41 TYR B O 1
ATOM 5470 N N . TRP B 1 42 ? -25.453 -34.312 -27.219 1 93.19 42 TRP B N 1
ATOM 5471 C CA . TRP B 1 42 ? -26.859 -34.656 -27.031 1 93.19 42 TRP B CA 1
ATOM 5472 C C . TRP B 1 42 ? -27.359 -34.156 -25.672 1 93.19 42 TRP B C 1
ATOM 5474 O O . TRP B 1 42 ? -26.688 -34.344 -24.656 1 93.19 42 TRP B O 1
ATOM 5484 N N . GLU B 1 43 ? -28.5 -33.469 -25.688 1 93.12 43 GLU B N 1
ATOM 5485 C CA . GLU B 1 43 ? -29.078 -32.906 -24.469 1 93.12 43 GLU B CA 1
ATOM 5486 C C . GLU B 1 43 ? -30 -33.938 -23.797 1 93.12 43 GLU B C 1
ATOM 5488 O O . GLU B 1 43 ? -30.984 -34.375 -24.391 1 93.12 43 GLU B O 1
ATOM 5493 N N . ASP B 1 44 ? -29.641 -34.281 -22.609 1 95 44 ASP B N 1
ATOM 5494 C CA . ASP B 1 44 ? -30.453 -35.156 -21.766 1 95 44 ASP B CA 1
ATOM 5495 C C . ASP B 1 44 ? -31.328 -34.344 -20.812 1 95 44 ASP B C 1
ATOM 5497 O O . ASP B 1 44 ? -30.938 -34.062 -19.672 1 95 44 ASP B O 1
ATOM 5501 N N . LYS B 1 45 ? -32.531 -34.094 -21.141 1 94.31 45 LYS B N 1
ATOM 5502 C CA . LYS B 1 45 ? -33.438 -33.25 -20.344 1 94.31 45 LYS B CA 1
ATOM 5503 C C . LYS B 1 45 ? -33.781 -33.938 -19.031 1 94.31 45 LYS B C 1
ATOM 5505 O O . LYS B 1 45 ? -34.031 -33.281 -18.031 1 94.31 45 LYS B O 1
ATOM 5510 N N . SER B 1 46 ? -33.719 -35.281 -19.031 1 92.56 46 SER B N 1
ATOM 5511 C CA . SER B 1 46 ? -34.062 -36 -17.812 1 92.56 46 SER B CA 1
ATOM 5512 C C . SER B 1 46 ? -32.875 -36.094 -16.859 1 92.56 46 SER B C 1
ATOM 5514 O O . SER B 1 46 ? -33.062 -36.344 -15.664 1 92.56 46 SER B O 1
ATOM 5516 N N . ALA B 1 47 ? -31.766 -35.969 -17.375 1 90.75 47 ALA B N 1
ATOM 5517 C CA . ALA B 1 47 ? -30.5 -36.062 -16.656 1 90.75 47 ALA B CA 1
ATOM 5518 C C . ALA B 1 47 ? -30.297 -37.438 -16.016 1 90.75 47 ALA B C 1
ATOM 5520 O O . ALA B 1 47 ? -29.641 -37.562 -14.984 1 90.75 47 ALA B O 1
ATOM 5521 N N . ASN B 1 48 ? -31 -38.5 -16.531 1 91.12 48 ASN B N 1
ATOM 5522 C CA . ASN B 1 48 ? -30.922 -39.812 -15.906 1 91.12 48 ASN B CA 1
ATOM 5523 C C . ASN B 1 48 ? -30.812 -40.906 -16.953 1 91.12 48 ASN B C 1
ATOM 5525 O O . ASN B 1 48 ? -31.078 -42.094 -16.656 1 91.12 48 ASN B O 1
ATOM 5529 N N . VAL B 1 49 ? -30.375 -40.562 -18.062 1 94.06 49 VAL B N 1
ATOM 5530 C CA . VAL B 1 49 ? -30.234 -41.562 -19.109 1 94.06 49 VAL B CA 1
ATOM 5531 C C . VAL B 1 49 ? -28.984 -42.406 -18.844 1 94.06 49 VAL B C 1
ATOM 5533 O O . VAL B 1 49 ? -27.953 -41.906 -18.422 1 94.06 49 VAL B O 1
ATOM 5536 N N . SER B 1 50 ? -29.156 -43.719 -18.953 1 92.69 50 SER B N 1
ATOM 5537 C CA . SER B 1 50 ? -28.047 -44.656 -18.688 1 92.69 50 SER B CA 1
ATOM 5538 C C . SER B 1 50 ? -27.016 -44.594 -19.797 1 92.69 50 SER B C 1
ATOM 5540 O O . SER B 1 50 ? -27.328 -44.219 -20.938 1 92.69 50 SER B O 1
ATOM 5542 N N . PHE B 1 51 ? -25.812 -44.969 -19.5 1 95 51 PHE B N 1
ATOM 5543 C CA . PHE B 1 51 ? -24.719 -44.906 -20.453 1 95 51 PHE B CA 1
ATOM 5544 C C . PHE B 1 51 ? -24.969 -45.844 -21.625 1 95 51 PHE B C 1
ATOM 5546 O O . PHE B 1 51 ? -24.641 -45.5 -22.766 1 95 51 PHE B O 1
ATOM 5553 N N . ASP B 1 52 ? -25.594 -46.969 -21.406 1 93.38 52 ASP B N 1
ATOM 5554 C CA . ASP B 1 52 ? -25.891 -47.906 -22.469 1 93.38 52 ASP B CA 1
ATOM 5555 C C . ASP B 1 52 ? -26.844 -47.312 -23.5 1 93.38 52 ASP B C 1
ATOM 5557 O O . ASP B 1 52 ? -26.672 -47.531 -24.703 1 93.38 52 ASP B O 1
ATOM 5561 N N . GLU B 1 53 ? -27.766 -46.594 -23 1 94.69 53 GLU B N 1
ATOM 5562 C CA . GLU B 1 53 ? -28.703 -45.938 -23.906 1 94.69 53 GLU B CA 1
ATOM 5563 C C . GLU B 1 53 ? -28.016 -44.844 -24.703 1 94.69 53 GLU B C 1
ATOM 5565 O O . GLU B 1 53 ? -28.375 -44.594 -25.859 1 94.69 53 GLU B O 1
ATOM 5570 N N . ILE B 1 54 ? -27.109 -44.219 -24.125 1 94.69 54 ILE B N 1
ATOM 5571 C CA . ILE B 1 54 ? -26.391 -43.156 -24.781 1 94.69 54 ILE B CA 1
ATOM 5572 C C . ILE B 1 54 ? -25.547 -43.688 -25.938 1 94.69 54 ILE B C 1
ATOM 5574 O O . ILE B 1 54 ? -25.469 -43.094 -27 1 94.69 54 ILE B O 1
ATOM 5578 N N . ILE B 1 55 ? -24.875 -44.844 -25.688 1 94.38 55 ILE B N 1
ATOM 5579 C CA . ILE B 1 55 ? -24.094 -45.5 -26.734 1 94.38 55 ILE B CA 1
ATOM 5580 C C . ILE B 1 55 ? -25 -45.812 -27.922 1 94.38 55 ILE B C 1
ATOM 5582 O O . ILE B 1 55 ? -24.625 -45.562 -29.078 1 94.38 55 ILE B O 1
ATOM 5586 N N . ASN B 1 56 ? -26.203 -46.281 -27.625 1 93.81 56 ASN B N 1
ATOM 5587 C CA . ASN B 1 56 ? -27.156 -46.625 -28.672 1 93.81 56 ASN B CA 1
ATOM 5588 C C . ASN B 1 56 ? -27.594 -45.375 -29.453 1 93.81 56 ASN B C 1
ATOM 5590 O O . ASN B 1 56 ? -27.719 -45.406 -30.672 1 93.81 56 ASN B O 1
ATOM 5594 N N . LYS B 1 57 ? -27.812 -44.375 -28.734 1 93.94 57 LYS B N 1
ATOM 5595 C CA . LYS B 1 57 ? -28.25 -43.125 -29.375 1 93.94 57 LYS B CA 1
ATOM 5596 C C . LYS B 1 57 ? -27.156 -42.562 -30.281 1 93.94 57 LYS B C 1
ATOM 5598 O O . LYS B 1 57 ? -27.453 -41.969 -31.312 1 93.94 57 LYS B O 1
ATOM 5603 N N . GLN B 1 58 ? -26 -42.656 -29.875 1 92.25 58 GLN B N 1
ATOM 5604 C CA . GLN B 1 58 ? -24.875 -42.156 -30.688 1 92.25 58 GLN B CA 1
ATOM 5605 C C . GLN B 1 58 ? -24.734 -43 -31.953 1 92.25 58 GLN B C 1
ATOM 5607 O O . GLN B 1 58 ? -24.484 -42.438 -33.031 1 92.25 58 GLN B O 1
ATOM 5612 N N . GLU B 1 59 ? -24.875 -44.281 -31.859 1 90.94 59 GLU B N 1
ATOM 5613 C CA . GLU B 1 59 ? -24.75 -45.156 -33 1 90.94 59 GLU B CA 1
ATOM 5614 C C . GLU B 1 59 ? -25.891 -44.938 -34 1 90.94 59 GLU B C 1
ATOM 5616 O O . GLU B 1 59 ? -25.703 -45.094 -35.219 1 90.94 59 GLU B O 1
ATOM 5621 N N . LEU B 1 60 ? -26.969 -44.406 -33.438 1 91.5 60 LEU B N 1
ATOM 5622 C CA . LEU B 1 60 ? -28.141 -44.156 -34.281 1 91.5 60 LEU B CA 1
ATOM 5623 C C . LEU B 1 60 ? -28.016 -42.781 -34.938 1 91.5 60 LEU B C 1
ATOM 5625 O O . LEU B 1 60 ? -28.828 -42.438 -35.812 1 91.5 60 LEU B O 1
ATOM 5629 N N . GLY B 1 61 ? -27.125 -41.938 -34.531 1 89.12 61 GLY B N 1
ATOM 5630 C CA . GLY B 1 61 ? -26.906 -40.656 -35.125 1 89.12 61 GLY B CA 1
ATOM 5631 C C . GLY B 1 61 ? -27.734 -39.531 -34.469 1 89.12 61 GLY B C 1
ATOM 5632 O O . GLY B 1 61 ? -28.031 -38.531 -35.125 1 89.12 61 GLY B O 1
ATOM 5633 N N . ASP B 1 62 ? -28.078 -39.656 -33.219 1 90.81 62 ASP B N 1
ATOM 5634 C CA . ASP B 1 62 ? -28.938 -38.688 -32.562 1 90.81 62 ASP B CA 1
ATOM 5635 C C . ASP B 1 62 ? -28.125 -37.5 -32.062 1 90.81 62 ASP B C 1
ATOM 5637 O O . ASP B 1 62 ? -28.688 -36.469 -31.688 1 90.81 62 ASP B O 1
ATOM 5641 N N . PHE B 1 63 ? -26.875 -37.656 -32.062 1 93.31 63 PHE B N 1
ATOM 5642 C CA . PHE B 1 63 ? -26.016 -36.594 -31.594 1 93.31 63 PHE B CA 1
ATOM 5643 C C . PHE B 1 63 ? -25.891 -35.5 -32.656 1 93.31 63 PHE B C 1
ATOM 5645 O O . PHE B 1 63 ? -25.797 -35.781 -33.844 1 93.31 63 PHE B O 1
ATOM 5652 N N . ARG B 1 64 ? -26.047 -34.281 -32.219 1 88.5 64 ARG B N 1
ATOM 5653 C CA . ARG B 1 64 ? -26.016 -33.125 -33.125 1 88.5 64 ARG B CA 1
ATOM 5654 C C . ARG B 1 64 ? -24.656 -32.438 -33.094 1 88.5 64 ARG B C 1
ATOM 5656 O O . ARG B 1 64 ? -23.938 -32.5 -32.094 1 88.5 64 ARG B O 1
ATOM 5663 N N . GLN B 1 65 ? -24.281 -31.906 -34.281 1 80.12 65 GLN B N 1
ATOM 5664 C CA . GLN B 1 65 ? -23.078 -31.078 -34.344 1 80.12 65 GLN B CA 1
ATOM 5665 C C . GLN B 1 65 ? -23.328 -29.703 -33.75 1 80.12 65 GLN B C 1
ATOM 5667 O O . GLN B 1 65 ? -24.422 -29.141 -33.906 1 80.12 65 GLN B O 1
ATOM 5672 N N . LYS B 1 66 ? -22.438 -29.281 -32.844 1 67.31 66 LYS B N 1
ATOM 5673 C CA . LYS B 1 66 ? -22.562 -27.969 -32.219 1 67.31 66 LYS B CA 1
ATOM 5674 C C . LYS B 1 66 ? -22.516 -26.859 -33.281 1 67.31 66 LYS B C 1
ATOM 5676 O O . LYS B 1 66 ? -21.609 -26.844 -34.125 1 67.31 66 LYS B O 1
ATOM 5681 N N . THR B 1 67 ? -23.625 -26.297 -33.75 1 57.31 67 THR B N 1
ATOM 5682 C CA . THR B 1 67 ? -23.656 -25.219 -34.719 1 57.31 67 THR B CA 1
ATOM 5683 C C . THR B 1 67 ? -22.922 -23.984 -34.188 1 57.31 67 THR B C 1
ATOM 5685 O O . THR B 1 67 ? -22.531 -23.094 -34.969 1 57.31 67 THR B O 1
ATOM 5688 N N . ARG B 1 68 ? -23.188 -23.609 -32.969 1 56.62 68 ARG B N 1
ATOM 5689 C CA . ARG B 1 68 ? -22.594 -22.344 -32.594 1 56.62 68 ARG B CA 1
ATOM 5690 C C . ARG B 1 68 ? -21.172 -22.547 -32.062 1 56.62 68 ARG B C 1
ATOM 5692 O O . ARG B 1 68 ? -20.906 -23.531 -31.359 1 56.62 68 ARG B O 1
ATOM 5699 N N . PRO B 1 69 ? -20.359 -21.812 -32.812 1 51.84 69 PRO B N 1
ATOM 5700 C CA . PRO B 1 69 ? -18.922 -21.922 -32.562 1 51.84 69 PRO B CA 1
ATOM 5701 C C . PRO B 1 69 ? -18.562 -22.062 -31.094 1 51.84 69 PRO B C 1
ATOM 5703 O O . PRO B 1 69 ? -17.516 -22.609 -30.75 1 51.84 69 PRO B O 1
ATOM 5706 N N . ASN B 1 70 ? -19.078 -21.281 -30.172 1 52.97 70 ASN B N 1
ATOM 5707 C CA . ASN B 1 70 ? -18.469 -21.031 -28.875 1 52.97 70 ASN B CA 1
ATOM 5708 C C . ASN B 1 70 ? -19.062 -21.938 -27.797 1 52.97 70 ASN B C 1
ATOM 5710 O O . ASN B 1 70 ? -20.281 -21.922 -27.578 1 52.97 70 ASN B O 1
ATOM 5714 N N . HIS B 1 71 ? -18.891 -23.188 -27.875 1 57.62 71 HIS B N 1
ATOM 5715 C CA . HIS B 1 71 ? -19.188 -24.359 -27.047 1 57.62 71 HIS B CA 1
ATOM 5716 C C . HIS B 1 71 ? -19.703 -23.938 -25.672 1 57.62 71 HIS B C 1
ATOM 5718 O O . HIS B 1 71 ? -19.453 -24.625 -24.688 1 57.62 71 HIS B O 1
ATOM 5724 N N . ASN B 1 72 ? -20.344 -22.844 -25.484 1 74.06 72 ASN B N 1
ATOM 5725 C CA . ASN B 1 72 ? -20.922 -22.484 -24.203 1 74.06 72 ASN B CA 1
ATOM 5726 C C . ASN B 1 72 ? -22.438 -22.688 -24.203 1 74.06 72 ASN B C 1
ATOM 5728 O O . ASN B 1 72 ? -23.141 -22.25 -25.109 1 74.06 72 ASN B O 1
ATOM 5732 N N . ILE B 1 73 ? -22.938 -23.594 -23.422 1 79.56 73 ILE B N 1
ATOM 5733 C CA . ILE B 1 73 ? -24.344 -23.953 -23.297 1 79.56 73 ILE B CA 1
ATOM 5734 C C . ILE B 1 73 ? -25.062 -22.922 -22.422 1 79.56 73 ILE B C 1
ATOM 5736 O O . ILE B 1 73 ? -26.25 -22.641 -22.625 1 79.56 73 ILE B O 1
ATOM 5740 N N . GLY B 1 74 ? -24.375 -22.297 -21.578 1 82.88 74 GLY B N 1
ATOM 5741 C CA . GLY B 1 74 ? -25 -21.375 -20.641 1 82.88 74 GLY B CA 1
ATOM 5742 C C . GLY B 1 74 ? -25.719 -22.078 -19.5 1 82.88 74 GLY B C 1
ATOM 5743 O O . GLY B 1 74 ? -25.25 -23.109 -19.016 1 82.88 74 GLY B O 1
ATOM 5744 N N . TYR B 1 75 ? -26.781 -21.531 -18.984 1 86.06 75 TYR B N 1
ATOM 5745 C CA . TYR B 1 75 ? -27.516 -22.109 -17.859 1 86.06 75 TYR B CA 1
ATOM 5746 C C . TYR B 1 75 ? -28.562 -23.109 -18.344 1 86.06 75 TYR B C 1
ATOM 5748 O O . TYR B 1 75 ? -29.297 -22.828 -19.297 1 86.06 75 TYR B O 1
ATOM 5756 N N . SER B 1 76 ? -28.453 -24.297 -17.844 1 88.19 76 SER B N 1
ATOM 5757 C CA . SER B 1 76 ? -29.406 -25.344 -18.203 1 88.19 76 SER B CA 1
ATOM 5758 C C . SER B 1 76 ? -29.594 -26.344 -17.062 1 88.19 76 SER B C 1
ATOM 5760 O O . SER B 1 76 ? -28.672 -26.562 -16.281 1 88.19 76 SER B O 1
ATOM 5762 N N . LYS B 1 77 ? -30.75 -26.891 -16.953 1 89.5 77 LYS B N 1
ATOM 5763 C CA . LYS B 1 77 ? -31.016 -27.922 -15.953 1 89.5 77 LYS B CA 1
ATOM 5764 C C . LYS B 1 77 ? -30.734 -29.312 -16.516 1 89.5 77 LYS B C 1
ATOM 5766 O O . LYS B 1 77 ? -30.641 -30.281 -15.766 1 89.5 77 LYS B O 1
ATOM 5771 N N . SER B 1 78 ? -30.453 -29.359 -17.766 1 92.81 78 SER B N 1
ATOM 5772 C CA . SER B 1 78 ? -30.234 -30.641 -18.453 1 92.81 78 SER B CA 1
ATOM 5773 C C . SER B 1 78 ? -28.797 -31.109 -18.297 1 92.81 78 SER B C 1
ATOM 5775 O O . SER B 1 78 ? -27.922 -30.344 -17.906 1 92.81 78 SER B O 1
ATOM 5777 N N . ALA B 1 79 ? -28.672 -32.438 -18.438 1 95.12 79 ALA B N 1
ATOM 5778 C CA . ALA B 1 79 ? -27.328 -33 -18.609 1 95.12 79 ALA B CA 1
ATOM 5779 C C . ALA B 1 79 ? -26.953 -33.062 -20.094 1 95.12 79 ALA B C 1
ATOM 5781 O O . ALA B 1 79 ? -27.812 -33.281 -20.953 1 95.12 79 ALA B O 1
ATOM 5782 N N . PHE B 1 80 ? -25.766 -32.781 -20.312 1 93.19 80 PHE B N 1
ATOM 5783 C CA . PHE B 1 80 ? -25.297 -32.812 -21.688 1 93.19 80 PHE B CA 1
ATOM 5784 C C . PHE B 1 80 ? -24.25 -33.906 -21.891 1 93.19 80 PHE B C 1
ATOM 5786 O O . PHE B 1 80 ? -23.312 -34.031 -21.094 1 93.19 80 PHE B O 1
ATOM 5793 N N . TRP B 1 81 ? -24.453 -34.688 -22.891 1 94.12 81 TRP B N 1
ATOM 5794 C CA . TRP B 1 81 ? -23.5 -35.75 -23.266 1 94.12 81 TRP B CA 1
ATOM 5795 C C . TRP B 1 81 ? -22.703 -35.344 -24.484 1 94.12 81 TRP B C 1
ATOM 5797 O O . TRP B 1 81 ? -23.281 -34.906 -25.5 1 94.12 81 TRP B O 1
ATOM 5807 N N . PHE B 1 82 ? -21.453 -35.438 -24.391 1 92 82 PHE B N 1
ATOM 5808 C CA . PHE B 1 82 ? -20.562 -35.156 -25.516 1 92 82 PHE B CA 1
ATOM 5809 C C . PHE B 1 82 ? -19.844 -36.406 -25.969 1 92 82 PHE B C 1
ATOM 5811 O O . PHE B 1 82 ? -19.531 -37.281 -25.141 1 92 82 PHE B O 1
ATOM 5818 N N . TYR B 1 83 ? -19.672 -36.5 -27.219 1 93.69 83 TYR B N 1
ATOM 5819 C CA . TYR B 1 83 ? -18.922 -37.594 -27.797 1 93.69 83 TYR B CA 1
ATOM 5820 C C . TYR B 1 83 ? -17.844 -37.094 -28.75 1 93.69 83 TYR B C 1
ATOM 5822 O O . TYR B 1 83 ? -18.094 -36.156 -29.516 1 93.69 83 TYR B O 1
ATOM 5830 N N . TRP B 1 84 ? -16.688 -37.625 -28.641 1 92.56 84 TRP B N 1
ATOM 5831 C CA . TRP B 1 84 ? -15.594 -37.219 -29.5 1 92.56 84 TRP B CA 1
ATOM 5832 C C . TRP B 1 84 ? -14.672 -38.406 -29.812 1 92.56 84 TRP B C 1
ATOM 5834 O O . TRP B 1 84 ? -14.234 -39.094 -28.891 1 92.56 84 TRP B O 1
ATOM 5844 N N . LYS B 1 85 ? -14.43 -38.625 -31.016 1 91.38 85 LYS B N 1
ATOM 5845 C CA . LYS B 1 85 ? -13.438 -39.594 -31.469 1 91.38 85 LYS B CA 1
ATOM 5846 C C . LYS B 1 85 ? -12.242 -38.906 -32.094 1 91.38 85 LYS B C 1
ATOM 5848 O O . LYS B 1 85 ? -12.375 -38.25 -33.125 1 91.38 85 LYS B O 1
ATOM 5853 N N . PRO B 1 86 ? -11.141 -39.094 -31.422 1 90.12 86 PRO B N 1
ATOM 5854 C CA . PRO B 1 86 ? -9.969 -38.406 -31.953 1 90.12 86 PRO B CA 1
ATOM 5855 C C . PRO B 1 86 ? -9.625 -38.875 -33.375 1 90.12 86 PRO B C 1
ATOM 5857 O O . PRO B 1 86 ? -9.711 -40.062 -33.688 1 90.12 86 PRO B O 1
ATOM 5860 N N . ASN B 1 87 ? -9.273 -37.906 -34.188 1 85.88 87 ASN B N 1
ATOM 5861 C CA . ASN B 1 87 ? -8.953 -38.188 -35.594 1 85.88 87 ASN B CA 1
ATOM 5862 C C . ASN B 1 87 ? -7.445 -38.219 -35.812 1 85.88 87 ASN B C 1
ATOM 5864 O O . ASN B 1 87 ? -6.984 -38.156 -36.969 1 85.88 87 ASN B O 1
ATOM 5868 N N . PHE B 1 88 ? -6.695 -38.219 -34.75 1 84.19 88 PHE B N 1
ATOM 5869 C CA . PHE B 1 88 ? -5.238 -38.25 -34.875 1 84.19 88 PHE B CA 1
ATOM 5870 C C . PHE B 1 88 ? -4.668 -39.438 -34.125 1 84.19 88 PHE B C 1
ATOM 5872 O O . PHE B 1 88 ? -5.363 -40.062 -33.312 1 84.19 88 PHE B O 1
ATOM 5879 N N . THR B 1 89 ? -3.365 -39.844 -34.5 1 79.06 89 THR B N 1
ATOM 5880 C CA . THR B 1 89 ? -2.703 -40.969 -33.844 1 79.06 89 THR B CA 1
ATOM 5881 C C . THR B 1 89 ? -1.767 -40.469 -32.75 1 79.06 89 THR B C 1
ATOM 5883 O O . THR B 1 89 ? -1.235 -39.375 -32.812 1 79.06 89 THR B O 1
ATOM 5886 N N . HIS B 1 90 ? -1.683 -41.281 -31.688 1 76.38 90 HIS B N 1
ATOM 5887 C CA . HIS B 1 90 ? -0.879 -40.844 -30.547 1 76.38 90 HIS B CA 1
ATOM 5888 C C . HIS B 1 90 ? 0.61 -41.031 -30.828 1 76.38 90 HIS B C 1
ATOM 5890 O O . HIS B 1 90 ? 1.446 -40.406 -30.172 1 76.38 90 HIS B O 1
ATOM 5896 N N . GLN B 1 91 ? 1.015 -41.656 -31.891 1 75.56 91 GLN B N 1
ATOM 5897 C CA . GLN B 1 91 ? 2.424 -41.844 -32.219 1 75.56 91 GLN B CA 1
ATOM 5898 C C . GLN B 1 91 ? 3.275 -42 -30.969 1 75.56 91 GLN B C 1
ATOM 5900 O O . GLN B 1 91 ? 4.289 -41.312 -30.812 1 75.56 91 GLN B O 1
ATOM 5905 N N . ASN B 1 92 ? 2.969 -42.719 -29.922 1 73.62 92 ASN B N 1
ATOM 5906 C CA . ASN B 1 92 ? 3.652 -43.062 -28.688 1 73.62 92 ASN B CA 1
ATOM 5907 C C . ASN B 1 92 ? 3.729 -41.875 -27.734 1 73.62 92 ASN B C 1
ATOM 5909 O O . ASN B 1 92 ? 4.602 -41.812 -26.875 1 73.62 92 ASN B O 1
ATOM 5913 N N . VAL B 1 93 ? 2.895 -40.906 -28.109 1 78.62 93 VAL B N 1
ATOM 5914 C CA . VAL B 1 93 ? 2.799 -39.75 -27.219 1 78.62 93 VAL B CA 1
ATOM 5915 C C . VAL B 1 93 ? 1.538 -39.875 -26.375 1 78.62 93 VAL B C 1
ATOM 5917 O O . VAL B 1 93 ? 0.491 -40.312 -26.844 1 78.62 93 VAL B O 1
ATOM 5920 N N . ARG B 1 94 ? 1.732 -39.531 -25.141 1 82.75 94 ARG B N 1
ATOM 5921 C CA . ARG B 1 94 ? 0.581 -39.531 -24.25 1 82.75 94 ARG B CA 1
ATOM 5922 C C . ARG B 1 94 ? -0.143 -38.188 -24.266 1 82.75 94 ARG B C 1
ATOM 5924 O O . ARG B 1 94 ? 0.438 -37.156 -23.922 1 82.75 94 ARG B O 1
ATOM 5931 N N . TYR B 1 95 ? -1.378 -38.312 -24.719 1 88.31 95 TYR B N 1
ATOM 5932 C CA . TYR B 1 95 ? -2.193 -37.094 -24.766 1 88.31 95 TYR B CA 1
ATOM 5933 C C . TYR B 1 95 ? -3.205 -37.062 -23.625 1 88.31 95 TYR B C 1
ATOM 5935 O O . TYR B 1 95 ? -3.617 -38.125 -23.125 1 88.31 95 TYR B O 1
ATOM 5943 N N . TRP B 1 96 ? -3.508 -35.906 -23.234 1 90.5 96 TRP B N 1
ATOM 5944 C CA . TRP B 1 96 ? -4.48 -35.688 -22.172 1 90.5 96 TRP B CA 1
ATOM 5945 C C . TRP B 1 96 ? -5.613 -34.781 -22.641 1 90.5 96 TRP B C 1
ATOM 5947 O O . TRP B 1 96 ? -5.379 -33.781 -23.359 1 90.5 96 TRP B O 1
ATOM 5957 N N . LEU B 1 97 ? -6.801 -35.188 -22.297 1 92.31 97 LEU B N 1
ATOM 5958 C CA . LEU B 1 97 ? -7.949 -34.281 -22.453 1 92.31 97 LEU B CA 1
ATOM 5959 C C . LEU B 1 97 ? -8.078 -33.344 -21.25 1 92.31 97 LEU B C 1
ATOM 5961 O O . LEU B 1 97 ? -8.133 -33.812 -20.109 1 92.31 97 LEU B O 1
ATOM 5965 N N . VAL B 1 98 ? -8.094 -32.062 -21.531 1 91.62 98 VAL B N 1
ATOM 5966 C CA . VAL B 1 98 ? -8.094 -31.078 -20.438 1 91.62 98 VAL B CA 1
ATOM 5967 C C . VAL B 1 98 ? -9.32 -30.172 -20.562 1 91.62 98 VAL B C 1
ATOM 5969 O O . VAL B 1 98 ? -9.602 -29.625 -21.641 1 91.62 98 VAL B O 1
ATOM 5972 N N . ILE B 1 99 ? -10.078 -30.047 -19.516 1 91.19 99 ILE B N 1
ATOM 5973 C CA . ILE B 1 99 ? -11.203 -29.125 -19.391 1 91.19 99 ILE B CA 1
ATOM 5974 C C . ILE B 1 99 ? -10.93 -28.109 -18.297 1 91.19 99 ILE B C 1
ATOM 5976 O O . ILE B 1 99 ? -11 -28.422 -17.109 1 91.19 99 ILE B O 1
ATOM 5980 N N . ASP B 1 100 ? -10.703 -26.906 -18.719 1 87.56 100 ASP B N 1
ATOM 5981 C CA . ASP B 1 100 ? -10.289 -25.875 -17.766 1 87.5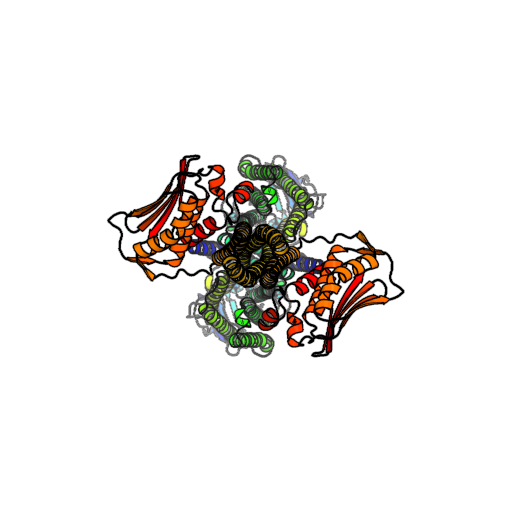6 100 ASP B CA 1
ATOM 5982 C C . ASP B 1 100 ? -11.484 -25.062 -17.281 1 87.56 100 ASP B C 1
ATOM 5984 O O . ASP B 1 100 ? -11.57 -23.859 -17.547 1 87.56 100 ASP B O 1
ATOM 5988 N N . ASN B 1 101 ? -12.398 -25.625 -16.656 1 89.25 101 ASN B N 1
ATOM 5989 C CA . ASN B 1 101 ? -13.516 -25.031 -15.93 1 89.25 101 ASN B CA 1
ATOM 5990 C C . ASN B 1 101 ? -13.781 -25.781 -14.617 1 89.25 101 ASN B C 1
ATOM 5992 O O . ASN B 1 101 ? -14.633 -26.656 -14.57 1 89.25 101 ASN B O 1
ATOM 5996 N N . PRO B 1 102 ? -13.117 -25.281 -13.625 1 90.19 102 PRO B N 1
ATOM 5997 C CA . PRO B 1 102 ? -13.195 -26.016 -12.359 1 90.19 102 PRO B CA 1
ATOM 5998 C C . PRO B 1 102 ? -14.555 -25.875 -11.68 1 90.19 102 PRO B C 1
ATOM 6000 O O . PRO B 1 102 ? -14.828 -26.562 -10.688 1 90.19 102 PRO B O 1
ATOM 6003 N N . LEU B 1 103 ? -15.492 -25.172 -12.25 1 90.19 103 LEU B N 1
ATOM 6004 C CA . LEU B 1 103 ? -16.766 -24.906 -11.602 1 90.19 103 LEU B CA 1
ATOM 6005 C C . LEU B 1 103 ? -17.828 -25.891 -12.062 1 90.19 103 LEU B C 1
ATOM 6007 O O . LEU B 1 103 ? -18.969 -25.859 -11.578 1 90.19 103 LEU B O 1
ATOM 6011 N N . ILE B 1 104 ? -17.469 -26.766 -12.969 1 93.25 104 ILE B N 1
ATOM 6012 C CA . ILE B 1 104 ? -18.438 -27.766 -13.398 1 93.25 104 ILE B CA 1
ATOM 6013 C C . ILE B 1 104 ? -18.766 -28.688 -12.234 1 93.25 104 ILE B C 1
ATOM 6015 O O . ILE B 1 104 ? -17.875 -29.234 -11.578 1 93.25 104 ILE B O 1
ATOM 6019 N N . ASP B 1 105 ? -20 -28.875 -11.977 1 94.19 105 ASP B N 1
ATOM 6020 C CA . ASP B 1 105 ? -20.453 -29.609 -10.805 1 94.19 105 ASP B CA 1
ATOM 6021 C C . ASP B 1 105 ? -20.203 -31.109 -10.977 1 94.19 105 ASP B C 1
ATOM 6023 O O . ASP B 1 105 ? -19.641 -31.766 -10.094 1 94.19 105 ASP B O 1
ATOM 6027 N N . ASN B 1 106 ? -20.672 -31.625 -12.062 1 94.88 106 ASN B N 1
ATOM 6028 C CA . ASN B 1 106 ? -20.531 -33.031 -12.359 1 94.88 106 ASN B CA 1
ATOM 6029 C C . ASN B 1 106 ? -19.969 -33.281 -13.766 1 94.88 106 ASN B C 1
ATOM 6031 O O . ASN B 1 106 ? -20.594 -32.875 -14.758 1 94.88 106 ASN B O 1
ATOM 6035 N N . LEU B 1 107 ? -18.844 -33.812 -13.797 1 95.75 107 LEU B N 1
ATOM 6036 C CA . LEU B 1 107 ? -18.188 -34.188 -15.047 1 95.75 107 LEU B CA 1
ATOM 6037 C C . LEU B 1 107 ? -17.781 -35.656 -15.039 1 95.75 107 LEU B C 1
ATOM 6039 O O . LEU B 1 107 ? -16.922 -36.062 -14.25 1 95.75 107 LEU B O 1
ATOM 6043 N N . ASP B 1 108 ? -18.422 -36.406 -15.898 1 95.88 108 ASP B N 1
ATOM 6044 C CA . ASP B 1 108 ? -18.141 -37.844 -15.984 1 95.88 108 ASP B CA 1
ATOM 6045 C C . ASP B 1 108 ? -17.453 -38.188 -17.297 1 95.88 108 ASP B C 1
ATOM 6047 O O . ASP B 1 108 ? -17.828 -37.688 -18.359 1 95.88 108 ASP B O 1
ATOM 6051 N N . PHE B 1 109 ? -16.438 -38.938 -17.219 1 95.44 109 PHE B N 1
ATOM 6052 C CA . PHE B 1 109 ? -15.688 -39.406 -18.391 1 95.44 109 PHE B CA 1
ATOM 6053 C C . PHE B 1 109 ? -15.914 -40.906 -18.609 1 95.44 109 PHE B C 1
ATOM 6055 O O . PHE B 1 109 ? -15.961 -41.688 -17.656 1 95.44 109 PHE B O 1
ATOM 6062 N N . TYR B 1 110 ? -16.141 -41.25 -19.859 1 95.44 110 TYR B N 1
ATOM 6063 C CA . TYR B 1 110 ? -16.25 -42.656 -20.266 1 95.44 110 TYR B CA 1
ATOM 6064 C C . TYR B 1 110 ? -15.273 -42.969 -21.391 1 95.44 110 TYR B C 1
ATOM 6066 O O . TYR B 1 110 ? -15.32 -42.344 -22.453 1 95.44 110 TYR B O 1
ATOM 6074 N N . GLN B 1 111 ? -14.359 -43.875 -21.156 1 94 111 GLN B N 1
ATOM 6075 C CA . GLN B 1 111 ? -13.445 -44.312 -22.203 1 94 111 GLN B CA 1
ATOM 6076 C C . GLN B 1 111 ? -13.133 -45.812 -22.047 1 94 111 GLN B C 1
ATOM 6078 O O . GLN B 1 111 ? -13.312 -46.375 -20.969 1 94 111 GLN B O 1
ATOM 6083 N N . VAL B 1 112 ? -12.688 -46.375 -23.156 1 93.12 112 VAL B N 1
ATOM 6084 C CA . VAL B 1 112 ? -12.336 -47.812 -23.125 1 93.12 112 VAL B CA 1
ATOM 6085 C C . VAL B 1 112 ? -10.883 -47.969 -22.703 1 93.12 112 VAL B C 1
ATOM 6087 O O . VAL B 1 112 ? -9.992 -47.312 -23.234 1 93.12 112 VAL B O 1
ATOM 6090 N N . GLU B 1 113 ? -10.648 -48.781 -21.703 1 87.19 113 GLU B N 1
ATOM 6091 C CA . GLU B 1 113 ? -9.289 -49.062 -21.25 1 87.19 113 GLU B CA 1
ATOM 6092 C C . GLU B 1 113 ? -8.773 -50.375 -21.812 1 87.19 113 GLU B C 1
ATOM 6094 O O . GLU B 1 113 ? -9.391 -50.969 -22.703 1 87.19 113 GLU B O 1
ATOM 6099 N N . GLU B 1 114 ? -7.555 -50.844 -21.516 1 75 114 GLU B N 1
ATOM 6100 C CA . GLU B 1 114 ? -6.812 -51.938 -22.109 1 75 114 GLU B CA 1
ATOM 6101 C C . GLU B 1 114 ? -7.656 -53.219 -22.141 1 75 114 GLU B C 1
ATOM 6103 O O . GLU B 1 114 ? -7.582 -54 -23.094 1 75 114 GLU B O 1
ATOM 6108 N N . GLN B 1 115 ? -8.523 -53.406 -21.297 1 77.62 115 GLN B N 1
ATOM 6109 C CA . GLN B 1 115 ? -9.25 -54.656 -21.281 1 77.62 115 GLN B CA 1
ATOM 6110 C C . GLN B 1 115 ? -10.516 -54.594 -22.125 1 77.62 115 GLN B C 1
ATOM 6112 O O . GLN B 1 115 ? -11.367 -55.469 -22.062 1 77.62 115 GLN B O 1
ATOM 6117 N N . GLY B 1 116 ? -10.664 -53.5 -22.906 1 82.44 116 GLY B N 1
ATOM 6118 C CA . GLY B 1 116 ? -11.781 -53.406 -23.812 1 82.44 116 GLY B CA 1
ATOM 6119 C C . GLY B 1 116 ? -13.078 -53 -23.125 1 82.44 116 GLY B C 1
ATOM 6120 O O . GLY B 1 116 ? -14.141 -52.969 -23.75 1 82.44 116 GLY B O 1
ATOM 6121 N N . THR B 1 117 ? -13.055 -52.781 -21.859 1 90.56 117 THR B N 1
ATOM 6122 C CA . THR B 1 117 ? -14.25 -52.406 -21.109 1 90.56 117 THR B CA 1
ATOM 6123 C C . THR B 1 117 ? -14.297 -50.906 -20.891 1 90.56 117 THR B C 1
ATOM 6125 O O . THR B 1 117 ? -13.258 -50.25 -20.766 1 90.56 117 THR B O 1
ATOM 6128 N N . TRP B 1 118 ? -15.57 -50.438 -20.938 1 93 118 TRP B N 1
ATOM 6129 C CA . TRP B 1 118 ? -15.773 -49.031 -20.656 1 93 118 TRP B CA 1
ATOM 6130 C C . TRP B 1 118 ? -15.531 -48.719 -19.172 1 93 118 TRP B C 1
ATOM 6132 O O . TRP B 1 118 ? -16.047 -49.438 -18.297 1 93 118 TRP B O 1
ATOM 6142 N N . VAL B 1 119 ? -14.695 -47.844 -18.906 1 92.62 119 VAL B N 1
ATOM 6143 C CA . VAL B 1 119 ? -14.414 -47.406 -17.547 1 92.62 119 VAL B CA 1
ATOM 6144 C C . VAL B 1 119 ? -14.93 -45.969 -17.344 1 92.62 119 VAL B C 1
ATOM 6146 O O . VAL B 1 119 ? -14.797 -45.125 -18.234 1 92.62 119 VAL B O 1
ATOM 6149 N N . GLU B 1 120 ? -15.57 -45.781 -16.203 1 93.19 120 GLU B N 1
ATOM 6150 C CA . GLU B 1 120 ? -16.141 -44.469 -15.867 1 93.19 120 GLU B CA 1
ATOM 6151 C C . GLU B 1 120 ? -15.312 -43.781 -14.797 1 93.19 120 GLU B C 1
ATOM 6153 O O . GLU B 1 120 ? -14.82 -44.406 -13.867 1 93.19 120 GLU B O 1
ATOM 6158 N N . ARG B 1 121 ? -15.016 -42.531 -15 1 94.06 121 ARG B N 1
ATOM 6159 C CA . ARG B 1 121 ? -14.383 -41.688 -14.008 1 94.06 121 ARG B CA 1
ATOM 6160 C C . ARG B 1 121 ? -15.258 -40.469 -13.695 1 94.06 121 ARG B C 1
ATOM 6162 O O . ARG B 1 121 ? -15.766 -39.812 -14.609 1 94.06 121 ARG B O 1
ATOM 6169 N N . TYR B 1 122 ? -15.484 -40.188 -12.43 1 94.69 122 TYR B N 1
ATOM 6170 C CA . TYR B 1 122 ? -16.375 -39.125 -11.992 1 94.69 122 TYR B CA 1
ATOM 6171 C C . TYR B 1 122 ? -15.57 -37.969 -11.375 1 94.69 122 TYR B C 1
ATOM 6173 O O . TYR B 1 122 ? -14.773 -38.188 -10.461 1 94.69 122 TYR B O 1
ATOM 6181 N N . MET B 1 123 ? -15.719 -36.812 -11.938 1 94.81 123 MET B N 1
ATOM 6182 C CA . MET B 1 123 ? -15.086 -35.625 -11.414 1 94.81 123 MET B CA 1
ATOM 6183 C C . MET B 1 123 ? -16.094 -34.469 -11.328 1 94.81 123 MET B C 1
ATOM 6185 O O . MET B 1 123 ? -17.281 -34.656 -11.555 1 94.81 123 MET B O 1
ATOM 6189 N N . GLY B 1 124 ? -15.648 -33.281 -10.852 1 94.19 124 GLY B N 1
ATOM 6190 C CA . GLY B 1 124 ? -16.516 -32.125 -10.664 1 94.19 124 GLY B CA 1
ATOM 6191 C C . GLY B 1 124 ? -16.375 -31.484 -9.297 1 94.19 124 GLY B C 1
ATOM 6192 O O . GLY B 1 124 ? -15.789 -32.094 -8.383 1 94.19 124 GLY B O 1
ATOM 6193 N N . ASP B 1 125 ? -16.922 -30.344 -9.234 1 92.19 125 ASP B N 1
ATOM 6194 C CA . ASP B 1 125 ? -16.703 -29.594 -7.996 1 92.19 125 ASP B CA 1
ATOM 6195 C C . ASP B 1 125 ? -17.734 -30 -6.938 1 92.19 125 ASP B C 1
ATOM 6197 O O . ASP B 1 125 ? -17.609 -29.625 -5.77 1 92.19 125 ASP B O 1
ATOM 6201 N N . ASP B 1 126 ? -18.766 -30.797 -7.371 1 94 126 ASP B N 1
ATOM 6202 C CA . ASP B 1 126 ? -19.688 -31.359 -6.398 1 94 126 ASP B CA 1
ATOM 6203 C C . ASP B 1 126 ? -19.156 -32.656 -5.816 1 94 126 ASP B C 1
ATOM 6205 O O . ASP B 1 126 ? -19.844 -33.344 -5.047 1 94 126 ASP B O 1
ATOM 6209 N N . ARG B 1 127 ? -18.047 -33.031 -6.246 1 95 127 ARG B N 1
ATOM 6210 C CA . ARG B 1 127 ? -17.328 -34.188 -5.746 1 95 127 ARG B CA 1
ATOM 6211 C C . ARG B 1 127 ? -15.984 -33.781 -5.148 1 95 127 ARG B C 1
ATOM 6213 O O . ARG B 1 127 ? -15.508 -32.688 -5.363 1 95 127 ARG B O 1
ATOM 6220 N N . PRO B 1 128 ? -15.43 -34.688 -4.293 1 93.88 128 PRO B N 1
ATOM 6221 C CA . PRO B 1 128 ? -14.133 -34.344 -3.695 1 93.88 128 PRO B CA 1
ATOM 6222 C C . PRO B 1 128 ? -13.047 -34.094 -4.738 1 93.88 128 PRO B C 1
ATOM 6224 O O . PRO B 1 128 ? -13.008 -34.75 -5.77 1 93.88 128 PRO B O 1
ATOM 6227 N N . PHE B 1 129 ? -12.242 -33.125 -4.461 1 91.88 129 PHE B N 1
ATOM 6228 C CA . PHE B 1 129 ? -11.141 -32.781 -5.344 1 91.88 129 PHE B CA 1
ATOM 6229 C C . PHE B 1 129 ? -10.203 -33.969 -5.539 1 91.88 129 PHE B C 1
ATOM 6231 O O . PHE B 1 129 ? -9.594 -34.094 -6.598 1 91.88 129 PHE B O 1
ATOM 6238 N N . THR B 1 130 ? -10.164 -34.875 -4.652 1 89.06 130 THR B N 1
ATOM 6239 C CA . THR B 1 130 ? -9.266 -36.031 -4.648 1 89.06 130 THR B CA 1
ATOM 6240 C C . THR B 1 130 ? -9.68 -37.031 -5.711 1 89.06 130 THR B C 1
ATOM 6242 O O . THR B 1 130 ? -8.914 -37.938 -6.043 1 89.06 130 THR B O 1
ATOM 6245 N N . ASN B 1 131 ? -10.914 -36.844 -6.301 1 91.81 131 ASN B N 1
ATOM 6246 C CA . ASN B 1 131 ? -11.375 -37.719 -7.363 1 91.81 131 ASN B CA 1
ATOM 6247 C C . ASN B 1 131 ? -10.68 -37.406 -8.688 1 91.81 131 ASN B C 1
ATOM 6249 O O . ASN B 1 131 ? -10.742 -38.219 -9.625 1 91.81 131 ASN B O 1
ATOM 6253 N N . ARG B 1 132 ? -10.047 -36.281 -8.734 1 90.81 132 ARG B N 1
ATOM 6254 C CA . ARG B 1 132 ? -9.375 -35.906 -9.977 1 90.81 132 ARG B CA 1
ATOM 6255 C C . ARG B 1 132 ? -8.195 -36.844 -10.266 1 90.81 132 ARG B C 1
ATOM 6257 O O . ARG B 1 132 ? -7.461 -37.219 -9.352 1 90.81 132 ARG B O 1
ATOM 6264 N N . ILE B 1 133 ? -8.062 -37.156 -11.477 1 87.88 133 ILE B N 1
ATOM 6265 C CA . ILE B 1 133 ? -6.98 -38.031 -11.891 1 87.88 133 ILE B CA 1
ATOM 6266 C C . ILE B 1 133 ? -5.637 -37.344 -11.664 1 87.88 133 ILE B C 1
ATOM 6268 O O . ILE B 1 133 ? -4.727 -37.938 -11.07 1 87.88 133 ILE B O 1
ATOM 6272 N N . ILE B 1 134 ? -5.516 -36.156 -12.125 1 87.38 134 ILE B N 1
ATOM 6273 C CA . ILE B 1 134 ? -4.398 -35.312 -11.789 1 87.38 134 ILE B CA 1
ATOM 6274 C C . ILE B 1 134 ? -4.867 -34.219 -10.836 1 87.38 134 ILE B C 1
ATOM 6276 O O . ILE B 1 134 ? -5.844 -33.5 -11.109 1 87.38 134 ILE B O 1
ATOM 6280 N N . PRO B 1 135 ? -4.266 -34.125 -9.719 1 86.31 135 PRO B N 1
ATOM 6281 C CA . PRO B 1 135 ? -4.73 -33.156 -8.727 1 86.31 135 PRO B CA 1
ATOM 6282 C C . PRO B 1 135 ? -4.363 -31.703 -9.086 1 86.31 135 PRO B C 1
ATOM 6284 O O . PRO B 1 135 ? -3.607 -31.062 -8.359 1 86.31 135 PRO B O 1
ATOM 6287 N N . ILE B 1 136 ? -4.867 -31.266 -10.156 1 89.31 136 ILE B N 1
ATOM 6288 C CA . ILE B 1 136 ? -4.727 -29.875 -10.602 1 89.31 136 ILE B CA 1
ATOM 6289 C C . ILE B 1 136 ? -6.105 -29.266 -10.812 1 89.31 136 ILE B C 1
ATOM 6291 O O . ILE B 1 136 ? -7.121 -29.969 -10.766 1 89.31 136 ILE B O 1
ATOM 6295 N N . ARG B 1 137 ? -6.109 -28.078 -11.039 1 89.62 137 ARG B N 1
ATOM 6296 C CA . ARG B 1 137 ? -7.355 -27.312 -11.117 1 89.62 137 ARG B CA 1
ATOM 6297 C C . ARG B 1 137 ? -8.195 -27.766 -12.312 1 89.62 137 ARG B C 1
ATOM 6299 O O . ARG B 1 137 ? -9.375 -28.078 -12.172 1 89.62 137 ARG B O 1
ATOM 6306 N N . PRO B 1 138 ? -7.598 -27.797 -13.516 1 90.56 138 PRO B N 1
ATOM 6307 C CA . PRO B 1 138 ? -8.391 -28.297 -14.641 1 90.56 138 PRO B CA 1
ATOM 6308 C C . PRO B 1 138 ? -8.656 -29.797 -14.555 1 90.56 138 PRO B C 1
ATOM 6310 O O . PRO B 1 138 ? -7.828 -30.547 -14.031 1 90.56 138 PRO B O 1
ATOM 6313 N N . PHE B 1 139 ? -9.797 -30.172 -15.023 1 93.56 139 PHE B N 1
ATOM 6314 C CA . PHE B 1 139 ? -10.078 -31.594 -15.141 1 93.56 139 PHE B CA 1
ATOM 6315 C C . PHE B 1 139 ? -9.258 -32.219 -16.266 1 93.56 139 PHE B C 1
ATOM 6317 O O . PHE B 1 139 ? -9.18 -31.672 -17.359 1 93.56 139 PHE B O 1
ATOM 6324 N N . SER B 1 140 ? -8.57 -33.312 -15.906 1 91.88 140 SER B N 1
ATOM 6325 C CA . SER B 1 140 ? -7.699 -33.906 -16.906 1 91.88 140 SER B CA 1
ATOM 6326 C C . SER B 1 140 ? -7.902 -35.438 -16.953 1 91.88 140 SER B C 1
ATOM 6328 O O . SER B 1 140 ? -8.109 -36.062 -15.914 1 91.88 140 SER B O 1
ATOM 6330 N N . LEU B 1 141 ? -7.953 -35.906 -18.188 1 91.81 141 LEU B N 1
ATOM 6331 C CA . LEU B 1 141 ? -8.078 -37.344 -18.438 1 91.81 141 LEU B CA 1
ATOM 6332 C C . LEU B 1 141 ? -7.047 -37.812 -19.453 1 91.81 141 LEU B C 1
ATOM 6334 O O . LEU B 1 141 ? -6.902 -37.219 -20.516 1 91.81 141 LEU B O 1
ATOM 6338 N N . ARG B 1 142 ? -6.324 -38.906 -19.047 1 89.69 142 ARG B N 1
ATOM 6339 C CA . ARG B 1 142 ? -5.379 -39.5 -20 1 89.69 142 ARG B CA 1
ATOM 6340 C C . ARG B 1 142 ? -6.109 -40.281 -21.094 1 89.69 142 ARG B C 1
ATOM 6342 O O . ARG B 1 142 ? -6.941 -41.125 -20.781 1 89.69 142 ARG B O 1
ATOM 6349 N N . MET B 1 143 ? -5.762 -39.969 -22.297 1 90.75 143 MET B N 1
ATOM 6350 C CA . MET B 1 143 ? -6.383 -40.656 -23.406 1 90.75 143 MET B CA 1
ATOM 6351 C C . MET B 1 143 ? -5.742 -42.031 -23.609 1 90.75 143 MET B C 1
ATOM 6353 O O . MET B 1 143 ? -4.523 -42.156 -23.766 1 90.75 143 MET B O 1
ATOM 6357 N N . THR B 1 144 ? -6.535 -43.062 -23.531 1 89.5 144 THR B N 1
ATOM 6358 C CA . THR B 1 144 ? -6.055 -44.438 -23.703 1 89.5 144 THR B CA 1
ATOM 6359 C C . THR B 1 144 ? -6.141 -44.844 -25.156 1 89.5 144 THR B C 1
ATOM 6361 O O . THR B 1 144 ? -6.676 -44.125 -26 1 89.5 144 THR B O 1
ATOM 6364 N N . GLU B 1 145 ? -5.578 -46.062 -25.406 1 88 145 GLU B N 1
ATOM 6365 C CA . GLU B 1 145 ? -5.664 -46.594 -26.75 1 88 145 GLU B CA 1
ATOM 6366 C C . GLU B 1 145 ? -7.113 -46.844 -27.156 1 88 145 GLU B C 1
ATOM 6368 O O . GLU B 1 145 ? -7.488 -46.656 -28.312 1 88 145 GLU B O 1
ATOM 6373 N N . GLY B 1 146 ? -7.891 -47.312 -26.234 1 89.5 146 GLY B N 1
ATOM 6374 C CA . GLY B 1 146 ? -9.305 -47.531 -26.484 1 89.5 146 GLY B CA 1
ATOM 6375 C C . GLY B 1 146 ? -10.055 -46.281 -26.859 1 89.5 146 GLY B C 1
ATOM 6376 O O . GLY B 1 146 ? -11.016 -46.312 -27.641 1 89.5 146 GLY B O 1
ATOM 6377 N N . ALA B 1 147 ? -9.633 -45.188 -26.359 1 91.38 147 ALA B N 1
ATOM 6378 C CA . ALA B 1 147 ? -10.273 -43.906 -26.656 1 91.38 147 ALA B CA 1
ATOM 6379 C C . ALA B 1 147 ? -10.094 -43.531 -28.125 1 91.38 147 ALA B C 1
ATOM 6381 O O . ALA B 1 147 ? -10.984 -42.938 -28.734 1 91.38 147 ALA B O 1
ATOM 6382 N N . TYR B 1 148 ? -8.953 -43.875 -28.656 1 89.88 148 TYR B N 1
ATOM 6383 C CA . TYR B 1 148 ? -8.68 -43.594 -30.062 1 89.88 148 TYR B CA 1
ATOM 6384 C C . TYR B 1 148 ? -9.516 -44.469 -30.984 1 89.88 148 TYR B C 1
ATOM 6386 O O . TYR B 1 148 ? -9.852 -44.062 -32.094 1 89.88 148 TYR B O 1
ATOM 6394 N N . GLN B 1 149 ? -9.914 -45.594 -30.484 1 89.75 149 GLN B N 1
ATOM 6395 C CA . GLN B 1 149 ? -10.641 -46.562 -31.312 1 89.75 149 GLN B CA 1
ATOM 6396 C C . GLN B 1 149 ? -12.148 -46.344 -31.203 1 89.75 149 GLN B C 1
ATOM 6398 O O . GLN B 1 149 ? -12.852 -46.312 -32.219 1 89.75 149 GLN B O 1
ATOM 6403 N N . LYS B 1 150 ? -12.625 -46.188 -30 1 92.62 150 LYS B N 1
ATOM 6404 C CA . LYS B 1 150 ? -14.062 -46.188 -29.766 1 92.62 150 LYS B CA 1
ATOM 6405 C C . LYS B 1 150 ? -14.562 -44.812 -29.406 1 92.62 150 LYS B C 1
ATOM 6407 O O . LYS B 1 150 ? -15.773 -44.562 -29.328 1 92.62 150 LYS B O 1
ATOM 6412 N N . GLY B 1 151 ? -13.656 -43.938 -29.172 1 93.12 151 GLY B N 1
ATOM 6413 C CA . GLY B 1 151 ? -14.055 -42.562 -28.812 1 93.12 151 GLY B CA 1
ATOM 6414 C C . GLY B 1 151 ? -14.195 -42.375 -27.312 1 93.12 151 GLY B C 1
ATOM 6415 O O . GLY B 1 151 ? -13.953 -43.312 -26.531 1 93.12 151 GLY B O 1
ATOM 6416 N N . ILE B 1 152 ? -14.523 -41.156 -26.938 1 94.75 152 ILE B N 1
ATOM 6417 C CA . ILE B 1 152 ? -14.688 -40.75 -25.531 1 94.75 152 ILE B CA 1
ATOM 6418 C C . ILE B 1 152 ? -16.062 -40.094 -25.344 1 94.75 152 ILE B C 1
ATOM 6420 O O . ILE B 1 152 ? -16.5 -39.312 -26.188 1 94.75 152 ILE B O 1
ATOM 6424 N N . TYR B 1 153 ? -16.734 -40.5 -24.281 1 95.5 153 TYR B N 1
ATOM 6425 C CA . TYR B 1 153 ? -17.984 -39.844 -23.891 1 95.5 153 TYR B CA 1
ATOM 6426 C C . TYR B 1 153 ? -17.766 -38.969 -22.672 1 95.5 153 TYR B C 1
ATOM 6428 O O . TYR B 1 153 ? -17.047 -39.344 -21.734 1 95.5 153 TYR B O 1
ATOM 6436 N N . LEU B 1 154 ? -18.375 -37.812 -22.703 1 94.62 154 LEU B N 1
ATOM 6437 C CA . LEU B 1 154 ? -18.344 -36.906 -21.578 1 94.62 154 LEU B CA 1
ATOM 6438 C C . LEU B 1 154 ? -19.766 -36.469 -21.188 1 94.62 154 LEU B C 1
ATOM 6440 O O . LEU B 1 154 ? -20.562 -36.094 -22.047 1 94.62 154 LEU B O 1
ATOM 6444 N N . ARG B 1 155 ? -20.031 -36.594 -19.953 1 95.75 155 ARG B N 1
ATOM 6445 C CA . ARG B 1 155 ? -21.312 -36.125 -19.422 1 95.75 155 ARG B CA 1
ATOM 6446 C C . ARG B 1 155 ? -21.109 -34.906 -18.516 1 95.75 155 ARG B C 1
ATOM 6448 O O . ARG B 1 155 ? -20.328 -34.969 -17.562 1 95.75 155 ARG B O 1
ATOM 6455 N N . VAL B 1 156 ? -21.797 -33.844 -18.844 1 94.19 156 VAL B N 1
ATOM 6456 C CA . VAL B 1 156 ? -21.656 -32.594 -18.078 1 94.19 156 VAL B CA 1
ATOM 6457 C C . VAL B 1 156 ? -23.016 -32.188 -17.516 1 94.19 156 VAL B C 1
ATOM 6459 O O . VAL B 1 156 ? -24 -32.094 -18.266 1 94.19 156 VAL B O 1
ATOM 6462 N N . LYS B 1 157 ? -23.062 -31.984 -16.266 1 94.56 157 LYS B N 1
ATOM 6463 C CA . LYS B 1 157 ? -24.234 -31.422 -15.578 1 94.56 157 LYS B CA 1
ATOM 6464 C C . LYS B 1 157 ? -23.812 -30.391 -14.539 1 94.56 157 LYS B C 1
ATOM 6466 O O . LYS B 1 157 ? -23.016 -30.688 -13.641 1 94.56 157 LYS B O 1
ATOM 6471 N N . SER B 1 158 ? -24.266 -29.203 -14.672 1 92.81 158 SER B N 1
ATOM 6472 C CA . SER B 1 158 ? -23.891 -28.125 -13.766 1 92.81 158 SER B CA 1
ATOM 6473 C C . SER B 1 158 ? -25.047 -27.172 -13.539 1 92.81 158 SER B C 1
ATOM 6475 O O . SER B 1 158 ? -25.828 -26.891 -14.461 1 92.81 158 SER B O 1
ATOM 6477 N N . GLU B 1 159 ? -25.156 -26.641 -12.305 1 90.06 159 GLU B N 1
ATOM 6478 C CA . GLU B 1 159 ? -26.141 -25.609 -12 1 90.06 159 GLU B CA 1
ATOM 6479 C C . GLU B 1 159 ? -25.703 -24.25 -12.539 1 90.06 159 GLU B C 1
ATOM 6481 O O . GLU B 1 159 ? -26.547 -23.422 -12.883 1 90.06 159 GLU B O 1
ATOM 6486 N N . GLY B 1 160 ? -24.422 -24.125 -12.57 1 86.88 160 GLY B N 1
ATOM 6487 C CA . GLY B 1 160 ? -23.891 -22.891 -13.133 1 86.88 160 GLY B CA 1
ATOM 6488 C C . GLY B 1 160 ? -23.844 -22.906 -14.648 1 86.88 160 GLY B C 1
ATOM 6489 O O . GLY B 1 160 ? -24.359 -23.828 -15.281 1 86.88 160 GLY B O 1
ATOM 6490 N N . SER B 1 161 ? -23.281 -21.844 -15.164 1 84 161 SER B N 1
ATOM 6491 C CA . SER B 1 161 ? -23.125 -21.766 -16.609 1 84 161 SER B CA 1
ATOM 6492 C C . SER B 1 161 ? -22.188 -22.844 -17.125 1 84 161 SER B C 1
ATOM 6494 O O . SER B 1 161 ? -21.062 -22.984 -16.656 1 84 161 SER B O 1
ATOM 6496 N N . ILE B 1 162 ? -22.656 -23.609 -18.047 1 86.56 162 ILE B N 1
ATOM 6497 C CA . ILE B 1 162 ? -21.906 -24.75 -18.578 1 86.56 162 ILE B CA 1
ATOM 6498 C C . ILE B 1 162 ? -21 -24.266 -19.719 1 86.56 162 ILE B C 1
ATOM 6500 O O . ILE B 1 162 ? -21.453 -24.109 -20.844 1 86.56 162 ILE B O 1
ATOM 6504 N N . ARG B 1 163 ? -19.828 -23.953 -19.328 1 83.25 163 ARG B N 1
ATOM 6505 C CA . ARG B 1 163 ? -18.75 -23.719 -20.297 1 83.25 163 ARG B CA 1
ATOM 6506 C C . ARG B 1 163 ? -17.797 -24.922 -20.344 1 83.25 163 ARG B C 1
ATOM 6508 O O . ARG B 1 163 ? -17.328 -25.406 -19.312 1 83.25 163 ARG B O 1
ATOM 6515 N N . PHE B 1 164 ? -17.594 -25.406 -21.531 1 78.12 164 PHE B N 1
ATOM 6516 C CA . PHE B 1 164 ? -16.906 -26.688 -21.641 1 78.12 164 PHE B CA 1
ATOM 6517 C C . PHE B 1 164 ? -15.758 -26.578 -22.656 1 78.12 164 PHE B C 1
ATOM 6519 O O . PHE B 1 164 ? -15.812 -27.203 -23.719 1 78.12 164 PHE B O 1
ATOM 6526 N N . PRO B 1 165 ? -14.727 -25.859 -22.203 1 77.81 165 PRO B N 1
ATOM 6527 C CA . PRO B 1 165 ? -13.562 -25.797 -23.094 1 77.81 165 PRO B CA 1
ATOM 6528 C C . PRO B 1 165 ? -12.742 -27.078 -23.078 1 77.81 165 PRO B C 1
ATOM 6530 O O . PRO B 1 165 ? -12.125 -27.422 -22.062 1 77.81 165 PRO B O 1
ATOM 6533 N N . VAL B 1 166 ? -12.773 -27.875 -24.203 1 84.5 166 VAL B N 1
ATOM 6534 C CA . VAL B 1 166 ? -12.031 -29.141 -24.266 1 84.5 166 VAL B CA 1
ATOM 6535 C C . VAL B 1 166 ? -10.758 -28.953 -25.094 1 84.5 166 VAL B C 1
ATOM 6537 O O . VAL B 1 166 ? -10.82 -28.547 -26.25 1 84.5 166 VAL B O 1
ATOM 6540 N N . GLU B 1 167 ? -9.719 -29.203 -24.438 1 88 167 GLU B N 1
ATOM 6541 C CA . GLU B 1 167 ? -8.422 -29.141 -25.109 1 88 167 GLU B CA 1
ATOM 6542 C C . GLU B 1 167 ? -7.652 -30.438 -24.953 1 88 167 GLU B C 1
ATOM 6544 O O . GLU B 1 167 ? -7.848 -31.172 -23.984 1 88 167 GLU B O 1
ATOM 6549 N N . VAL B 1 168 ? -6.922 -30.75 -25.984 1 89.88 168 VAL B N 1
ATOM 6550 C CA . VAL B 1 168 ? -6.035 -31.906 -25.922 1 89.88 168 VAL B CA 1
ATOM 6551 C C . VAL B 1 168 ? -4.582 -31.438 -25.844 1 89.88 168 VAL B C 1
ATOM 6553 O O . VAL B 1 168 ? -4.133 -30.656 -26.688 1 89.88 168 VAL B O 1
ATOM 6556 N N . CYS B 1 169 ? -3.947 -31.953 -24.797 1 88.75 169 CYS B N 1
ATOM 6557 C CA . CYS B 1 169 ? -2.568 -31.547 -24.547 1 88.75 169 CYS B CA 1
ATOM 6558 C C . CYS B 1 169 ? -1.651 -32.75 -24.438 1 88.75 169 CYS B C 1
ATOM 6560 O O . CYS B 1 169 ? -2.066 -33.812 -23.938 1 88.75 169 CYS B O 1
ATOM 6562 N N . ARG B 1 170 ? -0.43 -32.469 -24.859 1 84.81 170 ARG B N 1
ATOM 6563 C CA . ARG B 1 170 ? 0.6 -33.469 -24.594 1 84.81 170 ARG B CA 1
ATOM 6564 C C . ARG B 1 170 ? 0.959 -33.5 -23.109 1 84.81 170 ARG B C 1
ATOM 6566 O O . ARG B 1 170 ? 0.797 -32.5 -22.406 1 84.81 170 ARG B O 1
ATOM 6573 N N . GLY B 1 171 ? 1.424 -34.625 -22.656 1 79.81 171 GLY B N 1
ATOM 6574 C CA . GLY B 1 171 ? 1.742 -34.781 -21.25 1 79.81 171 GLY B CA 1
ATOM 6575 C C . GLY B 1 171 ? 2.756 -33.781 -20.75 1 79.81 171 GLY B C 1
ATOM 6576 O O . GLY B 1 171 ? 2.6 -33.219 -19.656 1 79.81 171 GLY B O 1
ATOM 6577 N N . ASP B 1 172 ? 3.805 -33.531 -21.438 1 76.81 172 ASP B N 1
ATOM 6578 C CA . ASP B 1 172 ? 4.844 -32.594 -21.016 1 76.81 172 ASP B CA 1
ATOM 6579 C C . ASP B 1 172 ? 4.324 -31.172 -21.047 1 76.81 172 ASP B C 1
ATOM 6581 O O . ASP B 1 172 ? 4.707 -30.344 -20.203 1 76.81 172 ASP B O 1
ATOM 6585 N N . VAL B 1 173 ? 3.389 -30.906 -21.906 1 81.69 173 VAL B N 1
ATOM 6586 C CA . VAL B 1 173 ? 2.857 -29.562 -22.078 1 81.69 173 VAL B CA 1
ATOM 6587 C C . VAL B 1 173 ? 1.879 -29.25 -20.938 1 81.69 173 VAL B C 1
ATOM 6589 O O . VAL B 1 173 ? 1.802 -28.109 -20.469 1 81.69 173 VAL B O 1
ATOM 6592 N N . ILE B 1 174 ? 1.194 -30.266 -20.484 1 85.44 174 ILE B N 1
ATOM 6593 C CA . ILE B 1 174 ? 0.222 -30.047 -19.422 1 85.44 174 ILE B CA 1
ATOM 6594 C C . ILE B 1 174 ? 0.939 -29.578 -18.156 1 85.44 174 ILE B C 1
ATOM 6596 O O . ILE B 1 174 ? 0.422 -28.734 -17.422 1 85.44 174 ILE B O 1
ATOM 6600 N N . ILE B 1 175 ? 2.09 -30.125 -17.938 1 84.06 175 ILE B N 1
ATOM 6601 C CA . ILE B 1 175 ? 2.861 -29.781 -16.766 1 84.06 175 ILE B CA 1
ATOM 6602 C C . ILE B 1 175 ? 3.271 -28.312 -16.828 1 84.06 175 ILE B C 1
ATOM 6604 O O . ILE B 1 175 ? 3.051 -27.547 -15.883 1 84.06 175 ILE B O 1
ATOM 6608 N N . ALA B 1 176 ? 3.799 -27.969 -17.922 1 83.38 176 ALA B N 1
ATOM 6609 C CA . ALA B 1 176 ? 4.277 -26.594 -18.109 1 83.38 176 ALA B CA 1
ATOM 6610 C C . ALA B 1 176 ? 3.121 -25.609 -18.078 1 83.38 176 ALA B C 1
ATOM 6612 O O . ALA B 1 176 ? 3.234 -24.531 -17.484 1 83.38 176 ALA B O 1
ATOM 6613 N N . ASN B 1 177 ? 2.041 -25.938 -18.688 1 83.94 177 ASN B N 1
ATOM 6614 C CA . ASN B 1 177 ? 0.884 -25.047 -18.734 1 83.94 177 ASN B CA 1
ATOM 6615 C C . ASN B 1 177 ? 0.264 -24.859 -17.359 1 83.94 177 ASN B C 1
ATOM 6617 O O . ASN B 1 177 ? -0.157 -23.75 -17 1 83.94 177 ASN B O 1
ATOM 6621 N N . ALA B 1 178 ? 0.194 -25.922 -16.625 1 86.06 178 ALA B N 1
ATOM 6622 C CA . ALA B 1 178 ? -0.348 -25.844 -15.281 1 86.06 178 ALA B CA 1
ATOM 6623 C C . ALA B 1 178 ? 0.515 -24.938 -14.398 1 86.06 178 ALA B C 1
ATOM 6625 O O . ALA B 1 178 ? -0.006 -24.109 -13.648 1 86.06 178 ALA B O 1
ATOM 6626 N N . ALA B 1 179 ? 1.758 -25.094 -14.555 1 86.88 179 ALA B N 1
ATOM 6627 C CA . ALA B 1 179 ? 2.688 -24.281 -13.766 1 86.88 179 ALA B CA 1
ATOM 6628 C C . ALA B 1 179 ? 2.578 -22.797 -14.141 1 86.88 179 ALA B C 1
ATOM 6630 O O . ALA B 1 179 ? 2.518 -21.938 -13.258 1 86.88 179 ALA B O 1
ATOM 6631 N N . ARG B 1 180 ? 2.531 -22.547 -15.359 1 85.5 180 ARG B N 1
ATOM 6632 C CA . ARG B 1 180 ? 2.473 -21.172 -15.844 1 85.5 180 ARG B CA 1
ATOM 6633 C C . ARG B 1 180 ? 1.171 -20.5 -15.422 1 85.5 180 ARG B C 1
ATOM 6635 O O . ARG B 1 180 ? 1.168 -19.328 -15.031 1 85.5 180 ARG B O 1
ATOM 6642 N N . THR B 1 181 ? 0.113 -21.172 -15.508 1 86.94 181 THR B N 1
ATOM 6643 C CA . THR B 1 181 ? -1.184 -20.625 -15.125 1 86.94 181 THR B CA 1
ATOM 6644 C C . THR B 1 181 ? -1.229 -20.344 -13.625 1 86.94 181 THR B C 1
ATOM 6646 O O . THR B 1 181 ? -1.764 -19.312 -13.203 1 86.94 181 THR B O 1
ATOM 6649 N N . GLU B 1 182 ? -0.628 -21.188 -12.883 1 89.81 182 GLU B N 1
ATOM 6650 C CA . GLU B 1 182 ? -0.693 -21.047 -11.438 1 89.81 182 GLU B CA 1
ATOM 6651 C C . GLU B 1 182 ? 0.147 -19.859 -10.961 1 89.81 182 GLU B C 1
ATOM 6653 O O . GLU B 1 182 ? -0.222 -19.172 -10.008 1 89.81 182 GLU B O 1
ATOM 6658 N N . ILE B 1 183 ? 1.257 -19.641 -11.602 1 89.38 183 ILE B N 1
ATOM 6659 C CA . ILE B 1 183 ? 2.059 -18.5 -11.195 1 89.38 183 ILE B CA 1
ATOM 6660 C C . ILE B 1 183 ? 1.289 -17.203 -11.469 1 89.38 183 ILE B C 1
ATOM 6662 O O . ILE B 1 183 ? 1.38 -16.234 -10.703 1 89.38 183 ILE B O 1
ATOM 6666 N N . ALA B 1 184 ? 0.536 -17.203 -12.516 1 87.56 184 ALA B N 1
ATOM 6667 C CA . ALA B 1 184 ? -0.276 -16.031 -12.836 1 87.56 184 ALA B CA 1
ATOM 6668 C C . ALA B 1 184 ? -1.354 -15.805 -11.781 1 87.56 184 ALA B C 1
ATOM 6670 O O . ALA B 1 184 ? -1.576 -14.672 -11.344 1 87.56 184 ALA B O 1
ATOM 6671 N N . TYR B 1 185 ? -1.977 -16.859 -11.352 1 89.5 185 TYR B N 1
ATOM 6672 C CA . TYR B 1 185 ? -2.979 -16.75 -10.297 1 89.5 185 TYR B CA 1
ATOM 6673 C C . TYR B 1 185 ? -2.344 -16.297 -8.984 1 89.5 185 TYR B C 1
ATOM 6675 O O . TYR B 1 185 ? -2.922 -15.492 -8.25 1 89.5 185 TYR B O 1
ATOM 6683 N N . GLY B 1 186 ? -1.164 -16.812 -8.773 1 88.81 186 GLY B N 1
ATOM 6684 C CA . GLY B 1 186 ? -0.455 -16.391 -7.578 1 88.81 186 GLY B CA 1
ATOM 6685 C C . GLY B 1 186 ? -0.125 -14.906 -7.57 1 88.81 186 GLY B C 1
ATOM 6686 O O . GLY B 1 186 ? -0.281 -14.234 -6.551 1 88.81 186 GLY B O 1
ATOM 6687 N N . LEU B 1 187 ? 0.315 -14.469 -8.727 1 87.88 187 LEU B N 1
ATOM 6688 C CA . LEU B 1 187 ? 0.612 -13.047 -8.859 1 87.88 187 LEU B CA 1
ATOM 6689 C C . LEU B 1 187 ? -0.614 -12.203 -8.531 1 87.88 187 LEU B C 1
ATOM 6691 O O . LEU B 1 187 ? -0.508 -11.195 -7.832 1 87.88 187 LEU B O 1
ATOM 6695 N N . PHE B 1 188 ? -1.696 -12.68 -8.969 1 88.19 188 PHE B N 1
ATOM 6696 C CA . PHE B 1 188 ? -2.953 -11.969 -8.773 1 88.19 188 PHE B CA 1
ATOM 6697 C C . PHE B 1 188 ? -3.371 -12 -7.305 1 88.19 188 PHE B C 1
ATOM 6699 O O . PHE B 1 188 ? -3.629 -10.953 -6.703 1 88.19 188 PHE B O 1
ATOM 6706 N N . TYR B 1 189 ? -3.344 -13.148 -6.68 1 89.62 189 TYR B N 1
ATOM 6707 C CA . TYR B 1 189 ? -3.758 -13.289 -5.289 1 89.62 189 TYR B CA 1
ATOM 6708 C C . TYR B 1 189 ? -2.793 -12.562 -4.355 1 89.62 189 TYR B C 1
ATOM 6710 O O . TYR B 1 189 ? -3.213 -11.938 -3.385 1 89.62 189 TYR B O 1
ATOM 6718 N N . GLY B 1 190 ? -1.555 -12.688 -4.727 1 88.25 190 GLY B N 1
ATOM 6719 C CA . GLY B 1 190 ? -0.555 -12.039 -3.893 1 88.25 190 GLY B CA 1
ATOM 6720 C C . GLY B 1 190 ? -0.709 -10.531 -3.832 1 88.25 190 GLY B C 1
ATOM 6721 O O . GLY B 1 190 ? -0.528 -9.922 -2.773 1 88.25 190 GLY B O 1
ATOM 6722 N N . SER B 1 191 ? -1.097 -9.992 -4.922 1 89 191 SER B N 1
ATOM 6723 C CA . SER B 1 191 ? -1.284 -8.547 -4.992 1 89 191 SER B CA 1
ATOM 6724 C C . SER B 1 191 ? -2.428 -8.094 -4.09 1 89 191 SER B C 1
ATOM 6726 O O . SER B 1 191 ? -2.248 -7.211 -3.246 1 89 191 SER B O 1
ATOM 6728 N N . ILE B 1 192 ? -3.547 -8.75 -4.164 1 90.62 192 ILE B N 1
ATOM 6729 C CA . ILE B 1 192 ? -4.738 -8.344 -3.42 1 90.62 192 ILE B CA 1
ATOM 6730 C C . ILE B 1 192 ? -4.543 -8.641 -1.936 1 90.62 192 ILE B C 1
ATOM 6732 O O . ILE B 1 192 ? -4.895 -7.824 -1.082 1 90.62 192 ILE B O 1
ATOM 6736 N N . LEU B 1 193 ? -3.924 -9.719 -1.674 1 88.5 193 LEU B N 1
ATOM 6737 C CA . LEU B 1 193 ? -3.734 -10.109 -0.279 1 88.5 193 LEU B CA 1
ATOM 6738 C C . LEU B 1 193 ? -2.734 -9.18 0.408 1 88.5 193 LEU B C 1
ATOM 6740 O O . LEU B 1 193 ? -2.91 -8.828 1.575 1 88.5 193 LEU B O 1
ATOM 6744 N N . PHE B 1 194 ? -1.703 -8.805 -0.332 1 88.56 194 PHE B N 1
ATOM 6745 C CA . PHE B 1 194 ? -0.7 -7.922 0.255 1 88.56 194 PHE B CA 1
ATOM 6746 C C . PHE B 1 194 ? -1.317 -6.586 0.653 1 88.56 194 PHE B C 1
ATOM 6748 O O . PHE B 1 194 ? -1.102 -6.102 1.767 1 88.56 194 PHE B O 1
ATOM 6755 N N . ILE B 1 195 ? -2.08 -6.062 -0.264 1 87.44 195 ILE B N 1
ATOM 6756 C CA . ILE B 1 195 ? -2.658 -4.758 0.023 1 87.44 195 ILE B CA 1
ATOM 6757 C C . ILE B 1 195 ? -3.689 -4.883 1.144 1 87.44 195 ILE B C 1
ATOM 6759 O O . ILE B 1 195 ? -3.85 -3.967 1.954 1 87.44 195 ILE B O 1
ATOM 6763 N N . SER B 1 196 ? -4.363 -6.008 1.235 1 90.12 196 SER B N 1
ATOM 6764 C CA . SER B 1 196 ? -5.324 -6.238 2.309 1 90.12 196 SER B CA 1
ATOM 6765 C C . SER B 1 196 ? -4.637 -6.277 3.67 1 90.12 196 SER B C 1
ATOM 6767 O O . SER B 1 196 ? -5.125 -5.688 4.637 1 90.12 196 SER B O 1
ATOM 6769 N N . ILE B 1 197 ? -3.535 -6.879 3.674 1 85.81 197 ILE B N 1
ATOM 6770 C CA . ILE B 1 197 ? -2.771 -6.953 4.914 1 85.81 197 ILE B CA 1
ATOM 6771 C C . ILE B 1 197 ? -2.244 -5.57 5.281 1 85.81 197 ILE B C 1
ATOM 6773 O O . ILE B 1 197 ? -2.318 -5.156 6.441 1 85.81 197 ILE B O 1
ATOM 6777 N N . TYR B 1 198 ? -1.776 -4.902 4.32 1 85.12 198 TYR B N 1
ATOM 6778 C CA . TYR B 1 198 ? -1.257 -3.553 4.504 1 85.12 198 TYR B CA 1
ATOM 6779 C C . TYR B 1 198 ? -2.322 -2.633 5.09 1 85.12 198 TYR B C 1
ATOM 6781 O O . TYR B 1 198 ? -2.053 -1.875 6.023 1 85.12 198 TYR B O 1
ATOM 6789 N N . GLN B 1 199 ? -3.492 -2.775 4.562 1 86.31 199 GLN B N 1
ATOM 6790 C CA . GLN B 1 199 ? -4.582 -1.927 5.031 1 86.31 199 GLN B CA 1
ATOM 6791 C C . GLN B 1 199 ? -5.035 -2.33 6.43 1 86.31 199 GLN B C 1
ATOM 6793 O O . GLN B 1 199 ? -5.438 -1.48 7.227 1 86.31 199 GLN B O 1
ATOM 6798 N N . LEU B 1 200 ? -4.996 -3.584 6.715 1 86.81 200 LEU B N 1
ATOM 6799 C CA . LEU B 1 200 ? -5.34 -4.051 8.055 1 86.81 200 LEU B CA 1
ATOM 6800 C C . LEU B 1 200 ? -4.375 -3.492 9.094 1 86.81 200 LEU B C 1
ATOM 6802 O O . LEU B 1 200 ? -4.801 -3.006 10.141 1 86.81 200 LEU B O 1
ATOM 6806 N N . LEU B 1 201 ? -3.133 -3.488 8.75 1 80.12 201 LEU B N 1
ATOM 6807 C CA . LEU B 1 201 ? -2.113 -2.98 9.656 1 80.12 201 LEU B CA 1
ATOM 6808 C C . LEU B 1 201 ? -2.217 -1.464 9.797 1 80.12 201 LEU B C 1
ATOM 6810 O O . LEU B 1 201 ? -2 -0.918 10.883 1 80.12 201 LEU B O 1
ATOM 6814 N N . SER B 1 202 ? -2.547 -0.866 8.672 1 78.62 202 SER B N 1
ATOM 6815 C CA . SER B 1 202 ? -2.744 0.58 8.703 1 78.62 202 SER B CA 1
ATOM 6816 C C . SER B 1 202 ? -3.9 0.961 9.617 1 78.62 202 SER B C 1
ATOM 6818 O O . SER B 1 202 ? -3.879 2.023 10.25 1 78.62 202 SER B O 1
ATOM 6820 N N . TYR B 1 203 ? -4.938 0.193 9.773 1 83.38 203 TYR B N 1
ATOM 6821 C CA . TYR B 1 203 ? -6.074 0.427 10.656 1 83.38 203 TYR B CA 1
ATOM 6822 C C . TYR B 1 203 ? -5.633 0.423 12.117 1 83.38 203 TYR B C 1
ATOM 6824 O O . TYR B 1 203 ? -6.086 1.252 12.914 1 83.38 203 TYR B O 1
ATOM 6832 N N . PHE B 1 204 ? -4.84 -0.509 12.406 1 73.62 204 PHE B N 1
ATOM 6833 C CA . PHE B 1 204 ? -4.418 -0.621 13.797 1 73.62 204 PHE B CA 1
ATOM 6834 C C . PHE B 1 204 ? -3.592 0.592 14.211 1 73.62 204 PHE B C 1
ATOM 6836 O O . PHE B 1 204 ? -3.562 0.958 15.383 1 73.62 204 PHE B O 1
ATOM 6843 N N . TYR B 1 205 ? -3.092 1.203 13.258 1 67.88 205 TYR B N 1
ATOM 6844 C CA . TYR B 1 205 ? -2.289 2.389 13.547 1 67.88 205 TYR B CA 1
ATOM 6845 C C . TYR B 1 205 ? -3.152 3.645 13.539 1 67.88 205 TYR B C 1
ATOM 6847 O O . TYR B 1 205 ? -3.053 4.473 14.445 1 67.88 205 TYR B O 1
ATOM 6855 N N . SER B 1 206 ? -3.969 3.805 12.562 1 69.69 206 SER B N 1
ATOM 6856 C CA . SER B 1 206 ? -4.727 5.035 12.375 1 69.69 206 SER B CA 1
ATOM 6857 C C . SER B 1 206 ? -6.082 4.961 13.07 1 69.69 206 SER B C 1
ATOM 6859 O O . SER B 1 206 ? -6.711 5.992 13.336 1 69.69 206 SER B O 1
ATOM 6861 N N . ARG B 1 207 ? -6.656 3.766 13.312 1 77.62 207 ARG B N 1
ATOM 6862 C CA . ARG B 1 207 ? -7.977 3.5 13.883 1 77.62 207 ARG B CA 1
ATOM 6863 C C . ARG B 1 207 ? -9.078 4.078 13 1 77.62 207 ARG B C 1
ATOM 6865 O O . ARG B 1 207 ? -10.164 4.406 13.492 1 77.62 207 ARG B O 1
ATOM 6872 N N . ASN B 1 208 ? -8.734 4.258 11.734 1 81.31 208 ASN B N 1
ATOM 6873 C CA . ASN B 1 208 ? -9.727 4.648 10.742 1 81.31 208 ASN B CA 1
ATOM 6874 C C . ASN B 1 208 ? -10.438 3.432 10.156 1 81.31 208 ASN B C 1
ATOM 6876 O O . ASN B 1 208 ? -9.797 2.557 9.562 1 81.31 208 ASN B O 1
ATOM 6880 N N . ILE B 1 209 ? -11.68 3.389 10.203 1 88.38 209 ILE B N 1
ATOM 6881 C CA . ILE B 1 209 ? -12.5 2.246 9.836 1 88.38 209 ILE B CA 1
ATOM 6882 C C . ILE B 1 209 ? -12.406 2.012 8.328 1 88.38 209 ILE B C 1
ATOM 6884 O O . ILE B 1 209 ? -12.641 0.898 7.848 1 88.38 209 ILE B O 1
ATOM 6888 N N . THR B 1 210 ? -12.109 3.027 7.527 1 89.5 210 THR B N 1
ATOM 6889 C CA . THR B 1 210 ? -11.992 2.898 6.082 1 89.5 210 THR B CA 1
ATOM 6890 C C . THR B 1 210 ? -10.914 1.877 5.719 1 89.5 210 THR B C 1
ATOM 6892 O O . THR B 1 210 ? -11.102 1.075 4.801 1 89.5 210 THR B O 1
ATOM 6895 N N . PHE B 1 211 ? -9.844 1.814 6.512 1 87.88 211 PHE B N 1
ATOM 6896 C CA . PHE B 1 211 ? -8.773 0.863 6.254 1 87.88 211 PHE B CA 1
ATOM 6897 C C . PHE B 1 211 ? -9.211 -0.557 6.586 1 87.88 211 PHE B C 1
ATOM 6899 O O . PHE B 1 211 ? -8.859 -1.504 5.879 1 87.88 211 PHE B O 1
ATOM 6906 N N . LEU B 1 212 ? -9.992 -0.671 7.586 1 91.19 212 LEU B N 1
ATOM 6907 C CA . LEU B 1 212 ? -10.477 -1.985 8 1 91.19 212 LEU B CA 1
ATOM 6908 C C . LEU B 1 212 ? -11.43 -2.564 6.957 1 91.19 212 LEU B C 1
ATOM 6910 O O . LEU B 1 212 ? -11.305 -3.727 6.57 1 91.19 212 LEU B O 1
ATOM 6914 N N . THR B 1 213 ? -12.352 -1.754 6.562 1 94.31 213 THR B N 1
ATOM 6915 C CA . THR B 1 213 ? -13.344 -2.225 5.602 1 94.31 213 THR B CA 1
ATOM 6916 C C . THR B 1 213 ? -12.695 -2.514 4.25 1 94.31 213 THR B C 1
ATOM 6918 O O . THR B 1 213 ? -13.086 -3.457 3.561 1 94.31 213 THR B O 1
ATOM 6921 N N . TYR B 1 214 ? -11.703 -1.717 3.893 1 94.5 214 TYR B N 1
ATOM 6922 C CA . TYR B 1 214 ? -10.961 -1.986 2.668 1 94.5 214 TYR B CA 1
ATOM 6923 C C . TYR B 1 214 ? -10.219 -3.316 2.762 1 94.5 214 TYR B C 1
ATOM 6925 O O . TYR B 1 214 ? -10.188 -4.086 1.801 1 94.5 214 TYR B O 1
ATOM 6933 N N . SER B 1 215 ? -9.617 -3.551 3.906 1 93.69 215 SER B N 1
ATOM 6934 C CA . SER B 1 215 ? -8.906 -4.809 4.129 1 93.69 215 SER B CA 1
ATOM 6935 C C . SER B 1 215 ? -9.852 -6 3.998 1 93.69 215 SER B C 1
ATOM 6937 O O . SER B 1 215 ? -9.539 -6.969 3.297 1 93.69 215 SER B O 1
ATOM 6939 N N . PHE B 1 216 ? -10.961 -5.891 4.582 1 95.44 216 PHE B N 1
ATOM 6940 C CA . PHE B 1 216 ? -11.922 -6.988 4.527 1 95.44 216 PHE B CA 1
ATOM 6941 C C . PHE B 1 216 ? -12.461 -7.168 3.113 1 95.44 216 PHE B C 1
ATOM 6943 O O . PHE B 1 216 ? -12.727 -8.289 2.686 1 95.44 216 PHE B O 1
ATOM 6950 N N . PHE B 1 217 ? -12.664 -6.062 2.422 1 97.06 217 PHE B N 1
ATOM 6951 C CA . PHE B 1 217 ? -13.062 -6.145 1.021 1 97.06 217 PHE B CA 1
ATOM 6952 C C . PHE B 1 217 ? -12.047 -6.941 0.214 1 97.06 217 PHE B C 1
ATOM 6954 O O . PHE B 1 217 ? -12.414 -7.836 -0.55 1 97.06 217 PHE B O 1
ATOM 6961 N N . GLY B 1 218 ? -10.789 -6.641 0.416 1 95 218 GLY B N 1
ATOM 6962 C CA . GLY B 1 218 ? -9.742 -7.363 -0.287 1 95 218 GLY B CA 1
ATOM 6963 C C . GLY B 1 218 ? -9.703 -8.844 0.051 1 95 218 GLY B C 1
ATOM 6964 O O . GLY B 1 218 ? -9.57 -9.688 -0.838 1 95 218 GLY B O 1
ATOM 6965 N N . PHE B 1 219 ? -9.883 -9.195 1.343 1 93.94 219 PHE B N 1
ATOM 6966 C CA . PHE B 1 219 ? -9.836 -10.578 1.781 1 93.94 219 PHE B CA 1
ATOM 6967 C C . PHE B 1 219 ? -11.008 -11.367 1.212 1 93.94 219 PHE B C 1
ATOM 6969 O O . PHE B 1 219 ? -10.828 -12.461 0.678 1 93.94 219 PHE B O 1
ATOM 6976 N N . THR B 1 220 ? -12.172 -10.797 1.304 1 95.88 220 THR B N 1
ATOM 6977 C CA . THR B 1 220 ? -13.352 -11.5 0.823 1 95.88 220 THR B CA 1
ATOM 6978 C C . THR B 1 220 ? -13.344 -11.609 -0.699 1 95.88 220 THR B C 1
ATOM 6980 O O . THR B 1 220 ? -13.781 -12.609 -1.261 1 95.88 220 THR B O 1
ATOM 6983 N N . LEU B 1 221 ? -12.867 -10.633 -1.323 1 95.81 221 LEU B N 1
ATOM 6984 C CA . LEU B 1 221 ? -12.727 -10.664 -2.775 1 95.81 221 LEU B CA 1
ATOM 6985 C C . LEU B 1 221 ? -11.773 -11.773 -3.205 1 95.81 221 LEU B C 1
ATOM 6987 O O . LEU B 1 221 ? -12.023 -12.469 -4.188 1 95.81 221 LEU B O 1
ATOM 6991 N N . SER B 1 222 ? -10.641 -11.953 -2.465 1 93.69 222 SER B N 1
ATOM 6992 C CA . SER B 1 222 ? -9.68 -13.008 -2.768 1 93.69 222 SER B CA 1
ATOM 6993 C C . SER B 1 222 ? -10.312 -14.391 -2.613 1 93.69 222 SER B C 1
ATOM 6995 O O . SER B 1 222 ? -10.078 -15.281 -3.432 1 93.69 222 SER B O 1
ATOM 6997 N N . VAL B 1 223 ? -11.102 -14.523 -1.629 1 94.19 223 VAL B N 1
ATOM 6998 C CA . VAL B 1 223 ? -11.773 -15.805 -1.403 1 94.19 223 VAL B CA 1
ATOM 6999 C C . VAL B 1 223 ? -12.773 -16.062 -2.529 1 94.19 223 VAL B C 1
ATOM 7001 O O . VAL B 1 223 ? -12.852 -17.188 -3.043 1 94.19 223 VAL B O 1
ATOM 7004 N N . PHE B 1 224 ? -13.492 -15.07 -2.918 1 95.44 224 PHE B N 1
ATOM 7005 C CA . PHE B 1 224 ? -14.461 -15.195 -4.004 1 95.44 224 PHE B CA 1
ATOM 7006 C C . PHE B 1 224 ? -13.766 -15.594 -5.301 1 95.44 224 PHE B C 1
ATOM 7008 O O . PHE B 1 224 ? -14.18 -16.547 -5.961 1 95.44 224 PHE B O 1
ATOM 7015 N N . LEU B 1 225 ? -12.727 -14.938 -5.613 1 93.5 225 LEU B N 1
ATOM 7016 C CA . LEU B 1 225 ? -12.016 -15.203 -6.859 1 93.5 225 LEU B CA 1
ATOM 7017 C C . LEU B 1 225 ? -11.344 -16.578 -6.816 1 93.5 225 LEU B C 1
ATOM 7019 O O . LEU B 1 225 ? -11.281 -17.266 -7.832 1 93.5 225 LEU B O 1
ATOM 7023 N N . ALA B 1 226 ? -10.828 -16.953 -5.621 1 93.19 226 ALA B N 1
ATOM 7024 C CA . ALA B 1 226 ? -10.227 -18.281 -5.461 1 93.19 226 ALA B CA 1
ATOM 7025 C C . ALA B 1 226 ? -11.281 -19.375 -5.598 1 93.19 226 ALA B C 1
ATOM 7027 O O . ALA B 1 226 ? -10.984 -20.469 -6.078 1 93.19 226 ALA B O 1
ATOM 7028 N N . SER B 1 227 ? -12.453 -19.031 -5.172 1 93.69 227 SER B N 1
ATOM 7029 C CA . SER B 1 227 ? -13.539 -20 -5.34 1 93.69 227 SER B CA 1
ATOM 7030 C C . SER B 1 227 ? -13.922 -20.141 -6.809 1 93.69 227 SER B C 1
ATOM 7032 O O . SER B 1 227 ? -14.18 -21.25 -7.273 1 93.69 227 SER B O 1
ATOM 7034 N N . GLN B 1 228 ? -13.852 -19.062 -7.523 1 91.31 228 GLN B N 1
ATOM 7035 C CA . GLN B 1 228 ? -14.211 -19.062 -8.938 1 91.31 228 GLN B CA 1
ATOM 7036 C C . GLN B 1 228 ? -13.172 -19.812 -9.766 1 91.31 228 GLN B C 1
ATOM 7038 O O . GLN B 1 228 ? -13.508 -20.438 -10.773 1 91.31 228 GLN B O 1
ATOM 7043 N N . SER B 1 229 ? -11.953 -19.812 -9.328 1 91.38 229 SER B N 1
ATOM 7044 C CA . SER B 1 229 ? -10.891 -20.438 -10.094 1 91.38 229 SER B CA 1
ATOM 7045 C C . SER B 1 229 ? -10.648 -21.875 -9.625 1 91.38 229 SER B C 1
ATOM 7047 O O . SER B 1 229 ? -9.836 -22.594 -10.211 1 91.38 229 SER B O 1
ATOM 7049 N N . GLY B 1 230 ? -11.258 -22.312 -8.602 1 92.31 230 GLY B N 1
ATOM 7050 C CA . GLY B 1 230 ? -11.141 -23.688 -8.133 1 92.31 230 GLY B CA 1
ATOM 7051 C C . GLY B 1 230 ? -10.023 -23.875 -7.129 1 92.31 230 GLY B C 1
ATOM 7052 O O . GLY B 1 230 ? -9.852 -24.984 -6.598 1 92.31 230 GLY B O 1
ATOM 7053 N N . HIS B 1 231 ? -9.305 -22.828 -6.797 1 92.12 231 HIS B N 1
ATOM 7054 C CA . HIS B 1 231 ? -8.164 -22.938 -5.898 1 92.12 231 HIS B CA 1
ATOM 7055 C C . HIS B 1 231 ? -8.609 -23.172 -4.461 1 92.12 231 HIS B C 1
ATOM 7057 O O . HIS B 1 231 ? -7.914 -23.828 -3.686 1 92.12 231 HIS B O 1
ATOM 7063 N N . LEU B 1 232 ? -9.758 -22.688 -4.137 1 91.44 232 LEU B N 1
ATOM 7064 C CA . LEU B 1 232 ? -10.227 -22.844 -2.766 1 91.44 232 LEU B CA 1
ATOM 7065 C C . LEU B 1 232 ? -10.5 -24.312 -2.451 1 91.44 232 LEU B C 1
ATOM 7067 O O . LEU B 1 232 ? -10.133 -24.797 -1.378 1 91.44 232 LEU B O 1
ATOM 7071 N N . GLN B 1 233 ? -11.125 -24.969 -3.379 1 91.62 233 GLN B N 1
ATOM 7072 C CA . GLN B 1 233 ? -11.383 -26.391 -3.174 1 91.62 233 GLN B CA 1
ATOM 7073 C C . GLN B 1 233 ? -10.078 -27.172 -3.111 1 91.62 233 GLN B C 1
ATOM 7075 O O . GLN B 1 233 ? -9.922 -28.062 -2.27 1 91.62 233 GLN B O 1
ATOM 7080 N N . GLU B 1 234 ? -9.211 -26.844 -3.967 1 90.19 234 GLU B N 1
ATOM 7081 C CA . GLU B 1 234 ? -7.938 -27.547 -4.074 1 90.19 234 GLU B CA 1
ATOM 7082 C C . GLU B 1 234 ? -7.129 -27.438 -2.785 1 90.19 234 GLU B C 1
ATOM 7084 O O . GLU B 1 234 ? -6.609 -28.422 -2.283 1 90.19 234 GLU B O 1
ATOM 7089 N N . PHE B 1 235 ? -7.164 -26.281 -2.139 1 86.81 235 PHE B N 1
ATOM 7090 C CA . PHE B 1 235 ? -6.203 -26.031 -1.071 1 86.81 235 PHE B CA 1
ATOM 7091 C C . PHE B 1 235 ? -6.875 -26.109 0.293 1 86.81 235 PHE B C 1
ATOM 7093 O O . PHE B 1 235 ? -6.238 -26.469 1.286 1 86.81 235 PHE B O 1
ATOM 7100 N N . PHE B 1 236 ? -8.125 -25.875 0.375 1 87.12 236 PHE B N 1
ATOM 7101 C CA . PHE B 1 236 ? -8.695 -25.688 1.703 1 87.12 236 PHE B CA 1
ATOM 7102 C C . PHE B 1 236 ? -9.656 -26.812 2.049 1 87.12 236 PHE B C 1
ATOM 7104 O O . PHE B 1 236 ? -9.766 -27.203 3.211 1 87.12 236 PHE B O 1
ATOM 7111 N N . TYR B 1 237 ? -10.398 -27.328 1.052 1 89.75 237 TYR B N 1
ATOM 7112 C CA . TYR B 1 237 ? -11.32 -28.406 1.359 1 89.75 237 TYR B CA 1
ATOM 7113 C C . TYR B 1 237 ? -11.367 -29.438 0.225 1 89.75 237 TYR B C 1
ATOM 7115 O O . TYR B 1 237 ? -12.43 -29.703 -0.333 1 89.75 237 TYR B O 1
ATOM 7123 N N . PRO B 1 238 ? -10.281 -30.141 -0.082 1 89 238 PRO B N 1
ATOM 7124 C CA . PRO B 1 238 ? -10.195 -31.078 -1.203 1 89 238 PRO B CA 1
ATOM 7125 C C . PRO B 1 238 ? -11.039 -32.344 -0.989 1 89 238 PRO B C 1
ATOM 7127 O O . PRO B 1 238 ? -11.438 -33 -1.957 1 89 238 PRO B O 1
ATOM 7130 N N . GLU B 1 239 ? -11.367 -32.688 0.249 1 91.19 239 GLU B N 1
ATOM 7131 C CA . GLU B 1 239 ? -12.078 -33.938 0.541 1 91.19 239 GLU B CA 1
ATOM 7132 C C . GLU B 1 239 ? -13.578 -33.688 0.709 1 91.19 239 GLU B C 1
ATOM 7134 O O . GLU B 1 239 ? -14.359 -34.625 0.764 1 91.19 239 GLU B O 1
ATOM 7139 N N . ILE B 1 240 ? -13.945 -32.438 0.795 1 91.56 240 ILE B N 1
ATOM 7140 C CA . ILE B 1 240 ? -15.344 -32.094 1.047 1 91.56 240 ILE B CA 1
ATOM 7141 C C . ILE B 1 240 ? -16.062 -31.891 -0.279 1 91.56 240 ILE B C 1
ATOM 7143 O O . ILE B 1 240 ? -15.57 -31.188 -1.16 1 91.56 240 ILE B O 1
ATOM 7147 N N . ALA B 1 241 ? -17.234 -32.594 -0.406 1 91.62 241 ALA B N 1
ATOM 7148 C CA . ALA B 1 241 ? -18.031 -32.469 -1.626 1 91.62 241 ALA B CA 1
ATOM 7149 C C . ALA B 1 241 ? -19.234 -31.562 -1.418 1 91.62 241 ALA B C 1
ATOM 7151 O O . ALA B 1 241 ? -19.734 -31.438 -0.302 1 91.62 241 ALA B O 1
ATOM 7152 N N . GLY B 1 242 ? -19.609 -30.766 -2.367 1 89.19 242 GLY B N 1
ATOM 7153 C CA . GLY B 1 242 ? -20.906 -30.094 -2.428 1 89.19 242 GLY B CA 1
ATOM 7154 C C . GLY B 1 242 ? -20.906 -28.734 -1.757 1 89.19 242 GLY B C 1
ATOM 7155 O O . GLY B 1 242 ? -21.969 -28.172 -1.499 1 89.19 242 GLY B O 1
ATOM 7156 N N . ILE B 1 243 ? -19.766 -28.141 -1.407 1 92 243 ILE B N 1
ATOM 7157 C CA . ILE B 1 243 ? -19.781 -26.891 -0.656 1 92 243 ILE B CA 1
ATOM 7158 C C . ILE B 1 243 ? -19.297 -25.75 -1.545 1 92 243 ILE B C 1
ATOM 7160 O O . ILE B 1 243 ? -19.484 -24.578 -1.217 1 92 243 ILE B O 1
ATOM 7164 N N . SER B 1 244 ? -18.734 -26 -2.705 1 92.5 244 SER B N 1
ATOM 7165 C CA . SER B 1 244 ? -18.109 -25 -3.559 1 92.5 244 SER B CA 1
ATOM 7166 C C . SER B 1 244 ? -19.094 -23.938 -4.008 1 92.5 244 SER B C 1
ATOM 7168 O O . SER B 1 244 ? -18.781 -22.75 -3.996 1 92.5 244 SER B O 1
ATOM 7170 N N . ASN B 1 245 ? -20.328 -24.328 -4.359 1 92.44 245 ASN B N 1
ATOM 7171 C CA . ASN B 1 245 ? -21.344 -23.359 -4.801 1 92.44 245 ASN B CA 1
ATOM 7172 C C . ASN B 1 245 ? -21.734 -22.406 -3.676 1 92.44 245 ASN B C 1
ATOM 7174 O O . ASN B 1 245 ? -21.938 -21.219 -3.91 1 92.44 245 ASN B O 1
ATOM 7178 N N . TYR B 1 246 ? -21.797 -22.922 -2.48 1 93.62 246 TYR B N 1
ATOM 7179 C CA . TYR B 1 246 ? -22.156 -22.094 -1.335 1 93.62 246 TYR B CA 1
ATOM 7180 C C . TYR B 1 246 ? -21.047 -21.094 -1.017 1 93.62 246 TYR B C 1
ATOM 7182 O O . TYR B 1 246 ? -21.312 -19.922 -0.774 1 93.62 246 TYR B O 1
ATOM 7190 N N . VAL B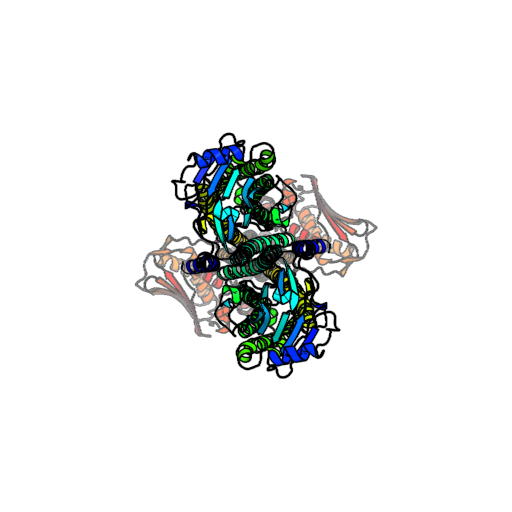 1 247 ? -19.828 -21.578 -1.064 1 93.94 247 VAL B N 1
ATOM 7191 C CA . VAL B 1 247 ? -18.688 -20.719 -0.754 1 93.94 247 VAL B CA 1
ATOM 7192 C C . VAL B 1 247 ? -18.594 -19.594 -1.783 1 93.94 247 VAL B C 1
ATOM 7194 O O . VAL B 1 247 ? -18.297 -18.453 -1.437 1 93.94 247 VAL B O 1
ATOM 7197 N N . ASN B 1 248 ? -18.859 -19.906 -3.012 1 94.25 248 ASN B N 1
ATOM 7198 C CA . ASN B 1 248 ? -18.797 -18.922 -4.086 1 94.25 248 ASN B CA 1
ATOM 7199 C C . ASN B 1 248 ? -19.781 -17.781 -3.859 1 94.25 248 ASN B C 1
ATOM 7201 O O . ASN B 1 248 ? -19.406 -16.609 -3.881 1 94.25 248 ASN B O 1
ATOM 7205 N N . HIS B 1 249 ? -21 -18.125 -3.557 1 95.12 249 HIS B N 1
ATOM 7206 C CA . HIS B 1 249 ? -22.031 -17.109 -3.381 1 95.12 249 HIS B CA 1
ATOM 7207 C C . HIS B 1 249 ? -21.844 -16.344 -2.068 1 95.12 249 HIS B C 1
ATOM 7209 O O . HIS B 1 249 ? -22.031 -15.133 -2.016 1 95.12 249 HIS B O 1
ATOM 7215 N N . VAL B 1 250 ? -21.438 -17.031 -1.001 1 95.56 250 VAL B N 1
ATOM 7216 C CA . VAL B 1 250 ? -21.266 -16.391 0.297 1 95.56 250 VAL B CA 1
ATOM 7217 C C . VAL B 1 250 ? -20.109 -15.398 0.221 1 95.56 250 VAL B C 1
ATOM 7219 O O . VAL B 1 250 ? -20.219 -14.266 0.699 1 95.56 250 VAL B O 1
ATOM 7222 N N . SER B 1 251 ? -19.047 -15.836 -0.384 1 95.62 251 SER B N 1
ATOM 7223 C CA . SER B 1 251 ? -17.891 -14.945 -0.5 1 95.62 251 SER B CA 1
ATOM 7224 C C . SER B 1 251 ? -18.203 -13.758 -1.411 1 95.62 251 SER B C 1
ATOM 7226 O O . SER B 1 251 ? -17.734 -12.641 -1.161 1 95.62 251 SER B O 1
ATOM 7228 N N . SER B 1 252 ? -18.969 -13.969 -2.463 1 95.12 252 SER B N 1
ATOM 7229 C CA . SER B 1 252 ? -19.359 -12.875 -3.348 1 95.12 252 SER B CA 1
ATOM 7230 C C . SER B 1 252 ? -20.234 -11.859 -2.619 1 95.12 252 SER B C 1
ATOM 7232 O O . SER B 1 252 ? -20.016 -10.648 -2.736 1 95.12 252 SER B O 1
ATOM 7234 N N . SER B 1 253 ? -21.188 -12.359 -1.882 1 95.75 253 SER B N 1
ATOM 7235 C CA . SER B 1 253 ? -22.078 -11.484 -1.125 1 95.75 253 SER B CA 1
ATOM 7236 C C . SER B 1 253 ? -21.312 -10.672 -0.086 1 95.75 253 SER B C 1
ATOM 7238 O O . SER B 1 253 ? -21.531 -9.469 0.055 1 95.75 253 SER B O 1
ATOM 7240 N N . LEU B 1 254 ? -20.391 -11.344 0.583 1 95.94 254 LEU B N 1
ATOM 7241 C CA . LEU B 1 254 ? -19.594 -10.664 1.598 1 95.94 254 LEU B CA 1
ATOM 7242 C C . LEU B 1 254 ? -18.703 -9.594 0.966 1 95.94 254 LEU B C 1
ATOM 7244 O O . LEU B 1 254 ? -18.484 -8.539 1.556 1 95.94 254 LEU B O 1
ATOM 7248 N N . SER B 1 255 ? -18.156 -9.875 -0.195 1 96.31 255 SER B N 1
ATOM 7249 C CA . SER B 1 255 ? -17.328 -8.906 -0.895 1 96.31 255 SER B CA 1
ATOM 7250 C C . SER B 1 255 ? -18.125 -7.664 -1.276 1 96.31 255 SER B C 1
ATOM 7252 O O . SER B 1 255 ? -17.625 -6.543 -1.183 1 96.31 255 SER B O 1
ATOM 7254 N N . ILE B 1 256 ? -19.359 -7.859 -1.679 1 96.38 256 ILE B N 1
ATOM 7255 C CA . ILE B 1 256 ? -20.234 -6.742 -2.033 1 96.38 256 ILE B CA 1
ATOM 7256 C C . ILE B 1 256 ? -20.516 -5.898 -0.795 1 96.38 256 ILE B C 1
ATOM 7258 O O . ILE B 1 256 ? -20.406 -4.668 -0.834 1 96.38 256 ILE B O 1
ATOM 7262 N N . VAL B 1 257 ? -20.781 -6.574 0.306 1 96.81 257 VAL B N 1
ATOM 7263 C CA . VAL B 1 257 ? -21.094 -5.883 1.552 1 96.81 257 VAL B CA 1
ATOM 7264 C C . VAL B 1 257 ? -19.891 -5.051 1.993 1 96.81 257 VAL B C 1
ATOM 7266 O O . VAL B 1 257 ? -20.031 -3.861 2.285 1 96.81 257 VAL B O 1
ATOM 7269 N N . CYS B 1 258 ? -18.75 -5.672 1.979 1 96.5 258 CYS B N 1
ATOM 7270 C CA . CYS B 1 258 ? -17.547 -4.98 2.414 1 96.5 258 CYS B CA 1
ATOM 7271 C C . CYS B 1 258 ? -17.188 -3.859 1.448 1 96.5 258 CYS B C 1
ATOM 7273 O O . CYS B 1 258 ? -16.734 -2.795 1.868 1 96.5 258 CYS B O 1
ATOM 7275 N N . GLY B 1 259 ? -17.422 -4.109 0.163 1 96.44 259 GLY B N 1
ATOM 7276 C CA . GLY B 1 259 ? -17.141 -3.084 -0.827 1 96.44 259 GLY B CA 1
ATOM 7277 C C . GLY B 1 259 ? -18 -1.848 -0.668 1 96.44 259 GLY B C 1
ATOM 7278 O O . GLY B 1 259 ? -17.5 -0.724 -0.691 1 96.44 259 GLY B O 1
ATOM 7279 N N . ILE B 1 260 ? -19.266 -2.006 -0.438 1 96.06 260 ILE B N 1
ATOM 7280 C CA . ILE B 1 260 ? -20.203 -0.902 -0.252 1 96.06 260 ILE B CA 1
ATOM 7281 C C . ILE B 1 260 ? -19.844 -0.127 1.013 1 96.06 260 ILE B C 1
ATOM 7283 O O . ILE B 1 260 ? -19.797 1.105 1.004 1 96.06 260 ILE B O 1
ATOM 7287 N N . TYR B 1 261 ? -19.562 -0.88 2.025 1 95.81 261 TYR B N 1
ATOM 7288 C CA . TYR B 1 261 ? -19.25 -0.22 3.291 1 95.81 261 TYR B CA 1
ATOM 7289 C C . TYR B 1 261 ? -17.938 0.555 3.199 1 95.81 261 TYR B C 1
ATOM 7291 O O . TYR B 1 261 ? -17.797 1.613 3.814 1 95.81 261 TYR B O 1
ATOM 7299 N N . PHE B 1 262 ? -16.984 0.099 2.465 1 96.44 262 PHE B N 1
ATOM 7300 C CA . PHE B 1 262 ? -15.734 0.814 2.242 1 96.44 262 PHE B CA 1
ATOM 7301 C C . PHE B 1 262 ? -15.992 2.158 1.573 1 96.44 262 PHE B C 1
ATOM 7303 O O . PHE B 1 262 ? -15.508 3.191 2.035 1 96.44 262 PHE B O 1
ATOM 7310 N N . ILE B 1 263 ? -16.781 2.096 0.53 1 95.25 263 ILE B N 1
ATOM 7311 C CA . ILE B 1 263 ? -17.062 3.326 -0.202 1 95.25 263 ILE B CA 1
ATOM 7312 C C . ILE B 1 263 ? -17.844 4.289 0.687 1 95.25 263 ILE B C 1
ATOM 7314 O O . ILE B 1 263 ? -17.578 5.492 0.707 1 95.25 263 ILE B O 1
ATOM 7318 N N . TYR B 1 264 ? -18.75 3.715 1.495 1 94.38 264 TYR B N 1
ATOM 7319 C CA . TYR B 1 264 ? -19.562 4.5 2.428 1 94.38 264 TYR B CA 1
ATOM 7320 C C . TYR B 1 264 ? -18.672 5.164 3.479 1 94.38 264 TYR B C 1
ATOM 7322 O O . TYR B 1 264 ? -18.875 6.332 3.818 1 94.38 264 TYR B O 1
ATOM 7330 N N . SER B 1 265 ? -17.734 4.422 3.965 1 92.25 265 SER B N 1
ATOM 7331 C CA . SER B 1 265 ? -16.859 4.938 5.004 1 92.25 265 SER B CA 1
ATOM 7332 C C . SER B 1 265 ? -15.859 5.945 4.43 1 92.25 265 SER B C 1
ATOM 7334 O O . SER B 1 265 ? -15.398 6.844 5.141 1 92.25 265 SER B O 1
ATOM 7336 N N . PHE B 1 266 ? -15.57 5.887 3.182 1 91.19 266 PHE B N 1
ATOM 7337 C CA . PHE B 1 266 ? -14.594 6.742 2.525 1 91.19 266 PHE B CA 1
ATOM 7338 C C . PHE B 1 266 ? -15.172 8.125 2.264 1 91.19 266 PHE B C 1
ATOM 7340 O O . PHE B 1 266 ? -14.453 9.125 2.291 1 91.19 266 PHE B O 1
ATOM 7347 N N . PHE B 1 267 ? -16.5 8.148 2.047 1 90.38 267 PHE B N 1
ATOM 7348 C CA . PHE B 1 267 ? -17.141 9.414 1.694 1 90.38 267 PHE B CA 1
ATOM 7349 C C . PHE B 1 267 ? -17.984 9.938 2.854 1 90.38 267 PHE B C 1
ATOM 7351 O O . PHE B 1 267 ? -19.125 9.5 3.053 1 90.38 267 PHE B O 1
ATOM 7358 N N . PRO B 1 268 ? -17.547 10.969 3.453 1 84.94 268 PRO B N 1
ATOM 7359 C CA . PRO B 1 268 ? -18.266 11.508 4.613 1 84.94 268 PRO B CA 1
ATOM 7360 C C . PRO B 1 268 ? -19.625 12.109 4.238 1 84.94 268 PRO B C 1
ATOM 7362 O O . PRO B 1 268 ? -20.562 12.07 5.043 1 84.94 268 PRO B O 1
ATOM 7365 N N . PHE B 1 269 ? -19.75 12.602 3.098 1 87.44 269 PHE B N 1
ATOM 7366 C CA . PHE B 1 269 ? -21 13.242 2.701 1 87.44 269 PHE B CA 1
ATOM 7367 C C . PHE B 1 269 ? -22.141 12.227 2.648 1 87.44 269 PHE B C 1
ATOM 7369 O O . PHE B 1 269 ? -23.297 12.586 2.805 1 87.44 269 PHE B O 1
ATOM 7376 N N . MET B 1 270 ? -21.844 10.992 2.471 1 89.88 270 MET B N 1
ATOM 7377 C CA . MET B 1 270 ? -22.859 9.961 2.418 1 89.88 270 MET B CA 1
ATOM 7378 C C . MET B 1 270 ? -23.438 9.695 3.805 1 89.88 270 MET B C 1
ATOM 7380 O O . MET B 1 270 ? -24.609 9.32 3.936 1 89.88 270 MET B O 1
ATOM 7384 N N . LYS B 1 271 ? -22.703 9.938 4.793 1 88.88 271 LYS B N 1
ATOM 7385 C CA . LYS B 1 271 ? -23.156 9.766 6.168 1 88.88 271 LYS B CA 1
ATOM 7386 C C . LYS B 1 271 ? -24.016 10.945 6.617 1 88.88 271 LYS B C 1
ATOM 7388 O O . LYS B 1 271 ? -24.906 10.781 7.441 1 88.88 271 LYS B O 1
ATOM 7393 N N . GLU B 1 272 ? -23.656 12.039 6.031 1 88.94 272 GLU B N 1
ATOM 7394 C CA . GLU B 1 272 ? -24.328 13.281 6.422 1 88.94 272 GLU B CA 1
ATOM 7395 C C . GLU B 1 272 ? -25.703 13.391 5.797 1 88.94 272 GLU B C 1
ATOM 7397 O O . GLU B 1 272 ? -26.641 13.875 6.43 1 88.94 272 GLU B O 1
ATOM 7402 N N . ASN B 1 273 ? -25.844 12.945 4.598 1 91.38 273 ASN B N 1
ATOM 7403 C CA . ASN B 1 273 ? -27.125 12.977 3.895 1 91.38 273 ASN B CA 1
ATOM 7404 C C . ASN B 1 273 ? -27.984 11.758 4.23 1 91.38 273 ASN B C 1
ATOM 7406 O O . ASN B 1 273 ? -27.562 10.617 3.988 1 91.38 273 ASN B O 1
ATOM 7410 N N . LYS B 1 274 ? -29.25 11.922 4.656 1 92.81 274 LYS B N 1
ATOM 7411 C CA . LYS B 1 274 ? -30.125 10.852 5.109 1 92.81 274 LYS B CA 1
ATOM 7412 C C . LYS B 1 274 ? -30.516 9.93 3.957 1 92.81 274 LYS B C 1
ATOM 7414 O O . LYS B 1 274 ? -30.578 8.711 4.121 1 92.81 274 LYS B O 1
ATOM 7419 N N . ILE B 1 275 ? -30.719 10.477 2.816 1 92.94 275 ILE B N 1
ATOM 7420 C CA . ILE B 1 275 ? -31.141 9.688 1.661 1 92.94 275 ILE B CA 1
ATOM 7421 C C . ILE B 1 275 ? -30.031 8.711 1.271 1 92.94 275 ILE B C 1
ATOM 7423 O O . ILE B 1 275 ? -30.281 7.52 1.077 1 92.94 275 ILE B O 1
ATOM 7427 N N . TYR B 1 276 ? -28.828 9.234 1.191 1 93.69 276 TYR B N 1
ATOM 7428 C CA . TYR B 1 276 ? -27.703 8.375 0.833 1 93.69 276 TYR B CA 1
ATOM 7429 C C . TYR B 1 276 ? -27.453 7.328 1.913 1 93.69 276 TYR B C 1
ATOM 7431 O O . TYR B 1 276 ? -27.172 6.164 1.607 1 93.69 276 TYR B O 1
ATOM 7439 N N . ARG B 1 277 ? -27.656 7.676 3.127 1 94.5 277 ARG B N 1
ATOM 7440 C CA . ARG B 1 277 ? -27.422 6.766 4.242 1 94.5 277 ARG B CA 1
ATOM 7441 C C . ARG B 1 277 ? -28.406 5.598 4.211 1 94.5 277 ARG B C 1
ATOM 7443 O O . ARG B 1 277 ? -28 4.438 4.297 1 94.5 277 ARG B O 1
ATOM 7450 N N . TYR B 1 278 ? -29.609 5.906 3.975 1 95.25 278 TYR B N 1
ATOM 7451 C CA . TYR B 1 278 ? -30.625 4.863 3.982 1 95.25 278 TYR B CA 1
ATOM 7452 C C . TYR B 1 278 ? -30.516 3.98 2.744 1 95.25 278 TYR B C 1
ATOM 7454 O O . TYR B 1 278 ? -30.75 2.771 2.814 1 95.25 278 TYR B O 1
ATOM 7462 N N . THR B 1 279 ? -30.172 4.574 1.662 1 95.56 279 THR B N 1
ATOM 7463 C CA . THR B 1 279 ? -30 3.799 0.439 1 95.56 279 THR B CA 1
ATOM 7464 C C . THR B 1 279 ? -28.828 2.82 0.578 1 95.56 279 THR B C 1
ATOM 7466 O O . THR B 1 279 ? -28.953 1.646 0.219 1 95.56 279 THR B O 1
ATOM 7469 N N . VAL B 1 280 ? -27.781 3.283 1.141 1 95 280 VAL B N 1
ATOM 7470 C CA . VAL B 1 280 ? -26.609 2.441 1.309 1 95 280 VAL B CA 1
ATOM 7471 C C . VAL B 1 280 ? -26.906 1.328 2.311 1 95 280 VAL B C 1
ATOM 7473 O O . VAL B 1 280 ? -26.547 0.169 2.084 1 95 280 VAL B O 1
ATOM 7476 N N . TYR B 1 281 ? -27.609 1.649 3.371 1 95.44 281 TYR B N 1
ATOM 7477 C CA . TYR B 1 281 ? -27.969 0.638 4.359 1 95.44 281 TYR B CA 1
ATOM 7478 C C . TYR B 1 281 ? -28.906 -0.403 3.754 1 95.44 281 TYR B C 1
ATOM 7480 O O . TYR B 1 281 ? -28.812 -1.592 4.062 1 95.44 281 TYR B O 1
ATOM 7488 N N . SER B 1 282 ? -29.766 0.053 2.895 1 95.94 282 SER B N 1
ATOM 7489 C CA . SER B 1 282 ? -30.641 -0.887 2.203 1 95.94 282 SER B CA 1
ATOM 7490 C C . SER B 1 282 ? -29.844 -1.833 1.312 1 95.94 282 SER B C 1
ATOM 7492 O O . SER B 1 282 ? -30.109 -3.035 1.277 1 95.94 282 SER B O 1
ATOM 7494 N N . PHE B 1 283 ? -28.906 -1.289 0.609 1 96.31 283 PHE B N 1
ATOM 7495 C CA . PHE B 1 283 ? -28.047 -2.111 -0.223 1 96.31 283 PHE B CA 1
ATOM 7496 C C . PHE B 1 283 ? -27.266 -3.115 0.626 1 96.31 283 PHE B C 1
ATOM 7498 O O . PHE B 1 283 ? -27.094 -4.266 0.224 1 96.31 283 PHE B O 1
ATOM 7505 N N . LEU B 1 284 ? -26.828 -2.717 1.852 1 96.12 284 LEU B N 1
ATOM 7506 C CA . LEU B 1 284 ? -26.062 -3.584 2.748 1 96.12 284 LEU B CA 1
ATOM 7507 C C . LEU B 1 284 ? -26.938 -4.738 3.248 1 96.12 284 LEU B C 1
ATOM 7509 O O . LEU B 1 284 ? -26.484 -5.887 3.264 1 96.12 284 LEU B O 1
ATOM 7513 N N . VAL B 1 285 ? -28.109 -4.418 3.5 1 95.5 285 VAL B N 1
ATOM 7514 C CA . VAL B 1 285 ? -29.031 -5.43 4.008 1 95.5 285 VAL B CA 1
ATOM 7515 C C . VAL B 1 285 ? -29.391 -6.402 2.887 1 95.5 285 VAL B C 1
ATOM 7517 O O . VAL B 1 285 ? -29.406 -7.621 3.094 1 95.5 285 VAL B O 1
ATOM 7520 N N . LEU B 1 286 ? -29.641 -5.891 1.736 1 94.75 286 LEU B N 1
ATOM 7521 C CA . LEU B 1 286 ? -30 -6.734 0.597 1 94.75 286 LEU B CA 1
ATOM 7522 C C . LEU B 1 286 ? -28.828 -7.637 0.213 1 94.75 286 LEU B C 1
ATOM 7524 O O . LEU B 1 286 ? -29.016 -8.82 -0.058 1 94.75 286 LEU B O 1
ATOM 7528 N N . ALA B 1 287 ? -27.688 -7.07 0.164 1 94.5 287 ALA B N 1
ATOM 7529 C CA . ALA B 1 287 ? -26.5 -7.855 -0.15 1 94.5 287 ALA B CA 1
ATOM 7530 C C . ALA B 1 287 ? -26.234 -8.898 0.935 1 94.5 287 ALA B C 1
ATOM 7532 O O . ALA B 1 287 ? -25.875 -10.039 0.635 1 94.5 287 ALA B O 1
ATOM 7533 N N . GLY B 1 288 ? -26.391 -8.492 2.191 1 93.81 288 GLY B N 1
ATOM 7534 C CA . GLY B 1 288 ? -26.203 -9.406 3.303 1 93.81 288 GLY B CA 1
ATOM 7535 C C . GLY B 1 288 ? -27.234 -10.531 3.326 1 93.81 288 GLY B C 1
ATOM 7536 O O . GLY B 1 288 ? -26.938 -11.641 3.762 1 93.81 288 GLY B O 1
ATOM 7537 N N . SER B 1 289 ? -28.359 -10.273 2.791 1 93.12 289 SER B N 1
ATOM 7538 C CA . SER B 1 289 ? -29.438 -11.25 2.797 1 93.12 289 SER B CA 1
ATOM 7539 C C . SER B 1 289 ? -29.203 -12.359 1.777 1 93.12 289 SER B C 1
ATOM 7541 O O . SER B 1 289 ? -29.781 -13.438 1.875 1 93.12 289 SER B O 1
ATOM 7543 N N . ILE B 1 290 ? -28.344 -12.141 0.885 1 91.94 290 ILE B N 1
ATOM 7544 C CA . ILE B 1 290 ? -28 -13.156 -0.109 1 91.94 290 ILE B CA 1
ATOM 7545 C C . ILE B 1 290 ? -27.297 -14.328 0.569 1 91.94 290 ILE B C 1
ATOM 7547 O O . ILE B 1 290 ? -27.422 -15.469 0.136 1 91.94 290 ILE B O 1
ATOM 7551 N N . THR B 1 291 ? -26.578 -14.078 1.687 1 91.56 291 THR B N 1
ATOM 7552 C CA . THR B 1 291 ? -25.844 -15.117 2.389 1 91.56 291 THR B CA 1
ATOM 7553 C C . THR B 1 291 ? -26.781 -16.188 2.928 1 91.56 291 THR B C 1
ATOM 7555 O O . THR B 1 291 ? -26.656 -17.359 2.6 1 91.56 291 THR B O 1
ATOM 7558 N N . PRO B 1 292 ? -27.828 -15.844 3.611 1 92.56 292 PRO B N 1
ATOM 7559 C CA . PRO B 1 292 ? -28.766 -16.891 4.023 1 92.56 292 PRO B CA 1
ATOM 7560 C C . PRO B 1 292 ? -29.578 -17.438 2.859 1 92.56 292 PRO B C 1
ATOM 7562 O O . PRO B 1 292 ? -29.953 -18.625 2.855 1 92.56 292 PRO B O 1
ATOM 7565 N N . LEU B 1 293 ? -29.812 -16.719 1.822 1 92.75 293 LEU B N 1
ATOM 7566 C CA . LEU B 1 293 ? -30.594 -17.141 0.663 1 92.75 293 LEU B CA 1
ATOM 7567 C C . LEU B 1 293 ? -29.844 -18.219 -0.128 1 92.75 293 LEU B C 1
ATOM 7569 O O . LEU B 1 293 ? -30.453 -19.016 -0.827 1 92.75 293 LEU B O 1
ATOM 7573 N N . THR B 1 294 ? -28.531 -18.141 -0.029 1 92.62 294 THR B N 1
ATOM 7574 C CA . THR B 1 294 ? -27.703 -19.109 -0.731 1 92.62 294 THR B CA 1
ATOM 7575 C C . THR B 1 294 ? -28.016 -20.531 -0.272 1 92.62 294 THR B C 1
ATOM 7577 O O . THR B 1 294 ? -27.906 -21.484 -1.051 1 92.62 294 THR B O 1
ATOM 7580 N N . PHE B 1 295 ? -28.547 -20.672 0.922 1 92.06 295 PHE B N 1
ATOM 7581 C CA . PHE B 1 295 ? -28.828 -21.984 1.478 1 92.06 295 PHE B CA 1
ATOM 7582 C C . PHE B 1 295 ? -30.266 -22.391 1.228 1 92.06 295 PHE B C 1
ATOM 7584 O O . PHE B 1 295 ? -30.641 -23.547 1.408 1 92.06 295 PHE B O 1
ATOM 7591 N N . LEU B 1 296 ? -31.078 -21.469 0.668 1 92.5 296 LEU B N 1
ATOM 7592 C CA . LEU B 1 296 ? -32.5 -21.734 0.501 1 92.5 296 LEU B CA 1
ATOM 7593 C C . LEU B 1 296 ? -32.875 -21.812 -0.976 1 92.5 296 LEU B C 1
ATOM 7595 O O . LEU B 1 296 ? -33.875 -22.422 -1.335 1 92.5 296 LEU B O 1
ATOM 7599 N N . VAL B 1 297 ? -32.156 -21.109 -1.795 1 91.81 297 VAL B N 1
ATOM 7600 C CA . VAL B 1 297 ? -32.469 -21 -3.215 1 91.81 297 VAL B CA 1
ATOM 7601 C C . VAL B 1 297 ? -31.422 -21.734 -4.039 1 91.81 297 VAL B C 1
ATOM 7603 O O . VAL B 1 297 ? -30.234 -21.719 -3.688 1 91.81 297 VAL B O 1
ATOM 7606 N N . PRO B 1 298 ? -31.906 -22.406 -5.113 1 89.62 298 PRO B N 1
ATOM 7607 C CA . PRO B 1 298 ? -30.938 -23.094 -5.973 1 89.62 298 PRO B CA 1
ATOM 7608 C C . PRO B 1 298 ? -29.8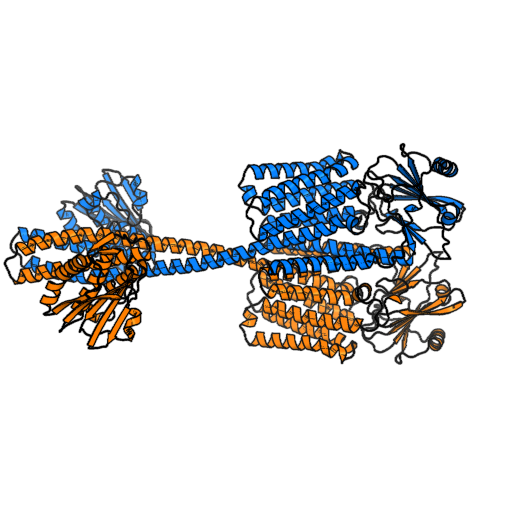59 -22.156 -6.52 1 89.62 298 PRO B C 1
ATOM 7610 O O . PRO B 1 298 ? -30.141 -20.984 -6.762 1 89.62 298 PRO B O 1
ATOM 7613 N N . TYR B 1 299 ? -28.688 -22.641 -6.711 1 90.5 299 TYR B N 1
ATOM 7614 C CA . TYR B 1 299 ? -27.5 -21.891 -7.121 1 90.5 299 TYR B CA 1
ATOM 7615 C C . TYR B 1 299 ? -27.75 -21.156 -8.43 1 90.5 299 TYR B C 1
ATOM 7617 O O . TYR B 1 299 ? -27.297 -20.016 -8.594 1 90.5 299 TYR B O 1
ATOM 7625 N N . SER B 1 300 ? -28.484 -21.781 -9.344 1 90 300 SER B N 1
ATOM 7626 C CA . SER B 1 300 ? -28.688 -21.219 -10.68 1 90 300 SER B CA 1
ATOM 7627 C C . SER B 1 300 ? -29.406 -19.891 -10.633 1 90 300 SER B C 1
ATOM 7629 O O . SER B 1 300 ? -29.094 -18.969 -11.383 1 90 300 SER B O 1
ATOM 7631 N N . TYR B 1 301 ? -30.297 -19.703 -9.703 1 90.69 301 TYR B N 1
ATOM 7632 C CA . TYR B 1 301 ? -31.078 -18.469 -9.617 1 90.69 301 TYR B CA 1
ATOM 7633 C C . TYR B 1 301 ? -30.234 -17.328 -9.062 1 90.69 301 TYR B C 1
ATOM 7635 O O . TYR B 1 301 ? -30.234 -16.219 -9.609 1 90.69 301 TYR B O 1
ATOM 7643 N N . ILE B 1 302 ? -29.531 -17.688 -8.086 1 91.88 302 ILE B N 1
ATOM 7644 C CA . ILE B 1 302 ? -28.703 -16.656 -7.461 1 91.88 302 ILE B CA 1
ATOM 7645 C C . ILE B 1 302 ? -27.609 -16.203 -8.422 1 91.88 302 ILE B C 1
ATOM 7647 O O . ILE B 1 302 ? -27.312 -15.016 -8.531 1 91.88 302 ILE B O 1
ATOM 7651 N N . SER B 1 303 ? -27.016 -17.156 -9.141 1 91.31 303 SER B N 1
ATOM 7652 C CA . SER B 1 303 ? -25.938 -16.859 -10.07 1 91.31 303 SER B CA 1
ATOM 7653 C C . SER B 1 303 ? -26.406 -15.969 -11.211 1 91.31 303 SER B C 1
ATOM 7655 O O . SER B 1 303 ? -25.625 -15.211 -11.781 1 91.31 303 SER B O 1
ATOM 7657 N N . ARG B 1 304 ? -27.656 -15.977 -11.523 1 90 304 ARG B N 1
ATOM 7658 C CA . ARG B 1 304 ? -28.203 -15.164 -12.602 1 90 304 ARG B CA 1
ATOM 7659 C C . ARG B 1 304 ? -28.516 -13.758 -12.117 1 90 304 ARG B C 1
ATOM 7661 O O . ARG B 1 304 ? -28.344 -12.781 -12.852 1 90 304 ARG B O 1
ATOM 7668 N N . VAL B 1 305 ? -28.859 -13.656 -10.867 1 90.56 305 VAL B N 1
ATOM 7669 C CA . VAL B 1 305 ? -29.391 -12.391 -10.359 1 90.56 305 VAL B CA 1
ATOM 7670 C C . VAL B 1 305 ? -28.266 -11.57 -9.742 1 90.56 305 VAL B C 1
ATOM 7672 O O . VAL B 1 305 ? -28.266 -10.336 -9.828 1 90.56 305 VAL B O 1
ATOM 7675 N N . LEU B 1 306 ? -27.328 -12.172 -9.156 1 92.44 306 LEU B N 1
ATOM 7676 C CA . LEU B 1 306 ? -26.297 -11.516 -8.344 1 92.44 306 LEU B CA 1
ATOM 7677 C C . LEU B 1 306 ? -25.516 -10.516 -9.172 1 92.44 306 LEU B C 1
ATOM 7679 O O . LEU B 1 306 ? -25.266 -9.383 -8.734 1 92.44 306 LEU B O 1
ATOM 7683 N N . PRO B 1 307 ? -25.094 -10.875 -10.375 1 92.25 307 PRO B N 1
ATOM 7684 C CA . PRO B 1 307 ? -24.359 -9.898 -11.164 1 92.25 307 PRO B CA 1
ATOM 7685 C C . PRO B 1 307 ? -25.172 -8.656 -11.5 1 92.25 307 PRO B C 1
ATOM 7687 O O . PRO B 1 307 ? -24.656 -7.539 -11.492 1 92.25 307 PRO B O 1
ATOM 7690 N N . PHE B 1 308 ? -26.422 -8.781 -11.719 1 93.06 308 PHE B N 1
ATOM 7691 C CA . PHE B 1 308 ? -27.281 -7.648 -12.016 1 93.06 308 PHE B CA 1
ATOM 7692 C C . PHE B 1 308 ? -27.484 -6.785 -10.781 1 93.06 308 PHE B C 1
ATOM 7694 O O . PHE B 1 308 ? -27.5 -5.555 -10.875 1 93.06 308 PHE B O 1
ATOM 7701 N N . PHE B 1 309 ? -27.641 -7.473 -9.695 1 93.31 309 PHE B N 1
ATOM 7702 C CA . PHE B 1 309 ? -27.766 -6.754 -8.43 1 93.31 309 PHE B CA 1
ATOM 7703 C C . PHE B 1 309 ? -26.531 -5.914 -8.164 1 93.31 309 PHE B C 1
ATOM 7705 O O . PHE B 1 309 ? -26.625 -4.738 -7.797 1 93.31 309 PHE B O 1
ATOM 7712 N N . SER B 1 310 ? -25.375 -6.48 -8.312 1 94.31 310 SER B N 1
ATOM 7713 C CA . SER B 1 310 ? -24.109 -5.77 -8.125 1 94.31 310 SER B CA 1
ATOM 7714 C C . SER B 1 310 ? -24 -4.594 -9.094 1 94.31 310 SER B C 1
ATOM 7716 O O . SER B 1 310 ? -23.5 -3.527 -8.727 1 94.31 310 SER B O 1
ATOM 7718 N N . LEU B 1 311 ? -24.484 -4.785 -10.289 1 95.69 311 LEU B N 1
ATOM 7719 C CA . LEU B 1 311 ? -24.422 -3.746 -11.312 1 95.69 311 LEU B CA 1
ATOM 7720 C C . LEU B 1 311 ? -25.297 -2.549 -10.922 1 95.69 311 LEU B C 1
ATOM 7722 O O . LEU B 1 311 ? -24.875 -1.399 -11.086 1 95.69 311 LEU B O 1
ATOM 7726 N N . ILE B 1 312 ? -26.406 -2.811 -10.391 1 95.56 312 ILE B N 1
ATOM 7727 C CA . ILE B 1 312 ? -27.328 -1.75 -9.969 1 95.56 312 ILE B CA 1
ATOM 7728 C C . ILE B 1 312 ? -26.672 -0.914 -8.875 1 95.56 312 ILE B C 1
ATOM 7730 O O . ILE B 1 312 ? -26.703 0.318 -8.914 1 95.56 312 ILE B O 1
ATOM 7734 N N . ILE B 1 313 ? -26.062 -1.558 -7.965 1 95.56 313 ILE B N 1
ATOM 7735 C CA . ILE B 1 313 ? -25.438 -0.882 -6.836 1 95.56 313 ILE B CA 1
ATOM 7736 C C . ILE B 1 313 ? -24.297 -0.002 -7.332 1 95.56 313 ILE B C 1
ATOM 7738 O O . ILE B 1 313 ? -24.203 1.177 -6.98 1 95.56 313 ILE B O 1
ATOM 7742 N N . VAL B 1 314 ? -23.438 -0.557 -8.18 1 95.81 314 VAL B N 1
ATOM 7743 C CA . VAL B 1 314 ? -22.25 0.17 -8.609 1 95.81 314 VAL B CA 1
ATOM 7744 C C . VAL B 1 314 ? -22.641 1.306 -9.555 1 95.81 314 VAL B C 1
ATOM 7746 O O . VAL B 1 314 ? -22.016 2.365 -9.555 1 95.81 314 VAL B O 1
ATOM 7749 N N . ILE B 1 315 ? -23.688 1.137 -10.336 1 95.94 315 ILE B N 1
ATOM 7750 C CA . ILE B 1 315 ? -24.172 2.213 -11.195 1 95.94 315 ILE B CA 1
ATOM 7751 C C . ILE B 1 315 ? -24.734 3.348 -10.336 1 95.94 315 ILE B C 1
ATOM 7753 O O . ILE B 1 315 ? -24.484 4.523 -10.609 1 95.94 315 ILE B O 1
ATOM 7757 N N . PHE B 1 316 ? -25.453 2.992 -9.312 1 95.75 316 PHE B N 1
ATOM 7758 C CA . PHE B 1 316 ? -25.969 3.992 -8.391 1 95.75 316 PHE B CA 1
ATOM 7759 C C . PHE B 1 316 ? -24.828 4.793 -7.773 1 95.75 316 PHE B C 1
ATOM 7761 O O . PHE B 1 316 ? -24.875 6.023 -7.738 1 95.75 316 PHE B O 1
ATOM 7768 N N . LEU B 1 317 ? -23.844 4.09 -7.316 1 95.38 317 LEU B N 1
ATOM 7769 C CA . LEU B 1 317 ? -22.688 4.754 -6.699 1 95.38 317 LEU B CA 1
ATOM 7770 C C . LEU B 1 317 ? -21.984 5.648 -7.703 1 95.38 317 LEU B C 1
ATOM 7772 O O . LEU B 1 317 ? -21.531 6.746 -7.359 1 95.38 317 LEU B O 1
ATOM 7776 N N . LEU B 1 318 ? -21.891 5.141 -8.961 1 95.25 318 LEU B N 1
ATOM 7777 C CA . LEU B 1 318 ? -21.25 5.934 -10 1 95.25 318 LEU B CA 1
ATOM 7778 C C . LEU B 1 318 ? -22.016 7.227 -10.25 1 95.25 318 LEU B C 1
ATOM 7780 O O . LEU B 1 318 ? -21.422 8.297 -10.383 1 95.25 318 LEU B O 1
ATOM 7784 N N . ILE B 1 319 ? -23.266 7.18 -10.273 1 95 319 ILE B N 1
ATOM 7785 C CA . ILE B 1 319 ? -24.125 8.344 -10.516 1 95 319 ILE B CA 1
ATOM 7786 C C . ILE B 1 319 ? -23.953 9.344 -9.375 1 95 319 ILE B C 1
ATOM 7788 O O . ILE B 1 319 ? -23.781 10.547 -9.617 1 95 319 ILE B O 1
ATOM 7792 N N . VAL B 1 320 ? -23.953 8.867 -8.172 1 93.56 320 VAL B N 1
ATOM 7793 C CA . VAL B 1 320 ? -23.828 9.719 -6.996 1 93.56 320 VAL B CA 1
ATOM 7794 C C . VAL B 1 320 ? -22.469 10.43 -7.02 1 93.56 320 VAL B C 1
ATOM 7796 O O . VAL B 1 320 ? -22.391 11.633 -6.742 1 93.56 320 VAL B O 1
ATOM 7799 N N . LEU B 1 321 ? -21.453 9.734 -7.422 1 93 321 LEU B N 1
ATOM 7800 C CA . LEU B 1 321 ? -20.094 10.281 -7.367 1 93 321 LEU B CA 1
ATOM 7801 C C . LEU B 1 321 ? -19.844 11.211 -8.547 1 93 321 LEU B C 1
ATOM 7803 O O . LEU B 1 321 ? -18.984 12.102 -8.469 1 93 321 LEU B O 1
ATOM 7807 N N . THR B 1 322 ? -20.5 11.016 -9.672 1 91 322 THR B N 1
ATOM 7808 C CA . THR B 1 322 ? -20.297 11.859 -10.844 1 91 322 THR B CA 1
ATOM 7809 C C . THR B 1 322 ? -20.984 13.203 -10.672 1 91 322 THR B C 1
ATOM 7811 O O . THR B 1 322 ? -20.594 14.195 -11.289 1 91 322 THR B O 1
ATOM 7814 N N . ARG B 1 323 ? -21.938 13.383 -9.797 1 87.81 323 ARG B N 1
ATOM 7815 C CA . ARG B 1 323 ? -22.703 14.609 -9.586 1 87.81 323 ARG B CA 1
ATOM 7816 C C . ARG B 1 323 ? -21.969 15.547 -8.633 1 87.81 323 ARG B C 1
ATOM 7818 O O . ARG B 1 323 ? -22.375 16.703 -8.453 1 87.81 323 ARG B O 1
ATOM 7825 N N . ARG B 1 324 ? -20.844 15.062 -8.211 1 86.62 324 ARG B N 1
ATOM 7826 C CA . ARG B 1 324 ? -20.125 15.859 -7.215 1 86.62 324 ARG B CA 1
ATOM 7827 C C . ARG B 1 324 ? -18.75 16.25 -7.715 1 86.62 324 ARG B C 1
ATOM 7829 O O . ARG B 1 324 ? -18.188 15.594 -8.586 1 86.62 324 ARG B O 1
ATOM 7836 N N . ASN B 1 325 ? -18.297 17.406 -7.137 1 87.12 325 ASN B N 1
ATOM 7837 C CA . ASN B 1 325 ? -16.922 17.781 -7.383 1 87.12 325 ASN B CA 1
ATOM 7838 C C . ASN B 1 325 ? -15.953 17.016 -6.48 1 87.12 325 ASN B C 1
ATOM 7840 O O . ASN B 1 325 ? -15.828 17.328 -5.293 1 87.12 325 ASN B O 1
ATOM 7844 N N . LEU B 1 326 ? -15.32 16.109 -7.062 1 85.5 326 LEU B N 1
ATOM 7845 C CA . LEU B 1 326 ? -14.5 15.172 -6.301 1 85.5 326 LEU B CA 1
ATOM 7846 C C . LEU B 1 326 ? -13.055 15.656 -6.23 1 85.5 326 LEU B C 1
ATOM 7848 O O . LEU B 1 326 ? -12.555 16.266 -7.176 1 85.5 326 LEU B O 1
ATOM 7852 N N . ASN B 1 327 ? -12.531 15.43 -5.09 1 78.06 327 ASN B N 1
ATOM 7853 C CA . ASN B 1 327 ? -11.102 15.664 -4.949 1 78.06 327 ASN B CA 1
ATOM 7854 C C . ASN B 1 327 ? -10.281 14.602 -5.68 1 78.06 327 ASN B C 1
ATOM 7856 O O . ASN B 1 327 ? -10.844 13.672 -6.254 1 78.06 327 ASN B O 1
ATOM 7860 N N . TYR B 1 328 ? -9.07 14.82 -5.688 1 74.56 328 TYR B N 1
ATOM 7861 C CA . TYR B 1 328 ? -8.188 13.93 -6.426 1 74.56 328 TYR B CA 1
ATOM 7862 C C . TYR B 1 328 ? -8.273 12.508 -5.891 1 74.56 328 TYR B C 1
ATOM 7864 O O . TYR B 1 328 ? -8.359 11.547 -6.664 1 74.56 328 TYR B O 1
ATOM 7872 N N . SER B 1 329 ? -8.266 12.375 -4.613 1 79.19 329 SER B N 1
ATOM 7873 C CA . SER B 1 329 ? -8.344 11.055 -3.986 1 79.19 329 SER B CA 1
ATOM 7874 C C . SER B 1 329 ? -9.68 10.375 -4.297 1 79.19 329 SER B C 1
ATOM 7876 O O . SER B 1 329 ? -9.711 9.172 -4.57 1 79.19 329 SER B O 1
ATOM 7878 N N . GLU B 1 330 ? -10.734 11.102 -4.418 1 87.06 330 GLU B N 1
ATOM 7879 C CA . GLU B 1 330 ? -12.078 10.578 -4.652 1 87.06 330 GLU B CA 1
ATOM 7880 C C . GLU B 1 330 ? -12.258 10.133 -6.098 1 87.06 330 GLU B C 1
ATOM 7882 O O . GLU B 1 330 ? -13.016 9.195 -6.379 1 87.06 330 GLU B O 1
ATOM 7887 N N . LYS B 1 331 ? -11.539 10.727 -6.984 1 88.56 331 LYS B N 1
ATOM 7888 C CA . LYS B 1 331 ? -11.625 10.383 -8.398 1 88.56 331 LYS B CA 1
ATOM 7889 C C . LYS B 1 331 ? -11.117 8.961 -8.648 1 88.56 331 LYS B C 1
ATOM 7891 O O . LYS B 1 331 ? -11.586 8.281 -9.562 1 88.56 331 LYS B O 1
ATOM 7896 N N . TRP B 1 332 ? -10.188 8.531 -7.801 1 88.44 332 TRP B N 1
ATOM 7897 C CA . TRP B 1 332 ? -9.672 7.172 -7.945 1 88.44 332 TRP B CA 1
ATOM 7898 C C . TRP B 1 332 ? -10.758 6.141 -7.633 1 88.44 332 TRP B C 1
ATOM 7900 O O . TRP B 1 332 ? -10.812 5.082 -8.258 1 88.44 332 TRP B O 1
ATOM 7910 N N . ILE B 1 333 ? -11.586 6.457 -6.719 1 93.31 333 ILE B N 1
ATOM 7911 C CA . ILE B 1 333 ? -12.68 5.555 -6.387 1 93.31 333 ILE B CA 1
ATOM 7912 C C . ILE B 1 333 ? -13.664 5.484 -7.555 1 93.31 333 ILE B C 1
ATOM 7914 O O . ILE B 1 333 ? -14.117 4.398 -7.926 1 93.31 333 ILE B O 1
ATOM 7918 N N . ARG B 1 334 ? -13.93 6.613 -8.148 1 93.88 334 ARG B N 1
ATOM 7919 C CA . ARG B 1 334 ? -14.836 6.652 -9.289 1 93.88 334 ARG B CA 1
ATOM 7920 C C . ARG B 1 334 ? -14.289 5.828 -10.445 1 93.88 334 ARG B C 1
ATOM 7922 O O . ARG B 1 334 ? -15.023 5.062 -11.078 1 93.88 334 ARG B O 1
ATOM 7929 N N . ARG B 1 335 ? -13.016 5.938 -10.68 1 90.81 335 ARG B N 1
ATOM 7930 C CA . ARG B 1 335 ? -12.383 5.168 -11.75 1 90.81 335 ARG B CA 1
ATOM 7931 C C . ARG B 1 335 ? -12.453 3.674 -11.461 1 90.81 335 ARG B C 1
ATOM 7933 O O . ARG B 1 335 ? -12.664 2.871 -12.375 1 90.81 335 ARG B O 1
ATOM 7940 N N . GLY B 1 336 ? -12.25 3.334 -10.18 1 93.31 336 GLY B N 1
ATOM 7941 C CA . GLY B 1 336 ? -12.367 1.936 -9.797 1 93.31 336 GLY B CA 1
ATOM 7942 C C . GLY B 1 336 ? -13.75 1.367 -10.039 1 93.31 336 GLY B C 1
ATOM 7943 O O . GLY B 1 336 ? -13.891 0.234 -10.5 1 93.31 336 GLY B O 1
ATOM 7944 N N . ILE B 1 337 ? -14.742 2.168 -9.812 1 95.5 337 ILE B N 1
ATOM 7945 C CA . ILE B 1 337 ? -16.125 1.746 -9.992 1 95.5 337 ILE B CA 1
ATOM 7946 C C . ILE B 1 337 ? -16.422 1.565 -11.484 1 95.5 337 ILE B C 1
ATOM 7948 O O . ILE B 1 337 ? -17.094 0.608 -11.875 1 95.5 337 ILE B O 1
ATOM 7952 N N . VAL B 1 338 ? -15.867 2.383 -12.305 1 94.56 338 VAL B N 1
ATOM 7953 C CA . VAL B 1 338 ? -16.078 2.291 -13.742 1 94.56 338 VAL B CA 1
ATOM 7954 C C . VAL B 1 338 ? -15.484 0.985 -14.273 1 94.56 338 VAL B C 1
ATOM 7956 O O . VAL B 1 338 ? -16.109 0.292 -15.078 1 94.56 338 VAL B O 1
ATOM 7959 N N . VAL B 1 339 ? -14.367 0.613 -13.797 1 92.81 339 VAL B N 1
ATOM 7960 C CA . VAL B 1 339 ? -13.688 -0.597 -14.242 1 92.81 339 VAL B CA 1
ATOM 7961 C C . VAL B 1 339 ? -14.516 -1.824 -13.875 1 92.81 339 VAL B C 1
ATOM 7963 O O . VAL B 1 339 ? -14.656 -2.752 -14.68 1 92.81 339 VAL B O 1
ATOM 7966 N N . VAL B 1 340 ? -15.07 -1.828 -12.727 1 93.56 340 VAL B N 1
ATOM 7967 C CA . VAL B 1 340 ? -15.844 -2.971 -12.25 1 93.56 340 VAL B CA 1
ATOM 7968 C C . VAL B 1 340 ? -17.141 -3.088 -13.047 1 93.56 340 VAL B C 1
ATOM 7970 O O . VAL B 1 340 ? -17.594 -4.195 -13.344 1 93.56 340 VAL B O 1
ATOM 7973 N N . ILE B 1 341 ? -17.703 -1.948 -13.422 1 95.44 341 ILE B N 1
ATOM 7974 C CA . ILE B 1 341 ? -18.938 -1.955 -14.203 1 95.44 341 ILE B CA 1
ATOM 7975 C C . ILE B 1 341 ? -18.688 -2.633 -15.547 1 95.44 341 ILE B C 1
ATOM 7977 O O . ILE B 1 341 ? -19.422 -3.529 -15.945 1 95.44 341 ILE B O 1
ATOM 7981 N N . VAL B 1 342 ? -17.625 -2.297 -16.156 1 93 342 VAL B N 1
ATOM 7982 C CA . VAL B 1 342 ? -17.297 -2.861 -17.453 1 93 342 VAL B CA 1
ATOM 7983 C C . VAL B 1 342 ? -17.047 -4.359 -17.328 1 93 342 VAL B C 1
ATOM 7985 O O . VAL B 1 342 ? -17.5 -5.152 -18.156 1 93 342 VAL B O 1
ATOM 7988 N N . SER B 1 343 ? -16.438 -4.727 -16.266 1 93.62 343 SER B N 1
ATOM 7989 C CA . SER B 1 343 ? -16.109 -6.129 -16.031 1 93.62 343 SER B CA 1
ATOM 7990 C C . SER B 1 343 ? -17.359 -6.961 -15.805 1 93.62 343 SER B C 1
ATOM 7992 O O . SER B 1 343 ? -17.484 -8.07 -16.328 1 93.62 343 SER B O 1
ATOM 7994 N N . ILE B 1 344 ? -18.281 -6.445 -15.039 1 94.44 344 ILE B N 1
ATOM 7995 C CA . ILE B 1 344 ? -19.516 -7.172 -14.734 1 94.44 344 ILE B CA 1
ATOM 7996 C C . ILE B 1 344 ? -20.328 -7.352 -16.016 1 94.44 344 ILE B C 1
ATOM 7998 O O . ILE B 1 344 ? -20.859 -8.43 -16.266 1 94.44 344 ILE B O 1
ATOM 8002 N N . ILE B 1 345 ? -20.312 -6.352 -16.812 1 94.69 345 ILE B N 1
ATOM 8003 C CA . ILE B 1 345 ? -21.078 -6.41 -18.062 1 94.69 345 ILE B CA 1
ATOM 8004 C C . ILE B 1 345 ? -20.469 -7.477 -18.984 1 94.69 345 ILE B C 1
ATOM 8006 O O . ILE B 1 345 ? -21.188 -8.344 -19.484 1 94.69 345 ILE B O 1
ATOM 8010 N N . ILE B 1 346 ? -19.219 -7.504 -19.094 1 91.88 346 ILE B N 1
ATOM 8011 C CA . ILE B 1 346 ? -18.547 -8.445 -19.984 1 91.88 346 ILE B CA 1
ATOM 8012 C C . ILE B 1 346 ? -18.688 -9.867 -19.438 1 91.88 346 ILE B C 1
ATOM 8014 O O . ILE B 1 346 ? -18.984 -10.797 -20.188 1 91.88 346 ILE B O 1
ATOM 8018 N N . ALA B 1 347 ? -18.516 -10.016 -18.156 1 90 347 ALA B N 1
ATOM 8019 C CA . ALA B 1 347 ? -18.625 -11.328 -17.531 1 90 347 ALA B CA 1
ATOM 8020 C C . ALA B 1 347 ? -20.031 -11.883 -17.672 1 90 347 ALA B C 1
ATOM 8022 O O . ALA B 1 347 ? -20.219 -13.078 -17.922 1 90 347 ALA B O 1
ATOM 8023 N N . THR B 1 348 ? -21.016 -11 -17.562 1 89.88 348 THR B N 1
ATOM 8024 C CA . THR B 1 348 ? -22.406 -11.422 -17.688 1 89.88 348 THR B CA 1
ATOM 8025 C C . THR B 1 348 ? -22.719 -11.789 -19.125 1 89.88 348 THR B C 1
ATOM 8027 O O . THR B 1 348 ? -23.391 -12.797 -19.391 1 89.88 348 THR B O 1
ATOM 8030 N N . MET B 1 349 ? -22.203 -11.039 -20 1 88.81 349 MET B N 1
ATOM 8031 C CA . MET B 1 349 ? -22.406 -11.352 -21.406 1 88.81 349 MET B CA 1
ATOM 8032 C C . MET B 1 349 ? -21.766 -12.688 -21.766 1 88.81 349 MET B C 1
ATOM 8034 O O . MET B 1 349 ? -22.328 -13.445 -22.562 1 88.81 349 MET B O 1
ATOM 8038 N N . ARG B 1 350 ? -20.719 -13.023 -21.203 1 85.12 350 ARG B N 1
ATOM 8039 C CA . ARG B 1 350 ? -20.047 -14.297 -21.438 1 85.12 350 ARG B CA 1
ATOM 8040 C C . ARG B 1 350 ? -20.859 -15.453 -20.859 1 85.12 350 ARG B C 1
ATOM 8042 O O . ARG B 1 350 ? -21.016 -16.5 -21.5 1 85.12 350 ARG B O 1
ATOM 8049 N N . ASN B 1 351 ? -21.344 -15.25 -19.641 1 84.38 351 ASN B N 1
ATOM 8050 C CA . ASN B 1 351 ? -22.094 -16.297 -18.969 1 84.38 351 ASN B CA 1
ATOM 8051 C C . ASN B 1 351 ? -23.375 -16.641 -19.734 1 84.38 351 ASN B C 1
ATOM 8053 O O . ASN B 1 351 ? -23.844 -17.781 -19.688 1 84.38 351 ASN B O 1
ATOM 8057 N N . TYR B 1 352 ? -23.859 -15.648 -20.5 1 84.44 352 TYR B N 1
ATOM 8058 C CA . TYR B 1 352 ? -25.078 -15.883 -21.281 1 84.44 352 TYR B CA 1
ATOM 8059 C C . TYR B 1 352 ? -24.734 -16.234 -22.734 1 84.44 352 TYR B C 1
ATOM 8061 O O . TYR B 1 352 ? -25.609 -16.266 -23.594 1 84.44 352 TYR B O 1
ATOM 8069 N N . THR B 1 353 ? -23.5 -16.438 -23.062 1 81.19 353 THR B N 1
ATOM 8070 C CA . THR B 1 353 ? -22.969 -16.938 -24.328 1 81.19 353 THR B CA 1
ATOM 8071 C C . THR B 1 353 ? -23.156 -15.898 -25.438 1 81.19 353 THR B C 1
ATOM 8073 O O . THR B 1 353 ? -23.375 -16.25 -26.594 1 81.19 353 THR B O 1
ATOM 8076 N N . LEU B 1 354 ? -23.188 -14.648 -24.984 1 83.31 354 LEU B N 1
ATOM 8077 C CA . LEU B 1 354 ? -23.312 -13.586 -25.969 1 83.31 354 LEU B CA 1
ATOM 8078 C C . LEU B 1 354 ? -21.953 -13.242 -26.578 1 83.31 354 LEU B C 1
ATOM 8080 O O . LEU B 1 354 ? -21.875 -12.742 -27.703 1 83.31 354 LEU B O 1
ATOM 8084 N N . ILE B 1 355 ? -20.906 -13.586 -25.797 1 82.69 355 ILE B N 1
ATOM 8085 C CA . ILE B 1 355 ? -19.531 -13.367 -26.25 1 82.69 355 ILE B CA 1
ATOM 8086 C C . ILE B 1 355 ? -18.734 -14.648 -26.094 1 82.69 355 ILE B C 1
ATOM 8088 O O . ILE B 1 355 ? -18.875 -15.367 -25.109 1 82.69 355 ILE B O 1
ATOM 8092 N N . PRO B 1 356 ? -17.844 -14.891 -27.094 1 77.5 356 PRO B N 1
ATOM 8093 C CA . PRO B 1 356 ? -17.047 -16.125 -27.031 1 77.5 356 PRO B CA 1
ATOM 8094 C C . PRO B 1 356 ? -15.984 -16.094 -25.938 1 77.5 356 PRO B C 1
ATOM 8096 O O . PRO B 1 356 ? -15.641 -15.008 -25.438 1 77.5 356 PRO B O 1
ATOM 8099 N N . ASN B 1 357 ? -15.578 -17.297 -25.625 1 75.38 357 ASN B N 1
ATOM 8100 C CA . ASN B 1 357 ? -14.492 -17.422 -24.656 1 75.38 357 ASN B CA 1
ATOM 8101 C C . ASN B 1 357 ? -13.148 -17 -25.266 1 75.38 357 ASN B C 1
ATOM 8103 O O . ASN B 1 357 ? -12.812 -17.422 -26.359 1 75.38 357 ASN B O 1
ATOM 8107 N N . SER B 1 358 ? -12.617 -15.984 -24.734 1 75.44 358 SER B N 1
ATOM 8108 C CA . SER B 1 358 ? -11.266 -15.531 -25.016 1 75.44 358 SER B CA 1
ATOM 8109 C C . SER B 1 358 ? -10.461 -15.336 -23.734 1 75.44 358 SER B C 1
ATOM 8111 O O . SER B 1 358 ? -11 -15.43 -22.641 1 75.44 358 SER B O 1
ATOM 8113 N N . PHE B 1 359 ? -9.234 -15.273 -23.953 1 75.06 359 PHE B N 1
ATOM 8114 C CA . PHE B 1 359 ? -8.375 -15.047 -22.797 1 75.06 359 PHE B CA 1
ATOM 8115 C C . PHE B 1 359 ? -8.875 -13.867 -21.969 1 75.06 359 PHE B C 1
ATOM 8117 O O . PHE B 1 359 ? -8.992 -13.961 -20.75 1 75.06 359 PHE B O 1
ATOM 8124 N N . LEU B 1 360 ? -9.242 -12.891 -22.688 1 77.12 360 LEU B N 1
ATOM 8125 C CA . LEU B 1 360 ? -9.664 -11.664 -22.016 1 77.12 360 LEU B CA 1
ATOM 8126 C C . LEU B 1 360 ? -10.992 -11.875 -21.297 1 77.12 360 LEU B C 1
ATOM 8128 O O . LEU B 1 360 ? -11.164 -11.445 -20.156 1 77.12 360 LEU B O 1
ATOM 8132 N N . THR B 1 361 ? -11.898 -12.5 -21.969 1 81.75 361 THR B N 1
ATOM 8133 C CA . THR B 1 361 ? -13.219 -12.664 -21.375 1 81.75 361 THR B CA 1
ATOM 8134 C C . THR B 1 361 ? -13.164 -13.609 -20.172 1 81.75 361 THR B C 1
ATOM 8136 O O . THR B 1 361 ? -13.922 -13.453 -19.219 1 81.75 361 THR B O 1
ATOM 8139 N N . LEU B 1 362 ? -12.188 -14.469 -20.203 1 79.62 362 LEU B N 1
ATOM 8140 C CA . LEU B 1 362 ? -12.07 -15.445 -19.125 1 79.62 362 LEU B CA 1
ATOM 8141 C C . LEU B 1 362 ? -11.453 -14.812 -17.891 1 79.62 362 LEU B C 1
ATOM 8143 O O . LEU B 1 362 ? -11.797 -15.18 -16.766 1 79.62 362 LEU B O 1
ATOM 8147 N N . HIS B 1 363 ? -10.602 -13.766 -18.156 1 85.19 363 HIS B N 1
ATOM 8148 C CA . HIS B 1 363 ? -9.852 -13.242 -17.031 1 85.19 363 HIS B CA 1
ATOM 8149 C C . HIS B 1 363 ? -10.227 -11.789 -16.75 1 85.19 363 HIS B C 1
ATOM 8151 O O . HIS B 1 363 ? -9.578 -11.125 -15.938 1 85.19 363 HIS B O 1
ATOM 8157 N N . ILE B 1 364 ? -11.281 -11.336 -17.297 1 87.81 364 ILE B N 1
ATOM 8158 C CA . ILE B 1 364 ? -11.656 -9.922 -17.219 1 87.81 364 ILE B CA 1
ATOM 8159 C C . ILE B 1 364 ? -11.984 -9.57 -15.766 1 87.81 364 ILE B C 1
ATOM 8161 O O . ILE B 1 364 ? -11.656 -8.477 -15.297 1 87.81 364 ILE B O 1
ATOM 8165 N N . VAL B 1 365 ? -12.648 -10.445 -15.086 1 88.5 365 VAL B N 1
ATOM 8166 C CA . VAL B 1 365 ? -13.047 -10.164 -13.711 1 88.5 365 VAL B CA 1
ATOM 8167 C C . VAL B 1 365 ? -11.805 -10.039 -12.828 1 88.5 365 VAL B C 1
ATOM 8169 O O . VAL B 1 365 ? -11.688 -9.086 -12.055 1 88.5 365 VAL B O 1
ATOM 8172 N N . LYS B 1 366 ? -10.875 -10.883 -12.984 1 89.19 366 LYS B N 1
ATOM 8173 C CA . LYS B 1 366 ? -9.648 -10.859 -12.18 1 89.19 366 LYS B CA 1
ATOM 8174 C C . LYS B 1 366 ? -8.828 -9.609 -12.477 1 89.19 366 LYS B C 1
ATOM 8176 O O . LYS B 1 366 ? -8.367 -8.93 -11.555 1 89.19 366 LYS B O 1
ATOM 8181 N N . ILE B 1 367 ? -8.727 -9.305 -13.711 1 86.81 367 ILE B N 1
ATOM 8182 C CA . ILE B 1 367 ? -7.941 -8.141 -14.125 1 86.81 367 ILE B CA 1
ATOM 8183 C C . ILE B 1 367 ? -8.586 -6.867 -13.594 1 86.81 367 ILE B C 1
ATOM 8185 O O . ILE B 1 367 ? -7.906 -6 -13.039 1 86.81 367 ILE B O 1
ATOM 8189 N N . SER B 1 368 ? -9.867 -6.801 -13.773 1 90.38 368 SER B N 1
ATOM 8190 C CA . SER B 1 368 ? -10.586 -5.613 -13.336 1 90.38 368 SER B CA 1
ATOM 8191 C C . SER B 1 368 ? -10.508 -5.438 -11.828 1 90.38 368 SER B C 1
ATOM 8193 O O . SER B 1 368 ? -10.383 -4.316 -11.328 1 90.38 368 SER B O 1
ATOM 8195 N N . GLN B 1 369 ? -10.617 -6.523 -11.125 1 91.56 369 GLN B N 1
ATOM 8196 C CA . GLN B 1 369 ? -10.547 -6.441 -9.664 1 91.56 369 GLN B CA 1
ATOM 8197 C C . GLN B 1 369 ? -9.156 -6.016 -9.203 1 91.56 369 GLN B C 1
ATOM 8199 O O . GLN B 1 369 ? -9.023 -5.297 -8.211 1 91.56 369 GLN B O 1
ATOM 8204 N N . PHE B 1 370 ? -8.18 -6.438 -9.891 1 89.38 370 PHE B N 1
ATOM 8205 C CA . PHE B 1 370 ? -6.828 -5.988 -9.602 1 89.38 370 PHE B CA 1
ATOM 8206 C C . PHE B 1 370 ? -6.711 -4.477 -9.758 1 89.38 370 PHE B C 1
ATOM 8208 O O . PHE B 1 370 ? -6.172 -3.797 -8.883 1 89.38 370 PHE B O 1
ATOM 8215 N N . ILE B 1 371 ? -7.227 -4 -10.805 1 88.94 371 ILE B N 1
ATOM 8216 C CA . ILE B 1 371 ? -7.16 -2.574 -11.109 1 88.94 371 ILE B CA 1
ATOM 8217 C C . ILE B 1 371 ? -7.98 -1.791 -10.086 1 88.94 371 ILE B C 1
ATOM 8219 O O . ILE B 1 371 ? -7.543 -0.743 -9.602 1 88.94 371 ILE B O 1
ATOM 8223 N N . GLN B 1 372 ? -9.094 -2.326 -9.805 1 93.44 372 GLN B N 1
ATOM 8224 C CA . GLN B 1 372 ? -9.953 -1.672 -8.82 1 93.44 372 GLN B CA 1
ATOM 8225 C C . GLN B 1 372 ? -9.258 -1.562 -7.465 1 93.44 372 GLN B C 1
ATOM 8227 O O . GLN B 1 372 ? -9.289 -0.503 -6.836 1 93.44 372 GLN B O 1
ATOM 8232 N N . VAL B 1 373 ? -8.68 -2.639 -7.031 1 92.31 373 VAL B N 1
ATOM 8233 C CA . VAL B 1 373 ? -8 -2.662 -5.738 1 92.31 373 VAL B CA 1
ATOM 8234 C C . VAL B 1 373 ? -6.844 -1.67 -5.742 1 92.31 373 VAL B C 1
ATOM 8236 O O . VAL B 1 373 ? -6.605 -0.979 -4.75 1 92.31 373 VAL B O 1
ATOM 8239 N N . LEU B 1 374 ? -6.211 -1.588 -6.863 1 88.56 374 LEU B N 1
ATOM 8240 C CA . LEU B 1 374 ? -5.113 -0.635 -6.996 1 88.56 374 LEU B CA 1
ATOM 8241 C C . LEU B 1 374 ? -5.625 0.798 -6.898 1 88.56 374 LEU B C 1
ATOM 8243 O O . LEU B 1 374 ? -5.039 1.621 -6.188 1 88.56 374 LEU B O 1
ATOM 8247 N N . PHE B 1 375 ? -6.691 1.105 -7.547 1 90.56 375 PHE B N 1
ATOM 8248 C CA . PHE B 1 375 ? -7.266 2.445 -7.523 1 90.56 375 PHE B CA 1
ATOM 8249 C C . PHE B 1 375 ? -7.734 2.807 -6.121 1 90.56 375 PHE B C 1
ATOM 8251 O O . PHE B 1 375 ? -7.539 3.936 -5.664 1 90.56 375 PHE B O 1
ATOM 8258 N N . PHE B 1 376 ? -8.328 1.876 -5.477 1 92.62 376 PHE B N 1
ATOM 8259 C CA . PHE B 1 376 ? -8.789 2.125 -4.117 1 92.62 376 PHE B CA 1
ATOM 8260 C C . PHE B 1 376 ? -7.609 2.359 -3.18 1 92.62 376 PHE B C 1
ATOM 8262 O O . PHE B 1 376 ? -7.691 3.182 -2.266 1 92.62 376 PHE B O 1
ATOM 8269 N N . ALA B 1 377 ? -6.562 1.641 -3.457 1 88.75 377 ALA B N 1
ATOM 8270 C CA . ALA B 1 377 ? -5.359 1.828 -2.65 1 88.75 377 ALA B CA 1
ATOM 8271 C C . ALA B 1 377 ? -4.789 3.23 -2.838 1 88.75 377 ALA B C 1
ATOM 8273 O O . ALA B 1 377 ? -4.383 3.875 -1.868 1 88.75 377 ALA B O 1
ATOM 8274 N N . LEU B 1 378 ? -4.816 3.701 -4 1 84.75 378 LEU B N 1
ATOM 8275 C CA . LEU B 1 378 ? -4.316 5.043 -4.289 1 84.75 378 LEU B CA 1
ATOM 8276 C C . LEU B 1 378 ? -5.199 6.102 -3.641 1 84.75 378 LEU B C 1
ATOM 8278 O O . LEU B 1 378 ? -4.703 7.137 -3.188 1 84.75 378 LEU B O 1
ATOM 8282 N N . ALA B 1 379 ? -6.441 5.855 -3.66 1 86.88 379 ALA B N 1
ATOM 8283 C CA . ALA B 1 379 ? -7.383 6.793 -3.055 1 86.88 379 ALA B CA 1
ATOM 8284 C C . ALA B 1 379 ? -7.113 6.957 -1.562 1 86.88 379 ALA B C 1
ATOM 8286 O O . ALA B 1 379 ? -7.113 8.078 -1.042 1 86.88 379 ALA B O 1
ATOM 8287 N N . THR B 1 380 ? -6.875 5.957 -0.865 1 81 380 THR B N 1
ATOM 8288 C CA . THR B 1 380 ? -6.668 6 0.579 1 81 380 THR B CA 1
ATOM 8289 C C . THR B 1 380 ? -5.32 6.633 0.915 1 81 380 THR B C 1
ATOM 8291 O O . THR B 1 380 ? -5.176 7.285 1.95 1 81 380 THR B O 1
ATOM 8294 N N . SER B 1 381 ? -4.348 6.574 0.034 1 72.56 381 SER B N 1
ATOM 8295 C CA . SER B 1 381 ? -3.021 7.133 0.265 1 72.56 381 SER B CA 1
ATOM 8296 C C . SER B 1 381 ? -3.006 8.641 0.018 1 72.56 381 SER B C 1
ATOM 8298 O O . SER B 1 381 ? -2.303 9.383 0.709 1 72.56 381 SER B O 1
ATOM 8300 N N . SER B 1 382 ? -3.709 9.148 -0.974 1 64.81 382 SER B N 1
ATOM 8301 C CA . SER B 1 382 ? -3.715 10.555 -1.366 1 64.81 382 SER B CA 1
ATOM 8302 C C . SER B 1 382 ? -4.434 11.414 -0.332 1 64.81 382 SER B C 1
ATOM 8304 O O . SER B 1 382 ? -4.211 12.625 -0.258 1 64.81 382 SER B O 1
ATOM 8306 N N . GLN B 1 383 ? -5.285 10.953 0.392 1 61.88 383 GLN B N 1
ATOM 8307 C CA . GLN B 1 383 ? -5.934 11.711 1.453 1 61.88 383 GLN B CA 1
ATOM 8308 C C . GLN B 1 383 ? -4.902 12.281 2.43 1 61.88 383 GLN B C 1
ATOM 8310 O O . GLN B 1 383 ? -5.078 13.383 2.955 1 61.88 383 GLN B O 1
ATOM 8315 N N . TYR B 1 384 ? -3.754 11.805 2.33 1 57.38 384 TYR B N 1
ATOM 8316 C CA . TYR B 1 384 ? -2.646 12.203 3.191 1 57.38 384 TYR B CA 1
ATOM 8317 C C . TYR B 1 384 ? -2.062 13.539 2.746 1 57.38 384 TYR B C 1
ATOM 8319 O O . TYR B 1 384 ? -1.794 14.414 3.572 1 57.38 384 TYR B O 1
ATOM 8327 N N . LYS B 1 385 ? -1.892 13.711 1.546 1 56.91 385 LYS B N 1
ATOM 8328 C CA . LYS B 1 385 ? -1.313 14.945 1.013 1 56.91 385 LYS B CA 1
ATOM 8329 C C . LYS B 1 385 ? -2.188 16.156 1.345 1 56.91 385 LYS B C 1
ATOM 8331 O O . LYS B 1 385 ? -1.674 17.219 1.66 1 56.91 385 LYS B O 1
ATOM 8336 N N . MET B 1 386 ? -3.355 15.844 1.291 1 59.41 386 MET B N 1
ATOM 8337 C CA . MET B 1 386 ? -4.285 16.938 1.577 1 59.41 386 MET B CA 1
ATOM 8338 C C . MET B 1 386 ? -4.156 17.391 3.027 1 59.41 386 MET B C 1
ATOM 8340 O O . MET B 1 386 ? -4.176 18.594 3.309 1 59.41 386 MET B O 1
ATOM 8344 N N . ILE B 1 387 ? -3.859 16.453 3.801 1 61.31 387 ILE B N 1
ATOM 8345 C CA . ILE B 1 387 ? -3.721 16.781 5.219 1 61.31 387 ILE B CA 1
ATOM 8346 C C . ILE B 1 387 ? -2.41 17.516 5.449 1 61.31 387 ILE B C 1
ATOM 8348 O O . ILE B 1 387 ? -2.361 18.469 6.234 1 61.31 387 ILE B O 1
ATOM 8352 N N . GLU B 1 388 ? -1.498 17.172 4.703 1 60.75 388 GLU B N 1
ATOM 8353 C CA . GLU B 1 388 ? -0.205 17.844 4.809 1 60.75 388 GLU B CA 1
ATOM 8354 C C . GLU B 1 388 ? -0.301 19.297 4.363 1 60.75 388 GLU B C 1
ATOM 8356 O O . GLU B 1 388 ? 0.182 20.188 5.055 1 60.75 388 GLU B O 1
ATOM 8361 N N . GLN B 1 389 ? -0.881 19.5 3.26 1 61.44 389 GLN B N 1
ATOM 8362 C CA . GLN B 1 389 ? -1.052 20.859 2.764 1 61.44 389 GLN B CA 1
ATOM 8363 C C . GLN B 1 389 ? -1.881 21.688 3.732 1 61.44 389 GLN B C 1
ATOM 8365 O O . GLN B 1 389 ? -1.565 22.859 3.979 1 61.44 389 GLN B O 1
ATOM 8370 N N . TYR B 1 390 ? -2.814 21.047 4.23 1 63.03 390 TYR B N 1
ATOM 8371 C CA . TYR B 1 390 ? -3.633 21.719 5.23 1 63.03 390 TYR B CA 1
ATOM 8372 C C . TYR B 1 390 ? -2.803 22.094 6.453 1 63.03 390 TYR B C 1
ATOM 8374 O O . TYR B 1 390 ? -2.934 23.203 6.988 1 63.03 390 TYR B O 1
ATOM 8382 N N . ALA B 1 391 ? -1.893 21.234 6.734 1 64.81 391 ALA B N 1
ATOM 8383 C CA . ALA B 1 391 ? -1.045 21.5 7.898 1 64.81 391 ALA B CA 1
ATOM 8384 C C . ALA B 1 391 ? -0.096 22.656 7.633 1 64.81 391 ALA B C 1
ATOM 8386 O O . ALA B 1 391 ? 0.096 23.516 8.5 1 64.81 391 ALA B O 1
ATOM 8387 N N . LEU B 1 392 ? 0.346 22.734 6.504 1 64.56 392 LEU B N 1
ATOM 8388 C CA . LEU B 1 392 ? 1.278 23.797 6.16 1 64.56 392 LEU B CA 1
ATOM 8389 C C . LEU B 1 392 ? 0.567 25.156 6.117 1 64.56 392 LEU B C 1
ATOM 8391 O O . LEU B 1 392 ? 1.082 26.141 6.633 1 64.56 392 LEU B O 1
ATOM 8395 N N . THR B 1 393 ? -0.534 25.125 5.484 1 69.31 393 THR B N 1
ATOM 8396 C CA . THR B 1 393 ? -1.305 26.359 5.406 1 69.31 393 THR B CA 1
ATOM 8397 C C . THR B 1 393 ? -1.713 26.828 6.801 1 69.31 393 THR B C 1
ATOM 8399 O O . THR B 1 393 ? -1.621 28.016 7.113 1 69.31 393 THR B O 1
ATOM 8402 N N . THR B 1 394 ? -2.047 25.906 7.562 1 73.94 394 THR B N 1
ATOM 8403 C CA . THR B 1 394 ? -2.463 26.234 8.922 1 73.94 394 THR B CA 1
ATOM 8404 C C . THR B 1 394 ? -1.286 26.766 9.734 1 73.94 394 THR B C 1
ATOM 8406 O O . THR B 1 394 ? -1.446 27.688 10.531 1 73.94 394 THR B O 1
ATOM 8409 N N . ALA B 1 395 ? -0.197 26.25 9.422 1 75 395 ALA B N 1
ATOM 8410 C CA . ALA B 1 395 ? 0.999 26.719 10.117 1 75 395 ALA B CA 1
ATOM 8411 C C . ALA B 1 395 ? 1.345 28.156 9.719 1 75 395 ALA B C 1
ATOM 8413 O O . ALA B 1 395 ? 1.703 28.969 10.562 1 75 395 ALA B O 1
ATOM 8414 N N . THR B 1 396 ? 1.217 28.453 8.508 1 75.19 396 THR B N 1
ATOM 8415 C CA . THR B 1 396 ? 1.474 29.797 8.023 1 75.19 396 THR B CA 1
ATOM 8416 C C . THR B 1 396 ? 0.479 30.781 8.625 1 75.19 396 THR B C 1
ATOM 8418 O O . THR B 1 396 ? 0.861 31.875 9.047 1 75.19 396 THR B O 1
ATOM 8421 N N . GLU B 1 397 ? -0.727 30.375 8.625 1 78.19 397 GLU B N 1
ATOM 8422 C CA . GLU B 1 397 ? -1.759 31.219 9.227 1 78.19 397 GLU B CA 1
ATOM 8423 C C . GLU B 1 397 ? -1.491 31.438 10.711 1 78.19 397 GLU B C 1
ATOM 8425 O O . GLU B 1 397 ? -1.693 32.531 11.227 1 78.19 397 GLU B O 1
ATOM 8430 N N . ARG B 1 398 ? -1.06 30.438 11.297 1 79.69 398 ARG B N 1
ATOM 8431 C CA . ARG B 1 398 ? -0.698 30.531 12.711 1 79.69 398 ARG B CA 1
ATOM 8432 C C . ARG B 1 398 ? 0.433 31.547 12.914 1 79.69 398 ARG B C 1
ATOM 8434 O O . ARG B 1 398 ? 0.354 32.406 13.789 1 79.69 398 ARG B O 1
ATOM 8441 N N . ASN B 1 399 ? 1.379 31.453 12.133 1 79.69 399 ASN B N 1
ATOM 8442 C CA . ASN B 1 399 ? 2.514 32.344 12.258 1 79.69 399 ASN B CA 1
ATOM 8443 C C . ASN B 1 399 ? 2.105 33.812 12 1 79.69 399 ASN B C 1
ATOM 8445 O O . ASN B 1 399 ? 2.555 34.719 12.695 1 79.69 399 ASN B O 1
ATOM 8449 N N . THR B 1 400 ? 1.281 33.969 11.07 1 78.56 400 THR B N 1
ATOM 8450 C CA . THR B 1 400 ? 0.773 35.281 10.766 1 78.56 400 THR B CA 1
ATOM 8451 C C . THR B 1 400 ? -0.052 35.844 11.93 1 78.56 400 THR B C 1
ATOM 8453 O O . THR B 1 400 ? 0.067 37 12.289 1 78.56 400 THR B O 1
ATOM 8456 N N . ALA B 1 401 ? -0.846 35 12.445 1 79.44 401 ALA B N 1
ATOM 8457 C CA . ALA B 1 401 ? -1.682 35.406 13.578 1 79.44 401 ALA B CA 1
ATOM 8458 C C . ALA B 1 401 ? -0.828 35.75 14.789 1 79.44 401 ALA B C 1
ATOM 8460 O O . ALA B 1 401 ? -1.113 36.75 15.492 1 79.44 401 ALA B O 1
ATOM 8461 N N . LEU B 1 402 ? 0.168 35.062 14.977 1 80.62 402 LEU B N 1
ATOM 8462 C CA . LEU B 1 402 ? 1.067 35.312 16.094 1 80.62 402 LEU B CA 1
ATOM 8463 C C . LEU B 1 402 ? 1.812 36.625 15.906 1 80.62 402 LEU B C 1
ATOM 8465 O O . LEU B 1 402 ? 2 37.375 16.859 1 80.62 402 LEU B O 1
ATOM 8469 N N . LYS B 1 403 ? 2.168 36.875 14.734 1 77.56 403 LYS B N 1
ATOM 8470 C CA . LYS B 1 403 ? 2.818 38.156 14.422 1 77.56 403 LYS B CA 1
ATOM 8471 C C . LYS B 1 403 ? 1.87 39.312 14.656 1 77.56 403 LYS B C 1
ATOM 8473 O O . LYS B 1 403 ? 2.273 40.344 15.195 1 77.56 403 LYS B O 1
ATOM 8478 N N . LEU B 1 404 ? 0.683 39.125 14.211 1 75.06 404 LEU B N 1
ATOM 8479 C CA . LEU B 1 404 ? -0.327 40.156 14.422 1 75.06 404 LEU B CA 1
ATOM 8480 C C . LEU B 1 404 ? -0.552 40.406 15.906 1 75.06 404 LEU B C 1
ATOM 8482 O O . LEU B 1 404 ? -0.637 41.562 16.344 1 75.06 404 LEU B O 1
ATOM 8486 N N . ALA B 1 405 ? -0.61 39.375 16.656 1 74.31 405 ALA B N 1
ATOM 8487 C CA . ALA B 1 405 ? -0.808 39.5 18.094 1 74.31 405 ALA B CA 1
ATOM 8488 C C . ALA B 1 405 ? 0.373 40.188 18.766 1 74.31 405 ALA B C 1
ATOM 8490 O O . ALA B 1 405 ? 0.186 41.031 19.641 1 74.31 405 ALA B O 1
ATOM 8491 N N . LYS B 1 406 ? 1.498 39.812 18.328 1 74.75 406 LYS B N 1
ATOM 8492 C CA . LYS B 1 406 ? 2.701 40.438 18.875 1 74.75 406 LYS B CA 1
ATOM 8493 C C . LYS B 1 406 ? 2.75 41.938 18.531 1 74.75 406 LYS B C 1
ATOM 8495 O O . LYS B 1 406 ? 3.086 42.75 19.391 1 74.75 406 LYS B O 1
ATOM 8500 N N . SER B 1 407 ? 2.443 42.25 17.297 1 71.81 407 SER B N 1
ATOM 8501 C CA . SER B 1 407 ? 2.42 43.625 16.859 1 71.81 407 SER B CA 1
ATOM 8502 C C . SER B 1 407 ? 1.444 44.469 17.703 1 71.81 407 SER B C 1
ATOM 8504 O O . SER B 1 407 ? 1.771 45.562 18.125 1 71.81 407 SER B O 1
ATOM 8506 N N . LYS B 1 408 ? 0.357 43.875 17.953 1 73.12 408 LYS B N 1
ATOM 8507 C CA . LYS B 1 408 ? -0.655 44.562 18.734 1 73.12 408 LYS B CA 1
ATOM 8508 C C . LYS B 1 408 ? -0.196 44.781 20.188 1 73.12 408 LYS B C 1
ATOM 8510 O O . LYS B 1 408 ? -0.479 45.781 20.797 1 73.12 408 LYS B O 1
ATOM 8515 N N . SER B 1 409 ? 0.541 43.844 20.625 1 71.75 409 SER B N 1
ATOM 8516 C CA . SER B 1 409 ? 1.11 43.938 21.969 1 71.75 409 SER B CA 1
ATOM 8517 C C . SER B 1 409 ? 2.152 45.062 22.031 1 71.75 409 SER B C 1
ATOM 8519 O O . SER B 1 409 ? 2.205 45.812 23.016 1 71.75 409 SER B O 1
ATOM 8521 N N . GLU B 1 410 ? 2.867 45.156 21.047 1 70.19 410 GLU B N 1
ATOM 8522 C CA . GLU B 1 410 ? 3.895 46.188 20.984 1 70.19 410 GLU B CA 1
ATOM 8523 C C . GLU B 1 410 ? 3.273 47.594 20.875 1 70.19 410 GLU B C 1
ATOM 8525 O O . GLU B 1 410 ? 3.764 48.531 21.484 1 70.19 410 GLU B O 1
ATOM 8530 N N . ILE B 1 411 ? 2.232 47.656 20.188 1 72 411 ILE B N 1
ATOM 8531 C CA . ILE B 1 411 ? 1.511 48.938 20.047 1 72 411 ILE B CA 1
ATOM 8532 C C . ILE B 1 411 ? 0.962 49.375 21.406 1 72 411 ILE B C 1
ATOM 8534 O O . ILE B 1 411 ? 1.091 50.531 21.781 1 72 411 ILE B O 1
ATOM 8538 N N . LEU B 1 412 ? 0.465 48.406 22.078 1 71.19 412 LEU B N 1
ATOM 8539 C CA . LEU B 1 412 ? -0.098 48.688 23.391 1 71.19 412 LEU B CA 1
ATOM 8540 C C . LEU B 1 412 ? 0.989 49.156 24.344 1 71.19 412 LEU B C 1
ATOM 8542 O O . LEU B 1 412 ? 0.794 50.125 25.109 1 71.19 412 LEU B O 1
ATOM 8546 N N . ALA B 1 413 ? 2.105 48.5 24.297 1 68.88 413 ALA B N 1
ATOM 8547 C CA . ALA B 1 413 ? 3.227 48.875 25.156 1 68.88 413 ALA B CA 1
ATOM 8548 C C . ALA B 1 413 ? 3.746 50.25 24.812 1 68.88 413 ALA B C 1
ATOM 8550 O O . ALA B 1 413 ? 4.023 51.062 25.719 1 68.88 413 ALA B O 1
ATOM 8551 N N . TYR B 1 414 ? 3.803 50.562 23.594 1 68.56 414 TYR B N 1
ATOM 8552 C CA . TYR B 1 414 ? 4.25 51.875 23.109 1 68.56 414 TYR B CA 1
ATOM 8553 C C . TYR B 1 414 ? 3.289 52.969 23.531 1 68.56 414 TYR B C 1
ATOM 8555 O O . TYR B 1 414 ? 3.715 54 24.047 1 68.56 414 TYR B O 1
ATOM 8563 N N . LEU B 1 415 ? 2.035 52.75 23.375 1 69.81 415 LEU B N 1
ATOM 8564 C CA . LEU B 1 415 ? 1.01 53.719 23.75 1 69.81 415 LEU B CA 1
ATOM 8565 C C . LEU B 1 415 ? 1.085 54.031 25.234 1 69.81 415 LEU B C 1
ATOM 8567 O O . LEU B 1 415 ? 1.015 55.188 25.625 1 69.81 415 LEU B O 1
ATOM 8571 N N . SER B 1 416 ? 1.372 53.062 25.984 1 68.56 416 SER B N 1
ATOM 8572 C CA . SER B 1 416 ? 1.443 53.25 27.422 1 68.56 416 SER B CA 1
ATOM 8573 C C . SER B 1 416 ? 2.604 54.156 27.812 1 68.56 416 SER B C 1
ATOM 8575 O O . SER B 1 416 ? 2.451 55.031 28.672 1 68.56 416 SER B O 1
ATOM 8577 N N . HIS B 1 417 ? 3.686 53.875 27.172 1 67.69 417 HIS B N 1
ATOM 8578 C CA . HIS B 1 417 ? 4.879 54.656 27.469 1 67.69 417 HIS B CA 1
ATOM 8579 C C . HIS B 1 417 ? 4.727 56.094 27 1 67.69 417 HIS B C 1
ATOM 8581 O O . HIS B 1 417 ? 5.039 57.031 27.719 1 67.69 417 HIS B O 1
ATOM 8587 N N . GLU B 1 418 ? 4.113 56.25 25.891 1 70.88 418 GLU B N 1
ATOM 8588 C CA . GLU B 1 418 ? 4.062 57.562 25.25 1 70.88 418 GLU B CA 1
ATOM 8589 C C . GLU B 1 418 ? 2.957 58.438 25.844 1 70.88 418 GLU B C 1
ATOM 8591 O O . GLU B 1 418 ? 3.051 59.656 25.844 1 70.88 418 GLU B O 1
ATOM 8596 N N . ILE B 1 419 ? 1.896 57.812 26.406 1 71.44 419 ILE B N 1
ATOM 8597 C CA . ILE B 1 419 ? 0.797 58.562 27.016 1 71.44 419 ILE B CA 1
ATOM 8598 C C . ILE B 1 419 ? 1.18 58.969 28.438 1 71.44 419 ILE B C 1
ATOM 8600 O O . ILE B 1 419 ? 0.795 60.031 28.906 1 71.44 419 ILE B O 1
ATOM 8604 N N . ARG B 1 420 ? 2.096 58.312 29.125 1 67.12 420 ARG B N 1
ATOM 8605 C CA . ARG B 1 420 ? 2.475 58.562 30.516 1 67.12 420 ARG B CA 1
ATOM 8606 C C . ARG B 1 420 ? 3.25 59.844 30.656 1 67.12 420 ARG B C 1
ATOM 8608 O O . ARG B 1 420 ? 3.014 60.625 31.578 1 67.12 420 ARG B O 1
ATOM 8615 N N . SER B 1 421 ? 4.051 60.031 29.672 1 72 421 SER B N 1
ATOM 8616 C CA . SER B 1 421 ? 4.934 61.188 29.766 1 72 421 SER B CA 1
ATOM 8617 C C . SER B 1 421 ? 4.145 62.5 29.672 1 72 421 SER B C 1
ATOM 8619 O O . SER B 1 421 ? 4.238 63.344 30.547 1 72 421 SER B O 1
ATOM 8621 N N . PRO B 1 422 ? 3.332 62.688 28.672 1 74.94 422 PRO B N 1
ATOM 8622 C CA . PRO B 1 422 ? 2.584 63.969 28.594 1 74.94 422 PRO B CA 1
ATOM 8623 C C . PRO B 1 422 ? 1.588 64.125 29.75 1 74.94 422 PRO B C 1
ATOM 8625 O O . PRO B 1 422 ? 1.377 65.25 30.234 1 74.94 422 PRO B O 1
ATOM 8628 N N . ILE B 1 423 ? 1.083 63.094 30.219 1 74.94 423 ILE B N 1
ATOM 8629 C CA . ILE B 1 423 ? 0.115 63.188 31.312 1 74.94 423 ILE B CA 1
ATOM 8630 C C . ILE B 1 423 ? 0.826 63.594 32.594 1 74.94 423 ILE B C 1
ATOM 8632 O O . ILE B 1 423 ? 0.312 64.375 33.375 1 74.94 423 ILE B O 1
ATOM 8636 N N . HIS B 1 424 ? 2.033 63.062 32.812 1 73.5 424 HIS B N 1
ATOM 8637 C CA . HIS B 1 424 ? 2.801 63.438 34 1 73.5 424 HIS B CA 1
ATOM 8638 C C . HIS B 1 424 ? 3.182 64.938 33.938 1 73.5 424 HIS B C 1
ATOM 8640 O O . HIS B 1 424 ? 3.129 65.625 34.969 1 73.5 424 HIS B O 1
ATOM 8646 N N . SER B 1 425 ? 3.539 65.375 32.812 1 75.38 425 SER B N 1
ATOM 8647 C CA . SER B 1 425 ? 3.84 66.75 32.625 1 75.38 425 SER B CA 1
ATOM 8648 C C . SER B 1 425 ? 2.611 67.625 32.906 1 75.38 425 SER B C 1
ATOM 8650 O O . SER B 1 425 ? 2.703 68.688 33.562 1 75.38 425 SER B O 1
ATOM 8652 N N . MET B 1 426 ? 1.499 67.188 32.406 1 79.56 426 MET B N 1
ATOM 8653 C CA . MET B 1 426 ? 0.239 67.938 32.625 1 79.56 426 MET B CA 1
ATOM 8654 C C . MET B 1 426 ? -0.094 68 34.094 1 79.56 426 MET B C 1
ATOM 8656 O O . MET B 1 426 ? -0.46 69.062 34.594 1 79.56 426 MET B O 1
ATOM 8660 N N . LEU B 1 427 ? 0.11 66.938 34.719 1 80.88 427 LEU B N 1
ATOM 8661 C CA . LEU B 1 427 ? -0.217 66.875 36.156 1 80.88 427 LEU B CA 1
ATOM 8662 C C . LEU B 1 427 ? 0.69 67.75 36.969 1 80.88 427 LEU B C 1
ATOM 8664 O O . LEU B 1 427 ? 0.237 68.438 37.906 1 80.88 427 LEU B O 1
ATOM 8668 N N . ALA B 1 428 ? 1.906 67.875 36.562 1 80.94 428 ALA B N 1
ATOM 8669 C CA . ALA B 1 428 ? 2.861 68.75 37.219 1 80.94 428 ALA B CA 1
ATOM 8670 C C . ALA B 1 428 ? 2.451 70.25 37.094 1 80.94 428 ALA B C 1
ATOM 8672 O O . ALA B 1 428 ? 2.445 71 38.062 1 80.94 428 ALA B O 1
ATOM 8673 N N . TYR B 1 429 ? 2.008 70.562 35.906 1 81.69 429 TYR B N 1
ATOM 8674 C CA . TYR B 1 429 ? 1.59 71.938 35.656 1 81.69 429 TYR B CA 1
ATOM 8675 C C . TYR B 1 429 ? 0.271 72.25 36.344 1 81.69 429 TYR B C 1
ATOM 8677 O O . TYR B 1 429 ? 0.078 73.375 36.875 1 81.69 429 TYR B O 1
ATOM 8685 N N . LEU B 1 430 ? -0.546 71.375 36.344 1 84.44 430 LEU B N 1
ATOM 8686 C CA . LEU B 1 430 ? -1.842 71.562 37 1 84.44 430 LEU B CA 1
ATOM 8687 C C . LEU B 1 430 ? -1.677 71.688 38.5 1 84.44 430 LEU B C 1
ATOM 8689 O O . LEU B 1 430 ? -2.377 72.5 39.125 1 84.44 430 LEU B O 1
ATOM 8693 N N . GLU B 1 431 ? -0.731 70.938 39.062 1 81.19 431 GLU B N 1
ATOM 8694 C CA . GLU B 1 431 ? -0.431 71.062 40.469 1 81.19 431 GLU B CA 1
ATOM 8695 C C . GLU B 1 431 ? 0.095 72.5 40.781 1 81.19 431 GLU B C 1
ATOM 8697 O O . GLU B 1 431 ? -0.308 73.062 41.781 1 81.19 431 GLU B O 1
ATOM 8702 N N . LEU B 1 432 ? 0.901 73.062 39.969 1 81.31 432 LEU B N 1
ATOM 8703 C CA . LEU B 1 432 ? 1.455 74.375 40.125 1 81.31 432 LEU B CA 1
ATOM 8704 C C . LEU B 1 432 ? 0.363 75.438 40 1 81.31 432 LEU B C 1
ATOM 8706 O O . LEU B 1 432 ? 0.32 76.375 40.812 1 81.31 432 LEU B O 1
ATOM 8710 N N . LEU B 1 433 ? -0.503 75.25 39.125 1 84.62 433 LEU B N 1
ATOM 8711 C CA . LEU B 1 433 ? -1.574 76.25 38.875 1 84.62 433 LEU B CA 1
ATOM 8712 C C . LEU B 1 433 ? -2.59 76.25 40 1 84.62 433 LEU B C 1
ATOM 8714 O O . LEU B 1 433 ? -3.1 77.25 40.375 1 84.62 433 LEU B O 1
ATOM 8718 N N . THR B 1 434 ? -2.855 75.062 40.469 1 83.06 434 THR B N 1
ATOM 8719 C CA . THR B 1 434 ? -3.799 74.938 41.562 1 83.06 434 THR B CA 1
ATOM 8720 C C . THR B 1 434 ? -3.26 75.625 42.844 1 83.06 434 THR B C 1
ATOM 8722 O O . THR B 1 434 ? -4.016 76.25 43.562 1 83.06 434 THR B O 1
ATOM 8725 N N . GLU B 1 435 ? -2.041 75.625 43 1 79.81 435 GLU B N 1
ATOM 8726 C CA . GLU B 1 435 ? -1.401 76.188 44.156 1 79.81 435 GLU B CA 1
ATOM 8727 C C . GLU B 1 435 ? -1.41 77.75 44.062 1 79.81 435 GLU B C 1
ATOM 8729 O O . GLU B 1 435 ? -1.573 78.438 45.062 1 79.81 435 GLU B O 1
ATOM 8734 N N . LYS B 1 436 ? -1.378 78.25 42.875 1 80.38 436 LYS B N 1
ATOM 8735 C CA . LYS B 1 436 ? -1.289 79.688 42.656 1 80.38 436 LYS B CA 1
ATOM 8736 C C . LYS B 1 436 ? -2.676 80.312 42.594 1 80.38 436 LYS B C 1
ATOM 8738 O O . LYS B 1 436 ? -2.816 81.562 42.75 1 80.38 436 LYS B O 1
ATOM 8743 N N . GLU B 1 437 ? -3.605 79.562 42.281 1 78.38 437 GLU B N 1
ATOM 8744 C CA . GLU B 1 437 ? -4.938 80.062 42.031 1 78.38 437 GLU B CA 1
ATOM 8745 C C . GLU B 1 437 ? -5.695 80.375 43.312 1 78.38 437 GLU B C 1
ATOM 8747 O O . GLU B 1 437 ? -5.797 79.5 44.188 1 78.38 437 GLU B O 1
ATOM 8752 N N . ASN B 1 438 ? -6.098 81.688 43.531 1 74.94 438 ASN B N 1
ATOM 8753 C CA . ASN B 1 438 ? -6.781 82.062 44.75 1 74.94 438 ASN B CA 1
ATOM 8754 C C . ASN B 1 438 ? -8.289 82.188 44.531 1 74.94 438 ASN B C 1
ATOM 8756 O O . ASN B 1 438 ? -9.039 82.375 45.469 1 74.94 438 ASN B O 1
ATOM 8760 N N . ASN B 1 439 ? -8.773 82.25 43.25 1 78.62 439 ASN B N 1
ATOM 8761 C CA . ASN B 1 439 ? -10.203 82.312 42.969 1 78.62 439 ASN B CA 1
ATOM 8762 C C . ASN B 1 439 ? -10.859 80.938 43.125 1 78.62 439 ASN B C 1
ATOM 8764 O O . ASN B 1 439 ? -10.398 79.938 42.531 1 78.62 439 ASN B O 1
ATOM 8768 N N . ASN B 1 440 ? -11.836 80.75 43.906 1 78.19 440 ASN B N 1
ATOM 8769 C CA . ASN B 1 440 ? -12.508 79.5 44.25 1 78.19 440 ASN B CA 1
ATOM 8770 C C . ASN B 1 440 ? -13.07 78.812 43.031 1 78.19 440 ASN B C 1
ATOM 8772 O O . ASN B 1 440 ? -12.961 77.562 42.906 1 78.19 440 ASN B O 1
ATOM 8776 N N . GLU B 1 441 ? -13.609 79.562 42.062 1 76.31 441 GLU B N 1
ATOM 8777 C CA . GLU B 1 441 ? -14.203 78.938 40.875 1 76.31 441 GLU B CA 1
ATOM 8778 C C . GLU B 1 441 ? -13.133 78.312 40 1 76.31 441 GLU B C 1
ATOM 8780 O O . GLU B 1 441 ? -13.32 77.25 39.469 1 76.31 441 GLU B O 1
ATOM 8785 N N . ASN B 1 442 ? -12.031 79.062 39.875 1 81.44 442 ASN B N 1
ATOM 8786 C CA . ASN B 1 442 ? -10.922 78.562 39.062 1 81.44 442 ASN B CA 1
ATOM 8787 C C . ASN B 1 442 ? -10.266 77.312 39.688 1 81.44 442 ASN B C 1
ATOM 8789 O O . ASN B 1 442 ? -9.828 76.438 39 1 81.44 442 ASN B O 1
ATOM 8793 N N . GLN B 1 443 ? -10.297 77.25 40.969 1 82.62 443 GLN B N 1
ATOM 8794 C CA . GLN B 1 443 ? -9.727 76.125 41.688 1 82.62 443 GLN B CA 1
ATOM 8795 C C . GLN B 1 443 ? -10.555 74.875 41.438 1 82.62 443 GLN B C 1
ATOM 8797 O O . GLN B 1 443 ? -10 73.75 41.281 1 82.62 443 GLN B O 1
ATOM 8802 N N . VAL B 1 444 ? -11.852 75 41.344 1 80.31 444 VAL B N 1
ATOM 8803 C CA . VAL B 1 444 ? -12.742 73.875 41.094 1 80.31 444 VAL B CA 1
ATOM 8804 C C . VAL B 1 444 ? -12.516 73.312 39.688 1 80.31 444 VAL B C 1
ATOM 8806 O O . VAL B 1 444 ? -12.43 72.125 39.5 1 80.31 444 VAL B O 1
ATOM 8809 N N . GLU B 1 445 ? -12.406 74.25 38.719 1 80.56 445 GLU B N 1
ATOM 8810 C CA . GLU B 1 445 ? -12.195 73.812 37.344 1 80.56 445 GLU B CA 1
ATOM 8811 C C . GLU B 1 445 ? -10.836 73.125 37.188 1 80.56 445 GLU B C 1
ATOM 8813 O O . GLU B 1 445 ? -10.719 72.125 36.469 1 80.56 445 GLU B O 1
ATOM 8818 N N . LEU B 1 446 ? -9.844 73.688 37.875 1 85.44 446 LEU B N 1
ATOM 8819 C CA . LEU B 1 446 ? -8.508 73.125 37.781 1 85.44 446 LEU B CA 1
ATOM 8820 C C . LEU B 1 446 ? -8.5 71.688 38.406 1 85.44 446 LEU B C 1
ATOM 8822 O O . LEU B 1 446 ? -7.832 70.812 37.906 1 85.44 446 LEU B O 1
ATOM 8826 N N . LYS B 1 447 ? -9.219 71.5 39.406 1 81 447 LYS B N 1
ATOM 8827 C CA . LYS B 1 447 ? -9.305 70.188 40.062 1 81 447 LYS B CA 1
ATOM 8828 C C . LYS B 1 447 ? -10.031 69.188 39.156 1 81 447 LYS B C 1
ATOM 8830 O O . LYS B 1 447 ? -9.695 68 39.156 1 81 447 LYS B O 1
ATOM 8835 N N . LEU B 1 448 ? -10.953 69.688 38.438 1 79 448 LEU B N 1
ATOM 8836 C CA . LEU B 1 448 ? -11.672 68.812 37.5 1 79 448 LEU B CA 1
ATOM 8837 C C . LEU B 1 448 ? -10.766 68.375 36.375 1 79 448 LEU B C 1
ATOM 8839 O O . LEU B 1 448 ? -10.82 67.188 35.938 1 79 448 LEU B O 1
ATOM 8843 N N . VAL B 1 449 ? -9.953 69.25 35.875 1 83.12 449 VAL B N 1
ATOM 8844 C CA . VAL B 1 449 ? -8.977 68.875 34.812 1 83.12 449 VAL B CA 1
ATOM 8845 C C . VAL B 1 449 ? -7.977 67.875 35.375 1 83.12 449 VAL B C 1
ATOM 8847 O O . VAL B 1 449 ? -7.637 66.938 34.688 1 83.12 449 VAL B O 1
ATOM 8850 N N . GLN B 1 450 ? -7.539 68.188 36.562 1 80.88 450 GLN B N 1
ATOM 8851 C CA . GLN B 1 450 ? -6.59 67.25 37.188 1 80.88 450 GLN B CA 1
ATOM 8852 C C . GLN B 1 450 ? -7.191 65.875 37.375 1 80.88 450 GLN B C 1
ATOM 8854 O O . GLN B 1 450 ? -6.531 64.875 37.094 1 80.88 450 GLN B O 1
ATOM 8859 N N . LYS B 1 451 ? -8.391 65.812 37.75 1 74.69 451 LYS B N 1
ATOM 8860 C CA . LYS B 1 451 ? -9.078 64.562 37.938 1 74.69 451 LYS B CA 1
ATOM 8861 C C . LYS B 1 451 ? -9.227 63.781 36.625 1 74.69 451 LYS B C 1
ATOM 8863 O O . LYS B 1 451 ? -9.062 62.562 36.562 1 74.69 451 LYS B O 1
ATOM 8868 N N . SER B 1 452 ? -9.531 64.5 35.625 1 76 452 SER B N 1
ATOM 8869 C CA . SER B 1 452 ? -9.656 63.875 34.312 1 76 452 SER B CA 1
ATOM 8870 C C . SER B 1 452 ? -8.32 63.344 33.812 1 76 452 SER B C 1
ATOM 8872 O O . SER B 1 452 ? -8.266 62.25 33.219 1 76 452 SER B O 1
ATOM 8874 N N . ALA B 1 453 ? -7.281 64.062 34 1 77.75 453 ALA B N 1
ATOM 8875 C CA . ALA B 1 453 ? -5.941 63.625 33.594 1 77.75 453 ALA B CA 1
ATOM 8876 C C . ALA B 1 453 ? -5.523 62.375 34.375 1 77.75 453 ALA B C 1
ATOM 8878 O O . ALA B 1 453 ? -4.973 61.438 33.781 1 77.75 453 ALA B O 1
ATOM 8879 N N . GLU B 1 454 ? -5.793 62.375 35.594 1 73.94 454 GLU B N 1
ATOM 8880 C CA . GLU B 1 454 ? -5.5 61.219 36.438 1 73.94 454 GLU B CA 1
ATOM 8881 C C . GLU B 1 454 ? -6.285 59.969 35.969 1 73.94 454 GLU B C 1
ATOM 8883 O O . GLU B 1 454 ? -5.773 58.875 36 1 73.94 454 GLU B O 1
ATOM 8888 N N . HIS B 1 455 ? -7.434 60.25 35.531 1 71.75 455 HIS B N 1
ATOM 8889 C CA . HIS B 1 455 ? -8.273 59.156 35.031 1 71.75 455 HIS B CA 1
ATOM 8890 C C . HIS B 1 455 ? -7.664 58.562 33.75 1 71.75 455 HIS B C 1
ATOM 8892 O O . HIS B 1 455 ? -7.66 57.312 33.594 1 71.75 455 HIS B O 1
ATOM 8898 N N . VAL B 1 456 ? -7.191 59.344 32.875 1 75.19 456 VAL B N 1
ATOM 8899 C CA . VAL B 1 456 ? -6.578 58.844 31.656 1 75.19 456 VAL B CA 1
ATOM 8900 C C . VAL B 1 456 ? -5.34 58.031 31.969 1 75.19 456 VAL B C 1
ATOM 8902 O O . VAL B 1 456 ? -5.125 56.969 31.375 1 75.19 456 VAL B O 1
ATOM 8905 N N . VAL B 1 457 ? -4.52 58.469 32.875 1 70.81 457 VAL B N 1
ATOM 8906 C CA . VAL B 1 457 ? -3.328 57.75 33.312 1 70.81 457 VAL B CA 1
ATOM 8907 C C . VAL B 1 457 ? -3.725 56.375 33.875 1 70.81 457 VAL B C 1
ATOM 8909 O O . VAL B 1 457 ? -3.092 55.375 33.562 1 70.81 457 VAL B O 1
ATOM 8912 N N . ALA B 1 458 ? -4.746 56.344 34.625 1 70.94 458 ALA B N 1
ATOM 8913 C CA . ALA B 1 458 ? -5.223 55.125 35.25 1 70.94 458 ALA B CA 1
ATOM 8914 C C . ALA B 1 458 ? -5.723 54.125 34.188 1 70.94 458 ALA B C 1
ATOM 8916 O O . ALA B 1 458 ? -5.465 52.938 34.25 1 70.94 458 ALA B O 1
ATOM 8917 N N . LEU B 1 459 ? -6.383 54.625 33.219 1 72.75 459 LEU B N 1
ATOM 8918 C CA . LEU B 1 459 ? -6.91 53.812 32.125 1 72.75 459 LEU B CA 1
ATOM 8919 C C . LEU B 1 459 ? -5.781 53.188 31.328 1 72.75 459 LEU B C 1
ATOM 8921 O O . LEU B 1 459 ? -5.809 51.969 31.062 1 72.75 459 LEU B O 1
ATOM 8925 N N . VAL B 1 460 ? -4.84 53.938 30.953 1 71.69 460 VAL B N 1
ATOM 8926 C CA . VAL B 1 460 ? -3.719 53.438 30.156 1 71.69 460 VAL B CA 1
ATOM 8927 C C . VAL B 1 460 ? -2.906 52.438 30.969 1 71.69 460 VAL B C 1
ATOM 8929 O O . VAL B 1 460 ? -2.502 51.406 30.438 1 71.69 460 VAL B O 1
ATOM 8932 N N . SER B 1 461 ? -2.678 52.781 32.219 1 70 461 SER B N 1
ATOM 8933 C CA . SER B 1 461 ? -1.926 51.906 33.125 1 70 461 SER B CA 1
ATOM 8934 C C . SER B 1 461 ? -2.635 50.562 33.281 1 70 461 SER B C 1
ATOM 8936 O O . SER B 1 461 ? -1.993 49.5 33.281 1 70 461 SER B O 1
ATOM 8938 N N . ASN B 1 462 ? -3.898 50.625 33.375 1 72 462 ASN B N 1
ATOM 8939 C CA . ASN B 1 462 ? -4.688 49.438 33.562 1 72 462 ASN B CA 1
ATOM 8940 C C . ASN B 1 462 ? -4.699 48.562 32.312 1 72 462 ASN B C 1
ATOM 8942 O O . ASN B 1 462 ? -4.617 47.344 32.406 1 72 462 ASN B O 1
ATOM 8946 N N . ILE B 1 463 ? -4.781 49.156 31.297 1 71.44 463 ILE B N 1
ATOM 8947 C CA . ILE B 1 463 ? -4.789 48.438 30.031 1 71.44 463 ILE B CA 1
ATOM 8948 C C . ILE B 1 463 ? -3.432 47.75 29.812 1 71.44 463 ILE B C 1
ATOM 8950 O O . ILE B 1 463 ? -3.357 46.625 29.344 1 71.44 463 ILE B O 1
ATOM 8954 N N . LEU B 1 464 ? -2.426 48.406 30.094 1 66.25 464 LEU B N 1
ATOM 8955 C CA . LEU B 1 464 ? -1.086 47.844 29.969 1 66.25 464 LEU B CA 1
ATOM 8956 C C . LEU B 1 464 ? -0.914 46.656 30.922 1 66.25 464 LEU B C 1
ATOM 8958 O O . LEU B 1 464 ? -0.299 45.656 30.562 1 66.25 464 LEU B O 1
ATOM 8962 N N . GLU B 1 465 ? -1.363 46.938 32.031 1 71.75 465 GLU B N 1
ATOM 8963 C CA . GLU B 1 465 ? -1.29 45.844 33 1 71.75 465 GLU B CA 1
ATOM 8964 C C . GLU B 1 465 ? -2.068 44.625 32.531 1 71.75 465 GLU B C 1
ATOM 8966 O O . GLU B 1 465 ? -1.603 43.5 32.688 1 71.75 465 GLU B O 1
ATOM 8971 N N . GLN B 1 466 ? -3.172 44.906 31.984 1 72.31 466 GLN B N 1
ATOM 8972 C CA . GLN B 1 466 ? -3.99 43.812 31.453 1 72.31 466 GLN B CA 1
ATOM 8973 C C . GLN B 1 466 ? -3.281 43.094 30.312 1 72.31 466 GLN B C 1
ATOM 8975 O O . GLN B 1 466 ? -3.307 41.875 30.219 1 72.31 466 GLN B O 1
ATOM 8980 N N . SER B 1 467 ? -2.734 43.844 29.516 1 68.06 467 SER B N 1
ATOM 8981 C CA . SER B 1 467 ? -2.002 43.281 28.391 1 68.06 467 SER B CA 1
ATOM 8982 C C . SER B 1 467 ? -0.813 42.438 28.844 1 68.06 467 SER B C 1
ATOM 8984 O O . SER B 1 467 ? -0.525 41.406 28.281 1 68.06 467 SER B O 1
ATOM 8986 N N . ARG B 1 468 ? -0.138 42.875 29.781 1 70.31 468 ARG B N 1
ATOM 8987 C CA . ARG B 1 468 ? 0.996 42.156 30.344 1 70.31 468 ARG B CA 1
ATOM 8988 C C . ARG B 1 468 ? 0.541 40.844 31 1 70.31 468 ARG B C 1
ATOM 8990 O O . ARG B 1 468 ? 1.214 39.844 30.891 1 70.31 468 ARG B O 1
ATOM 8997 N N . LEU B 1 469 ? -0.498 40.906 31.641 1 73.19 469 LEU B N 1
ATOM 8998 C CA . LEU B 1 469 ? -1.066 39.75 32.281 1 73.19 469 LEU B CA 1
ATOM 8999 C C . LEU B 1 469 ? -1.472 38.688 31.266 1 73.19 469 LEU B C 1
ATOM 9001 O O . LEU B 1 469 ? -1.197 37.5 31.438 1 73.19 469 LEU B O 1
ATOM 9005 N N . GLU B 1 470 ? -1.959 39.156 30.219 1 68.5 470 GLU B N 1
ATOM 9006 C CA . GLU B 1 470 ? -2.393 38.281 29.156 1 68.5 470 GLU B CA 1
ATOM 9007 C C . GLU B 1 470 ? -1.198 37.625 28.453 1 68.5 470 GLU B C 1
ATOM 9009 O O . GLU B 1 470 ? -1.276 36.469 28.016 1 68.5 470 GLU B O 1
ATOM 9014 N N . ALA B 1 471 ? -0.204 38.406 28.453 1 61.78 471 ALA B N 1
ATOM 9015 C CA . ALA B 1 471 ? 1.003 37.938 27.797 1 61.78 471 ALA B CA 1
ATOM 9016 C C . ALA B 1 471 ? 1.814 37.031 28.719 1 61.78 471 ALA B C 1
ATOM 9018 O O . ALA B 1 471 ? 2.824 36.469 28.312 1 61.78 471 ALA B O 1
ATOM 9019 N N . GLY B 1 472 ? 1.284 36.906 29.891 1 67.06 472 GLY B N 1
ATOM 9020 C CA . GLY B 1 472 ? 1.98 36.094 30.859 1 67.06 472 GLY B CA 1
ATOM 9021 C C . GLY B 1 472 ? 3.289 36.688 31.328 1 67.06 472 GLY B C 1
ATOM 9022 O O . GLY B 1 472 ? 4.191 35.969 31.766 1 67.06 472 GLY B O 1
ATOM 9023 N N . LYS B 1 473 ? 3.451 37.906 31.188 1 62.69 473 LYS B N 1
ATOM 9024 C CA . LYS B 1 473 ? 4.719 38.594 31.453 1 62.69 473 LYS B CA 1
ATOM 9025 C C . LYS B 1 473 ? 4.758 39.156 32.875 1 62.69 473 LYS B C 1
ATOM 9027 O O . LYS B 1 473 ? 5.66 39.938 33.219 1 62.69 473 LYS B O 1
ATOM 9032 N N . VAL B 1 474 ? 3.824 39 33.719 1 73.94 474 VAL B N 1
ATOM 9033 C CA . VAL B 1 474 ? 3.799 39.469 35.094 1 73.94 474 VAL B CA 1
ATOM 9034 C C . VAL B 1 474 ? 4.293 38.375 36.031 1 73.94 474 VAL B C 1
ATOM 9036 O O . VAL B 1 474 ? 3.834 37.25 35.938 1 73.94 474 VAL B O 1
ATOM 9039 N N . GLU B 1 475 ? 5.359 38.656 36.656 1 80.19 475 GLU B N 1
ATOM 9040 C CA . GLU B 1 475 ? 5.91 37.719 37.625 1 80.19 475 GLU B CA 1
ATOM 9041 C C . GLU B 1 475 ? 5.543 38.125 39.031 1 80.19 475 GLU B C 1
ATOM 9043 O O . GLU B 1 475 ? 5.598 39.312 39.406 1 80.19 475 GLU B O 1
ATOM 9048 N N . ILE B 1 476 ? 5.035 37.188 39.844 1 83.25 476 ILE B N 1
ATOM 9049 C CA . ILE B 1 476 ? 4.68 37.406 41.25 1 83.25 476 ILE B CA 1
ATOM 9050 C C . ILE B 1 476 ? 5.945 37.406 42.125 1 83.25 476 ILE B C 1
ATOM 9052 O O . ILE B 1 476 ? 6.777 36.5 42 1 83.25 476 ILE B O 1
ATOM 9056 N N . GLN B 1 477 ? 6.227 38.469 42.719 1 82.75 477 GLN B N 1
ATOM 9057 C CA . GLN B 1 477 ? 7.359 38.594 43.625 1 82.75 477 GLN B CA 1
ATOM 9058 C C . GLN B 1 477 ? 6.914 38.406 45.094 1 82.75 477 GLN B C 1
ATOM 9060 O O . GLN B 1 477 ? 6.25 39.281 45.656 1 82.75 477 GLN B O 1
ATOM 9065 N N . LYS B 1 478 ? 7.352 37.312 45.781 1 88.75 478 LYS B N 1
ATOM 9066 C CA . LYS B 1 478 ? 6.938 37 47.156 1 88.75 478 LYS B CA 1
ATOM 9067 C C . LYS B 1 478 ? 7.941 37.562 48.156 1 88.75 478 LYS B C 1
ATOM 9069 O O . LYS B 1 478 ? 9.156 37.5 47.938 1 88.75 478 LYS B O 1
ATOM 9074 N N . GLU B 1 479 ? 7.461 38.281 49.062 1 87.38 479 GLU B N 1
ATOM 9075 C CA . GLU B 1 479 ? 8.25 38.781 50.188 1 87.38 479 GLU B CA 1
ATOM 9076 C C . GLU B 1 479 ? 7.465 38.688 51.469 1 87.38 479 GLU B C 1
ATOM 9078 O O . GLU B 1 479 ? 6.25 38.5 51.469 1 87.38 479 GLU B O 1
ATOM 9083 N N . SER B 1 480 ? 8.195 38.719 52.625 1 91.19 480 SER B N 1
ATOM 9084 C CA . SER B 1 480 ? 7.543 38.781 53.938 1 91.19 480 SER B CA 1
ATOM 9085 C C . SER B 1 480 ? 7.062 40.188 54.219 1 91.19 480 SER B C 1
ATOM 9087 O O . SER B 1 480 ? 7.809 41.156 54.062 1 91.19 480 SER B O 1
ATOM 9089 N N . PHE B 1 481 ? 5.82 40.375 54.469 1 89.56 481 PHE B N 1
ATOM 9090 C CA . PHE B 1 481 ? 5.297 41.688 54.781 1 89.56 481 PHE B CA 1
ATOM 9091 C C . PHE B 1 481 ? 4.277 41.656 55.906 1 89.56 481 PHE B C 1
ATOM 9093 O O . PHE B 1 481 ? 3.729 40.594 56.188 1 89.56 481 PHE B O 1
ATOM 9100 N N . SER B 1 482 ? 4.094 42.781 56.625 1 91.94 482 SER B N 1
ATOM 9101 C CA . SER B 1 482 ? 3.137 42.906 57.719 1 91.94 482 SER B CA 1
ATOM 9102 C C . SER B 1 482 ? 1.729 43.156 57.188 1 91.94 482 SER B C 1
ATOM 9104 O O . SER B 1 482 ? 1.514 44.094 56.438 1 91.94 482 SER B O 1
ATOM 9106 N N . LEU B 1 483 ? 0.808 42.312 57.594 1 91.25 483 LEU B N 1
ATOM 9107 C CA . LEU B 1 483 ? -0.583 42.469 57.188 1 91.25 483 LEU B CA 1
A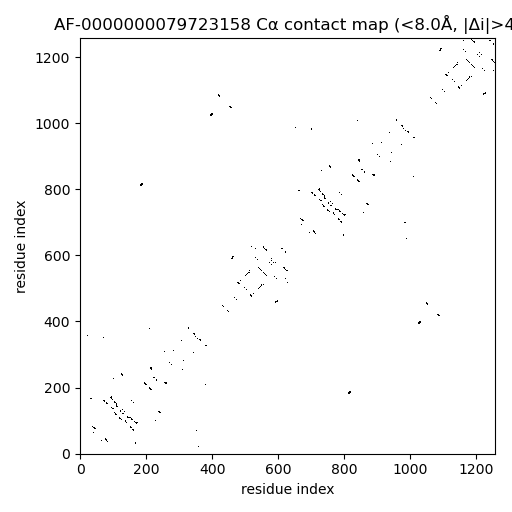TOM 9108 C C . LEU B 1 483 ? -1.16 43.781 57.688 1 91.25 483 LEU B C 1
ATOM 9110 O O . LEU B 1 483 ? -1.899 44.438 56.969 1 91.25 483 LEU B O 1
ATOM 9114 N N . GLN B 1 484 ? -0.804 44.094 58.875 1 90.31 484 GLN B N 1
ATOM 9115 C CA . GLN B 1 484 ? -1.306 45.312 59.469 1 90.31 484 GLN B CA 1
ATOM 9116 C C . GLN B 1 484 ? -0.814 46.531 58.719 1 90.31 484 GLN B C 1
ATOM 9118 O O . GLN B 1 484 ? -1.589 47.469 58.438 1 90.31 484 GLN B O 1
ATOM 9123 N N . THR B 1 485 ? 0.406 46.531 58.344 1 89.69 485 THR B N 1
ATOM 9124 C CA . THR B 1 485 ? 0.981 47.656 57.625 1 89.69 485 THR B CA 1
ATOM 9125 C C . THR B 1 485 ? 0.336 47.812 56.25 1 89.69 485 THR B C 1
ATOM 9127 O O . THR B 1 485 ? 0.056 48.938 55.812 1 89.69 485 THR B O 1
ATOM 9130 N N . LEU B 1 486 ? 0.115 46.688 55.688 1 92.56 486 LEU B N 1
ATOM 9131 C CA . LEU B 1 486 ? -0.508 46.719 54.375 1 92.56 486 LEU B CA 1
ATOM 9132 C C . LEU B 1 486 ? -1.901 47.312 54.406 1 92.56 486 LEU B C 1
ATOM 9134 O O . LEU B 1 486 ? -2.23 48.188 53.625 1 92.56 486 LEU B O 1
ATOM 9138 N N . ILE B 1 487 ? -2.686 46.906 55.312 1 93.56 487 ILE B N 1
ATOM 9139 C CA . ILE B 1 487 ? -4.07 47.344 55.406 1 93.56 487 ILE B CA 1
ATOM 9140 C C . ILE B 1 487 ? -4.098 48.812 55.844 1 93.56 487 ILE B C 1
ATOM 9142 O O . ILE B 1 487 ? -4.926 49.594 55.344 1 93.56 487 ILE B O 1
ATOM 9146 N N . ASP B 1 488 ? -3.201 49.188 56.719 1 90.06 488 ASP B N 1
ATOM 9147 C CA . ASP B 1 488 ? -3.121 50.594 57.156 1 90.06 488 ASP B CA 1
ATOM 9148 C C . ASP B 1 488 ? -2.824 51.531 56 1 90.06 488 ASP B C 1
ATOM 9150 O O . ASP B 1 488 ? -3.424 52.594 55.875 1 90.06 488 ASP B O 1
ATOM 9154 N N . ASP B 1 489 ? -1.905 51.062 55.219 1 86.88 489 ASP B N 1
ATOM 9155 C CA . ASP B 1 489 ? -1.532 51.875 54.062 1 86.88 489 ASP B CA 1
ATOM 9156 C C . ASP B 1 489 ? -2.725 52.094 53.125 1 86.88 489 ASP B C 1
ATOM 9158 O O . ASP B 1 489 ? -2.973 53.219 52.688 1 86.88 489 ASP B O 1
ATOM 9162 N N . ILE B 1 490 ? -3.477 51.031 52.906 1 91.25 490 ILE B N 1
ATOM 9163 C CA . ILE B 1 490 ? -4.625 51.094 52 1 91.25 490 ILE B CA 1
ATOM 9164 C C . ILE B 1 490 ? -5.715 51.969 52.625 1 91.25 490 ILE B C 1
ATOM 9166 O O . ILE B 1 490 ? -6.305 52.812 51.938 1 91.25 490 ILE B O 1
ATOM 9170 N N . THR B 1 491 ? -5.988 51.812 53.844 1 89.19 491 THR B N 1
ATOM 9171 C CA . THR B 1 491 ? -7.043 52.562 54.531 1 89.19 491 THR B CA 1
ATOM 9172 C C . THR B 1 491 ? -6.699 54.031 54.594 1 89.19 491 THR B C 1
ATOM 9174 O O . THR B 1 491 ? -7.586 54.906 54.5 1 89.19 491 THR B O 1
ATOM 9177 N N . LEU B 1 492 ? -5.449 54.312 54.781 1 84.62 492 LEU B N 1
ATOM 9178 C CA . LEU B 1 492 ? -5 55.688 54.844 1 84.62 492 LEU B CA 1
ATOM 9179 C C . LEU B 1 492 ? -5.285 56.406 53.5 1 84.62 492 LEU B C 1
ATOM 9181 O O . LEU B 1 492 ? -5.641 57.562 53.5 1 84.62 492 LEU B O 1
ATOM 9185 N N . GLU B 1 493 ? -5.164 55.625 52.5 1 84.44 493 GLU B N 1
ATOM 9186 C CA . GLU B 1 493 ? -5.375 56.188 51.188 1 84.44 493 GLU B CA 1
ATOM 9187 C C . GLU B 1 493 ? -6.863 56.312 50.844 1 84.44 493 GLU B C 1
ATOM 9189 O O . GLU B 1 493 ? -7.289 57.281 50.219 1 84.44 493 GLU B O 1
ATOM 9194 N N . GLN B 1 494 ? -7.703 55.438 51.344 1 88.5 494 GLN B N 1
ATOM 9195 C CA . GLN B 1 494 ? -9.086 55.312 50.875 1 88.5 494 GLN B CA 1
ATOM 9196 C C . GLN B 1 494 ? -10.039 56.031 51.844 1 88.5 494 GLN B C 1
ATOM 9198 O O . GLN B 1 494 ? -11.133 56.438 51.438 1 88.5 494 GLN B O 1
ATOM 9203 N N . ARG B 1 495 ? -9.68 56.281 53 1 88 495 ARG B N 1
ATOM 9204 C CA . ARG B 1 495 ? -10.555 56.875 54 1 88 495 ARG B CA 1
ATOM 9205 C C . ARG B 1 495 ? -10.969 58.312 53.625 1 88 495 ARG B C 1
ATOM 9207 O O . ARG B 1 495 ? -12.141 58.656 53.719 1 88 495 ARG B O 1
ATOM 9214 N N . PRO B 1 496 ? -9.977 59.094 53.156 1 86 496 PRO B N 1
ATOM 9215 C CA . PRO B 1 496 ? -10.383 60.438 52.75 1 86 496 PRO B CA 1
ATOM 9216 C C . PRO B 1 496 ? -11.398 60.406 51.625 1 86 496 PRO B C 1
ATOM 9218 O O . PRO B 1 496 ? -12.297 61.25 51.562 1 86 496 PRO B O 1
ATOM 9221 N N . ILE B 1 497 ? -11.297 59.5 50.844 1 85.62 497 ILE B N 1
ATOM 9222 C CA . ILE B 1 497 ? -12.211 59.375 49.688 1 85.62 497 ILE B CA 1
ATOM 9223 C C . ILE B 1 497 ? -13.586 58.938 50.188 1 85.62 497 ILE B C 1
ATOM 9225 O O . ILE B 1 497 ? -14.609 59.469 49.719 1 85.62 497 ILE B O 1
ATOM 9229 N N . ALA B 1 498 ? -13.648 58.062 51.094 1 90.94 498 ALA B N 1
ATOM 9230 C CA . ALA B 1 498 ? -14.906 57.594 51.688 1 90.94 498 ALA B CA 1
ATOM 9231 C C . ALA B 1 498 ? -15.586 58.719 52.469 1 90.94 498 ALA B C 1
ATOM 9233 O O . ALA B 1 498 ? -16.797 58.906 52.375 1 90.94 498 ALA B O 1
ATOM 9234 N N . LYS B 1 499 ? -14.758 59.469 53.094 1 86.69 499 LYS B N 1
ATOM 9235 C CA . LYS B 1 499 ? -15.281 60.562 53.906 1 86.69 499 LYS B CA 1
ATOM 9236 C C . LYS B 1 499 ? -15.914 61.656 53.031 1 86.69 499 LYS B C 1
ATOM 9238 O O . LYS B 1 499 ? -16.922 62.25 53.406 1 86.69 499 LYS B O 1
ATOM 9243 N N . GLN B 1 500 ? -15.352 61.812 51.969 1 83.12 500 GLN B N 1
ATOM 9244 C CA . GLN B 1 500 ? -15.883 62.812 51.031 1 83.12 500 GLN B CA 1
ATOM 9245 C C . GLN B 1 500 ? -17.297 62.438 50.594 1 83.12 500 GLN B C 1
ATOM 9247 O O . GLN B 1 500 ? -18.109 63.312 50.312 1 83.12 500 GLN B O 1
ATOM 9252 N N . LYS B 1 501 ? -17.547 61.219 50.531 1 86.12 501 LYS B N 1
ATOM 9253 C CA . LYS B 1 501 ? -18.875 60.75 50.125 1 86.12 501 LYS B CA 1
ATOM 9254 C C . LYS B 1 501 ? -19.734 60.438 51.344 1 86.12 501 LYS B C 1
ATOM 9256 O O . LYS B 1 501 ? -20.797 59.844 51.219 1 86.12 501 LYS B O 1
ATOM 9261 N N . ASP B 1 502 ? -19.234 60.875 52.531 1 90.56 502 ASP B N 1
ATOM 9262 C CA . ASP B 1 502 ? -19.922 60.656 53.781 1 90.56 502 ASP B CA 1
ATOM 9263 C C . ASP B 1 502 ? -20.141 59.156 54.062 1 90.56 502 ASP B C 1
ATOM 9265 O O . ASP B 1 502 ? -21.219 58.75 54.5 1 90.56 502 ASP B O 1
ATOM 9269 N N . LEU B 1 503 ? -19.203 58.375 53.656 1 93.12 503 LEU B N 1
ATOM 9270 C CA . LEU B 1 503 ? -19.234 56.938 53.906 1 93.12 503 LEU B CA 1
ATOM 9271 C C . LEU B 1 503 ? -18.297 56.531 55.031 1 93.12 503 LEU B C 1
ATOM 9273 O O . LEU B 1 503 ? -17.281 57.188 55.25 1 93.12 503 LEU B O 1
ATOM 9277 N N . ASN B 1 504 ? -18.688 55.5 55.75 1 92.56 504 ASN B N 1
ATOM 9278 C CA . ASN B 1 504 ? -17.828 54.969 56.812 1 92.56 504 ASN B CA 1
ATOM 9279 C C . ASN B 1 504 ? -17.031 53.781 56.344 1 92.56 504 ASN B C 1
ATOM 9281 O O . ASN B 1 504 ? -17.609 52.781 55.875 1 92.56 504 ASN B O 1
ATOM 9285 N N . LEU B 1 505 ? -15.703 53.906 56.281 1 94.69 505 LEU B N 1
ATOM 9286 C CA . LEU B 1 505 ? -14.812 52.812 55.969 1 94.69 505 LEU B CA 1
ATOM 9287 C C . LEU B 1 505 ? -14.305 52.125 57.25 1 94.69 505 LEU B C 1
ATOM 9289 O O . LEU B 1 505 ? -13.555 52.75 58 1 94.69 505 LEU B O 1
ATOM 9293 N N . GLU B 1 506 ? -14.711 50.906 57.469 1 95.06 506 GLU B N 1
ATOM 9294 C CA . GLU B 1 506 ? -14.352 50.156 58.656 1 95.06 506 GLU B CA 1
ATOM 9295 C C . GLU B 1 506 ? -13.453 48.969 58.344 1 95.06 506 GLU B C 1
ATOM 9297 O O . GLU B 1 506 ? -13.602 48.344 57.281 1 95.06 506 GLU B O 1
ATOM 9302 N N . VAL B 1 507 ? -12.492 48.75 59.156 1 95.44 507 VAL B N 1
ATOM 9303 C CA . VAL B 1 507 ? -11.602 47.625 59 1 95.44 507 VAL B CA 1
ATOM 9304 C C . VAL B 1 507 ? -11.797 46.656 60.156 1 95.44 507 VAL B C 1
ATOM 9306 O O . VAL B 1 507 ? -11.75 47.062 61.312 1 95.44 507 VAL B O 1
ATOM 9309 N N . LEU B 1 508 ? -12.055 45.375 59.844 1 94 508 LEU B N 1
ATOM 9310 C CA . LEU B 1 508 ? -12.273 44.344 60.875 1 94 508 LEU B CA 1
ATOM 9311 C C . LEU B 1 508 ? -11.195 43.25 60.781 1 94 508 LEU B C 1
ATOM 9313 O O . LEU B 1 508 ? -10.93 42.719 59.688 1 94 508 LEU B O 1
ATOM 9317 N N . PHE B 1 509 ? -10.477 43.062 61.875 1 92.44 509 PHE B N 1
ATOM 9318 C CA . PHE B 1 509 ? -9.484 42 61.969 1 92.44 509 PHE B CA 1
ATOM 9319 C C . PHE B 1 509 ? -9.945 40.906 62.906 1 92.44 509 PHE B C 1
ATOM 9321 O O . PHE B 1 509 ? -10.531 41.188 63.938 1 92.44 509 PHE B O 1
ATOM 9328 N N . THR B 1 510 ? -9.68 39.719 62.531 1 87.69 510 THR B N 1
ATOM 9329 C CA . THR B 1 510 ? -9.859 38.656 63.5 1 87.69 510 THR B CA 1
ATOM 9330 C C . THR B 1 510 ? -8.578 38.438 64.312 1 87.69 510 THR B C 1
ATOM 9332 O O . THR B 1 510 ? -7.488 38.781 63.875 1 87.69 510 THR B O 1
ATOM 9335 N N . ASP B 1 511 ? -8.688 38 65.562 1 81.06 511 ASP B N 1
ATOM 9336 C CA . ASP B 1 511 ? -7.598 37.906 66.5 1 81.06 511 ASP B CA 1
ATOM 9337 C C . ASP B 1 511 ? -6.57 36.875 66.062 1 81.06 511 ASP B C 1
ATOM 9339 O O . ASP B 1 511 ? -5.406 36.938 66.5 1 81.06 511 ASP B O 1
ATOM 9343 N N . ASP B 1 512 ? -6.836 35.969 65.25 1 85.31 512 ASP B N 1
ATOM 9344 C CA . ASP B 1 512 ? -5.941 34.844 64.938 1 85.31 512 ASP B CA 1
ATOM 9345 C C . ASP B 1 512 ? -5.141 35.125 63.688 1 85.31 512 ASP B C 1
ATOM 9347 O O . ASP B 1 512 ? -4.691 34.188 63.031 1 85.31 512 ASP B O 1
ATOM 9351 N N . LEU B 1 513 ? -4.758 36.344 63.344 1 88.19 513 LEU B N 1
ATOM 9352 C CA . LEU B 1 513 ? -4.051 36.625 62.094 1 88.19 513 LEU B CA 1
ATOM 9353 C C . LEU B 1 513 ? -2.541 36.688 62.312 1 88.19 513 LEU B C 1
ATOM 9355 O O . LEU B 1 513 ? -2.076 37.156 63.344 1 88.19 513 LEU B O 1
ATOM 9359 N N . PRO B 1 514 ? -1.748 36.031 61.531 1 87.5 514 PRO B N 1
ATOM 9360 C CA . PRO B 1 514 ? -0.293 36.156 61.625 1 87.5 514 PRO B CA 1
ATOM 9361 C C . PRO B 1 514 ? 0.209 37.562 61.438 1 87.5 514 PRO B C 1
ATOM 9363 O O . PRO B 1 514 ? -0.407 38.344 60.688 1 87.5 514 PRO B O 1
ATOM 9366 N N . LYS B 1 515 ? 1.242 37.969 62 1 83.88 515 LYS B N 1
ATOM 9367 C CA . LYS B 1 515 ? 1.808 39.312 61.906 1 83.88 515 LYS B CA 1
ATOM 9368 C C . LYS B 1 515 ? 2.432 39.531 60.531 1 83.88 515 LYS B C 1
ATOM 9370 O O . LYS B 1 515 ? 2.297 40.594 59.938 1 83.88 515 LYS B O 1
ATOM 9375 N N . SER B 1 516 ? 3.086 38.406 60.062 1 88.56 516 SER B N 1
ATOM 9376 C CA . SER B 1 516 ? 3.734 38.5 58.75 1 88.56 516 SER B CA 1
ATOM 9377 C C . SER B 1 516 ? 3.295 37.375 57.844 1 88.56 516 SER B C 1
ATOM 9379 O O . SER B 1 516 ? 3.066 36.25 58.281 1 88.56 516 SER B O 1
ATOM 9381 N N . ILE B 1 517 ? 3.08 37.75 56.625 1 88.25 517 ILE B N 1
ATOM 9382 C CA . ILE B 1 517 ? 2.693 36.781 55.594 1 88.25 517 ILE B CA 1
ATOM 9383 C C . ILE B 1 517 ? 3.693 36.781 54.438 1 88.25 517 ILE B C 1
ATOM 9385 O O . ILE B 1 517 ? 4.309 37.812 54.188 1 88.25 517 ILE B O 1
ATOM 9389 N N . TRP B 1 518 ? 3.893 35.594 53.875 1 89.94 518 TRP B N 1
ATOM 9390 C CA . TRP B 1 518 ? 4.75 35.438 52.688 1 89.94 518 TRP B CA 1
ATOM 9391 C C . TRP B 1 518 ? 3.938 35.531 51.406 1 89.94 518 TRP B C 1
ATOM 9393 O O . TRP B 1 518 ? 3.078 34.688 51.156 1 89.94 518 TRP B O 1
ATOM 9403 N N . GLY B 1 519 ? 4.016 36.594 50.719 1 89.44 519 GLY B N 1
ATOM 9404 C CA . GLY B 1 519 ? 3.285 36.781 49.469 1 89.44 519 GLY B CA 1
ATOM 9405 C C . GLY B 1 519 ? 3.684 38.062 48.75 1 89.44 519 GLY B C 1
ATOM 9406 O O . GLY B 1 519 ? 4.715 38.656 49.062 1 89.44 519 GLY B O 1
ATOM 9407 N N . ASP B 1 520 ? 3.012 38.438 47.688 1 90.06 520 ASP B N 1
ATOM 9408 C CA . ASP B 1 520 ? 3.27 39.656 46.938 1 90.06 520 ASP B CA 1
ATOM 9409 C C . ASP B 1 520 ? 2.428 40.812 47.469 1 90.06 520 ASP B C 1
ATOM 9411 O O . ASP B 1 520 ? 1.262 40.969 47.094 1 90.06 520 ASP B O 1
ATOM 9415 N N . SER B 1 521 ? 2.998 41.625 48.281 1 89.75 521 SER B N 1
ATOM 9416 C CA . SER B 1 521 ? 2.275 42.688 48.969 1 89.75 521 SER B CA 1
ATOM 9417 C C . SER B 1 521 ? 1.795 43.75 48 1 89.75 521 SER B C 1
ATOM 9419 O O . SER B 1 521 ? 0.713 44.312 48.156 1 89.75 521 SER B O 1
ATOM 9421 N N . LEU B 1 522 ? 2.568 43.906 46.969 1 86.19 522 LEU B N 1
ATOM 9422 C CA . LEU B 1 522 ? 2.236 44.938 46 1 86.19 522 LEU B CA 1
ATOM 9423 C C . LEU B 1 522 ? 0.971 44.562 45.219 1 86.19 522 LEU B C 1
ATOM 9425 O O . LEU B 1 522 ? 0.106 45.438 45 1 86.19 522 LEU B O 1
ATOM 9429 N N . ARG B 1 523 ? 0.918 43.312 44.875 1 89.31 523 ARG B N 1
ATOM 9430 C CA . ARG B 1 523 ? -0.229 42.875 44.094 1 89.31 523 ARG B CA 1
ATOM 9431 C C . ARG B 1 523 ? -1.48 42.781 44.938 1 89.31 523 ARG B C 1
ATOM 9433 O O . ARG B 1 523 ? -2.582 43.094 44.5 1 89.31 523 ARG B O 1
ATOM 9440 N N . ILE B 1 524 ? -1.281 42.375 46.156 1 92.62 524 ILE B N 1
ATOM 9441 C CA . ILE B 1 524 ? -2.412 42.312 47.062 1 92.62 524 ILE B CA 1
ATOM 9442 C C . ILE B 1 524 ? -2.926 43.719 47.344 1 92.62 524 ILE B C 1
ATOM 9444 O O . ILE B 1 524 ? -4.137 43.969 47.344 1 92.62 524 ILE B O 1
ATOM 9448 N N . HIS B 1 525 ? -2.008 44.688 47.5 1 91.38 525 HIS B N 1
ATOM 9449 C CA . HIS B 1 525 ? -2.355 46.094 47.656 1 91.38 525 HIS B CA 1
ATOM 9450 C C . HIS B 1 525 ? -3.189 46.594 46.469 1 91.38 525 HIS B C 1
ATOM 9452 O O . HIS B 1 525 ? -4.191 47.281 46.688 1 91.38 525 HIS B O 1
ATOM 9458 N N . GLN B 1 526 ? -2.807 46.219 45.344 1 87.31 526 GLN B N 1
ATOM 9459 C CA . GLN B 1 526 ? -3.488 46.625 44.125 1 87.31 526 GLN B CA 1
ATOM 9460 C C . GLN B 1 526 ? -4.906 46.062 44.062 1 87.31 526 GLN B C 1
ATOM 9462 O O . GLN B 1 526 ? -5.855 46.781 43.781 1 87.31 526 GLN B O 1
ATOM 9467 N N . VAL B 1 527 ? -5.059 44.781 44.344 1 92.75 527 VAL B N 1
ATOM 9468 C CA . VAL B 1 527 ? -6.355 44.125 44.281 1 92.75 527 VAL B CA 1
ATOM 9469 C C . VAL B 1 527 ? -7.297 44.75 45.312 1 92.75 527 VAL B C 1
ATOM 9471 O O . VAL B 1 527 ? -8.43 45.125 45 1 92.75 527 VAL B O 1
ATOM 9474 N N . LEU B 1 528 ? -6.809 44.906 46.5 1 94.5 528 LEU B N 1
ATOM 9475 C CA . LEU B 1 528 ? -7.641 45.438 47.562 1 94.5 528 LEU B CA 1
ATOM 9476 C C . LEU B 1 528 ? -8.031 46.875 47.281 1 94.5 528 LEU B C 1
ATOM 9478 O O . LEU B 1 528 ? -9.172 47.281 47.531 1 94.5 528 LEU B O 1
ATOM 9482 N N . THR B 1 529 ? -7.078 47.656 46.781 1 89.06 529 THR B N 1
ATOM 9483 C CA . THR B 1 529 ? -7.371 49.062 46.438 1 89.06 529 THR B CA 1
ATOM 9484 C C . THR B 1 529 ? -8.469 49.125 45.375 1 89.06 529 THR B C 1
ATOM 9486 O O . THR B 1 529 ? -9.383 49.938 45.469 1 89.06 529 THR B O 1
ATOM 9489 N N . ASN B 1 530 ? -8.398 48.25 44.5 1 87 530 ASN B N 1
ATOM 9490 C CA . ASN B 1 530 ? -9.406 48.219 43.438 1 87 530 ASN B CA 1
ATOM 9491 C C . ASN B 1 530 ? -10.789 47.875 44 1 87 530 ASN B C 1
ATOM 9493 O O . ASN B 1 530 ? -11.781 48.5 43.656 1 87 530 ASN B O 1
ATOM 9497 N N . LEU B 1 531 ? -10.82 46.875 44.844 1 93.69 531 LEU B N 1
ATOM 9498 C CA . LEU B 1 531 ? -12.086 46.406 45.375 1 93.69 531 LEU B CA 1
ATOM 9499 C C . LEU B 1 531 ? -12.703 47.469 46.312 1 93.69 531 LEU B C 1
ATOM 9501 O O . LEU B 1 531 ? -13.898 47.75 46.219 1 93.69 531 LEU B O 1
ATOM 9505 N N . ILE B 1 532 ? -11.875 48.062 47.094 1 93.69 532 ILE B N 1
ATOM 9506 C CA . ILE B 1 532 ? -12.367 49.094 48.031 1 93.69 532 ILE B CA 1
ATOM 9507 C C . ILE B 1 532 ? -12.82 50.312 47.25 1 93.69 532 ILE B C 1
ATOM 9509 O O . ILE B 1 532 ? -13.875 50.906 47.531 1 93.69 532 ILE B O 1
ATOM 9513 N N . SER B 1 533 ? -12.008 50.719 46.281 1 87 533 SER B N 1
ATOM 9514 C CA . SER B 1 533 ? -12.367 51.875 45.438 1 87 533 SER B CA 1
ATOM 9515 C C . SER B 1 533 ? -13.703 51.656 44.75 1 87 533 SER B C 1
ATOM 9517 O O . SER B 1 533 ? -14.523 52.562 44.656 1 87 533 SER B O 1
ATOM 9519 N N . ASN B 1 534 ? -13.961 50.5 44.312 1 86.31 534 ASN B N 1
ATOM 9520 C CA . ASN B 1 534 ? -15.227 50.156 43.688 1 86.31 534 ASN B CA 1
ATOM 9521 C C . ASN B 1 534 ? -16.391 50.188 44.688 1 86.31 534 ASN B C 1
ATOM 9523 O O . ASN B 1 534 ? -17.469 50.688 44.375 1 86.31 534 ASN B O 1
ATOM 9527 N N . ALA B 1 535 ? -16.125 49.625 45.812 1 91.94 535 ALA B N 1
ATOM 9528 C CA . ALA B 1 535 ? -17.141 49.625 46.844 1 91.94 535 ALA B CA 1
ATOM 9529 C C . ALA B 1 535 ? -17.547 51.062 47.219 1 91.94 535 ALA B C 1
ATOM 9531 O O . ALA B 1 535 ? -18.734 51.344 47.375 1 91.94 535 ALA B O 1
ATOM 9532 N N . ILE B 1 536 ? -16.562 51.906 47.312 1 89.62 536 ILE B N 1
ATOM 9533 C CA . ILE B 1 536 ? -16.828 53.312 47.656 1 89.62 536 ILE B CA 1
ATOM 9534 C C . ILE B 1 536 ? -17.578 53.969 46.5 1 89.62 536 ILE B C 1
ATOM 9536 O O . ILE B 1 536 ? -18.547 54.719 46.719 1 89.62 536 ILE B O 1
ATOM 9540 N N . LYS B 1 537 ? -17.156 53.688 45.344 1 84.25 537 LYS B N 1
ATOM 9541 C CA . LYS B 1 537 ? -17.719 54.312 44.125 1 84.25 537 LYS B CA 1
ATOM 9542 C C . LYS B 1 537 ? -19.188 53.969 43.969 1 84.25 537 LYS B C 1
ATOM 9544 O O . LYS B 1 537 ? -20 54.812 43.656 1 84.25 537 LYS B O 1
ATOM 9549 N N . PHE B 1 538 ? -19.594 52.75 44.281 1 85.69 538 PHE B N 1
ATOM 9550 C CA . PHE B 1 538 ? -20.938 52.281 43.969 1 85.69 538 PHE B CA 1
ATOM 9551 C C . PHE B 1 538 ? -21.828 52.312 45.188 1 85.69 538 PHE B C 1
ATOM 9553 O O . PHE B 1 538 ? -22.953 51.812 45.156 1 85.69 538 PHE B O 1
ATOM 9560 N N . THR B 1 539 ? -21.344 52.875 46.281 1 89.31 539 THR B N 1
ATOM 9561 C CA . THR B 1 539 ? -22.125 53.031 47.5 1 89.31 539 THR B CA 1
ATOM 9562 C C . THR B 1 539 ? -22.531 54.5 47.688 1 89.31 539 THR B C 1
ATOM 9564 O O . THR B 1 539 ? -21.656 55.344 47.812 1 89.31 539 THR B O 1
ATOM 9567 N N . ASN B 1 540 ? -23.734 54.812 47.562 1 85.56 540 ASN B N 1
ATOM 9568 C CA . ASN B 1 540 ? -24.203 56.188 47.75 1 85.56 540 ASN B CA 1
ATOM 9569 C C . ASN B 1 540 ? -24.312 56.562 49.219 1 85.56 540 ASN B C 1
ATOM 9571 O O . ASN B 1 540 ? -23.938 57.688 49.594 1 85.56 540 ASN B O 1
ATOM 9575 N N . SER B 1 541 ? -24.906 55.781 50.031 1 88 541 SER B N 1
ATOM 9576 C CA . SER B 1 541 ? -25.016 55.969 51.469 1 88 541 SER B CA 1
ATOM 9577 C C . SER B 1 541 ? -24.828 54.688 52.219 1 88 541 SER B C 1
ATOM 9579 O O . SER B 1 541 ? -25.219 53.625 51.75 1 88 541 SER B O 1
ATOM 9581 N N . GLY B 1 542 ? -24.141 54.812 53.344 1 90.38 542 GLY B N 1
ATOM 9582 C CA . GLY B 1 542 ? -23.953 53.625 54.156 1 90.38 542 GLY B CA 1
ATOM 9583 C C . GLY B 1 542 ? -22.5 53.406 54.562 1 90.38 542 GLY B C 1
ATOM 9584 O O . GLY B 1 542 ? -21.859 54.312 55.094 1 90.38 542 GLY B O 1
ATOM 9585 N N . LYS B 1 543 ? -22.078 52.094 54.406 1 93.25 543 LYS B N 1
ATOM 9586 C CA . LYS B 1 543 ? -20.734 51.781 54.906 1 93.25 543 LYS B CA 1
ATOM 9587 C C . LYS B 1 543 ? -20.016 50.781 54 1 93.25 543 LYS B C 1
ATOM 9589 O O . LYS B 1 543 ? -20.656 50.062 53.25 1 93.25 543 LYS B O 1
ATOM 9594 N N . VAL B 1 544 ? -18.766 50.812 53.969 1 95.94 544 VAL B N 1
ATOM 9595 C CA . VAL B 1 544 ? -17.844 49.875 53.344 1 95.94 544 VAL B CA 1
ATOM 9596 C C . VAL B 1 544 ? -16.984 49.219 54.406 1 95.94 544 VAL B C 1
ATOM 9598 O O . VAL B 1 544 ? -16.406 49.906 55.25 1 95.94 544 VAL B O 1
ATOM 9601 N N . ILE B 1 545 ? -16.938 47.844 54.375 1 96.12 545 ILE B N 1
ATOM 9602 C CA . ILE B 1 545 ? -16.219 47.125 55.438 1 96.12 545 ILE B CA 1
ATOM 9603 C C . ILE B 1 545 ? -15.148 46.25 54.781 1 96.12 545 ILE B C 1
ATOM 9605 O O . ILE B 1 545 ? -15.43 45.469 53.875 1 96.12 545 ILE B O 1
ATOM 9609 N N . LEU B 1 546 ? -13.891 46.469 55.188 1 96.62 546 LEU B N 1
ATOM 9610 C CA . LEU B 1 546 ? -12.805 45.531 54.875 1 96.62 546 LEU B CA 1
ATOM 9611 C C . LEU B 1 546 ? -12.57 44.562 56 1 96.62 546 LEU B C 1
ATOM 9613 O O . LEU B 1 546 ? -12.25 44.969 57.125 1 96.62 546 LEU B O 1
ATOM 9617 N N . SER B 1 547 ? -12.781 43.281 55.75 1 95.88 547 SER B N 1
ATOM 9618 C CA . SER B 1 547 ? -12.609 42.25 56.75 1 95.88 547 SER B CA 1
ATOM 9619 C C . SER B 1 547 ? -11.445 41.312 56.406 1 95.88 547 SER B C 1
ATOM 9621 O O . SER B 1 547 ? -11.297 40.906 55.25 1 95.88 547 SER B O 1
ATOM 9623 N N . VAL B 1 548 ? -10.57 41.062 57.312 1 95.31 548 VAL B N 1
ATOM 9624 C CA . VAL B 1 548 ? -9.461 40.125 57.156 1 95.31 548 VAL B CA 1
ATOM 9625 C C . VAL B 1 548 ? -9.547 39.062 58.219 1 95.31 548 VAL B C 1
ATOM 9627 O O . VAL B 1 548 ? -9.578 39.344 59.438 1 95.31 548 VAL B O 1
ATOM 9630 N N . SER B 1 549 ? -9.688 37.844 57.781 1 94.06 549 SER B N 1
ATOM 9631 C CA . SER B 1 549 ? -9.82 36.719 58.688 1 94.06 549 SER B CA 1
ATOM 9632 C C . SER B 1 549 ? -8.984 35.531 58.25 1 94.06 549 SER B C 1
ATOM 9634 O O . SER B 1 549 ? -8.547 35.469 57.094 1 94.06 549 SER B O 1
ATOM 9636 N N . LYS B 1 550 ? -8.672 34.719 59.125 1 91.75 550 LYS B N 1
ATOM 9637 C CA . LYS B 1 550 ? -7.941 33.5 58.844 1 9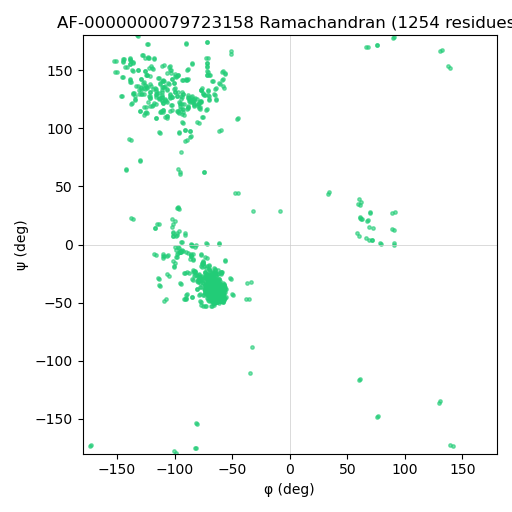1.75 550 LYS B CA 1
ATOM 9638 C C . LYS B 1 550 ? -8.898 32.312 58.656 1 91.75 550 LYS B C 1
ATOM 9640 O O . LYS B 1 550 ? -9.812 32.125 59.469 1 91.75 550 LYS B O 1
ATOM 9645 N N . GLU B 1 551 ? -8.859 31.766 57.562 1 89.62 551 GLU B N 1
ATOM 9646 C CA . GLU B 1 551 ? -9.594 30.531 57.312 1 89.62 551 GLU B CA 1
ATOM 9647 C C . GLU B 1 551 ? -8.641 29.359 57.062 1 89.62 551 GLU B C 1
ATOM 9649 O O . GLU B 1 551 ? -8.156 29.172 55.938 1 89.62 551 GLU B O 1
ATOM 9654 N N . ASN B 1 552 ? -8.375 28.609 58.062 1 86 552 ASN B N 1
ATOM 9655 C CA . ASN B 1 552 ? -7.43 27.5 58 1 86 552 ASN B CA 1
ATOM 9656 C C . ASN B 1 552 ? -6.023 27.984 57.625 1 86 552 ASN B C 1
ATOM 9658 O O . ASN B 1 552 ? -5.43 28.766 58.375 1 86 552 ASN B O 1
ATOM 9662 N N . ASP B 1 553 ? -5.484 27.562 56.469 1 85.94 553 ASP B N 1
ATOM 9663 C CA . ASP B 1 553 ? -4.129 27.938 56.062 1 85.94 553 ASP B CA 1
ATOM 9664 C C . ASP B 1 553 ? -4.148 29.078 55.062 1 85.94 553 ASP B C 1
ATOM 9666 O O . ASP B 1 553 ? -3.186 29.281 54.312 1 85.94 553 ASP B O 1
ATOM 9670 N N . ARG B 1 554 ? -5.281 29.797 55.062 1 92.81 554 ARG B N 1
ATOM 9671 C CA . ARG B 1 554 ? -5.414 30.906 54.125 1 92.81 554 ARG B CA 1
ATOM 9672 C C . ARG B 1 554 ? -5.918 32.156 54.812 1 92.81 554 ARG B C 1
ATOM 9674 O O . ARG B 1 554 ? -6.543 32.094 55.875 1 92.81 554 ARG B O 1
ATOM 9681 N N . ILE B 1 555 ? -5.551 33.281 54.344 1 93.25 555 ILE B N 1
ATOM 9682 C CA . ILE B 1 555 ? -6.09 34.562 54.781 1 93.25 555 ILE B CA 1
ATOM 9683 C C . ILE B 1 555 ? -7.215 35 53.844 1 93.25 555 ILE B C 1
ATOM 9685 O O . ILE B 1 555 ? -7.051 35 52.625 1 93.25 555 ILE B O 1
ATOM 9689 N N . ARG B 1 556 ? -8.312 35.188 54.406 1 94.94 556 ARG B N 1
ATOM 9690 C CA . ARG B 1 556 ? -9.469 35.656 53.656 1 94.94 556 ARG B CA 1
ATOM 9691 C C . ARG B 1 556 ? -9.578 37.188 53.719 1 94.94 556 ARG B C 1
ATOM 9693 O O . ARG B 1 556 ? -9.602 37.781 54.781 1 94.94 556 ARG B O 1
ATOM 9700 N N . PHE B 1 557 ? -9.547 37.844 52.562 1 95.81 557 PHE B N 1
ATOM 9701 C CA . PHE B 1 557 ? -9.836 39.25 52.406 1 95.81 557 PHE B CA 1
ATOM 9702 C C . PHE B 1 557 ? -11.234 39.469 51.844 1 95.81 557 PHE B C 1
ATOM 9704 O O . PHE B 1 557 ? -11.625 38.844 50.875 1 95.81 557 PHE B O 1
ATOM 9711 N N . SER B 1 558 ? -12.047 40.281 52.5 1 96.62 558 SER B N 1
ATOM 9712 C CA . SER B 1 558 ? -13.406 40.531 52.031 1 96.62 558 SER B CA 1
ATOM 9713 C C . SER B 1 558 ? -13.742 42 52.062 1 96.62 558 SER B C 1
ATOM 9715 O O . SER B 1 558 ? -13.422 42.688 53.031 1 96.62 558 SER B O 1
ATOM 9717 N N . VAL B 1 559 ? -14.227 42.562 50.969 1 96.69 559 VAL B N 1
ATOM 9718 C CA . VAL B 1 559 ? -14.727 43.938 50.906 1 96.69 559 VAL B CA 1
ATOM 9719 C C . VAL B 1 559 ? -16.25 43.906 50.719 1 96.69 559 VAL B C 1
ATOM 9721 O O . VAL B 1 559 ? -16.766 43.406 49.719 1 96.69 559 VAL B O 1
ATOM 9724 N N . THR B 1 560 ? -16.984 44.375 51.719 1 96 560 THR B N 1
ATOM 9725 C CA . THR B 1 560 ? -18.453 44.406 51.688 1 96 560 THR B CA 1
ATOM 9726 C C . THR B 1 560 ? -18.938 45.844 51.594 1 96 560 THR B C 1
ATOM 9728 O O . THR B 1 560 ? -18.469 46.75 52.312 1 96 560 THR B O 1
ATOM 9731 N N . ASP B 1 561 ? -19.781 46.125 50.625 1 93.5 561 ASP B N 1
ATOM 9732 C CA . ASP B 1 561 ? -20.359 47.438 50.469 1 93.5 561 ASP B CA 1
ATOM 9733 C C . ASP B 1 561 ? -21.875 47.406 50.594 1 93.5 561 ASP B C 1
ATOM 9735 O O . ASP B 1 561 ? -22.5 46.344 50.469 1 93.5 561 ASP B O 1
ATOM 9739 N N . SER B 1 562 ? -22.547 48.5 51.062 1 91.88 562 SER B N 1
ATOM 9740 C CA . SER B 1 562 ? -24 48.625 51.156 1 91.88 562 SER B CA 1
ATOM 9741 C C . SER B 1 562 ? -24.562 49.344 49.938 1 91.88 562 SER B C 1
ATOM 9743 O O . SER B 1 562 ? -25.516 50.125 50.062 1 91.88 562 SER B O 1
ATOM 9745 N N . GLY B 1 563 ? -23.922 49.188 48.844 1 86.75 563 GLY B N 1
ATOM 9746 C CA . GLY B 1 563 ? -24.281 49.906 47.656 1 86.75 563 GLY B CA 1
ATOM 9747 C C . GLY B 1 563 ? -25.453 49.312 46.906 1 86.75 563 GLY B C 1
ATOM 9748 O O . GLY B 1 563 ? -26.328 48.688 47.5 1 86.75 563 GLY B O 1
ATOM 9749 N N . LEU B 1 564 ? -25.531 49.562 45.562 1 84.75 564 LEU B N 1
ATOM 9750 C CA . LEU B 1 564 ? -26.656 49.25 44.688 1 84.75 564 LEU B CA 1
ATOM 9751 C C . LEU B 1 564 ? -26.797 47.75 44.469 1 84.75 564 LEU B C 1
ATOM 9753 O O . LEU B 1 564 ? -27.875 47.25 44.156 1 84.75 564 LEU B O 1
ATOM 9757 N N . GLY B 1 565 ? -25.719 47.031 44.688 1 87.38 565 GLY B N 1
ATOM 9758 C CA . GLY B 1 565 ? -25.719 45.625 44.312 1 87.38 565 GLY B CA 1
ATOM 9759 C C . GLY B 1 565 ? -25.562 45.406 42.812 1 87.38 565 GLY B C 1
ATOM 9760 O O . GLY B 1 565 ? -25.453 46.375 42.062 1 87.38 565 GLY B O 1
ATOM 9761 N N . ILE B 1 566 ? -25.375 44.156 42.406 1 84.81 566 ILE B N 1
ATOM 9762 C CA . ILE B 1 566 ? -25.156 43.812 41 1 84.81 566 ILE B CA 1
ATOM 9763 C C . ILE B 1 566 ? -26.234 42.844 40.562 1 84.81 566 ILE B C 1
ATOM 9765 O O . ILE B 1 566 ? -26.562 41.875 41.25 1 84.81 566 ILE B O 1
ATOM 9769 N N . LYS B 1 567 ? -26.734 43.094 39.344 1 84 567 LYS B N 1
ATOM 9770 C CA . LYS B 1 567 ? -27.766 42.219 38.781 1 84 567 LYS B CA 1
ATOM 9771 C C . LYS B 1 567 ? -27.203 40.875 38.375 1 84 567 LYS B C 1
ATOM 9773 O O . LYS B 1 567 ? -26.062 40.781 37.938 1 84 567 LYS B O 1
ATOM 9778 N N . ALA B 1 568 ? -27.969 39.938 38.531 1 78.88 568 ALA B N 1
ATOM 9779 C CA . ALA B 1 568 ? -27.562 38.562 38.25 1 78.88 568 ALA B CA 1
ATOM 9780 C C . ALA B 1 568 ? -27.078 38.406 36.812 1 78.88 568 ALA B C 1
ATOM 9782 O O . ALA B 1 568 ? -26.109 37.688 36.562 1 78.88 568 ALA B O 1
ATOM 9783 N N . GLU B 1 569 ? -27.672 39.125 35.906 1 77.25 569 GLU B N 1
ATOM 9784 C CA . GLU B 1 569 ? -27.344 39 34.5 1 77.25 569 GLU B CA 1
ATOM 9785 C C . GLU B 1 569 ? -25.969 39.594 34.188 1 77.25 569 GLU B C 1
ATOM 9787 O O . GLU B 1 569 ? -25.344 39.25 33.188 1 77.25 569 GLU B O 1
ATOM 9792 N N . GLU B 1 570 ? -25.516 40.406 35.062 1 76.56 570 GLU B N 1
ATOM 9793 C CA . GLU B 1 570 ? -24.266 41.094 34.812 1 76.56 570 GLU B CA 1
ATOM 9794 C C . GLU B 1 570 ? -23.078 40.406 35.469 1 76.56 570 GLU B C 1
ATOM 9796 O O . GLU B 1 570 ? -21.922 40.719 35.219 1 76.56 570 GLU B O 1
ATOM 9801 N N . ILE B 1 571 ? -23.344 39.438 36.25 1 78.5 571 ILE B N 1
ATOM 9802 C CA . ILE B 1 571 ? -22.312 38.781 37.031 1 78.5 571 ILE B CA 1
ATOM 9803 C C . ILE B 1 571 ? -21.328 38.062 36.125 1 78.5 571 ILE B C 1
ATOM 9805 O O . ILE B 1 571 ? -20.125 38.094 36.312 1 78.5 571 ILE B O 1
ATOM 9809 N N . GLU B 1 572 ? -21.859 37.469 35.125 1 71.75 572 GLU B N 1
ATOM 9810 C CA . GLU B 1 572 ? -21.016 36.688 34.219 1 71.75 572 GLU B CA 1
ATOM 9811 C C . GLU B 1 572 ? -20.062 37.594 33.438 1 71.75 572 GLU B C 1
ATOM 9813 O O . GLU B 1 572 ? -18.906 37.219 33.219 1 71.75 572 GLU B O 1
ATOM 9818 N N . SER B 1 573 ? -20.484 38.656 33.156 1 72.19 573 SER B N 1
ATOM 9819 C CA . SER B 1 573 ? -19.688 39.531 32.281 1 72.19 573 SER B CA 1
ATOM 9820 C C . SER B 1 573 ? -18.859 40.5 33.125 1 72.19 573 SER B C 1
ATOM 9822 O O . SER B 1 573 ? -18.016 41.219 32.594 1 72.19 573 SER B O 1
ATOM 9824 N N . LEU B 1 574 ? -19.109 40.438 34.406 1 75.5 574 LEU B N 1
ATOM 9825 C CA . LEU B 1 574 ? -18.5 41.406 35.312 1 75.5 574 LEU B CA 1
ATOM 9826 C C . LEU B 1 574 ? -16.984 41.281 35.281 1 75.5 574 LEU B C 1
ATOM 9828 O O . LEU B 1 574 ? -16.281 42.312 35.406 1 75.5 574 LEU B O 1
ATOM 9832 N N . PHE B 1 575 ? -16.562 40.062 35.062 1 74.31 575 PHE B N 1
ATOM 9833 C CA . PHE B 1 575 ? -15.133 39.812 35.156 1 74.31 575 PHE B CA 1
ATOM 9834 C C . PHE B 1 575 ? -14.508 39.781 33.75 1 74.31 575 PHE B C 1
ATOM 9836 O O . PHE B 1 575 ? -13.305 39.562 33.625 1 74.31 575 PHE B O 1
ATOM 9843 N N . ALA B 1 576 ? -15.453 39.938 32.812 1 66.25 576 ALA B N 1
ATOM 9844 C CA . ALA B 1 576 ? -14.953 39.969 31.438 1 66.25 576 ALA B CA 1
ATOM 9845 C C . ALA B 1 576 ? -14.211 41.281 31.141 1 66.25 576 ALA B C 1
ATOM 9847 O O . ALA B 1 576 ? -14.508 42.312 31.734 1 66.25 576 ALA B O 1
ATOM 9848 N N . GLU B 1 577 ? -13.32 41.188 30.328 1 61.69 577 GLU B N 1
ATOM 9849 C CA . GLU B 1 577 ? -12.516 42.344 29.938 1 61.69 577 GLU B CA 1
ATOM 9850 C C . GLU B 1 577 ? -13.367 43.375 29.219 1 61.69 577 GLU B C 1
ATOM 9852 O O . GLU B 1 577 ? -14.219 43.031 28.406 1 61.69 577 GLU B O 1
ATOM 9857 N N . PHE B 1 578 ? -13.289 44.531 29.5 1 54.84 578 PHE B N 1
ATOM 9858 C CA . PHE B 1 578 ? -13.805 45.719 28.828 1 54.84 578 PHE B CA 1
ATOM 9859 C C . PHE B 1 578 ? -15.312 45.812 28.969 1 54.84 578 PHE B C 1
ATOM 9861 O O . PHE B 1 578 ? -15.992 46.406 28.125 1 54.84 578 PHE B O 1
ATOM 9868 N N . LYS B 1 579 ? -15.859 44.875 29.719 1 53.88 579 LYS B N 1
ATOM 9869 C CA . LYS B 1 579 ? -17.312 44.938 29.875 1 53.88 579 LYS B CA 1
ATOM 9870 C C . LYS B 1 579 ? -17.703 45.812 31.078 1 53.88 579 LYS B C 1
ATOM 9872 O O . LYS B 1 579 ? -17.297 45.5 32.219 1 53.88 579 LYS B O 1
ATOM 9877 N N . GLN B 1 580 ? -17.891 47.156 30.859 1 51.41 580 GLN B N 1
ATOM 9878 C CA . GLN B 1 580 ? -18.578 47.906 31.891 1 51.41 580 GLN B CA 1
ATOM 9879 C C . GLN B 1 580 ? -20.094 47.812 31.75 1 51.41 580 GLN B C 1
ATOM 9881 O O . GLN B 1 580 ? -20.609 47.656 30.641 1 51.41 580 GLN B O 1
ATOM 9886 N N . ALA B 1 581 ? -20.766 47.375 32.688 1 46.38 581 ALA B N 1
ATOM 9887 C CA . ALA B 1 581 ? -22.203 47.125 32.562 1 46.38 581 ALA B CA 1
ATOM 9888 C C . ALA B 1 581 ? -22.844 48.125 31.609 1 46.38 581 ALA B C 1
ATOM 9890 O O . ALA B 1 581 ? -23.594 47.75 30.719 1 46.38 581 ALA B O 1
ATOM 9891 N N . ASN B 1 582 ? -23.344 49.375 32.031 1 44.09 582 ASN B N 1
ATOM 9892 C CA . ASN B 1 582 ? -24.062 50.375 31.266 1 44.09 582 ASN B CA 1
ATOM 9893 C C . ASN B 1 582 ? -23.266 51.656 31.094 1 44.09 582 ASN B C 1
ATOM 9895 O O . ASN B 1 582 ? -22.547 52.062 32 1 44.09 582 ASN B O 1
ATOM 9899 N N . TYR B 1 583 ? -23.062 52.125 29.812 1 43.91 583 TYR B N 1
ATOM 9900 C CA . TYR B 1 583 ? -22.516 53.438 29.5 1 43.91 583 TYR B CA 1
ATOM 9901 C C . TYR B 1 583 ? -23.016 54.5 30.5 1 43.91 583 TYR B C 1
ATOM 9903 O O . TYR B 1 583 ? -22.281 55.406 30.875 1 43.91 583 TYR B O 1
ATOM 9911 N N . SER B 1 584 ? -24.125 54.344 30.938 1 47.97 584 SER B N 1
ATOM 9912 C CA . SER B 1 584 ? -24.734 55.281 31.859 1 47.97 584 SER B CA 1
ATOM 9913 C C . SER B 1 584 ? -24.016 55.312 33.188 1 47.97 584 SER B C 1
ATOM 9915 O O . SER B 1 584 ? -23.953 56.312 33.875 1 47.97 584 SER B O 1
ATOM 9917 N N . ILE B 1 585 ? -23.5 54.281 33.625 1 48.66 585 ILE B N 1
ATOM 9918 C CA . ILE B 1 585 ? -22.828 54.188 34.906 1 48.66 585 ILE B CA 1
ATOM 9919 C C . ILE B 1 585 ? -21.469 54.844 34.844 1 48.66 585 ILE B C 1
ATOM 9921 O O . ILE B 1 585 ? -21.062 55.5 35.812 1 48.66 585 ILE B O 1
ATOM 9925 N N . TYR B 1 586 ? -20.812 54.781 33.688 1 47.28 586 TYR B N 1
ATOM 9926 C CA . TYR B 1 586 ? -19.562 55.5 33.469 1 47.28 586 TYR B CA 1
ATOM 9927 C C . TYR B 1 586 ? -19.734 57 33.688 1 47.28 586 TYR B C 1
ATOM 9929 O O . TYR B 1 586 ? -18.906 57.625 34.344 1 47.28 586 TYR B O 1
ATOM 9937 N N . LYS B 1 587 ? -20.75 57.469 33.062 1 52.69 587 LYS B N 1
ATOM 9938 C CA . LYS B 1 587 ? -21.047 58.875 33.188 1 52.69 587 LYS B CA 1
ATOM 9939 C C . LYS B 1 587 ? -21.25 59.281 34.625 1 52.69 587 LYS B C 1
ATOM 9941 O O . LYS B 1 587 ? -20.859 60.375 35.062 1 52.69 587 LYS B O 1
ATOM 9946 N N . GLN B 1 588 ? -21.812 58.344 35.344 1 51.97 588 GLN B N 1
ATOM 9947 C CA . GLN B 1 588 ? -22.172 58.719 36.719 1 51.97 588 GLN B CA 1
ATOM 9948 C C . GLN B 1 588 ? -21.016 58.438 37.688 1 51.97 588 GLN B C 1
ATOM 9950 O O . GLN B 1 588 ? -20.75 59.219 38.594 1 51.97 588 GLN B O 1
ATOM 9955 N N . PHE B 1 589 ? -20.344 57.312 37.594 1 54.97 589 PHE B N 1
ATOM 9956 C CA . PHE B 1 589 ? -19.406 56.906 38.625 1 54.97 589 PHE B CA 1
ATOM 9957 C C . PHE B 1 589 ? -17.984 56.844 38.094 1 54.97 589 PHE B C 1
ATOM 9959 O O . PHE B 1 589 ? -17.016 56.875 38.844 1 54.97 589 PHE B O 1
ATOM 9966 N N . GLY B 1 590 ? -17.828 56.969 36.812 1 57.16 590 GLY B N 1
ATOM 9967 C CA . GLY B 1 590 ? -16.5 56.906 36.219 1 57.16 590 GLY B CA 1
ATOM 9968 C C . GLY B 1 590 ? -15.875 55.5 36.312 1 57.16 590 GLY B C 1
ATOM 9969 O O . GLY B 1 590 ? -16.562 54.531 36.656 1 57.16 590 GLY B O 1
ATOM 9970 N N . GLY B 1 591 ? -14.812 55.062 35.75 1 58.09 591 GLY B N 1
ATOM 9971 C CA . GLY B 1 591 ? -14.039 53.844 35.938 1 58.09 591 GLY B CA 1
ATOM 9972 C C . GLY B 1 591 ? -13.586 53.219 34.656 1 58.09 591 GLY B C 1
ATOM 9973 O O . GLY B 1 591 ? -14.141 53.5 33.594 1 58.09 591 GLY B O 1
ATOM 9974 N N . THR B 1 592 ? -12.508 52.5 34.719 1 58.56 592 THR B N 1
ATOM 9975 C CA . THR B 1 592 ? -11.859 51.938 33.531 1 58.56 592 THR B CA 1
ATOM 9976 C C . THR B 1 592 ? -12.492 50.594 33.156 1 58.56 592 THR B C 1
ATOM 9978 O O . THR B 1 592 ? -12.312 50.125 32.031 1 58.56 592 THR B O 1
ATOM 9981 N N . GLY B 1 593 ? -13.383 50.031 34 1 64.56 593 GLY B N 1
ATOM 9982 C CA . GLY B 1 593 ? -13.977 48.719 33.781 1 64.56 593 GLY B CA 1
ATOM 9983 C C . GLY B 1 593 ? -12.945 47.594 33.719 1 64.56 593 GLY B C 1
ATOM 9984 O O . GLY B 1 593 ? -13.281 46.469 33.344 1 64.56 593 GLY B O 1
ATOM 9985 N N . LEU B 1 594 ? -11.703 47.875 34 1 72.94 594 LEU B N 1
ATOM 9986 C CA . LEU B 1 594 ? -10.656 46.875 33.906 1 72.94 594 LEU B CA 1
ATOM 9987 C C . LEU B 1 594 ? -10.203 46.438 35.312 1 72.94 594 LEU B C 1
ATOM 9989 O O . LEU B 1 594 ? -9.5 45.438 35.438 1 72.94 594 LEU B O 1
ATOM 9993 N N . GLY B 1 595 ? -10.672 47.156 36.281 1 78.19 595 GLY B N 1
ATOM 9994 C CA . GLY B 1 595 ? -10.203 46.906 37.625 1 78.19 595 GLY B CA 1
ATOM 9995 C C . GLY B 1 595 ? -10.477 45.469 38.094 1 78.19 595 GLY B C 1
ATOM 9996 O O . GLY B 1 595 ? -9.578 44.781 38.594 1 78.19 595 GLY B O 1
ATOM 9997 N N . LEU B 1 596 ? -11.672 45.062 37.844 1 84.69 596 LEU B N 1
ATOM 9998 C CA . LEU B 1 596 ? -12.07 43.75 38.344 1 84.69 596 LEU B CA 1
ATOM 9999 C C . LEU B 1 596 ? -11.398 42.656 37.531 1 84.69 596 LEU B C 1
ATOM 10001 O O . LEU B 1 596 ? -10.992 41.625 38.094 1 84.69 596 LEU B O 1
ATOM 10005 N N . SER B 1 597 ? -11.336 42.875 36.25 1 82.38 597 SER B N 1
ATOM 10006 C CA . SER B 1 597 ? -10.688 41.875 35.406 1 82.38 597 SER B CA 1
ATOM 10007 C C . SER B 1 597 ? -9.203 41.719 35.75 1 82.38 597 SER B C 1
ATOM 10009 O O . SER B 1 597 ? -8.664 40.625 35.781 1 82.38 597 SER B O 1
ATOM 10011 N N . ILE B 1 598 ? -8.508 42.781 36 1 81.38 598 ILE B N 1
ATOM 10012 C CA . ILE B 1 598 ? -7.105 42.781 36.375 1 81.38 598 ILE B CA 1
ATOM 10013 C C . ILE B 1 598 ? -6.953 42.062 37.719 1 81.38 598 ILE B C 1
ATOM 10015 O O . ILE B 1 598 ? -6.055 41.25 37.906 1 81.38 598 ILE B O 1
ATOM 10019 N N . SER B 1 599 ? -7.875 42.438 38.625 1 90 599 SER B N 1
ATOM 10020 C CA . SER B 1 599 ? -7.836 41.812 39.938 1 90 599 SER B CA 1
ATOM 10021 C C . SER B 1 599 ? -7.992 40.312 39.844 1 90 599 SER B C 1
ATOM 10023 O O . SER B 1 599 ? -7.258 39.531 40.469 1 90 599 SER B O 1
ATOM 10025 N N . LYS B 1 600 ? -8.883 39.906 39.125 1 89.88 600 LYS B N 1
ATOM 10026 C CA . LYS B 1 600 ? -9.102 38.5 38.906 1 89.88 600 LYS B CA 1
ATOM 10027 C C . LYS B 1 600 ? -7.867 37.812 38.344 1 89.88 600 LYS B C 1
ATOM 10029 O O . LYS B 1 600 ? -7.457 36.75 38.812 1 89.88 600 LYS B O 1
ATOM 10034 N N . SER B 1 601 ? -7.277 38.406 37.344 1 86.38 601 SER B N 1
ATOM 10035 C CA . SER B 1 601 ? -6.094 37.844 36.688 1 86.38 601 SER B CA 1
ATOM 10036 C C . SER B 1 601 ? -4.918 37.781 37.656 1 86.38 601 SER B C 1
ATOM 10038 O O . SER B 1 601 ? -4.176 36.781 37.656 1 86.38 601 SER B O 1
ATOM 10040 N N . LEU B 1 602 ? -4.727 38.781 38.406 1 87.81 602 LEU B N 1
ATOM 10041 C CA . LEU B 1 602 ? -3.65 38.812 39.406 1 87.81 602 LEU B CA 1
ATOM 10042 C C . LEU B 1 602 ? -3.836 37.719 40.438 1 87.81 602 LEU B C 1
ATOM 10044 O O . LEU B 1 602 ? -2.875 37.031 40.812 1 87.81 602 LEU B O 1
ATOM 10048 N N . LEU B 1 603 ? -5.039 37.562 40.844 1 92.5 603 LEU B N 1
ATOM 10049 C CA . LEU B 1 603 ? -5.344 36.531 41.844 1 92.5 603 LEU B CA 1
ATOM 10050 C C . LEU B 1 603 ? -5.117 35.156 41.281 1 92.5 603 LEU B C 1
ATOM 10052 O O . LEU B 1 603 ? -4.59 34.281 41.969 1 92.5 603 LEU B O 1
ATOM 10056 N N . ASN B 1 604 ? -5.508 35.031 40.094 1 89.31 604 ASN B N 1
ATOM 10057 C CA . ASN B 1 604 ? -5.262 33.75 39.438 1 89.31 604 ASN B CA 1
ATOM 10058 C C . ASN B 1 604 ? -3.775 33.406 39.406 1 89.31 604 ASN B C 1
ATOM 10060 O O . ASN B 1 604 ? -3.396 32.25 39.625 1 89.31 604 ASN B O 1
ATOM 10064 N N . LEU B 1 605 ? -2.916 34.312 39.125 1 87.5 605 LEU B N 1
ATOM 10065 C CA . LEU B 1 605 ? -1.47 34.125 39.125 1 87.5 605 LEU B CA 1
ATOM 10066 C C . LEU B 1 605 ? -0.977 33.75 40.531 1 87.5 605 LEU B C 1
ATOM 10068 O O . LEU B 1 605 ? 0.071 33.094 40.656 1 87.5 605 LEU B O 1
ATOM 10072 N N . MET B 1 606 ? -1.771 34.094 41.469 1 89.19 606 MET B N 1
ATOM 10073 C CA . MET B 1 606 ? -1.409 33.781 42.844 1 89.19 606 MET B CA 1
ATOM 10074 C C . MET B 1 606 ? -2.184 32.562 43.375 1 89.19 606 MET B C 1
ATOM 10076 O O . MET B 1 606 ? -2.275 32.344 44.562 1 89.19 606 MET B O 1
ATOM 10080 N N . ASP B 1 607 ? -2.762 31.859 42.438 1 90.38 607 ASP B N 1
ATOM 10081 C CA . ASP B 1 607 ? -3.51 30.641 42.688 1 90.38 607 ASP B CA 1
ATOM 10082 C C . ASP B 1 607 ? -4.719 30.922 43.594 1 90.38 607 ASP B C 1
ATOM 10084 O O . ASP B 1 607 ? -4.984 30.172 44.531 1 90.38 607 ASP B O 1
ATOM 10088 N N . SER B 1 608 ? -5.297 32.031 43.406 1 92.25 608 SER B N 1
ATOM 10089 C CA . SER B 1 608 ? -6.496 32.469 44.156 1 92.25 608 SER B CA 1
ATOM 10090 C C . SER B 1 608 ? -7.617 32.844 43.188 1 92.25 608 SER B C 1
ATOM 10092 O O . SER B 1 608 ? -7.387 33 41.969 1 92.25 608 SER B O 1
ATOM 10094 N N . ASP B 1 609 ? -8.867 32.875 43.688 1 93.06 609 ASP B N 1
ATOM 10095 C CA . ASP B 1 609 ? -10.031 33.219 42.875 1 93.06 609 ASP B CA 1
ATOM 10096 C C . ASP B 1 609 ? -10.828 34.375 43.531 1 93.06 609 ASP B C 1
ATOM 10098 O O . ASP B 1 609 ? -11.008 34.375 44.75 1 93.06 609 ASP B O 1
ATOM 10102 N N . LEU B 1 610 ? -11.234 35.281 42.656 1 93.12 610 LEU B N 1
ATOM 10103 C CA . LEU B 1 610 ? -12.109 36.344 43.125 1 93.12 610 LEU B CA 1
ATOM 10104 C C . LEU B 1 610 ? -13.562 35.875 43.156 1 93.12 610 LEU B C 1
ATOM 10106 O O . LEU B 1 610 ? -14.086 35.406 42.156 1 93.12 610 LEU B O 1
ATOM 10110 N N . LYS B 1 611 ? -14.164 35.875 44.312 1 94 611 LYS B N 1
ATOM 10111 C CA . LYS B 1 611 ? -15.555 35.469 44.469 1 94 611 LYS B CA 1
ATOM 10112 C C . LYS B 1 611 ? -16.453 36.656 44.781 1 94 611 LYS B C 1
ATOM 10114 O O . LYS B 1 611 ? -15.984 37.688 45.25 1 94 611 LYS B O 1
ATOM 10119 N N . LEU B 1 612 ? -17.75 36.562 44.438 1 92.69 612 LEU B N 1
ATOM 10120 C CA . LEU B 1 612 ? -18.719 37.656 44.594 1 92.69 612 LEU B CA 1
ATOM 10121 C C . LEU B 1 612 ? -20.016 37.156 45.219 1 92.69 612 LEU B C 1
ATOM 10123 O O . LEU B 1 612 ? -20.5 36.062 44.844 1 92.69 612 LEU B O 1
ATOM 10127 N N . LYS B 1 613 ? -20.453 37.719 46.312 1 92.44 613 LYS B N 1
ATOM 10128 C CA . LYS B 1 613 ? -21.812 37.594 46.844 1 92.44 613 LYS B CA 1
ATOM 10129 C C . LYS B 1 613 ? -22.547 38.906 46.781 1 92.44 613 LYS B C 1
ATOM 10131 O O . LYS B 1 613 ? -22.062 39.938 47.281 1 92.44 613 LYS B O 1
ATOM 10136 N N . THR B 1 614 ? -23.609 39 45.969 1 89.88 614 THR B N 1
ATOM 10137 C CA . THR B 1 614 ? -24.281 40.281 45.781 1 89.88 614 THR B CA 1
ATOM 10138 C C . THR B 1 614 ? -25.797 40.125 45.781 1 89.88 614 THR B C 1
ATOM 10140 O O . THR B 1 614 ? -26.297 39.031 45.5 1 89.88 614 THR B O 1
ATOM 10143 N N . GLU B 1 615 ? -26.5 41 46.375 1 87.06 615 GLU B N 1
ATOM 10144 C CA . GLU B 1 615 ? -27.953 41.125 46.312 1 87.06 615 GLU B CA 1
ATOM 10145 C C . GLU B 1 615 ? -28.359 42.562 45.969 1 87.06 615 GLU B C 1
ATOM 10147 O O . GLU B 1 615 ? -27.812 43.531 46.531 1 87.06 615 GLU B O 1
ATOM 10152 N N . MET B 1 616 ? -29.25 42.75 45.062 1 86.94 616 MET B N 1
ATOM 10153 C CA . MET B 1 616 ? -29.688 44.062 44.594 1 86.94 616 MET B CA 1
ATOM 10154 C C . MET B 1 616 ? -30.219 44.875 45.781 1 86.94 616 MET B C 1
ATOM 10156 O O . MET B 1 616 ? -30.984 44.375 46.594 1 86.94 616 MET B O 1
ATOM 10160 N N . SER B 1 617 ? -29.859 46.094 45.844 1 85.12 617 SER B N 1
ATOM 10161 C CA . SER B 1 617 ? -30.297 47.125 46.812 1 85.12 617 SER B CA 1
ATOM 10162 C C . SER B 1 617 ? -29.812 46.781 48.219 1 85.12 617 SER B C 1
ATOM 10164 O O . SER B 1 617 ? -30.266 47.406 49.188 1 85.12 617 SER B O 1
ATOM 10166 N N . VAL B 1 618 ? -29.094 45.875 48.469 1 87.75 618 VAL B N 1
ATOM 10167 C CA . VAL B 1 618 ? -28.516 45.5 49.781 1 87.75 618 VAL B CA 1
ATOM 10168 C C . VAL B 1 618 ? -27.016 45.812 49.75 1 87.75 618 VAL B C 1
ATOM 10170 O O . VAL B 1 618 ? -26.484 46.406 50.688 1 87.75 618 VAL B O 1
ATOM 10173 N N . GLY B 1 619 ? -26.375 45.375 48.719 1 90.88 619 GLY B N 1
ATOM 10174 C CA . GLY B 1 619 ? -24.938 45.594 48.625 1 90.88 619 GLY B CA 1
ATOM 10175 C C . GLY B 1 619 ? -24.203 44.406 48.031 1 90.88 619 GLY B C 1
ATOM 10176 O O . GLY B 1 619 ? -24.828 43.531 47.406 1 90.88 619 GLY B O 1
ATOM 10177 N N . SER B 1 620 ? -22.906 44.469 48.031 1 93.56 620 SER B N 1
ATOM 10178 C CA . SER B 1 620 ? -22.078 43.406 47.469 1 93.56 620 SER B CA 1
ATOM 10179 C C . SER B 1 620 ? -20.891 43.062 48.375 1 93.56 620 SER B C 1
ATOM 10181 O O . SER B 1 620 ? -20.422 43.938 49.125 1 93.56 620 SER B O 1
ATOM 10183 N N . GLU B 1 621 ? -20.484 41.781 48.312 1 95.38 621 GLU B N 1
ATOM 10184 C CA . GLU B 1 621 ? -19.281 41.344 49 1 95.38 621 GLU B CA 1
ATOM 10185 C C . GLU B 1 621 ? -18.312 40.656 48 1 95.38 621 GLU B C 1
ATOM 10187 O O . GLU B 1 621 ? -18.641 39.656 47.406 1 95.38 621 GLU B O 1
ATOM 10192 N N . PHE B 1 622 ? -17.172 41.281 47.781 1 95.62 622 PHE B N 1
ATOM 10193 C CA . PHE B 1 622 ? -16.078 40.688 47.031 1 95.62 622 PHE B CA 1
ATOM 10194 C C . PHE B 1 622 ? -15.039 40.094 47.969 1 95.62 622 PHE B C 1
ATOM 10196 O O . PHE B 1 622 ? -14.586 40.75 48.906 1 95.62 622 PHE B O 1
ATOM 10203 N N . TYR B 1 623 ? -14.688 38.812 47.75 1 95.69 623 TYR B N 1
ATOM 10204 C CA . TYR B 1 623 ? -13.703 38.25 48.656 1 95.69 623 TYR B CA 1
ATOM 10205 C C . TYR B 1 623 ? -12.773 37.281 47.938 1 95.69 623 TYR B C 1
ATOM 10207 O O . TYR B 1 623 ? -13.102 36.781 46.844 1 95.69 623 TYR B O 1
ATOM 10215 N N . PHE B 1 624 ? -11.586 37.031 48.469 1 95.25 624 PHE B N 1
ATOM 10216 C CA . PHE B 1 624 ? -10.602 36.094 47.938 1 95.25 624 PHE B CA 1
ATOM 10217 C C . PHE B 1 624 ? -9.734 35.562 49.062 1 95.25 624 PHE B C 1
ATOM 10219 O O . PHE B 1 624 ? -9.695 36.125 50.156 1 95.25 624 PHE B O 1
ATOM 10226 N N . LEU B 1 625 ? -9.117 34.406 48.844 1 94.25 625 LEU B N 1
ATOM 10227 C CA . LEU B 1 625 ? -8.273 33.75 49.812 1 94.25 625 LEU B CA 1
ATOM 10228 C C . LEU B 1 625 ? -6.836 33.656 49.312 1 94.25 625 LEU B C 1
ATOM 10230 O O . LEU B 1 625 ? -6.605 33.344 48.156 1 94.25 625 LEU B O 1
ATOM 10234 N N . ILE B 1 626 ? -5.883 33.969 50.094 1 92.75 626 ILE B N 1
ATOM 10235 C CA . ILE B 1 626 ? -4.469 33.812 49.75 1 92.75 626 ILE B CA 1
ATOM 10236 C C . ILE B 1 626 ? -3.814 32.844 50.719 1 92.75 626 ILE B C 1
ATOM 10238 O O . ILE B 1 626 ? -4.051 32.875 51.906 1 92.75 626 ILE B O 1
ATOM 10242 N N . LYS B 1 627 ? -3.031 31.891 50.156 1 87.94 627 LYS B N 1
ATOM 10243 C CA . LYS B 1 627 ? -2.363 30.875 50.969 1 87.94 627 LYS B CA 1
ATOM 10244 C C . LYS B 1 627 ? -1.239 31.5 51.781 1 87.94 627 LYS B C 1
ATOM 10246 O O . LYS B 1 627 ? -0.5 32.344 51.312 1 87.94 627 LYS B O 1
ATOM 10251 N N . ILE B 1 628 ? -1.229 31.156 53.031 1 76.25 628 ILE B N 1
ATOM 10252 C CA . ILE B 1 628 ? -0.181 31.547 53.969 1 76.25 628 ILE B CA 1
ATOM 10253 C C . ILE B 1 628 ? 0.976 30.547 53.906 1 76.25 628 ILE B C 1
ATOM 10255 O O . ILE B 1 628 ? 0.773 29.344 54.062 1 76.25 628 ILE B O 1
ATOM 10259 N N . ASP B 1 629 ? 2.037 30.844 53.156 1 63.56 629 ASP B N 1
ATOM 10260 C CA . ASP B 1 629 ? 3.176 29.953 53.344 1 63.56 629 ASP B CA 1
ATOM 10261 C C . ASP B 1 629 ? 3.936 30.312 54.625 1 63.56 629 ASP B C 1
ATOM 10263 O O . ASP B 1 629 ? 4.012 31.469 55 1 63.56 629 ASP B O 1
#

Foldseek 3Di:
DVVVVVVVVVVCCVLVVVVVVLVCVVPDPLVKDFCLQQKWKDWAQPQDDDPVVVLVCVVVPVTHGDPDPFSWPFADQIKMKIWHADPDDCPPFKKKKWWQFQQFAWKKKWFQAPVRDIDIQIDHQLAFCVSAPDSARIRMDIQHPRCNVSTMMMMTGGRATDHTTIIMHTPVSVVVVRVSVVVVLVVLLVLLQVQLVVLCVVCVVPVQCLSVLLSQLSVLVSQLVCLRNRNCSSPPPRHDGDCSLLSNLLSLLSNLLSVLVSLCSLDVVLVVDPVSVVVSVVLNVVSNVSNVVSVVDRSNVCNLCVLVSSLVVLVVVLVVLVPDDDDPLSVLQNVLSVLQNVLSVLQNCVSRVVDHDDPCSVCSNSSSVSSSSVSNSSSVVVVVVVVVVVVVVVVVVVVVVVVVLVVVLVVLVVCLVVLQVVLVVVLVVLVVVLVPDPDPVVNVVSVVVNVVSVQVNVLSVLVNLVSCLVVVNDDWDKDKDFPVVLVVVLCVVCVVVLVVLPEAEEEAEDPPDDRIFITRSVLVSLLVSLLQLVLSLQANDYYWYWYWYDDDQKIKTKIKHQGQWDDPVCVVCLLPPQCDDDPVSCVVRNDSSSSNVSSQSSQVSQVKGWDKDTDGNGTIMIMMIGGGD/DVVVVVVVVVVCCVLVVVVVVLVCVVPDPLVKDFCLQQKWKDWALPQDDDPVVVLVCVVVPVTHGDPDDFQWPFADQIKMKIWHADPDDCPPFKKKKWWQFQQFAWKKKWFQAPVRDIDIQIDHQLAFCVSAPDSARIRMDIQHPRCNVSTMMMMTGGRGTDHTGIIMHTPVSVVVVRVSVVVVLVVLLVLLQVQLVVLCVVCVVPVQCLSVLLSQLSVLVSQLVCLRNRNCSSPPPRHDGDCSLLSNLLSLLSNLLSVLVSLCSLDVVLVVDPVSVVVSVVLNVVSNVSNVVSVVDRSNVCNLCVLVSSLVVLVVVLVVLVPDDDDPLSVLQNVLSVLQNVLSVLQNCVSRVVDHDDPCSVCSNSSSVSSSSVSNSSSVVVVVVVVVVVVVVVVVVVVVVVVVLVVVLVVLVVCLVVLVVVLVVVLVVLVVCLVVDPDPVVNVVSVVVNVVSVQVNVLSVLVNLVSCLVVVNDDWDKDKDFPVVLVVVLCVVCVVVLVVLPEAEEEEEDPPDDRIFITRSVLVSLLVSLLQLVLSLQANDYYWYWYWYDDDQKIKTKIKHQGQWDDPVCVVCLLPPQDDPDPVSCVVRNDSSSSNVSSQSSQVSQVKGWDKDTDGNGTIMIMMIGGGD

Nearest PDB structures (foldseek):
  7z8n-assembly1_D  TM=7.914E-01  e=1.102E-16  Pseudomonas aeruginosa PAO1
  6dk7-assembly1_A  TM=8.592E-01  e=2.336E-14  Pseudomonas aeruginosa
  7n0e-assembly1_B  TM=8.169E-01  e=7.263E-13  Pseudomonas aeruginosa
  6dk8-assembly3_F  TM=7.817E-01  e=2.845E-13  Pseudomonas aeruginosa
  6dk8-assembly4_H  TM=7.901E-01  e=2.217E-12  Pseudomonas aeruginosa

pLDDT: mean 83.58, std 12.99, range [38.94, 97.06]

Solvent-accessible surface area (backbone atoms only — not comparable to full-atom values): 64132 Å² total; per-residue (Å²): 111,67,70,52,50,53,48,48,46,50,50,46,47,64,51,42,45,58,44,47,52,48,42,51,63,59,67,42,87,54,73,51,45,77,50,52,82,70,29,26,37,39,82,33,75,80,59,70,79,52,69,70,58,49,55,51,39,52,76,72,59,68,49,38,71,67,79,61,86,57,65,45,72,16,70,46,88,36,22,35,37,34,39,39,60,58,92,68,81,56,86,92,47,58,40,26,42,35,31,75,44,39,70,41,28,35,37,36,41,37,35,24,42,96,83,71,45,80,44,78,47,66,38,32,39,48,33,33,47,75,53,37,77,37,68,52,62,42,47,49,42,78,60,45,75,31,19,54,74,75,16,34,40,34,39,42,36,31,58,48,60,41,56,60,58,38,28,40,25,41,58,59,51,47,37,32,48,46,20,54,53,26,23,53,51,11,25,53,49,15,26,42,49,43,52,17,51,51,25,41,54,47,16,75,70,69,70,43,63,40,30,41,30,43,14,48,19,30,51,27,42,50,50,20,54,29,42,64,59,25,50,40,41,64,74,74,42,28,77,53,51,62,49,56,71,52,50,33,53,39,26,44,26,50,19,50,34,27,44,53,50,20,55,51,58,66,36,63,65,39,69,71,36,66,67,52,38,53,52,51,50,48,51,40,51,57,33,52,48,45,45,67,41,56,79,74,44,63,66,44,60,50,67,65,44,47,62,55,54,53,46,53,53,50,50,51,52,46,55,61,56,66,77,45,93,65,51,77,33,52,47,28,45,53,53,22,48,53,42,44,50,55,26,52,52,52,46,51,36,37,49,65,52,74,41,65,88,39,74,59,62,72,40,33,57,61,53,28,50,51,50,26,52,50,26,45,52,49,20,67,57,45,55,37,56,55,33,36,52,49,15,51,53,25,38,51,50,18,53,51,21,41,50,50,26,50,52,44,50,49,51,48,53,49,48,40,58,62,46,46,54,39,48,51,54,28,50,54,45,47,54,54,50,51,72,69,49,82,51,69,70,59,39,53,47,49,49,50,33,49,51,29,51,52,47,45,53,51,39,43,51,48,49,45,51,43,51,34,52,72,67,61,68,67,77,88,60,72,43,80,42,45,52,66,59,52,52,49,55,52,46,65,65,45,43,65,59,28,47,72,56,64,32,47,74,45,79,46,73,48,91,80,57,69,65,62,41,44,36,40,65,68,61,51,50,49,38,51,49,44,52,48,51,46,38,52,62,53,30,74,62,56,46,36,38,41,38,42,40,62,55,87,65,22,41,34,43,33,42,36,21,40,15,55,39,53,57,78,85,46,56,76,45,49,55,33,77,74,38,55,88,55,78,67,48,41,77,71,62,52,76,72,38,41,57,57,26,44,34,37,54,54,30,43,76,62,77,22,59,72,43,78,51,60,41,68,70,54,10,35,34,43,33,38,49,42,67,58,102,111,70,70,52,49,54,47,48,46,49,49,45,47,63,51,42,46,58,45,47,53,47,43,51,64,58,66,42,85,54,75,52,45,74,50,52,83,71,27,28,35,39,82,33,76,80,59,70,79,51,70,70,57,48,56,51,38,51,77,71,58,67,48,39,72,67,79,60,86,56,62,45,73,16,70,44,90,37,22,36,37,34,40,38,61,58,89,69,81,57,86,94,48,58,39,26,42,35,34,75,44,39,69,40,28,35,36,34,41,36,34,25,42,95,83,71,44,79,43,78,48,64,37,33,39,47,34,32,45,75,54,38,77,37,67,52,61,42,47,48,42,76,59,44,73,32,19,53,73,74,16,35,39,35,38,42,37,31,60,48,60,40,57,60,58,38,29,41,24,41,57,58,52,48,36,30,50,44,21,55,52,25,23,52,51,12,24,53,49,15,26,44,48,43,54,17,51,50,25,40,56,48,16,75,70,70,70,43,63,40,31,42,30,43,14,49,19,32,50,28,41,49,51,20,53,29,40,64,59,28,50,40,42,65,72,75,41,28,80,53,52,62,50,56,71,52,50,32,52,37,25,44,26,49,18,49,34,26,44,52,50,21,56,49,56,66,36,65,67,40,69,71,36,67,68,51,38,52,51,51,50,50,51,39,50,55,34,52,48,45,44,67,41,55,79,74,42,64,65,46,59,50,67,65,45,49,62,55,54,53,46,54,54,50,48,51,52,48,55,60,56,69,78,44,92,64,52,76,33,53,46,28,44,53,53,23,48,52,42,44,51,55,26,51,52,52,47,50,35,38,50,67,51,74,43,65,88,40,74,60,61,71,40,34,56,61,54,29,51,52,50,24,52,50,26,44,51,50,20,67,56,45,55,36,56,56,34,37,53,49,15,51,53,25,39,52,49,17,52,51,22,42,48,50,27,49,51,46,50,49,51,49,53,49,49,41,57,63,45,47,53,41,48,53,53,28,49,53,45,48,53,54,50,50,70,69,48,83,54,69,68,59,39,52,48,49,49,50,33,48,50,30,50,53,48,46,52,50,40,44,53,48,50,45,50,43,51,34,52,72,67,63,69,66,76,88,62,71,42,79,43,46,53,65,59,52,53,50,54,52,47,66,65,44,43,63,60,27,48,73,58,65,31,47,74,43,79,47,74,47,90,79,56,69,63,62,41,45,36,38,63,68,58,51,51,51,37,50,50,45,51,47,52,47,36,52,61,52,28,74,59,57,45,37,39,41,38,41,39,62,57,88,66,23,41,33,44,33,39,36,20,40,15,55,39,54,58,76,86,48,54,76,43,48,54,33,75,73,38,57,92,52,78,67,49,41,77,70,62,53,77,72,38,40,58,57,26,44,34,38,53,55,30,44,78,63,76,23,58,72,44,78,50,59,42,68,70,55,10,34,34,43,33,38,48,42,66,58,103

Radius of gyration: 47.92 Å; Cα contacts (8 Å, |Δi|>4): 2024; chains: 2; bounding box: 74×142×102 Å